Protein AF-0000000067811990 (afdb_homodimer)

Foldseek 3Di:
DDDDDPPPPPPPPPPPPPPPPVPPPPPPFDWFQWPQGIETWHADPPDQKTKQAFAAQWAADLQFLLFAIGGDHGDPDYHYRYDHPAFDFAQEDQPRATDHDRSRFGKMKIAGPVFALVAAAAEEEEDEADLQGYDGFDQLQFACVLQNVLRYMYMYGDFHGWSSQAPDLLDNGRQGRNRLSSVVSVLVSCLRTVNRRRHDSAQYEYEYFHLRLQSQQLCVQQPPDCSHQEYEREQHHLQFLSAEDAHDNCVLQQLQVLVPHHDPDSVVSSSSVSVDDSRSSNVSCVVVVHGGHHYANDDDDDPPGSHPARPVLGAAAPQARYQYEYEYWPQACLVVLLPDDQVVQQVDPDLLVLCVLWQDDDVVSVVLSQVLCCVQPNPDHRGNVSSSSSSVSVSCNRGVLSVVVVLVRVVVNNYQNYAYEYEWAQDCQQPVCVSVVNRDHIRYRPRCSSLQRDNDPDDDDDPLSVLLSNLVSQLVSCCSRPVASPPDADPSRNDHGHHQHPVWAWHWYRYSDIDIDTDPPVVSSVVVVVVCVVRVVGRPRDDPVSD/DDDDDPPPPPPPPPPPPPPPPVPPVPPPFDWFQWPQGIETWHADPPDQKTKQAFAAQWAADLQFLLFATGGDHGDPDYHYRYDHPAFAFAQEDQPRATDHDRSRFGKMKIAGPVFALVAAAAEEEEDEADLQGYDGFDQLQFACVLQNVLRYMYMYGDFHGWSSQAPDLLDNGRQGRNRLSSVVSVLVSCLRTVVRRRHDSAQYEYEYFHLSLQSQQLCVQQPPDCSHQEYEREQHHLQFLSAEDAHDNCVLQQLQVLVPHHDPDSVVSSSVVSPDDSRSSNVSCVVVVHGGHHYANDDDDDPPGSHPARPVLGAAAPQARYQYEYEYWPQACLVVLLPDDQVVQQVDPDLLVLCVLWQDDPVVSVVLSQVLCCVQPNPDHRGNVSSSSSSVSVSCNRGVLSVVVVLVRVVVNNYQNYAYEYEWAQDCQQPVCVSVVNRDHIRYRPRCSSLQRDNDPDDDDDPLSVLLSNLVSQLVSCCSRPVASPPDADPSRNDHGHHQHPVWAWHWYRYSDIDIDTDPPVVSSVVVVVVCVVRVVGRPRDDPVSD

Nearest PDB structures (foldseek):
  8axc-assembly1_A  TM=8.464E-01  e=6.033E-41  Mus musculus
  8axc-assembly2_B  TM=8.377E-01  e=2.510E-41  Mus musculus
  2fj0-assembly1_A  TM=8.698E-01  e=1.750E-38  Manduca sexta
  5ydj-assembly1_A-2  TM=8.305E-01  e=2.039E-37  Anopheles gambiae
  3b3q-assembly1_B  TM=8.171E-01  e=6.958E-37  Mus musculus

Radius of gyration: 40.78 Å; Cα contacts (8 Å, |Δi|>4): 2327; chains: 2; bounding box: 77×162×142 Å

Solvent-accessible surface area (backbone atoms only — not comparable to full-atom values): 57296 Å² total; per-residue (Å²): 139,83,81,82,82,80,74,79,74,75,76,75,73,74,74,73,73,72,70,73,68,70,67,68,68,75,78,72,58,49,73,31,72,35,87,47,30,40,38,32,30,38,67,46,90,85,52,75,32,36,35,34,18,44,42,63,45,36,40,62,41,68,84,42,48,45,24,73,62,44,75,42,77,62,45,91,52,75,40,78,17,78,47,45,79,54,28,34,48,23,57,40,86,86,80,64,44,75,45,55,41,77,86,18,37,21,34,31,40,35,26,26,66,76,35,28,88,90,41,53,22,31,28,40,37,43,32,64,32,49,69,49,38,36,66,63,42,26,48,63,60,50,17,57,63,58,45,32,74,61,63,26,28,44,32,29,38,37,46,47,22,25,63,48,6,20,36,40,72,34,33,90,67,24,39,37,33,28,21,59,51,39,46,50,48,44,40,50,47,44,45,72,32,32,47,48,57,6,29,30,62,81,32,25,21,38,29,19,35,33,40,8,1,19,47,39,41,44,49,64,70,53,50,85,67,87,58,54,54,35,43,30,25,31,45,28,35,48,64,16,70,82,39,58,43,84,71,64,70,56,49,44,35,53,51,22,37,75,74,72,47,77,59,95,44,56,68,58,18,45,55,52,53,43,69,47,58,63,62,58,54,47,50,49,34,59,75,70,67,63,82,35,47,41,39,62,36,48,85,58,93,60,92,76,56,66,38,72,56,44,59,92,62,60,81,60,66,84,24,53,85,39,29,36,37,36,35,37,41,69,27,37,35,39,62,67,62,72,70,52,52,67,75,55,37,66,68,59,60,60,61,61,58,58,53,62,68,33,65,57,56,69,74,57,39,58,54,50,35,49,41,55,42,22,34,56,53,34,59,58,70,69,34,74,89,43,41,69,40,51,26,50,51,53,19,35,63,56,36,52,43,26,48,54,50,48,53,54,52,39,44,75,18,43,35,54,36,34,36,35,40,34,40,44,49,66,62,83,46,26,36,49,37,52,75,66,72,53,78,69,87,54,11,30,53,66,11,67,52,42,42,56,21,47,35,63,86,59,74,84,70,53,73,68,50,43,51,48,25,54,40,54,36,46,31,50,43,30,26,53,70,68,56,34,50,39,84,61,71,41,89,80,44,78,52,73,73,59,48,34,48,97,77,37,46,29,28,36,37,42,38,95,66,74,40,80,46,60,33,80,60,28,42,64,47,28,42,49,53,51,51,41,65,67,43,47,82,21,36,73,74,59,57,82,81,67,109,134,85,77,87,77,81,74,77,77,76,76,74,76,74,76,76,72,74,72,73,70,70,70,68,66,75,79,74,58,49,72,31,72,35,86,48,29,40,39,31,30,39,66,46,90,88,52,73,30,36,35,32,19,45,43,64,46,38,40,62,41,68,83,41,49,43,24,72,62,41,74,41,77,63,47,92,52,75,39,77,18,78,48,45,78,54,28,33,47,24,56,39,85,87,79,66,42,74,44,56,39,76,86,18,38,22,35,32,42,35,25,26,66,77,35,29,88,88,41,53,23,34,28,40,37,43,33,63,31,48,68,48,38,35,67,63,42,25,48,64,60,50,18,56,63,59,45,30,72,62,64,26,27,43,31,29,40,36,45,45,22,25,63,46,7,20,37,39,72,34,34,89,69,25,40,37,33,28,21,58,50,40,46,51,49,44,40,50,47,44,46,71,32,33,48,48,59,7,29,31,61,81,32,24,23,38,30,19,35,32,40,8,1,18,45,41,39,44,49,63,69,53,48,85,66,86,60,54,51,34,44,30,25,32,46,28,35,47,64,16,70,83,38,58,41,82,70,63,72,55,48,45,36,53,50,22,37,75,74,73,47,78,59,94,44,57,68,58,20,43,53,52,53,42,70,47,58,64,62,59,54,49,51,47,35,59,76,69,66,63,81,36,46,41,38,64,36,50,84,57,92,57,93,76,55,65,38,71,57,46,60,92,61,60,83,59,65,84,24,55,85,39,28,35,36,36,36,38,42,68,27,36,35,38,61,67,61,72,71,52,52,67,74,54,37,64,68,58,59,61,61,62,58,59,54,62,67,33,64,59,56,69,73,57,40,58,55,52,35,49,42,56,42,23,33,56,53,33,59,58,72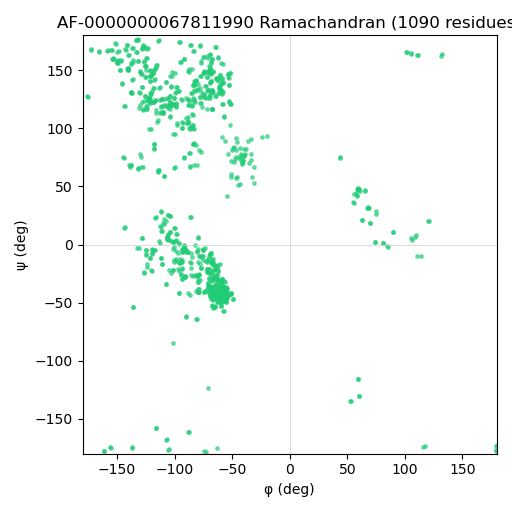,69,33,74,89,43,41,69,40,51,25,50,51,54,19,35,63,54,35,54,42,26,48,55,52,48,52,51,51,38,45,74,17,43,35,54,36,34,39,34,40,34,39,44,50,67,62,84,45,26,36,48,37,51,76,68,72,53,80,71,87,54,12,31,53,67,11,67,52,42,43,56,22,47,36,62,85,58,74,84,70,53,72,70,49,43,53,49,25,55,40,55,36,47,31,51,43,32,28,54,70,67,56,33,51,39,84,61,71,42,91,83,43,78,52,74,72,58,47,34,46,97,76,36,45,29,29,38,37,41,38,96,65,75,41,78,46,60,35,81,61,27,41,64,48,29,44,51,53,50,51,41,63,68,41,48,82,22,36,73,72,58,57,81,81,68,108

Secondary structure (DSSP, 8-state):
---------------------------PPPEEEETTEEEE-EE-SSSSEEEEEEEE-EE--TT-TTS--EEPPPPSS-EE-B------SEE-TTT--EE--STT-EEEEEEETT-SSSSPEEEEEEE--STTTS---STTT---HHHHTTT-EEEEE----HHHHH---SSSSS-S-HHHHHHHHHHHHHHHHGGGGTEEEEEEEEEEETHHHHHHHHHHHH--S---SEEEEES--TTSTTTS----TTHHHHHHHHTT---S-HHHHHHHHHHS-HHHHHHHHHHTT---------SS--TT-S--S-GGG------TT--EEEEEETTTTHHHHHT--HHHHTT--HHHHHHTTB---HHHHHHHHHHHHHHHHTTPPSSGGGHHHHHHHHHIIIIIHHHHHHHHHHHHTT---EEEEEE----TT-HHHHHHT---SSPPTTTTHHHHS--TT--PPPHHHHHHHHHHHHHHHHHHHHS-S-SS--SSS-S--PPP-SS--EEEEESSS-EEEESTTHHHHHHHHHHHHHTGGGBTT--GGG-/---------------------------PPPEEEETTEEEE-EE-SSSSEEEEEEEE-EE--TT-TTS--EEPPPPSS-EE-B------SEE-TTT--EE--S---EEEEEEETT-SSSSPEEEEEEE--STTTS---STTT---HHHHTTT-EEEEE----HHHHH---SSSSS-S-HHHHHHHHHHHHHHHHGGGGTEEEEEEEEEEETHHHHHHHHHHHH--S---SEEEEES--TTSTTTS----TTHHHHHHHHTT---S-HHHHHHHHHHS-HHHHHHHHHHTT---------SS--TT-S--S-GGG------TT--EEEEEETTTTHHHHHT--HHHHTT--HHHHHHTTB---HHHHHHHHHHHHHHHHTTPPSSGGGHHHHHHHHHIIIIIHHHHHHHHHHHHTT---EEEEEE----TT-HHHHHHT---SSPPTTTTHHHHS--TTS-PPPHHHHHHHHHHHHHHHHHHHHS-S-SS--SSS-S--PPP-SS--EEEEESSS-EEEESTTHHHHHHHHHHHHHTGGGBTT--GGG-

pLDDT: mean 92.86, std 15.08, range [19.47, 98.94]

Structure (mmCIF, N/CA/C/O backbone):
data_AF-0000000067811990-model_v1
#
loop_
_entity.id
_entity.type
_entity.pdbx_description
1 polymer 'Carboxylic ester hydrolase'
#
loop_
_atom_site.group_PDB
_atom_site.id
_atom_site.type_symbol
_atom_site.label_atom_id
_atom_site.label_alt_id
_atom_site.label_comp_id
_atom_site.label_asym_id
_atom_site.label_entity_id
_atom_site.label_seq_id
_atom_site.pdbx_PDB_ins_code
_atom_site.Cartn_x
_atom_site.Cartn_y
_atom_site.Cartn_z
_atom_site.occupancy
_atom_site.B_iso_or_equiv
_atom_site.auth_seq_id
_atom_site.auth_comp_id
_atom_site.auth_asym_id
_atom_site.auth_atom_id
_atom_site.pdbx_PDB_model_num
ATOM 1 N N . MET A 1 1 ? -28.859 104.938 -44.219 1 23.06 1 MET A N 1
ATOM 2 C CA . MET A 1 1 ? -29.375 103.688 -43.656 1 23.06 1 MET A CA 1
ATOM 3 C C . MET A 1 1 ? -28.453 103.125 -42.562 1 23.06 1 MET A C 1
ATOM 5 O O . MET A 1 1 ? -27.234 103.125 -42.719 1 23.06 1 MET A O 1
ATOM 9 N N . TRP A 1 2 ? -28.938 102.75 -41.375 1 22.33 2 TRP A N 1
ATOM 10 C CA . TRP A 1 2 ? -28.578 102.875 -39.969 1 22.33 2 TRP A CA 1
ATOM 11 C C . TRP A 1 2 ? -27.625 101.75 -39.562 1 22.33 2 TRP A C 1
ATOM 13 O O . TRP A 1 2 ? -27.016 101.812 -38.5 1 22.33 2 TRP A O 1
ATOM 23 N N . GLY A 1 3 ? -27.562 100.625 -40.312 1 23.59 3 GLY A N 1
ATOM 24 C CA . GLY A 1 3 ? -27.641 99.5 -39.469 1 23.59 3 GLY A CA 1
ATOM 25 C C . GLY A 1 3 ? -26.484 99.375 -38.5 1 23.59 3 GLY A C 1
ATOM 26 O O . GLY A 1 3 ? -25.469 100.062 -38.656 1 23.59 3 GLY A O 1
ATOM 27 N N . ASP A 1 4 ? -26.484 98.188 -37.719 1 22.47 4 ASP A N 1
ATOM 28 C CA . ASP A 1 4 ? -26.312 97.562 -36.406 1 22.47 4 ASP A CA 1
ATOM 29 C C . ASP A 1 4 ? -24.859 97.188 -36.156 1 22.47 4 ASP A C 1
ATOM 31 O O . ASP A 1 4 ? -24.219 96.625 -37.062 1 22.47 4 ASP A O 1
ATOM 35 N N . TYR A 1 5 ? -24.188 97.875 -35.344 1 21.62 5 TYR A N 1
ATOM 36 C CA . TYR A 1 5 ? -22.875 97.875 -34.719 1 21.62 5 TYR A CA 1
ATOM 37 C C . TYR A 1 5 ? -22.594 96.562 -34.031 1 21.62 5 TYR A C 1
ATOM 39 O O . TYR A 1 5 ? -23.297 96.188 -33.062 1 21.62 5 TYR A O 1
ATOM 47 N N . LYS A 1 6 ? -22.219 95.5 -34.812 1 27.62 6 LYS A N 1
ATOM 48 C CA . LYS A 1 6 ? -21.812 94.125 -34.469 1 27.62 6 LYS A CA 1
ATOM 49 C C . LYS A 1 6 ? -20.797 94.125 -33.344 1 27.62 6 LYS A C 1
ATOM 51 O O . LYS A 1 6 ? -19.609 94.375 -33.562 1 27.62 6 LYS A O 1
ATOM 56 N N . TYR A 1 7 ? -21.141 94.75 -32.094 1 19.47 7 TYR A N 1
ATOM 57 C CA . TYR A 1 7 ? -20.203 94.75 -30.984 1 19.47 7 TYR A CA 1
ATOM 58 C C . TYR A 1 7 ? -19.797 93.312 -30.625 1 19.47 7 TYR A C 1
ATOM 60 O O . TYR A 1 7 ? -20.656 92.438 -30.422 1 19.47 7 TYR A O 1
ATOM 68 N N . LYS A 1 8 ? -18.734 92.75 -31.234 1 26.72 8 LYS A N 1
ATOM 69 C CA . LYS A 1 8 ? -17.953 91.562 -30.938 1 26.72 8 LYS A CA 1
ATOM 70 C C . LYS A 1 8 ? -17.688 91.438 -29.438 1 26.72 8 LYS A C 1
ATOM 72 O O . LYS A 1 8 ? -16.969 92.25 -28.859 1 26.72 8 LYS A O 1
ATOM 77 N N . ILE A 1 9 ? -18.766 91.125 -28.609 1 23 9 ILE A N 1
ATOM 78 C CA . ILE A 1 9 ? -18.672 90.812 -27.172 1 23 9 ILE A CA 1
ATOM 79 C C . ILE A 1 9 ? -17.562 89.812 -26.922 1 23 9 ILE A C 1
ATOM 81 O O . ILE A 1 9 ? -17.578 88.688 -27.5 1 23 9 ILE A O 1
ATOM 85 N N . LEU A 1 10 ? -16.344 90.25 -26.859 1 28.75 10 LEU A N 1
ATOM 86 C CA . LEU A 1 10 ? -15.203 89.5 -26.328 1 28.75 10 LEU A CA 1
ATOM 87 C C . LEU A 1 10 ? -15.57 88.75 -25.047 1 28.75 10 LEU A C 1
ATOM 89 O O . LEU A 1 10 ? -15.938 89.375 -24.047 1 28.75 10 LEU A O 1
ATOM 93 N N . PHE A 1 11 ? -16.25 87.625 -25.156 1 27.61 11 PHE A N 1
ATOM 94 C CA . PHE A 1 11 ? -16.5 86.688 -24.062 1 27.61 11 PHE A CA 1
ATOM 95 C C . PHE A 1 11 ? -15.203 86.375 -23.312 1 27.61 11 PHE A C 1
ATOM 97 O O . PHE A 1 11 ? -14.211 85.938 -23.922 1 27.61 11 PHE A O 1
ATOM 104 N N . SER A 1 12 ? -14.805 87.188 -22.375 1 28.58 12 SER A N 1
ATOM 105 C CA . SER A 1 12 ? -13.852 86.938 -21.312 1 28.58 12 SER A CA 1
ATOM 106 C C . SER A 1 12 ? -14.148 85.562 -20.656 1 28.58 12 SER A C 1
ATOM 108 O O . SER A 1 12 ? -15.164 85.438 -19.969 1 28.58 12 SER A O 1
ATOM 110 N N . SER A 1 13 ? -14.133 84.562 -21.406 1 31.25 13 SER A N 1
ATOM 111 C CA . SER A 1 13 ? -14.273 83.312 -20.672 1 31.25 13 SER A CA 1
ATOM 112 C C . SER A 1 13 ? -13.305 83.188 -19.5 1 31.25 13 SER A C 1
ATOM 114 O O . SER A 1 13 ? -12.086 83.312 -19.688 1 31.25 13 SER A O 1
ATOM 116 N N . LEU A 1 14 ? -13.656 83.812 -18.359 1 31.03 14 LEU A N 1
ATOM 117 C CA . LEU A 1 14 ? -13.039 83.5 -17.094 1 31.03 14 LEU A CA 1
ATOM 118 C C . LEU A 1 14 ? -12.883 82 -16.922 1 31.03 14 LEU A C 1
ATOM 120 O O . LEU A 1 14 ? -13.875 81.25 -16.906 1 31.03 14 LEU A O 1
ATOM 124 N N . ILE A 1 15 ? -11.844 81.5 -17.484 1 33.72 15 ILE A N 1
ATOM 125 C CA . ILE A 1 15 ? -11.398 80.125 -17.156 1 33.72 15 ILE A CA 1
ATOM 126 C C . ILE A 1 15 ? -11.352 79.938 -15.633 1 33.72 15 ILE A C 1
ATOM 128 O O . ILE A 1 15 ? -10.562 80.625 -14.953 1 33.72 15 ILE A O 1
ATOM 132 N N . LEU A 1 16 ? -12.539 79.875 -14.969 1 32.38 16 LEU A N 1
ATOM 133 C CA . LEU A 1 16 ? -12.523 79.312 -13.617 1 32.38 16 LEU A CA 1
ATOM 134 C C . LEU A 1 16 ? -11.586 78.125 -13.516 1 32.38 16 LEU A C 1
ATOM 136 O O . LEU A 1 16 ? -11.828 77.062 -14.141 1 32.38 16 LEU A O 1
ATOM 140 N N . CYS A 1 17 ? -10.289 78.438 -13.43 1 32.66 17 CYS A N 1
ATOM 141 C CA . CYS A 1 17 ? -9.414 77.375 -12.875 1 32.66 17 CYS A CA 1
ATOM 142 C C . CYS A 1 17 ? -10.047 76.75 -11.672 1 32.66 17 CYS A C 1
ATOM 144 O O . CYS A 1 17 ? -10.188 77.312 -10.609 1 32.66 17 CYS A O 1
ATOM 146 N N . LEU A 1 18 ? -11.047 75.938 -11.922 1 33.12 18 LEU A N 1
ATOM 147 C CA . LEU A 1 18 ? -11.383 75 -10.859 1 33.12 18 LEU A CA 1
ATOM 148 C C . LEU A 1 18 ? -10.125 74.438 -10.211 1 33.12 18 LEU A C 1
ATOM 150 O O . LEU A 1 18 ? -9.375 73.688 -10.844 1 33.12 18 LEU A O 1
ATOM 154 N N . ILE A 1 19 ? -9.414 75.25 -9.445 1 35.84 19 ILE A N 1
ATOM 155 C CA . ILE A 1 19 ? -8.523 74.625 -8.469 1 35.84 19 ILE A CA 1
ATOM 156 C C . ILE A 1 19 ? -9.227 73.438 -7.812 1 35.84 19 ILE A C 1
ATOM 158 O O . ILE A 1 19 ? -10.211 73.625 -7.094 1 35.84 19 ILE A O 1
ATOM 162 N N . HIS A 1 20 ? -9.32 72.375 -8.516 1 33.75 20 HIS A N 1
ATOM 163 C CA . HIS A 1 20 ? -9.484 71.125 -7.789 1 33.75 20 HIS A CA 1
ATOM 164 C C . HIS A 1 20 ? -8.562 71.062 -6.578 1 33.75 20 HIS A C 1
ATOM 166 O O . HIS A 1 20 ? -7.375 70.75 -6.711 1 33.75 20 HIS A O 1
ATOM 172 N N . ASN A 1 21 ? -8.625 72.125 -5.742 1 33.16 21 ASN A N 1
ATOM 173 C CA . ASN A 1 21 ? -8.062 71.75 -4.457 1 33.16 21 ASN A CA 1
ATOM 174 C C . ASN A 1 21 ? -8.523 70.375 -4.039 1 33.16 21 ASN A C 1
ATOM 176 O O . ASN A 1 21 ? -9.703 70.188 -3.729 1 33.16 21 ASN A O 1
ATOM 180 N N . GLY A 1 22 ? -8.023 69.312 -4.668 1 36.38 22 GLY A N 1
ATOM 181 C CA . GLY A 1 22 ? -8.039 68.062 -3.973 1 36.38 22 GLY A CA 1
ATOM 182 C C . GLY A 1 22 ? -7.914 68.188 -2.467 1 36.38 22 GLY A C 1
ATOM 183 O O . GLY A 1 22 ? -6.816 68.375 -1.946 1 36.38 22 GLY A O 1
ATOM 184 N N . ASN A 1 23 ? -8.758 69 -1.845 1 34.56 23 ASN A N 1
ATOM 185 C CA . ASN A 1 23 ? -8.781 68.812 -0.4 1 34.56 23 ASN A CA 1
ATOM 186 C C . ASN A 1 23 ? -8.562 67.375 -0.036 1 34.56 23 ASN A C 1
ATOM 188 O O . ASN A 1 23 ? -9.375 66.5 -0.389 1 34.56 23 ASN A O 1
ATOM 192 N N . GLY A 1 24 ? -7.344 66.875 -0.062 1 37.72 24 GLY A N 1
ATOM 193 C CA . GLY A 1 24 ? -7.121 65.688 0.738 1 37.72 24 GLY A CA 1
ATOM 194 C C . GLY A 1 24 ? -7.988 65.625 1.982 1 37.72 24 GLY A C 1
ATOM 195 O O . GLY A 1 24 ? -7.902 66.5 2.844 1 37.72 24 GLY A O 1
ATOM 196 N N . ILE A 1 25 ? -9.211 65.5 1.943 1 42.16 25 ILE A N 1
ATOM 197 C CA . ILE A 1 25 ? -9.875 65.125 3.191 1 42.16 25 ILE A CA 1
ATOM 198 C C . ILE A 1 25 ? -8.867 64.5 4.148 1 42.16 25 ILE A C 1
ATOM 200 O O . ILE A 1 25 ? -8.242 63.469 3.828 1 42.16 25 ILE A O 1
ATOM 204 N N . PRO A 1 26 ? -8.273 65.188 4.988 1 43.69 26 PRO A N 1
ATOM 205 C CA . PRO A 1 26 ? -7.375 64.562 5.965 1 43.69 26 PRO A CA 1
ATOM 206 C C . PRO A 1 26 ? -7.863 63.219 6.426 1 43.69 26 PRO A C 1
ATOM 208 O O . PRO A 1 26 ? -9.023 63.062 6.84 1 43.69 26 PRO A O 1
ATOM 211 N N . ARG A 1 27 ? -7.535 62.219 5.801 1 55.12 27 ARG A N 1
ATOM 212 C CA . ARG A 1 27 ? -7.828 60.844 6.215 1 55.12 27 ARG A CA 1
ATOM 213 C C . ARG A 1 27 ? -7.691 60.688 7.727 1 55.12 27 ARG A C 1
ATOM 215 O O . ARG A 1 27 ? -6.594 60.812 8.273 1 55.12 27 ARG A O 1
ATOM 222 N N . ILE A 1 28 ? -8.719 61.062 8.539 1 67.75 28 ILE A N 1
ATOM 223 C CA . ILE A 1 28 ? -8.766 60.875 9.984 1 67.75 28 ILE A CA 1
ATOM 224 C C . ILE A 1 28 ? -8.453 59.406 10.336 1 67.75 28 ILE A C 1
ATOM 226 O O . ILE A 1 28 ? -9.055 58.5 9.773 1 67.75 28 ILE A O 1
ATOM 230 N N . ASP A 1 29 ? -7.406 59.312 11.125 1 80.25 29 ASP A N 1
ATOM 231 C CA . ASP A 1 29 ? -7.02 58 11.617 1 80.25 29 ASP A CA 1
ATOM 232 C C . ASP A 1 29 ? -8.164 57.344 12.383 1 80.25 29 ASP A C 1
ATOM 234 O O . ASP A 1 29 ? -8.891 58 13.125 1 80.25 29 ASP A O 1
ATOM 238 N N . PRO A 1 30 ? -8.414 56.094 12.031 1 92.44 30 PRO A N 1
ATOM 239 C CA . PRO A 1 30 ? -9.492 55.406 12.734 1 92.44 30 PRO A CA 1
ATOM 240 C C . PRO A 1 30 ? -9.242 55.312 14.242 1 92.44 30 PRO A C 1
ATOM 242 O O . PRO A 1 30 ? -8.117 55.031 14.664 1 92.44 30 PRO A O 1
ATOM 245 N N . LEU A 1 31 ? -10.203 55.625 15.078 1 95.69 31 LEU A N 1
ATOM 246 C CA . LEU A 1 31 ? -10.203 55.5 16.531 1 95.69 31 LEU A CA 1
ATOM 247 C C . LEU A 1 31 ? -11.344 54.625 17.016 1 95.69 31 LEU A C 1
ATOM 249 O O . LEU A 1 31 ? -12.5 54.812 16.641 1 95.69 31 LEU A O 1
ATOM 253 N N . VAL A 1 32 ? -10.992 53.656 17.781 1 96.06 32 VAL A N 1
ATOM 254 C CA . VAL A 1 32 ? -12.008 52.719 18.25 1 96.06 32 VAL A CA 1
ATOM 255 C C . VAL A 1 32 ? -12.047 52.719 19.781 1 96.06 32 VAL A C 1
ATOM 257 O O . VAL A 1 32 ? -11.016 52.906 20.438 1 96.06 32 VAL A O 1
ATOM 260 N N . ASP A 1 33 ? -13.227 52.562 20.328 1 96.25 33 ASP A N 1
ATOM 261 C CA . ASP A 1 33 ? -13.453 52.438 21.766 1 96.25 33 ASP A CA 1
ATOM 262 C C . ASP A 1 33 ? -13.641 51 22.172 1 96.25 33 ASP A C 1
ATOM 264 O O . ASP A 1 33 ? -14.766 50.469 22.156 1 96.25 33 ASP A O 1
ATOM 268 N N . SER A 1 34 ? -12.523 50.406 22.609 1 96.5 34 SER A N 1
ATOM 269 C CA . SER A 1 34 ? -12.547 49 23.031 1 96.5 34 SER A CA 1
ATOM 270 C C . SER A 1 34 ? -12.727 48.875 24.531 1 96.5 34 SER A C 1
ATOM 272 O O . SER A 1 34 ? -12.711 49.875 25.25 1 96.5 34 SER A O 1
ATOM 274 N N . LYS A 1 35 ? -12.883 47.594 25.016 1 96.56 35 LYS A N 1
ATOM 275 C CA . LYS A 1 35 ? -13.031 47.344 26.453 1 96.56 35 LYS A CA 1
ATOM 276 C C . LYS A 1 35 ? -11.734 47.656 27.203 1 96.56 35 LYS A C 1
ATOM 278 O O . LYS A 1 35 ? -11.75 47.875 28.406 1 96.56 35 LYS A O 1
ATOM 283 N N . VAL A 1 36 ? -10.664 47.75 26.391 1 97.25 36 VAL A N 1
ATOM 284 C CA . VAL A 1 36 ? -9.383 48 27.047 1 97.25 36 VAL A CA 1
ATOM 285 C C . VAL A 1 36 ? -8.953 49.438 26.828 1 97.25 36 VAL A C 1
ATOM 287 O O . VAL A 1 36 ? -7.812 49.812 27.125 1 97.25 36 VAL A O 1
ATOM 290 N N . GLY A 1 37 ? -9.82 50.25 26.281 1 97.56 37 GLY A N 1
ATOM 291 C CA . GLY A 1 37 ? -9.516 51.656 26.078 1 97.56 37 GLY A CA 1
ATOM 292 C C . GLY A 1 37 ? -9.508 52.031 24.609 1 97.56 37 GLY A C 1
ATOM 293 O O . GLY A 1 37 ? -9.875 51.25 23.75 1 97.56 37 GLY A O 1
ATOM 294 N N . LEU A 1 38 ? -9.094 53.281 24.391 1 97.81 38 LEU A N 1
ATOM 295 C CA . LEU A 1 38 ? -9.086 53.844 23.047 1 97.81 38 LEU A CA 1
ATOM 296 C C . LEU A 1 38 ? -7.852 53.375 22.281 1 97.81 38 LEU A C 1
ATOM 298 O O . LEU A 1 38 ? -6.738 53.375 22.812 1 97.81 38 LEU A O 1
ATOM 302 N N . ILE A 1 39 ? -8.141 52.938 21.047 1 98.25 39 ILE A N 1
ATOM 303 C CA . ILE A 1 39 ? -7.07 52.469 20.172 1 98.25 39 ILE A CA 1
ATOM 304 C C . ILE A 1 39 ? -7.137 53.219 18.844 1 98.25 39 ILE A C 1
ATOM 306 O O . ILE A 1 39 ? -8.172 53.219 18.172 1 98.25 39 ILE A O 1
ATOM 310 N N . ARG A 1 40 ? -6.039 53.875 18.484 1 98.06 40 ARG A N 1
ATOM 311 C CA . ARG A 1 40 ? -5.938 54.562 17.203 1 98.06 40 ARG A CA 1
ATOM 312 C C . ARG A 1 40 ? -5.152 53.75 16.188 1 98.06 40 ARG A C 1
ATOM 314 O O . ARG A 1 40 ? -4.059 53.281 16.5 1 98.06 40 ARG A O 1
ATOM 321 N N . GLY A 1 41 ? -5.816 53.562 15.047 1 97.75 41 GLY A N 1
ATOM 322 C CA . GLY A 1 41 ? -5.156 52.812 13.984 1 97.75 41 GLY A CA 1
ATOM 323 C C . GLY A 1 41 ? -4.719 53.719 12.828 1 97.75 41 GLY A C 1
ATOM 324 O O . GLY A 1 41 ? -4.574 54.906 12.992 1 97.75 41 GLY A O 1
ATOM 325 N N . LEU A 1 42 ? -4.328 53.031 11.695 1 96.81 42 LEU A N 1
ATOM 326 C CA . LEU A 1 42 ? -3.934 53.688 10.453 1 96.81 42 LEU A CA 1
ATOM 327 C C . LEU A 1 42 ? -4.836 53.25 9.305 1 96.81 42 LEU A C 1
ATOM 329 O O . LEU A 1 42 ? -5.277 52.094 9.25 1 96.81 42 LEU A O 1
ATOM 333 N N . ARG A 1 43 ? -5.059 54.156 8.469 1 95.81 43 ARG A N 1
ATOM 334 C CA . ARG A 1 43 ? -5.707 53.75 7.215 1 95.81 43 ARG A CA 1
ATOM 335 C C . ARG A 1 43 ? -4.703 53.125 6.246 1 95.81 43 ARG A C 1
ATOM 337 O O . ARG A 1 43 ? -3.594 53.656 6.082 1 95.81 43 ARG A O 1
ATOM 344 N N . ALA A 1 44 ? -5.148 52.125 5.672 1 94.62 44 ALA A N 1
ATOM 345 C CA . ALA A 1 44 ? -4.266 51.469 4.711 1 94.62 44 ALA A CA 1
ATOM 346 C C . ALA A 1 44 ? -4.102 52.312 3.447 1 94.62 44 ALA A C 1
ATOM 348 O O . ALA A 1 44 ? -5.055 52.938 2.992 1 94.62 44 ALA A O 1
ATOM 349 N N . SER A 1 45 ? -2.943 52.219 2.818 1 90.19 45 SER A N 1
ATOM 350 C CA . SER A 1 45 ? -2.688 52.969 1.577 1 90.19 45 SER A CA 1
ATOM 351 C C . SER A 1 45 ? -2.994 52.094 0.359 1 90.19 45 SER A C 1
ATOM 353 O O . SER A 1 45 ? -3.162 52.594 -0.749 1 90.19 45 SER A O 1
ATOM 355 N N . ASP A 1 46 ? -3.113 50.844 0.587 1 89.38 46 ASP A N 1
ATOM 356 C CA . ASP A 1 46 ? -3.223 49.906 -0.533 1 89.38 46 ASP A CA 1
ATOM 357 C C . ASP A 1 46 ? -4.613 49.281 -0.591 1 89.38 46 ASP A C 1
ATOM 359 O O . ASP A 1 46 ? -4.801 48.25 -1.228 1 89.38 46 ASP A O 1
ATOM 363 N N . GLY A 1 47 ? -5.516 49.844 0.082 1 90.75 47 GLY A N 1
ATOM 364 C CA . GLY A 1 47 ? -6.863 49.281 0.078 1 90.75 47 GLY A CA 1
ATOM 365 C C . GLY A 1 47 ? -7.824 50.062 0.959 1 90.75 47 GLY A C 1
ATOM 366 O O . GLY A 1 47 ? -7.457 51.062 1.548 1 90.75 47 GLY A O 1
ATOM 367 N N . ASP A 1 48 ? -9.047 49.562 1.016 1 94.56 48 ASP A N 1
ATOM 368 C CA . ASP A 1 48 ? -10.109 50.188 1.783 1 94.56 48 ASP A CA 1
ATOM 369 C C . ASP A 1 48 ? -10.305 49.5 3.133 1 94.56 48 ASP A C 1
ATOM 371 O O . ASP A 1 48 ? -11.367 48.938 3.398 1 94.56 48 ASP A O 1
ATOM 375 N N . TYR A 1 49 ? -9.289 49.656 3.934 1 96.81 49 TYR A N 1
ATOM 376 C CA . TYR A 1 49 ? -9.359 49.031 5.254 1 96.81 49 TYR A CA 1
ATOM 377 C C . TYR A 1 49 ? -8.492 49.781 6.254 1 96.81 49 TYR A C 1
ATOM 379 O O . TYR A 1 49 ? -7.652 50.594 5.863 1 96.81 49 TYR A O 1
ATOM 387 N N . SER A 1 50 ? -8.75 49.594 7.531 1 97.69 50 SER A N 1
ATOM 388 C CA . SER A 1 50 ? -8 50.156 8.656 1 97.69 50 SER A CA 1
ATOM 389 C C . SER A 1 50 ? -7.102 49.094 9.297 1 97.69 50 SER A C 1
ATOM 391 O O . SER A 1 50 ? -7.438 47.906 9.305 1 97.69 50 SER A O 1
ATOM 393 N N . MET A 1 51 ? -5.988 49.594 9.719 1 98.19 51 MET A N 1
ATOM 394 C CA . MET A 1 51 ? -5.02 48.719 10.367 1 98.19 51 MET A CA 1
ATOM 395 C C . MET A 1 51 ? -4.797 49.125 11.82 1 98.19 51 MET A C 1
ATOM 397 O O . MET A 1 51 ? -4.566 50.312 12.109 1 98.19 51 MET A O 1
ATOM 401 N N . PHE A 1 52 ? -4.992 48.219 12.727 1 98.69 52 PHE A N 1
ATOM 402 C CA . PHE A 1 52 ? -4.641 48.375 14.133 1 98.69 52 PHE A CA 1
ATOM 403 C C . PHE A 1 52 ? -3.553 47.375 14.523 1 98.69 52 PHE A C 1
ATOM 405 O O . PHE A 1 52 ? -3.826 46.188 14.695 1 98.69 52 PHE A O 1
ATOM 412 N N . MET A 1 53 ? -2.305 47.875 14.688 1 98.5 53 MET A N 1
ATOM 413 C CA . MET A 1 53 ? -1.148 46.969 14.742 1 98.5 53 MET A CA 1
ATOM 414 C C . MET A 1 53 ? -0.461 47.062 16.094 1 98.5 53 MET A C 1
ATOM 416 O O . MET A 1 53 ? -0.376 48.156 16.688 1 98.5 53 MET A O 1
ATOM 420 N N . GLY A 1 54 ? -0.008 45.844 16.547 1 98.38 54 GLY A N 1
ATOM 421 C CA . GLY A 1 54 ? 0.839 45.781 17.734 1 98.38 54 GLY A CA 1
ATOM 422 C C . GLY A 1 54 ? 0.077 46 19.031 1 98.38 54 GLY A C 1
ATOM 423 O O . GLY A 1 54 ? 0.631 46.5 20.016 1 98.38 54 GLY A O 1
ATOM 424 N N . ILE A 1 55 ? -1.178 45.656 19.094 1 98.69 55 ILE A N 1
ATOM 425 C CA . ILE A 1 55 ? -1.964 45.844 20.312 1 98.69 55 ILE A CA 1
ATOM 426 C C . ILE A 1 55 ? -1.579 44.75 21.328 1 98.69 55 ILE A C 1
ATOM 428 O O . ILE A 1 55 ? -1.749 43.562 21.078 1 98.69 55 ILE A O 1
ATOM 432 N N . PRO A 1 56 ? -1.042 45.125 22.5 1 98.5 56 PRO A N 1
ATOM 433 C CA . PRO A 1 56 ? -0.706 44.094 23.484 1 98.5 56 PRO A CA 1
ATOM 434 C C . PRO A 1 56 ? -1.941 43.438 24.094 1 98.5 56 PRO A C 1
ATOM 436 O O . PRO A 1 56 ? -2.84 44.125 24.578 1 98.5 56 PRO A O 1
ATOM 439 N N . TYR A 1 57 ? -2.047 42.188 24.109 1 98.5 57 TYR A N 1
ATOM 440 C CA . TYR A 1 57 ? -3.184 41.469 24.703 1 98.5 57 TYR A CA 1
ATOM 441 C C . TYR A 1 57 ? -2.805 40.844 26.047 1 98.5 57 TYR A C 1
ATOM 443 O O . TYR A 1 57 ? -3.678 40.531 26.844 1 98.5 57 TYR A O 1
ATOM 451 N N . ALA A 1 58 ? -1.517 40.625 26.266 1 98.5 58 ALA A N 1
ATOM 452 C CA . ALA A 1 58 ? -1.029 40 27.5 1 98.5 58 ALA A CA 1
ATOM 453 C C . ALA A 1 58 ? 0.37 40.5 27.844 1 98.5 58 ALA A C 1
ATOM 455 O O . ALA A 1 58 ? 1.029 41.125 27.016 1 98.5 58 ALA A O 1
ATOM 456 N N . THR A 1 59 ? 0.773 40.219 29.094 1 97.94 59 THR A N 1
ATOM 457 C CA . THR A 1 59 ? 2.088 40.594 29.578 1 97.94 59 THR A CA 1
ATOM 458 C C . THR A 1 59 ? 2.816 39.406 30.188 1 97.94 59 THR A C 1
ATOM 460 O O . THR A 1 59 ? 2.221 38.594 30.906 1 97.94 59 THR A O 1
ATOM 463 N N . VAL A 1 60 ? 4.043 39.312 29.828 1 97.69 60 VAL A N 1
ATOM 464 C CA . VAL A 1 60 ? 4.887 38.25 30.375 1 97.69 60 VAL A CA 1
ATOM 465 C C . VAL A 1 60 ? 5.469 38.688 31.703 1 97.69 60 VAL A C 1
ATOM 467 O O . VAL A 1 60 ? 5.957 39.812 31.844 1 97.69 60 VAL A O 1
ATOM 470 N N . ASP A 1 61 ? 5.344 37.844 32.719 1 95.25 61 ASP A N 1
ATOM 471 C CA . ASP A 1 61 ? 5.988 38.094 34 1 95.25 61 ASP A CA 1
ATOM 472 C C . ASP A 1 61 ? 7.508 38 33.875 1 95.25 61 ASP A C 1
ATOM 474 O O . ASP A 1 61 ? 8.047 36.906 33.656 1 95.25 61 ASP A O 1
ATOM 478 N N . LYS A 1 62 ? 8.203 39 34.094 1 91.88 62 LYS A N 1
ATOM 479 C CA . LYS A 1 62 ? 9.648 39.031 33.906 1 91.88 62 LYS A CA 1
ATOM 480 C C . LYS A 1 62 ? 10.352 38.156 34.938 1 91.88 62 LYS A C 1
ATOM 482 O O . LYS A 1 62 ? 11.445 37.625 34.656 1 91.88 62 LYS A O 1
ATOM 487 N N . SER A 1 63 ? 9.703 38 36.062 1 93 63 SER A N 1
ATOM 488 C CA . SER A 1 63 ? 10.297 37.156 37.094 1 93 63 SER A CA 1
ATOM 489 C C . SER A 1 63 ? 10.125 35.688 36.781 1 93 63 SER A C 1
ATOM 491 O O . SER A 1 63 ? 10.867 34.844 37.312 1 93 63 SER A O 1
ATOM 493 N N . ASN A 1 64 ? 9.219 35.375 35.969 1 94.5 64 ASN A N 1
ATOM 494 C CA . ASN A 1 64 ? 8.984 34 35.5 1 94.5 64 ASN A CA 1
ATOM 495 C C . ASN A 1 64 ? 8.539 34 34.062 1 94.5 64 ASN A C 1
ATOM 497 O O . ASN A 1 64 ? 7.406 33.594 33.75 1 94.5 64 ASN A O 1
ATOM 501 N N . PRO A 1 65 ? 9.445 34.219 33.156 1 97.31 65 PRO A N 1
ATOM 502 C CA . PRO A 1 65 ? 9.07 34.281 31.75 1 97.31 65 PRO A CA 1
ATOM 503 C C . PRO A 1 65 ? 8.664 32.938 31.188 1 97.31 65 PRO A C 1
ATOM 505 O O . PRO A 1 65 ? 8.117 32.875 30.078 1 97.31 65 PRO A O 1
ATOM 508 N N . PHE A 1 66 ? 8.875 31.844 31.938 1 97.19 66 PHE A N 1
ATOM 509 C CA . PHE A 1 66 ? 8.547 30.5 31.484 1 97.19 66 PHE A CA 1
ATOM 510 C C . PHE A 1 66 ? 7.18 30.078 32 1 97.19 66 PHE A C 1
ATOM 512 O O . PHE A 1 66 ? 6.727 28.953 31.734 1 97.19 66 PHE A O 1
ATOM 519 N N . GLY A 1 67 ? 6.504 30.906 32.719 1 94.62 67 GLY A N 1
ATOM 520 C CA . GLY A 1 67 ? 5.188 30.641 33.281 1 94.62 67 GLY A CA 1
ATOM 521 C C . GLY A 1 67 ? 4.07 31.359 32.531 1 94.62 67 GLY A C 1
ATOM 522 O O . GLY A 1 67 ? 4.309 32.031 31.547 1 94.62 67 GLY A O 1
ATOM 523 N N . PRO A 1 68 ? 2.885 31.234 33.031 1 94.31 68 PRO A N 1
ATOM 524 C CA . PRO A 1 68 ? 1.732 31.828 32.344 1 94.31 68 PRO A CA 1
ATOM 525 C C . PRO A 1 68 ? 1.795 33.344 32.281 1 94.31 68 PRO A C 1
ATOM 527 O O . PRO A 1 68 ? 2.248 34 33.25 1 94.31 68 PRO A O 1
ATOM 530 N N . ALA A 1 69 ? 1.343 33.906 31.188 1 97.12 69 ALA A N 1
ATOM 531 C CA . ALA A 1 69 ? 1.178 35.344 31.062 1 97.12 69 ALA A CA 1
ATOM 532 C C . ALA A 1 69 ? -0.149 35.812 31.656 1 97.12 69 ALA A C 1
ATOM 534 O O . ALA A 1 69 ? -0.984 35 32.031 1 97.12 69 ALA A O 1
ATOM 535 N N . THR A 1 70 ? -0.253 37.062 31.828 1 97 70 THR A N 1
ATOM 536 C CA . THR A 1 70 ? -1.488 37.656 32.344 1 97 70 THR A CA 1
ATOM 537 C C . THR A 1 70 ? -2.053 38.688 31.344 1 97 70 THR A C 1
ATOM 539 O O . THR A 1 70 ? -1.303 39.281 30.578 1 97 70 THR A O 1
ATOM 542 N N . PRO A 1 71 ? -3.393 38.875 31.312 1 97.81 71 PRO A N 1
ATOM 543 C CA . PRO A 1 71 ? -3.969 39.875 30.406 1 97.81 71 PRO A CA 1
ATOM 544 C C . PRO A 1 71 ? -3.334 41.25 30.562 1 97.81 71 PRO A C 1
ATOM 546 O O . PRO A 1 71 ? -3.035 41.656 31.688 1 97.81 71 PRO A O 1
ATOM 549 N N . HIS A 1 72 ? -3.076 41.875 29.484 1 97.44 72 HIS A N 1
ATOM 550 C CA . HIS A 1 72 ? -2.553 43.25 29.516 1 97.44 72 HIS A CA 1
ATOM 551 C C . HIS A 1 72 ? -3.547 44.188 30.172 1 97.44 72 HIS A C 1
ATOM 553 O O . HIS A 1 72 ? -4.754 44.094 29.938 1 97.44 72 HIS A O 1
ATOM 559 N N . PRO A 1 73 ? -3.051 45.156 30.938 1 95.38 73 PRO A N 1
ATOM 560 C CA . PRO A 1 73 ? -3.965 46.125 31.531 1 95.38 73 PRO A CA 1
ATOM 561 C C . PRO A 1 73 ? -4.598 47.062 30.5 1 95.38 73 PRO A C 1
ATOM 563 O O . PRO A 1 73 ? -4.082 47.188 29.391 1 95.38 73 PRO A O 1
ATOM 566 N N . ALA A 1 74 ? -5.66 47.719 30.922 1 96.56 74 ALA A N 1
ATOM 567 C CA . ALA A 1 74 ? -6.348 48.656 30.047 1 96.56 74 ALA A CA 1
ATOM 568 C C . ALA A 1 74 ? -5.488 49.875 29.781 1 96.56 74 ALA A C 1
ATOM 570 O O . ALA A 1 74 ? -4.613 50.219 30.594 1 96.56 74 ALA A O 1
ATOM 571 N N . PHE A 1 75 ? -5.793 50.5 28.688 1 97.12 75 PHE A N 1
ATOM 572 C CA . PHE A 1 75 ? -5.059 51.688 28.328 1 97.12 75 PHE A CA 1
ATOM 573 C C . PHE A 1 75 ? -5.629 52.906 29.047 1 97.12 75 PHE A C 1
ATOM 575 O O . PHE A 1 75 ? -6.844 53.125 29.031 1 97.12 75 PHE A O 1
ATOM 582 N N . ASN A 1 76 ? -4.777 53.719 29.641 1 94.94 76 ASN A N 1
ATOM 583 C CA . ASN A 1 76 ? -5.199 54.938 30.281 1 94.94 76 ASN A CA 1
ATOM 584 C C . ASN A 1 76 ? -5.293 56.094 29.297 1 94.94 76 ASN A C 1
ATOM 586 O O . ASN A 1 76 ? -5.996 57.062 29.547 1 94.94 76 ASN A O 1
ATOM 590 N N . SER A 1 77 ? -4.539 56.031 28.234 1 96.25 77 SER A N 1
ATOM 591 C CA . SER A 1 77 ? -4.543 56.969 27.109 1 96.25 77 SER A CA 1
ATOM 592 C C . SER A 1 77 ? -4.711 56.25 25.781 1 96.25 77 SER A C 1
ATOM 594 O O . SER A 1 77 ? -4.762 55 25.734 1 96.25 77 SER A O 1
ATOM 596 N N . ILE A 1 78 ? -4.898 57.062 24.812 1 97.19 78 ILE A N 1
ATOM 597 C CA . ILE A 1 78 ? -5.066 56.5 23.484 1 97.19 78 ILE A CA 1
ATOM 598 C C . ILE A 1 78 ? -3.844 55.656 23.125 1 97.19 78 ILE A C 1
ATOM 600 O O . ILE A 1 78 ? -2.711 56.125 23.188 1 97.19 78 ILE A O 1
ATOM 604 N N . PHE A 1 79 ? -4.047 54.375 22.844 1 97.88 79 PHE A N 1
ATOM 605 C CA . PHE A 1 79 ? -2.963 53.531 22.359 1 97.88 79 PHE A CA 1
ATOM 606 C C . PHE A 1 79 ? -2.779 53.688 20.859 1 97.88 79 PHE A C 1
ATOM 608 O O . PHE A 1 79 ? -3.709 53.438 20.078 1 97.88 79 PHE A O 1
ATOM 615 N N . GLU A 1 80 ? -1.57 54.062 20.391 1 97.75 80 GLU A N 1
ATOM 616 C CA . GLU A 1 80 ? -1.245 54.188 18.969 1 97.75 80 GLU A CA 1
ATOM 617 C C . GLU A 1 80 ? -0.832 52.812 18.391 1 97.75 80 GLU A C 1
ATOM 619 O O . GLU A 1 80 ? 0.315 52.406 18.547 1 97.75 80 GLU A O 1
ATOM 624 N N . ALA A 1 81 ? -1.718 52.25 17.703 1 98.19 81 ALA A N 1
ATOM 625 C CA . ALA A 1 81 ? -1.527 50.906 17.141 1 98.19 81 ALA A CA 1
ATOM 626 C C . ALA A 1 81 ? -0.942 50.969 15.727 1 98.19 81 ALA A C 1
ATOM 628 O O . ALA A 1 81 ? -1.594 50.594 14.758 1 98.19 81 ALA A O 1
ATOM 629 N N . TYR A 1 82 ? 0.382 51.281 15.609 1 97.19 82 TYR A N 1
ATOM 630 C CA . TYR A 1 82 ? 0.979 51.625 14.328 1 97.19 82 TYR A CA 1
ATOM 631 C C . TYR A 1 82 ? 2.08 50.656 13.953 1 97.19 82 TYR A C 1
ATOM 633 O O . TYR A 1 82 ? 2.586 50.656 12.836 1 97.19 82 TYR A O 1
ATOM 641 N N . ASP A 1 83 ? 2.406 49.781 14.891 1 97.06 83 ASP A N 1
ATOM 642 C CA . ASP A 1 83 ? 3.639 49 14.727 1 97.06 83 ASP A CA 1
ATOM 643 C C . ASP A 1 83 ? 3.381 47.5 14.875 1 97.06 83 ASP A C 1
ATOM 645 O O . ASP A 1 83 ? 2.984 47.031 15.945 1 97.06 83 ASP A O 1
ATOM 649 N N . ASP A 1 84 ? 3.631 46.844 13.781 1 96.12 84 ASP A N 1
ATOM 650 C CA . ASP A 1 84 ? 3.447 45.375 13.82 1 96.12 84 ASP A CA 1
ATOM 651 C C . ASP A 1 84 ? 4.793 44.656 13.844 1 96.12 84 ASP A C 1
ATOM 653 O O . ASP A 1 84 ? 4.887 43.5 13.438 1 96.12 84 ASP A O 1
ATOM 657 N N . SER A 1 85 ? 5.918 45.188 14.312 1 95.94 85 SER A N 1
ATOM 658 C CA . SER A 1 85 ? 7.27 44.656 14.195 1 95.94 85 SER A CA 1
ATOM 659 C C . SER A 1 85 ? 7.621 43.75 15.375 1 95.94 85 SER A C 1
ATOM 661 O O . SER A 1 85 ? 8.688 43.156 15.398 1 95.94 85 SER A O 1
ATOM 663 N N . ALA A 1 86 ? 6.719 43.656 16.359 1 96.19 86 ALA A N 1
ATOM 664 C CA . ALA A 1 86 ? 7.02 42.844 17.531 1 96.19 86 ALA A CA 1
ATOM 665 C C . ALA A 1 86 ? 7.254 41.375 17.156 1 96.19 86 ALA A C 1
ATOM 667 O O . ALA A 1 86 ? 6.547 40.844 16.297 1 96.19 86 ALA A O 1
ATOM 668 N N . ILE A 1 87 ? 8.32 40.812 17.719 1 97.06 87 ILE A N 1
ATOM 669 C CA . ILE A 1 87 ? 8.703 39.438 17.484 1 97.06 87 ILE A CA 1
ATOM 670 C C . ILE A 1 87 ? 9.141 38.781 18.797 1 97.06 87 ILE A C 1
ATOM 672 O O . ILE A 1 87 ? 9.852 39.406 19.594 1 97.06 87 ILE A O 1
ATOM 676 N N . CYS A 1 88 ? 8.633 37.625 19.094 1 98.44 88 CYS A N 1
ATOM 677 C CA . CYS A 1 88 ? 9.086 36.938 20.281 1 98.44 88 CYS A CA 1
ATOM 678 C C . CYS A 1 88 ? 10.5 36.406 20.078 1 98.44 88 CYS A C 1
ATOM 680 O O . CYS A 1 88 ? 10.953 36.219 18.953 1 98.44 88 CYS A O 1
ATOM 682 N N . PRO A 1 89 ? 11.242 36.062 21.172 1 98.44 89 PRO A N 1
ATOM 683 C CA . PRO A 1 89 ? 12.625 35.594 21.062 1 98.44 89 PRO A CA 1
ATOM 684 C C . PRO A 1 89 ? 12.766 34.344 20.203 1 98.44 89 PRO A C 1
ATOM 686 O O . PRO A 1 89 ? 12.062 33.344 20.438 1 98.44 89 PRO A O 1
ATOM 689 N N . GLN A 1 90 ? 13.727 34.406 19.219 1 98.5 90 GLN A N 1
ATOM 690 C CA . GLN A 1 90 ? 13.914 33.312 18.281 1 98.5 90 GLN A CA 1
ATOM 691 C C . GLN A 1 90 ? 15.148 33.531 17.406 1 98.5 90 GLN A C 1
ATOM 693 O O . GLN A 1 90 ? 15.75 34.594 17.453 1 98.5 90 GLN A O 1
ATOM 698 N N . ILE A 1 91 ? 15.531 32.531 16.734 1 97.88 91 ILE A N 1
ATOM 699 C CA . ILE A 1 91 ? 16.359 32.719 15.547 1 97.88 91 ILE A CA 1
ATOM 700 C C . ILE A 1 91 ? 15.484 32.781 14.305 1 97.88 91 ILE A C 1
ATOM 702 O O . ILE A 1 91 ? 14.922 31.781 13.867 1 97.88 91 ILE A O 1
ATOM 706 N N . GLU A 1 92 ? 15.32 33.938 13.773 1 93.94 92 GLU A N 1
ATOM 707 C CA . GLU A 1 92 ? 14.375 34.125 12.672 1 93.94 92 GLU A CA 1
ATOM 708 C C . GLU A 1 92 ? 14.883 33.469 11.398 1 93.94 92 GLU A C 1
ATOM 710 O O . GLU A 1 92 ? 16.094 33.344 11.195 1 93.94 92 GLU A O 1
ATOM 715 N N . GLU A 1 93 ? 14.07 33.062 10.492 1 90.44 93 GLU A N 1
ATOM 716 C CA . GLU A 1 93 ? 14.344 32.125 9.414 1 90.44 93 GLU A CA 1
ATOM 717 C C . GLU A 1 93 ? 14.922 32.812 8.195 1 90.44 93 GLU A C 1
ATOM 719 O O . GLU A 1 93 ? 15.5 32.188 7.309 1 90.44 93 GLU A O 1
ATOM 724 N N . PHE A 1 94 ? 14.867 34.062 8.039 1 91.25 94 PHE A N 1
ATOM 725 C CA . PHE A 1 94 ? 15.25 34.719 6.809 1 91.25 94 PHE A CA 1
ATOM 726 C C . PHE A 1 94 ? 16.734 35.062 6.805 1 91.25 94 PHE A C 1
ATOM 728 O O . PHE A 1 94 ? 17.438 34.781 5.812 1 91.25 94 PHE A O 1
ATOM 735 N N . ASN A 1 95 ? 17.234 35.531 7.926 1 93 95 ASN A N 1
ATOM 736 C CA . ASN A 1 95 ? 18.641 35.875 8.016 1 93 95 ASN A CA 1
ATOM 737 C C . ASN A 1 95 ? 19.375 35.031 9.047 1 93 95 ASN A C 1
ATOM 739 O O . ASN A 1 95 ? 20.578 35.125 9.211 1 93 95 ASN A O 1
ATOM 743 N N . ASN A 1 96 ? 18.625 34.219 9.75 1 94.5 96 ASN A N 1
ATOM 744 C CA . ASN A 1 96 ? 19.172 33.312 10.773 1 94.5 96 ASN A CA 1
ATOM 745 C C . ASN A 1 96 ? 19.859 34.094 11.883 1 94.5 96 ASN A C 1
ATOM 747 O O . ASN A 1 96 ? 21 33.812 12.25 1 94.5 96 ASN A O 1
ATOM 751 N N . THR A 1 97 ? 19.203 35.094 12.328 1 96.62 97 THR A N 1
ATOM 752 C CA . THR A 1 97 ? 19.719 35.906 13.414 1 96.62 97 THR A CA 1
ATOM 753 C C . THR A 1 97 ? 18.812 35.844 14.633 1 96.62 97 THR A C 1
ATOM 755 O O . THR A 1 97 ? 17.609 35.562 14.508 1 96.62 97 THR A O 1
ATOM 758 N N . VAL A 1 98 ? 19.391 36.031 15.773 1 97.44 98 VAL A N 1
ATOM 759 C CA . VAL A 1 98 ? 18.625 36.031 17.016 1 97.44 98 VAL A CA 1
ATOM 760 C C . VAL A 1 98 ? 17.906 37.375 17.156 1 97.44 98 VAL A C 1
ATOM 762 O O . VAL A 1 98 ? 18.531 38.438 17.062 1 97.44 98 VAL A O 1
ATOM 765 N N . VAL A 1 99 ? 16.594 37.344 17.375 1 97.06 99 VAL A N 1
ATOM 766 C CA . VAL A 1 99 ? 15.781 38.562 17.469 1 97.06 99 VAL A CA 1
ATOM 767 C C . VAL A 1 99 ? 14.711 38.375 18.531 1 97.06 99 VAL A C 1
ATOM 769 O O . VAL A 1 99 ? 14.539 37.281 19.078 1 97.06 99 VAL A O 1
ATOM 772 N N . GLY A 1 100 ? 14.07 39.531 18.859 1 96.88 100 GLY A N 1
ATOM 773 C CA . GLY A 1 100 ? 12.828 39.5 19.625 1 96.88 100 GLY A CA 1
ATOM 774 C C . GLY A 1 100 ? 13.023 39.812 21.094 1 96.88 100 GLY A C 1
ATOM 775 O O . GLY A 1 100 ? 14.148 39.781 21.594 1 96.88 100 GLY A O 1
ATOM 776 N N . THR A 1 101 ? 11.961 40.062 21.703 1 96.94 101 THR A N 1
ATOM 777 C CA . THR A 1 101 ? 11.891 40.344 23.141 1 96.94 101 THR A CA 1
ATOM 778 C C . THR A 1 101 ? 10.641 39.688 23.734 1 96.94 101 THR A C 1
ATOM 780 O O . THR A 1 101 ? 9.789 39.188 23.016 1 96.94 101 THR A O 1
ATOM 783 N N . LEU A 1 102 ? 10.594 39.75 25.031 1 97.44 102 LEU A N 1
ATOM 784 C CA . LEU A 1 102 ? 9.461 39.156 25.719 1 97.44 102 LEU A CA 1
ATOM 785 C C . LEU A 1 102 ? 8.227 40.062 25.641 1 97.44 102 LEU A C 1
ATOM 787 O O . LEU A 1 102 ? 7.113 39.625 25.922 1 97.44 102 LEU A O 1
ATOM 791 N N . ASP A 1 103 ? 8.43 41.312 25.312 1 96.94 103 ASP A N 1
ATOM 792 C CA . ASP A 1 103 ? 7.289 42.188 25.031 1 96.94 103 ASP A CA 1
ATOM 793 C C . ASP A 1 103 ? 6.777 41.969 23.609 1 96.94 103 ASP A C 1
ATOM 795 O O . ASP A 1 103 ? 6.883 42.875 22.781 1 96.94 103 ASP A O 1
ATOM 799 N N . CYS A 1 104 ? 6.234 40.875 23.375 1 98 104 CYS A N 1
ATOM 800 C CA . CYS A 1 104 ? 5.902 40.5 22 1 98 104 CYS A CA 1
ATOM 801 C C . CYS A 1 104 ? 4.469 39.969 21.906 1 98 104 CYS A C 1
ATOM 803 O O . CYS A 1 104 ? 3.988 39.656 20.828 1 98 104 CYS A O 1
ATOM 805 N N . LEU A 1 105 ? 3.717 39.844 23 1 98.75 105 LEU A N 1
ATOM 806 C CA . LEU A 1 105 ? 2.369 39.281 23 1 98.75 105 LEU A CA 1
ATOM 807 C C . LEU A 1 105 ? 1.363 40.312 22.469 1 98.75 105 LEU A C 1
ATOM 809 O O . LEU A 1 105 ? 0.638 40.938 23.266 1 98.75 105 LEU A O 1
ATOM 813 N N . HIS A 1 106 ? 1.352 40.406 21.156 1 98.5 106 HIS A N 1
ATOM 814 C CA . HIS A 1 106 ? 0.572 41.438 20.453 1 98.5 106 HIS A CA 1
ATOM 815 C C . HIS A 1 106 ? -0.353 40.812 19.422 1 98.5 106 HIS A C 1
ATOM 817 O O . HIS A 1 106 ? -0.095 39.719 18.938 1 98.5 106 HIS A O 1
ATOM 823 N N . VAL A 1 107 ? -1.498 41.531 19.094 1 98.62 107 VAL A N 1
ATOM 824 C CA . VAL A 1 107 ? -2.367 41.188 17.969 1 98.62 107 VAL A CA 1
ATOM 825 C C . VAL A 1 107 ? -2.387 42.344 16.969 1 98.62 107 VAL A C 1
ATOM 827 O O . VAL A 1 107 ? -2.115 43.5 17.328 1 98.62 107 VAL A O 1
ATOM 830 N N . ASN A 1 108 ? -2.564 42.031 15.758 1 98.81 108 ASN A N 1
ATOM 831 C CA . ASN A 1 108 ? -2.871 42.969 14.672 1 98.81 108 ASN A CA 1
ATOM 832 C C . ASN A 1 108 ? -4.273 42.75 14.117 1 98.81 108 ASN A C 1
ATOM 834 O O . ASN A 1 108 ? -4.699 41.594 13.945 1 98.81 108 ASN A O 1
ATOM 838 N N . ILE A 1 109 ? -5 43.844 13.914 1 98.81 109 ILE A N 1
ATOM 839 C CA . ILE A 1 109 ? -6.359 43.75 13.391 1 98.81 109 ILE A CA 1
ATOM 840 C C . ILE A 1 109 ? -6.469 44.562 12.109 1 98.81 109 ILE A C 1
ATOM 842 O O . ILE A 1 109 ? -6.129 45.75 12.094 1 98.81 109 ILE A O 1
ATOM 846 N N . TYR A 1 110 ? -6.914 43.969 11.086 1 98.75 110 TYR A N 1
ATOM 847 C CA . TYR A 1 110 ? -7.172 44.594 9.789 1 98.75 110 TYR A CA 1
ATOM 848 C C . TYR A 1 110 ? -8.656 44.531 9.445 1 98.75 110 TYR A C 1
ATOM 850 O O . TYR A 1 110 ? -9.203 43.469 9.219 1 98.75 110 TYR A O 1
ATOM 858 N N . ALA A 1 111 ? -9.273 45.688 9.359 1 98.31 111 ALA A N 1
ATOM 859 C CA . ALA A 1 111 ? -10.727 45.75 9.234 1 98.31 111 ALA A CA 1
ATOM 860 C C . ALA A 1 111 ? -11.133 46.531 7.996 1 98.31 111 ALA A C 1
ATOM 862 O O . ALA A 1 111 ? -10.742 47.688 7.828 1 98.31 111 ALA A O 1
ATOM 863 N N . PRO A 1 112 ? -11.93 45.844 7.172 1 97.56 112 PRO A N 1
ATOM 864 C CA . PRO A 1 112 ? -12.523 46.625 6.09 1 97.56 112 PRO A CA 1
ATOM 865 C C . PRO A 1 112 ? -13.266 47.875 6.602 1 97.56 112 PRO A C 1
ATOM 867 O O . PRO A 1 112 ? -13.914 47.812 7.648 1 97.56 112 PRO A O 1
ATOM 870 N N . ASN A 1 113 ? -13.227 48.906 5.797 1 94.25 113 ASN A N 1
ATOM 871 C CA . ASN A 1 113 ? -13.875 50.125 6.223 1 94.25 113 ASN A CA 1
ATOM 872 C C . ASN A 1 113 ? -15.391 49.969 6.277 1 94.25 113 ASN A C 1
ATOM 874 O O . ASN A 1 113 ? -16.078 50.781 6.914 1 94.25 113 ASN A O 1
ATOM 878 N N . SER A 1 114 ? -15.859 48.938 5.691 1 93.12 114 SER A N 1
ATOM 879 C CA . SER A 1 114 ? -17.281 48.656 5.73 1 93.12 114 SER A CA 1
ATOM 880 C C . SER A 1 114 ? -17.703 48.062 7.082 1 93.12 114 SER A C 1
ATOM 882 O O . SER A 1 114 ? -18.891 48.031 7.398 1 93.12 114 SER A O 1
ATOM 884 N N . ALA A 1 115 ? -16.75 47.688 7.898 1 95.06 115 ALA A N 1
ATOM 885 C CA . ALA A 1 115 ? -17.031 47.094 9.195 1 95.06 115 ALA A CA 1
ATOM 886 C C . ALA A 1 115 ? -17.438 48.156 10.219 1 95.06 115 ALA A C 1
ATOM 888 O O . ALA A 1 115 ? -16.688 49.094 10.453 1 95.06 115 ALA A O 1
ATOM 889 N N . ASP A 1 116 ? -18.641 47.969 10.773 1 91.81 116 ASP A N 1
ATOM 890 C CA . ASP A 1 116 ? -19.109 48.844 11.836 1 91.81 116 ASP A CA 1
ATOM 891 C C . ASP A 1 116 ? -20.156 48.156 12.703 1 91.81 116 ASP A C 1
ATOM 893 O O . ASP A 1 116 ? -20.359 46.969 12.609 1 91.81 116 ASP A O 1
ATOM 897 N N . SER A 1 117 ? -20.688 48.938 13.594 1 91.19 117 SER A N 1
ATOM 898 C CA . SER A 1 117 ? -21.609 48.344 14.57 1 91.19 117 SER A CA 1
ATOM 899 C C . SER A 1 117 ? -22.891 47.875 13.898 1 91.19 117 SER A C 1
ATOM 901 O O . SER A 1 117 ? -23.578 47 14.422 1 91.19 117 SER A O 1
ATOM 903 N N . ARG A 1 118 ? -23.203 48.406 12.812 1 93.69 118 ARG A N 1
ATOM 904 C CA . ARG A 1 118 ? -24.422 48.031 12.109 1 93.69 118 ARG A CA 1
ATOM 905 C C . ARG A 1 118 ? -24.156 46.938 11.078 1 93.69 118 ARG A C 1
ATOM 907 O O . ARG A 1 118 ? -25.078 46.25 10.617 1 93.69 118 ARG A O 1
ATOM 914 N N . ASN A 1 119 ? -22.906 46.844 10.719 1 94.81 119 ASN A N 1
ATOM 915 C CA . ASN A 1 119 ? -22.453 45.812 9.781 1 94.81 119 ASN A CA 1
ATOM 916 C C . ASN A 1 119 ? -21.25 45.062 10.32 1 94.81 119 ASN A C 1
ATOM 918 O O . ASN A 1 119 ? -20.125 45.219 9.82 1 94.81 119 ASN A O 1
ATOM 922 N N . ARG A 1 120 ? -21.484 44.156 11.227 1 97.56 120 ARG A N 1
ATOM 923 C CA . ARG A 1 120 ? -20.406 43.406 11.82 1 97.56 120 ARG A CA 1
ATOM 924 C C . ARG A 1 120 ? -19.922 42.312 10.867 1 97.56 120 ARG A C 1
ATOM 926 O O . ARG A 1 120 ? -20.734 41.594 10.281 1 97.56 120 ARG A O 1
ATOM 933 N N . LEU A 1 121 ? -18.688 42.25 10.688 1 98.5 121 LEU A N 1
ATOM 934 C CA . LEU A 1 121 ? -18.125 41.312 9.734 1 98.5 121 LEU A CA 1
ATOM 935 C C . LEU A 1 121 ? -17.547 40.094 10.445 1 98.5 121 LEU A C 1
ATOM 937 O O . LEU A 1 121 ? -17.141 40.188 11.602 1 98.5 121 LEU A O 1
ATOM 941 N N . PRO A 1 122 ? -17.609 38.906 9.766 1 98.5 122 PRO A N 1
ATOM 942 C CA . PRO A 1 122 ? -16.922 37.719 10.312 1 98.5 122 PRO A CA 1
ATOM 943 C C . PRO A 1 122 ? -15.414 37.969 10.492 1 98.5 122 PRO A C 1
ATOM 945 O O . PRO A 1 122 ? -14.828 38.781 9.812 1 98.5 122 PRO A O 1
ATOM 948 N N . VAL A 1 123 ? -14.797 37.219 11.398 1 98.81 123 VAL A N 1
ATOM 949 C CA . VAL A 1 123 ? -13.406 37.406 11.805 1 98.81 123 VAL A CA 1
ATOM 950 C C . VAL A 1 123 ? -12.594 36.156 11.531 1 98.81 123 VAL A C 1
ATOM 952 O O . VAL A 1 123 ? -13.039 35.031 11.859 1 98.81 123 VAL A O 1
ATOM 955 N N . ALA A 1 124 ? -11.508 36.281 10.898 1 98.88 124 ALA A N 1
ATOM 956 C CA . ALA A 1 124 ? -10.523 35.219 10.727 1 98.88 124 ALA A CA 1
ATOM 957 C C . ALA A 1 124 ? -9.258 35.5 11.539 1 98.88 124 ALA A C 1
ATOM 959 O O . ALA A 1 124 ? -8.672 36.562 11.422 1 98.88 124 ALA A O 1
ATOM 960 N N . VAL A 1 125 ? -8.875 34.562 12.367 1 98.94 125 VAL A N 1
ATOM 961 C CA . VAL A 1 125 ? -7.703 34.719 13.219 1 98.94 125 VAL A CA 1
ATOM 962 C C . VAL A 1 125 ? -6.605 33.75 12.766 1 98.94 125 VAL A C 1
ATOM 964 O O . VAL A 1 125 ? -6.754 32.531 12.867 1 98.94 125 VAL A O 1
ATOM 967 N N . TRP A 1 126 ? -5.465 34.312 12.359 1 98.88 126 TRP A N 1
ATOM 968 C CA . TRP A 1 126 ? -4.336 33.531 11.836 1 98.88 126 TRP A CA 1
ATOM 969 C C . TRP A 1 126 ? -3.342 33.219 12.938 1 98.88 126 TRP A C 1
ATOM 971 O O . TRP A 1 126 ? -2.883 34.094 13.664 1 98.88 126 TRP A O 1
ATOM 981 N N . ILE A 1 127 ? -3.072 31.938 13.07 1 98.88 127 ILE A N 1
ATOM 982 C CA . ILE A 1 127 ? -1.993 31.453 13.922 1 98.88 127 ILE A CA 1
ATOM 983 C C . ILE A 1 127 ? -0.869 30.891 13.055 1 98.88 127 ILE A C 1
ATOM 985 O O . ILE A 1 127 ? -1.038 29.859 12.398 1 98.88 127 ILE A O 1
ATOM 989 N N . TYR A 1 128 ? 0.3 31.547 13.07 1 98.44 128 TYR A N 1
ATOM 990 C CA . TYR A 1 128 ? 1.363 31.203 12.125 1 98.44 128 TYR A CA 1
ATOM 991 C C . TYR A 1 128 ? 2.057 29.906 12.523 1 98.44 128 TYR A C 1
ATOM 993 O O . TYR A 1 128 ? 1.939 29.453 13.664 1 98.44 128 TYR A O 1
ATOM 1001 N N . GLY A 1 129 ? 2.734 29.344 11.531 1 98.19 129 GLY A N 1
ATOM 1002 C CA . GLY A 1 129 ? 3.545 28.156 11.758 1 98.19 129 GLY A CA 1
ATOM 1003 C C . GLY A 1 129 ? 4.957 28.484 12.203 1 98.19 129 GLY A C 1
ATOM 1004 O O . GLY A 1 129 ? 5.215 29.547 12.758 1 98.19 129 GLY A O 1
ATOM 1005 N N . GLY A 1 130 ? 5.832 27.453 12.031 1 98 130 GLY A N 1
ATOM 1006 C CA . GLY A 1 130 ? 7.219 27.625 12.43 1 98 130 GLY A CA 1
ATOM 1007 C C . GLY A 1 130 ? 7.664 26.625 13.484 1 98 130 GLY A C 1
ATOM 1008 O O . GLY A 1 130 ? 8.633 26.875 14.211 1 98 130 GLY A O 1
ATOM 1009 N N . GLY A 1 131 ? 6.984 25.547 13.625 1 98 131 GLY A N 1
ATOM 1010 C CA . GLY A 1 131 ? 7.395 24.453 14.5 1 98 131 GLY A CA 1
ATOM 1011 C C . GLY A 1 131 ? 7.453 24.844 15.961 1 98 131 GLY A C 1
ATOM 1012 O O . GLY A 1 131 ? 8.266 24.312 16.719 1 98 131 GLY A O 1
ATOM 1013 N N . PHE A 1 132 ? 6.762 25.891 16.297 1 98.56 132 PHE A N 1
ATOM 1014 C CA . PHE A 1 132 ? 6.707 26.422 17.656 1 98.56 132 PHE A CA 1
ATOM 1015 C C . PHE A 1 132 ? 8.039 27.047 18.062 1 98.56 132 PHE A C 1
ATOM 1017 O O . PHE A 1 132 ? 8.297 27.25 19.234 1 98.56 132 PHE A O 1
ATOM 1024 N N . SER A 1 133 ? 8.867 27.359 17.078 1 97.94 133 SER A N 1
ATOM 1025 C CA . SER A 1 133 ? 10.195 27.859 17.391 1 97.94 133 SER A CA 1
ATOM 1026 C C . SER A 1 133 ? 10.461 29.188 16.672 1 97.94 133 SER A C 1
ATOM 1028 O O . SER A 1 133 ? 11.328 29.953 17.094 1 97.94 133 SER A O 1
ATOM 1030 N N . ILE A 1 134 ? 9.75 29.359 15.602 1 98 134 ILE A N 1
ATOM 1031 C CA . ILE A 1 134 ? 9.977 30.594 14.844 1 98 134 ILE A CA 1
ATOM 1032 C C . ILE A 1 134 ? 8.641 31.141 14.352 1 98 134 ILE A C 1
ATOM 1034 O O . ILE A 1 134 ? 7.625 30.438 14.367 1 98 134 ILE A O 1
ATOM 1038 N N . GLY A 1 135 ? 8.641 32.438 13.953 1 97.81 135 GLY A N 1
ATOM 1039 C CA . GLY A 1 135 ? 7.484 33.062 13.336 1 97.81 135 GLY A CA 1
ATOM 1040 C C . GLY A 1 135 ? 7.145 34.406 13.953 1 97.81 135 GLY A C 1
ATOM 1041 O O . GLY A 1 135 ? 7.66 34.75 15.016 1 97.81 135 GLY A O 1
ATOM 1042 N N . PHE A 1 136 ? 6.359 35.125 13.234 1 97.81 136 PHE A N 1
ATOM 1043 C CA . PHE A 1 136 ? 5.863 36.438 13.672 1 97.81 136 PHE A CA 1
ATOM 1044 C C . PHE A 1 136 ? 4.598 36.812 12.914 1 97.81 136 PHE A C 1
ATOM 1046 O O . PHE A 1 136 ? 4.281 36.219 11.891 1 97.81 136 PHE A O 1
ATOM 1053 N N . SER A 1 137 ? 3.885 37.812 13.375 1 97.88 137 SER A N 1
ATOM 1054 C CA . SER A 1 137 ? 2.527 38.062 12.891 1 97.88 137 SER A CA 1
ATOM 1055 C C . SER A 1 137 ? 2.469 39.25 11.961 1 97.88 137 SER A C 1
ATOM 1057 O O . SER A 1 137 ? 1.413 39.562 11.414 1 97.88 137 SER A O 1
ATOM 1059 N N . GLY A 1 138 ? 3.525 39.844 11.625 1 97.25 138 GLY A N 1
ATOM 1060 C CA . GLY A 1 138 ? 3.535 41.125 10.922 1 97.25 138 GLY A CA 1
ATOM 1061 C C . GLY A 1 138 ? 3.236 40.969 9.445 1 97.25 138 GLY A C 1
ATOM 1062 O O . GLY A 1 138 ? 3.264 39.875 8.891 1 97.25 138 GLY A O 1
ATOM 1063 N N . ARG A 1 139 ? 3.051 42.156 8.789 1 97 139 ARG A N 1
ATOM 1064 C CA . ARG A 1 139 ? 2.621 42.25 7.395 1 97 139 ARG A CA 1
ATOM 1065 C C . ARG A 1 139 ? 3.768 41.906 6.449 1 97 139 ARG A C 1
ATOM 1067 O O . ARG A 1 139 ? 3.551 41.688 5.254 1 97 139 ARG A O 1
ATOM 1074 N N . TYR A 1 140 ? 4.934 41.812 7.066 1 95.56 140 TYR A N 1
ATOM 1075 C CA . TYR A 1 140 ? 6.035 41.406 6.207 1 95.56 140 TYR A CA 1
ATOM 1076 C C . TYR A 1 140 ? 5.699 40.094 5.504 1 95.56 140 TYR A C 1
ATOM 1078 O O . TYR A 1 140 ? 5.977 39.938 4.312 1 95.56 140 TYR A O 1
ATOM 1086 N N . LEU A 1 141 ? 5.098 39.188 6.168 1 96.75 141 LEU A N 1
ATOM 1087 C CA . LEU A 1 141 ? 4.715 37.906 5.582 1 96.75 141 LEU A CA 1
ATOM 1088 C C . LEU A 1 141 ? 3.205 37.844 5.383 1 96.75 141 LEU A C 1
ATOM 1090 O O . LEU A 1 141 ? 2.73 37.219 4.438 1 96.75 141 LEU A O 1
ATOM 1094 N N . TYR A 1 142 ? 2.508 38.469 6.297 1 98.06 142 TYR A N 1
ATOM 1095 C CA . TYR A 1 142 ? 1.067 38.25 6.297 1 98.06 142 TYR A CA 1
ATOM 1096 C C . TYR A 1 142 ? 0.314 39.531 5.949 1 98.06 142 TYR A C 1
ATOM 1098 O O . TYR A 1 142 ? -0.512 40 6.734 1 98.06 142 TYR A O 1
ATOM 1106 N N . GLY A 1 143 ? 0.585 40 4.699 1 97.62 143 GLY A N 1
ATOM 1107 C CA . GLY A 1 143 ? -0.175 41.125 4.195 1 97.62 143 GLY A CA 1
ATOM 1108 C C . GLY A 1 143 ? -1.661 40.844 4.082 1 97.62 143 GLY A C 1
ATOM 1109 O O . GLY A 1 143 ? -2.064 39.844 3.494 1 97.62 143 GLY A O 1
ATOM 1110 N N . PRO A 1 144 ? -2.494 41.688 4.578 1 97.88 144 PRO A N 1
ATOM 1111 C CA . PRO A 1 144 ? -3.906 41.375 4.793 1 97.88 144 PRO A CA 1
ATOM 1112 C C . PRO A 1 144 ? -4.766 41.594 3.553 1 97.88 144 PRO A C 1
ATOM 1114 O O . PRO A 1 144 ? -5.934 41.219 3.518 1 97.88 144 PRO A O 1
ATOM 1117 N N . ARG A 1 145 ? -4.281 42.188 2.547 1 96.38 145 ARG A N 1
ATOM 1118 C CA . ARG A 1 145 ? -5.059 42.75 1.454 1 96.38 145 ARG A CA 1
ATOM 1119 C C . ARG A 1 145 ? -5.992 41.719 0.842 1 96.38 145 ARG A C 1
ATOM 1121 O O . ARG A 1 145 ? -7.164 42 0.593 1 96.38 145 ARG A O 1
ATOM 1128 N N . TYR A 1 146 ? -5.492 40.5 0.603 1 96.19 146 TYR A N 1
ATOM 1129 C CA . TYR A 1 146 ? -6.27 39.5 -0.103 1 96.19 146 TYR A CA 1
ATOM 1130 C C . TYR A 1 146 ? -7.512 39.125 0.693 1 96.19 146 TYR A C 1
ATOM 1132 O O . TYR A 1 146 ? -8.586 38.938 0.124 1 96.19 146 TYR A O 1
ATOM 1140 N N . PHE A 1 147 ? -7.422 39 2.012 1 95.81 147 PHE A N 1
ATOM 1141 C CA . PHE A 1 147 ? -8.539 38.594 2.85 1 95.81 147 PHE A CA 1
ATOM 1142 C C . PHE A 1 147 ? -9.477 39.75 3.125 1 95.81 147 PHE A C 1
ATOM 1144 O O . PHE A 1 147 ? -10.703 39.562 3.117 1 95.81 147 PHE A O 1
ATOM 1151 N N . VAL A 1 148 ? -8.953 40.906 3.377 1 96.88 148 VAL A N 1
ATOM 1152 C CA . VAL A 1 148 ? -9.789 42.062 3.725 1 96.88 148 VAL A CA 1
ATOM 1153 C C . VAL A 1 148 ? -10.664 42.438 2.535 1 96.88 148 VAL A C 1
ATOM 1155 O O . VAL A 1 148 ? -11.797 42.906 2.711 1 96.88 148 VAL A O 1
ATOM 1158 N N . ASP A 1 149 ? -10.188 42.156 1.353 1 95.88 149 ASP A N 1
ATOM 1159 C CA . ASP A 1 149 ? -10.945 42.406 0.134 1 95.88 149 ASP A CA 1
ATOM 1160 C C . ASP A 1 149 ? -12.172 41.5 0.047 1 95.88 149 ASP A C 1
ATOM 1162 O O . ASP A 1 149 ? -13.086 41.75 -0.746 1 95.88 149 ASP A O 1
ATOM 1166 N N . GLN A 1 150 ? -12.227 40.531 0.877 1 96.56 150 GLN A N 1
ATOM 1167 C CA . GLN A 1 150 ? -13.328 39.594 0.888 1 96.56 150 GLN A CA 1
ATOM 1168 C C . GLN A 1 150 ? -14.352 39.938 1.968 1 96.56 150 GLN A C 1
ATOM 1170 O O . GLN A 1 150 ? -15.219 39.125 2.297 1 96.56 150 GLN A O 1
ATOM 1175 N N . ASP A 1 151 ? -14.266 41.062 2.609 1 96.25 151 ASP A N 1
ATOM 1176 C CA . ASP A 1 151 ? -15.164 41.562 3.648 1 96.25 151 ASP A CA 1
ATOM 1177 C C . ASP A 1 151 ? -15.094 40.688 4.895 1 96.25 151 ASP A C 1
ATOM 1179 O O . ASP A 1 151 ? -16.125 40.281 5.426 1 96.25 151 ASP A O 1
ATOM 1183 N N . ILE A 1 152 ? -13.938 40.375 5.301 1 97.44 152 ILE A N 1
ATOM 1184 C CA . ILE A 1 152 ? -13.672 39.75 6.582 1 97.44 152 ILE A CA 1
ATOM 1185 C C . ILE A 1 152 ? -12.602 40.531 7.344 1 97.44 152 ILE A C 1
ATOM 1187 O O . ILE A 1 152 ? -11.742 41.156 6.734 1 97.44 152 ILE A O 1
ATOM 1191 N N . ILE A 1 153 ? -12.711 40.562 8.625 1 98.75 153 ILE A N 1
ATOM 1192 C CA . ILE A 1 153 ? -11.664 41.125 9.469 1 98.75 153 ILE A CA 1
ATOM 1193 C C . ILE A 1 153 ? -10.578 40.062 9.703 1 98.75 153 ILE A C 1
ATOM 1195 O O . ILE A 1 153 ? -10.875 38.906 10.055 1 98.75 153 ILE A O 1
ATOM 1199 N N . LEU A 1 154 ? -9.344 40.406 9.383 1 98.81 154 LEU A N 1
ATOM 1200 C CA . LEU A 1 154 ? -8.219 39.531 9.641 1 98.81 154 LEU A CA 1
ATOM 1201 C C . LEU A 1 154 ? -7.496 39.938 10.922 1 98.81 154 LEU A C 1
ATOM 1203 O O . LEU A 1 154 ? -7.227 41.125 11.141 1 98.81 154 LEU A O 1
ATOM 1207 N N . VAL A 1 155 ? -7.242 39 11.773 1 98.94 155 VAL A N 1
ATOM 1208 C CA . VAL A 1 155 ? -6.441 39.188 12.977 1 98.94 155 VAL A CA 1
ATOM 1209 C C . VAL A 1 155 ? -5.23 38.25 12.945 1 98.94 155 VAL A C 1
A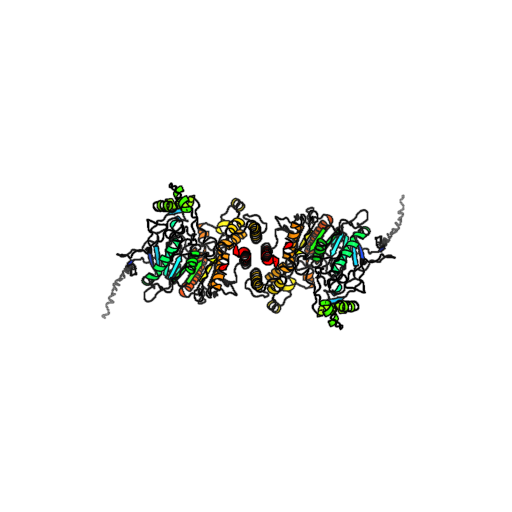TOM 1211 O O . VAL A 1 155 ? -5.352 37.094 12.609 1 98.94 155 VAL A O 1
ATOM 1214 N N . THR A 1 156 ? -4.051 38.781 13.188 1 98.88 156 THR A N 1
ATOM 1215 C CA . THR A 1 156 ? -2.844 38 13.398 1 98.88 156 THR A CA 1
ATOM 1216 C C . THR A 1 156 ? -2.307 38.188 14.812 1 98.88 156 THR A C 1
ATOM 1218 O O . THR A 1 156 ? -2.592 39.188 15.453 1 98.88 156 THR A O 1
ATOM 1221 N N . LEU A 1 157 ? -1.557 37.219 15.352 1 98.81 157 LEU A N 1
ATOM 1222 C CA . LEU A 1 157 ? -1.108 37.312 16.734 1 98.81 157 LEU A CA 1
ATOM 1223 C C . LEU A 1 157 ? 0.251 36.656 16.922 1 98.81 157 LEU A C 1
ATOM 1225 O O . LEU A 1 157 ? 0.603 35.75 16.188 1 98.81 157 LEU A O 1
ATOM 1229 N N . ASN A 1 158 ? 1.006 37.156 17.859 1 98.75 158 ASN A N 1
ATOM 1230 C CA . ASN A 1 158 ? 2.227 36.531 18.344 1 98.75 158 ASN A CA 1
ATOM 1231 C C . ASN A 1 158 ? 1.962 35.688 19.594 1 98.75 158 ASN A C 1
ATOM 1233 O O . ASN A 1 158 ? 0.971 35.906 20.297 1 98.75 158 ASN A O 1
ATOM 1237 N N . TYR A 1 159 ? 2.766 34.781 19.844 1 98.81 159 TYR A N 1
ATOM 1238 C CA . TYR A 1 159 ? 2.822 33.969 21.062 1 98.81 159 TYR A CA 1
ATOM 1239 C C . TYR A 1 159 ? 4.254 33.531 21.359 1 98.81 159 TYR A C 1
ATOM 1241 O O . TYR A 1 159 ? 5.117 33.562 20.484 1 98.81 159 TYR A O 1
ATOM 1249 N N . ARG A 1 160 ? 4.539 33.188 22.578 1 98.69 160 ARG A N 1
ATOM 1250 C CA . ARG A 1 160 ? 5.902 32.812 22.938 1 98.69 160 ARG A CA 1
ATOM 1251 C C . ARG A 1 160 ? 6.305 31.5 22.297 1 98.69 160 ARG A C 1
ATOM 1253 O O . ARG A 1 160 ? 5.477 30.594 22.141 1 98.69 160 ARG A O 1
ATOM 1260 N N . LEU A 1 161 ? 7.633 31.391 21.984 1 98.44 161 LEU A N 1
ATOM 1261 C CA . LEU A 1 161 ? 8.203 30.281 21.234 1 98.44 161 LEU A CA 1
ATOM 1262 C C . LEU A 1 161 ? 9.32 29.609 22.016 1 98.44 161 LEU A C 1
ATOM 1264 O O . LEU A 1 161 ? 9.773 30.125 23.031 1 98.44 161 LEU A O 1
ATOM 1268 N N . GLY A 1 162 ? 9.727 28.438 21.5 1 98.06 162 GLY A N 1
ATOM 1269 C CA . GLY A 1 162 ? 10.906 27.781 22.047 1 98.06 162 GLY A CA 1
ATOM 1270 C C . GLY A 1 162 ? 10.852 27.594 23.547 1 98.06 162 GLY A C 1
ATOM 1271 O O . GLY A 1 162 ? 9.828 27.172 24.094 1 98.06 162 GLY A O 1
ATOM 1272 N N . PRO A 1 163 ? 11.945 27.906 24.172 1 97.88 163 PRO A N 1
ATOM 1273 C CA . PRO A 1 163 ? 11.992 27.672 25.609 1 97.88 163 PRO A CA 1
ATOM 1274 C C . PRO A 1 163 ? 11.008 28.547 26.391 1 97.88 163 PRO A C 1
ATOM 1276 O O . PRO A 1 163 ? 10.5 28.125 27.438 1 97.88 163 PRO A O 1
ATOM 1279 N N . TYR A 1 164 ? 10.68 29.688 25.875 1 98.19 164 TYR A N 1
ATOM 1280 C CA . TYR A 1 164 ? 9.773 30.578 26.594 1 98.19 164 TYR A CA 1
ATOM 1281 C C . TYR A 1 164 ? 8.328 30.125 26.438 1 98.19 164 TYR A C 1
ATOM 1283 O O . TYR A 1 164 ? 7.484 30.422 27.281 1 98.19 164 TYR A O 1
ATOM 1291 N N . GLY A 1 165 ? 8.055 29.453 25.391 1 98.19 165 GLY A N 1
ATOM 1292 C CA . GLY A 1 165 ? 6.684 29.062 25.125 1 98.19 165 GLY A CA 1
ATOM 1293 C C . GLY A 1 165 ? 6.371 27.641 25.578 1 98.19 165 GLY A C 1
ATOM 1294 O O . GLY A 1 165 ? 5.215 27.312 25.844 1 98.19 165 GLY A O 1
ATOM 1295 N N . PHE A 1 166 ? 7.461 26.781 25.734 1 98 166 PHE A N 1
ATOM 1296 C CA . PHE A 1 166 ? 7.098 25.375 25.828 1 98 166 PHE A CA 1
ATOM 1297 C C . PHE A 1 166 ? 8.016 24.641 26.797 1 98 166 PHE A C 1
ATOM 1299 O O . PHE A 1 166 ? 8.039 23.406 26.828 1 98 166 PHE A O 1
ATOM 1306 N N . MET A 1 167 ? 8.758 25.375 27.594 1 95.75 167 MET A N 1
ATOM 1307 C CA . MET A 1 167 ? 9.438 24.766 28.734 1 95.75 167 MET A CA 1
ATOM 1308 C C . MET A 1 167 ? 8.445 24.156 29.703 1 95.75 167 MET A C 1
ATOM 1310 O O . MET A 1 167 ? 7.41 24.766 30 1 95.75 167 MET A O 1
ATOM 1314 N N . SER A 1 168 ? 8.781 22.891 30.141 1 94.19 168 SER A N 1
ATOM 1315 C CA . SER A 1 168 ? 7.867 22.25 31.078 1 94.19 168 SER A CA 1
ATOM 1316 C C . SER A 1 168 ? 8.633 21.547 32.188 1 94.19 168 SER A C 1
ATOM 1318 O O . SER A 1 168 ? 9.578 20.797 31.938 1 94.19 168 SER A O 1
ATOM 1320 N N . LEU A 1 169 ? 8.273 21.781 33.438 1 90.88 169 LEU A N 1
ATOM 1321 C CA . LEU A 1 169 ? 8.719 21.031 34.594 1 90.88 169 LEU A CA 1
ATOM 1322 C C . LEU A 1 169 ? 7.562 20.266 35.219 1 90.88 169 LEU A C 1
ATOM 1324 O O . LEU A 1 169 ? 7.723 19.625 36.281 1 90.88 169 LEU A O 1
ATOM 1328 N N . ASN A 1 170 ? 6.438 20.375 34.594 1 89.94 170 ASN A N 1
ATOM 1329 C CA . ASN A 1 170 ? 5.223 19.75 35.125 1 89.94 170 ASN A CA 1
ATOM 1330 C C . ASN A 1 170 ? 4.922 20.203 36.531 1 89.94 170 ASN A C 1
ATOM 1332 O O . ASN A 1 170 ? 4.672 19.375 37.438 1 89.94 170 ASN A O 1
ATOM 1336 N N . THR A 1 171 ? 5.047 21.453 36.781 1 88.06 171 THR A N 1
ATOM 1337 C CA . THR A 1 171 ? 4.656 22.125 38 1 88.06 171 THR A CA 1
ATOM 1338 C C . THR A 1 171 ? 3.682 23.266 37.719 1 88.06 171 THR A C 1
ATOM 1340 O O . THR A 1 171 ? 3.576 23.719 36.562 1 88.06 171 THR A O 1
ATOM 1343 N N . PRO A 1 172 ? 2.992 23.688 38.656 1 86.31 172 PRO A N 1
ATOM 1344 C CA . PRO A 1 172 ? 2.062 24.797 38.438 1 86.31 172 PRO A CA 1
ATOM 1345 C C . PRO A 1 172 ? 2.764 26.062 37.938 1 86.31 172 PRO A C 1
ATOM 1347 O O . PRO A 1 172 ? 2.174 26.859 37.219 1 86.31 172 PRO A O 1
ATOM 1350 N N . ASP A 1 173 ? 3.996 26.219 38.375 1 88.06 173 ASP A N 1
ATOM 1351 C CA . ASP A 1 173 ? 4.73 27.422 38.031 1 88.06 173 ASP A CA 1
ATOM 1352 C C . ASP A 1 173 ? 5.254 27.359 36.594 1 88.06 173 ASP A C 1
ATOM 1354 O O . ASP A 1 173 ? 5.418 28.375 35.938 1 88.06 173 ASP A O 1
ATOM 1358 N N . VAL A 1 174 ? 5.543 26.188 36.125 1 91.75 174 VAL A N 1
ATOM 1359 C CA . VAL A 1 174 ? 6.012 25.953 34.781 1 91.75 174 VAL A CA 1
ATOM 1360 C C . VAL A 1 174 ? 5.348 24.703 34.188 1 91.75 174 VAL A C 1
ATOM 1362 O O . VAL A 1 174 ? 6.02 23.703 33.906 1 91.75 174 VAL A O 1
ATOM 1365 N N . PRO A 1 175 ? 4.082 24.781 33.969 1 90.44 175 PRO A N 1
ATOM 1366 C CA . PRO A 1 175 ? 3.301 23.609 33.562 1 90.44 175 PRO A CA 1
ATOM 1367 C C . PRO A 1 175 ? 3.602 23.141 32.125 1 90.44 175 PRO A C 1
ATOM 1369 O O . PRO A 1 175 ? 3.359 21.984 31.797 1 90.44 175 PRO A O 1
ATOM 1372 N N . GLY A 1 176 ? 4.105 24.109 31.328 1 93.06 176 GLY A N 1
ATOM 1373 C CA . GLY A 1 176 ? 4.242 23.875 29.906 1 93.06 176 GLY A CA 1
ATOM 1374 C C . GLY A 1 176 ? 3.195 24.594 29.078 1 93.06 176 GLY A C 1
ATOM 1375 O O . GLY A 1 176 ? 2.262 25.188 29.625 1 93.06 176 GLY A O 1
ATOM 1376 N N . ASN A 1 177 ? 3.455 24.672 27.828 1 97.44 177 ASN A N 1
ATOM 1377 C CA . ASN A 1 177 ? 2.506 25.094 26.797 1 97.44 177 ASN A CA 1
ATOM 1378 C C . ASN A 1 177 ? 2.131 26.562 26.953 1 97.44 177 ASN A C 1
ATOM 1380 O O . ASN A 1 177 ? 0.978 26.938 26.75 1 97.44 177 ASN A O 1
ATOM 1384 N N . GLN A 1 178 ? 3.045 27.359 27.438 1 97.62 178 GLN A N 1
ATOM 1385 C CA . GLN A 1 178 ? 2.766 28.781 27.562 1 97.62 178 GLN A CA 1
ATOM 1386 C C . GLN A 1 178 ? 2.412 29.391 26.203 1 97.62 178 GLN A C 1
ATOM 1388 O O . GLN A 1 178 ? 1.588 30.312 26.125 1 97.62 178 GLN A O 1
ATOM 1393 N N . GLY A 1 179 ? 3.078 28.906 25.141 1 98.5 179 GLY A N 1
ATOM 1394 C CA . GLY A 1 179 ? 2.725 29.391 23.812 1 98.5 179 GLY A CA 1
ATOM 1395 C C . GLY A 1 179 ? 1.261 29.172 23.484 1 98.5 179 GLY A C 1
ATOM 1396 O O . GLY A 1 179 ? 0.613 30.062 22.922 1 98.5 179 GLY A O 1
ATOM 1397 N N . LEU A 1 180 ? 0.717 28.047 23.797 1 98.38 180 LEU A N 1
ATOM 1398 C CA . LEU A 1 180 ? -0.692 27.75 23.562 1 98.38 180 LEU A CA 1
ATOM 1399 C C . LEU A 1 180 ? -1.585 28.562 24.484 1 98.38 180 LEU A C 1
ATOM 1401 O O . LEU A 1 180 ? -2.666 29 24.094 1 98.38 180 LEU A O 1
ATOM 1405 N N . LYS A 1 181 ? -1.154 28.719 25.719 1 97 181 LYS A N 1
ATOM 1406 C CA . LYS A 1 181 ? -1.898 29.547 26.672 1 97 181 LYS A CA 1
ATOM 1407 C C . LYS A 1 181 ? -1.912 31 26.234 1 97 181 LYS A C 1
ATOM 1409 O O . LYS A 1 181 ? -2.9 31.719 26.453 1 97 181 LYS A O 1
ATOM 1414 N N . ASP A 1 182 ? -0.764 31.453 25.688 1 98.5 182 ASP A N 1
ATOM 1415 C CA . ASP A 1 182 ? -0.742 32.781 25.094 1 98.5 182 ASP A CA 1
ATOM 1416 C C . ASP A 1 182 ? -1.785 32.906 24 1 98.5 182 ASP A C 1
ATOM 1418 O O . ASP A 1 182 ? -2.508 33.906 23.922 1 98.5 182 ASP A O 1
ATOM 1422 N N . GLN A 1 183 ? -1.862 31.984 23.109 1 98.56 183 GLN A N 1
ATOM 1423 C CA . GLN A 1 183 ? -2.863 31.984 22.047 1 98.56 183 GLN A CA 1
ATOM 1424 C C . GLN A 1 183 ? -4.273 32.062 22.609 1 98.56 183 GLN A C 1
ATOM 1426 O O . GLN A 1 183 ? -5.117 32.781 22.109 1 98.56 183 GLN A O 1
ATOM 1431 N N . ARG A 1 184 ? -4.539 31.266 23.641 1 97.81 184 ARG A N 1
ATOM 1432 C CA . ARG A 1 184 ? -5.848 31.281 24.281 1 97.81 184 ARG A CA 1
ATOM 1433 C C . ARG A 1 184 ? -6.168 32.656 24.844 1 97.81 184 ARG A C 1
ATOM 1435 O O . ARG A 1 184 ? -7.297 33.156 24.719 1 97.81 184 ARG A O 1
ATOM 1442 N N . LEU A 1 185 ? -5.199 33.281 25.469 1 97.75 185 LEU A N 1
ATOM 1443 C CA . LEU A 1 185 ? -5.387 34.625 25.984 1 97.75 185 LEU A CA 1
ATOM 1444 C C . LEU A 1 185 ? -5.703 35.594 24.859 1 97.75 185 LEU A C 1
ATOM 1446 O O . LEU A 1 185 ? -6.547 36.5 25.016 1 97.75 185 LEU A O 1
ATOM 1450 N N . ALA A 1 186 ? -4.992 35.469 23.781 1 98.75 186 ALA A N 1
ATOM 1451 C CA . ALA A 1 186 ? -5.266 36.312 22.609 1 98.75 186 ALA A CA 1
ATOM 1452 C C . ALA A 1 186 ? -6.691 36.094 22.109 1 98.75 186 ALA A C 1
ATOM 1454 O O . ALA A 1 186 ? -7.383 37.062 21.781 1 98.75 186 ALA A O 1
ATOM 1455 N N . LEU A 1 187 ? -7.113 34.875 22.016 1 98.69 187 LEU A N 1
ATOM 1456 C CA . LEU A 1 187 ? -8.453 34.531 21.547 1 98.69 187 LEU A CA 1
ATOM 1457 C C . LEU A 1 187 ? -9.516 35.125 22.469 1 98.69 187 LEU A C 1
ATOM 1459 O O . LEU A 1 187 ? -10.555 35.594 22.016 1 98.69 187 LEU A O 1
ATOM 1463 N N . LYS A 1 188 ? -9.281 35.062 23.766 1 98.06 188 LYS A N 1
ATOM 1464 C CA . LYS A 1 188 ? -10.188 35.688 24.719 1 98.06 188 LYS A CA 1
ATOM 1465 C C . LYS A 1 188 ? -10.25 37.188 24.5 1 98.06 188 LYS A C 1
ATOM 1467 O O . LYS A 1 188 ? -11.328 37.781 24.516 1 98.06 188 LYS A O 1
ATOM 1472 N N . TRP A 1 189 ? -9.078 37.75 24.328 1 98.62 189 TRP A N 1
ATOM 1473 C CA . TRP A 1 189 ? -9.016 39.188 24.078 1 98.62 189 TRP A CA 1
ATOM 1474 C C . TRP A 1 189 ? -9.82 39.562 22.828 1 98.62 189 TRP A C 1
ATOM 1476 O O . TRP A 1 189 ? -10.555 40.562 22.828 1 98.62 189 TRP A O 1
ATOM 1486 N N . ILE A 1 190 ? -9.68 38.844 21.781 1 98.81 190 ILE A N 1
ATOM 1487 C CA . ILE A 1 190 ? -10.375 39.094 20.516 1 98.81 190 ILE A CA 1
ATOM 1488 C C . ILE A 1 190 ? -11.883 38.938 20.734 1 98.81 190 ILE A C 1
ATOM 1490 O O . ILE A 1 190 ? -12.648 39.812 20.297 1 98.81 190 ILE A O 1
ATOM 1494 N N . LYS A 1 191 ? -12.273 37.906 21.359 1 98.19 191 LYS A N 1
ATOM 1495 C CA . LYS A 1 191 ? -13.688 37.688 21.656 1 98.19 191 LYS A CA 1
ATOM 1496 C C . LYS A 1 191 ? -14.289 38.875 22.391 1 98.19 191 LYS A C 1
ATOM 1498 O O . LYS A 1 191 ? -15.391 39.344 22.062 1 98.19 191 LYS A O 1
ATOM 1503 N N . ASP A 1 192 ? -13.57 39.438 23.25 1 97.88 192 ASP A N 1
ATOM 1504 C CA . ASP A 1 192 ? -14.047 40.5 24.125 1 97.88 192 ASP A CA 1
ATOM 1505 C C . ASP A 1 192 ? -14.047 41.844 23.422 1 97.88 192 ASP A C 1
ATOM 1507 O O . ASP A 1 192 ? -14.852 42.719 23.734 1 97.88 192 ASP A O 1
ATOM 1511 N N . ASN A 1 193 ? -13.172 42.031 22.422 1 98.44 193 ASN A N 1
ATOM 1512 C CA . ASN A 1 193 ? -12.914 43.406 21.969 1 98.44 193 ASN A CA 1
ATOM 1513 C C . ASN A 1 193 ? -13.242 43.594 20.484 1 98.44 193 ASN A C 1
ATOM 1515 O O . ASN A 1 193 ? -13.359 44.719 20 1 98.44 193 ASN A O 1
ATOM 1519 N N . ILE A 1 194 ? -13.469 42.562 19.75 1 98.62 194 ILE A N 1
ATOM 1520 C CA . ILE A 1 194 ? -13.438 42.625 18.297 1 98.62 194 ILE A CA 1
ATOM 1521 C C . ILE A 1 194 ? -14.633 43.438 17.781 1 98.62 194 ILE A C 1
ATOM 1523 O O . ILE A 1 194 ? -14.594 43.969 16.688 1 98.62 194 ILE A O 1
ATOM 1527 N N . GLU A 1 195 ? -15.68 43.5 18.562 1 98.25 195 GLU A N 1
ATOM 1528 C CA . GLU A 1 195 ? -16.859 44.281 18.141 1 98.25 195 GLU A CA 1
ATOM 1529 C C . GLU A 1 195 ? -16.547 45.75 18 1 98.25 195 GLU A C 1
ATOM 1531 O O . GLU A 1 195 ? -17.125 46.438 17.156 1 98.25 195 GLU A O 1
ATOM 1536 N N . ALA A 1 196 ? -15.609 46.25 18.766 1 97.81 196 ALA A N 1
ATOM 1537 C CA . ALA A 1 196 ? -15.188 47.656 18.672 1 97.81 196 ALA A CA 1
ATOM 1538 C C . ALA A 1 196 ? -14.547 47.938 17.312 1 97.81 196 ALA A C 1
ATOM 1540 O O . ALA A 1 196 ? -14.523 49.062 16.859 1 97.81 196 ALA A O 1
ATOM 1541 N N . PHE A 1 197 ? -14.148 46.938 16.625 1 98.12 197 PHE A N 1
ATOM 1542 C CA . PHE A 1 197 ? -13.484 47.062 15.336 1 98.12 197 PHE A CA 1
ATOM 1543 C C . PHE A 1 197 ? -14.43 46.656 14.203 1 98.12 197 PHE A C 1
ATOM 1545 O O . PHE A 1 197 ? -14.008 46.531 13.055 1 98.12 197 PHE A O 1
ATOM 1552 N N . GLY A 1 198 ? -15.664 46.406 14.586 1 97.94 198 GLY A N 1
ATOM 1553 C CA . GLY A 1 198 ? -16.672 46.031 13.602 1 97.94 198 GLY A CA 1
ATOM 1554 C C . GLY A 1 198 ? -16.766 44.531 13.359 1 97.94 198 GLY A C 1
ATOM 1555 O O . GLY A 1 198 ? -17.422 44.094 12.414 1 97.94 198 GLY A O 1
ATOM 1556 N N . GLY A 1 199 ? -16.125 43.781 14.188 1 98.5 199 GLY A N 1
ATOM 1557 C CA . GLY A 1 199 ? -16.156 42.344 14.039 1 98.5 199 GLY A CA 1
ATOM 1558 C C . GLY A 1 199 ? -17.328 41.688 14.742 1 98.5 199 GLY A C 1
ATOM 1559 O O . GLY A 1 199 ? -17.844 42.219 15.727 1 98.5 199 GLY A O 1
ATOM 1560 N N . ASP A 1 200 ? -17.797 40.562 14.25 1 98.38 200 ASP A N 1
ATOM 1561 C CA . ASP A 1 200 ? -18.828 39.75 14.883 1 98.38 200 ASP A CA 1
ATOM 1562 C C . ASP A 1 200 ? -18.219 38.75 15.844 1 98.38 200 ASP A C 1
ATOM 1564 O O . ASP A 1 200 ? -17.609 37.75 15.422 1 98.38 200 ASP A O 1
ATOM 1568 N N . SER A 1 201 ? -18.391 38.906 17.109 1 97.75 201 SER A N 1
ATOM 1569 C CA . SER A 1 201 ? -17.766 38.062 18.141 1 97.75 201 SER A CA 1
ATOM 1570 C C . SER A 1 201 ? -18.344 36.656 18.141 1 97.75 201 SER A C 1
ATOM 1572 O O . SER A 1 201 ? -17.781 35.75 18.766 1 97.75 201 SER A O 1
ATOM 1574 N N . ASP A 1 202 ? -19.406 36.438 17.391 1 96.81 202 ASP A N 1
ATOM 1575 C CA . ASP A 1 202 ? -20.016 35.125 17.297 1 96.81 202 ASP A CA 1
ATOM 1576 C C . ASP A 1 202 ? -19.594 34.406 16.016 1 96.81 202 ASP A C 1
ATOM 1578 O O . ASP A 1 202 ? -19.953 33.25 15.805 1 96.81 202 ASP A O 1
ATOM 1582 N N . LYS A 1 203 ? -18.828 35.031 15.188 1 98 203 LYS A N 1
ATOM 1583 C CA . LYS A 1 203 ? -18.359 34.469 13.93 1 98 203 LYS A CA 1
ATOM 1584 C C . LYS A 1 203 ? -16.844 34.625 13.812 1 98 203 LYS A C 1
ATOM 1586 O O . LYS A 1 203 ? -16.344 35.281 12.906 1 98 203 LYS A O 1
ATOM 1591 N N . ILE A 1 204 ? -16.172 33.906 14.68 1 98.75 204 ILE A N 1
ATOM 1592 C CA . ILE A 1 204 ? -14.711 33.875 14.695 1 98.75 204 ILE A CA 1
ATOM 1593 C C . ILE A 1 204 ? -14.203 32.531 14.203 1 98.75 204 ILE A C 1
ATOM 1595 O O . ILE A 1 204 ? -14.602 31.484 14.719 1 98.75 204 ILE A O 1
ATOM 1599 N N . THR A 1 205 ? -13.461 32.5 13.164 1 98.81 205 THR A N 1
ATOM 1600 C CA . THR A 1 205 ? -12.773 31.344 12.641 1 98.81 205 THR A CA 1
ATOM 1601 C C . THR A 1 205 ? -11.273 31.422 12.922 1 98.81 205 THR A C 1
ATOM 1603 O O . THR A 1 205 ? -10.633 32.438 12.594 1 98.81 205 THR A O 1
ATOM 1606 N N . ILE A 1 206 ? -10.719 30.422 13.547 1 98.88 206 ILE A N 1
ATOM 1607 C CA . ILE A 1 206 ? -9.266 30.391 13.695 1 98.88 206 ILE A CA 1
ATOM 1608 C C . ILE A 1 206 ? -8.656 29.5 12.617 1 98.88 206 ILE A C 1
ATOM 1610 O O . ILE A 1 206 ? -9.242 28.469 12.25 1 98.88 206 ILE A O 1
ATOM 1614 N N . PHE A 1 207 ? -7.602 29.906 11.984 1 98.81 207 PHE A N 1
ATOM 1615 C CA . PHE A 1 207 ? -6.918 29.125 10.961 1 98.81 207 PHE A CA 1
ATOM 1616 C C . PHE A 1 207 ? -5.406 29.281 11.078 1 98.81 207 PHE A C 1
ATOM 1618 O O . PHE A 1 207 ? -4.922 30.266 11.648 1 98.81 207 PHE A O 1
ATOM 1625 N N . GLY A 1 208 ? -4.66 28.297 10.68 1 98.81 208 GLY A N 1
ATOM 1626 C CA . GLY A 1 208 ? -3.209 28.297 10.773 1 98.81 208 GLY A CA 1
ATOM 1627 C C . GLY A 1 208 ? -2.557 27.203 9.945 1 98.81 208 GLY A C 1
ATOM 1628 O O . GLY A 1 208 ? -3.244 26.344 9.398 1 98.81 208 GLY A O 1
ATOM 1629 N N . GLU A 1 209 ? -1.243 27.297 9.734 1 98.62 209 GLU A N 1
ATOM 1630 C CA . GLU A 1 209 ? -0.449 26.391 8.922 1 98.62 209 GLU A CA 1
ATOM 1631 C C . GLU A 1 209 ? 0.665 25.75 9.75 1 98.62 209 GLU A C 1
ATOM 1633 O O . GLU A 1 209 ? 1.274 26.406 10.594 1 98.62 209 GLU A O 1
ATOM 1638 N N . SER A 1 210 ? 0.956 24.422 9.523 1 98.56 210 SER A N 1
ATOM 1639 C CA . SER A 1 210 ? 2.023 23.703 10.203 1 98.56 210 SER A CA 1
ATOM 1640 C C . SER A 1 210 ? 1.811 23.703 11.711 1 98.56 210 SER A C 1
ATOM 1642 O O . SER A 1 210 ? 0.749 23.297 12.195 1 98.56 210 SER A O 1
ATOM 1644 N N . ALA A 1 211 ? 2.719 24.344 12.492 1 98.81 211 ALA A N 1
ATOM 1645 C CA . ALA A 1 211 ? 2.51 24.484 13.93 1 98.81 211 ALA A CA 1
ATOM 1646 C C . ALA A 1 211 ? 1.272 25.328 14.227 1 98.81 211 ALA A C 1
ATOM 1648 O O . ALA A 1 211 ? 0.578 25.094 15.219 1 98.81 211 ALA A O 1
ATOM 1649 N N . GLY A 1 212 ? 0.983 26.25 13.32 1 98.88 212 GLY A N 1
ATOM 1650 C CA . GLY A 1 212 ? -0.25 27.016 13.453 1 98.88 212 GLY A CA 1
ATOM 1651 C C . GLY A 1 212 ? -1.495 26.172 13.273 1 98.88 212 GLY A C 1
ATOM 1652 O O . GLY A 1 212 ? -2.475 26.328 14 1 98.88 212 GLY A O 1
ATOM 1653 N N . GLY A 1 213 ? -1.458 25.281 12.211 1 98.88 213 GLY A N 1
ATOM 1654 C CA . GLY A 1 213 ? -2.551 24.328 12.062 1 98.88 213 GLY A CA 1
ATOM 1655 C C . GLY A 1 213 ? -2.703 23.406 13.25 1 98.88 213 GLY A C 1
ATOM 1656 O O . GLY A 1 213 ? -3.822 23.125 13.695 1 98.88 213 GLY A O 1
ATOM 1657 N N . ALA A 1 214 ? -1.626 22.922 13.758 1 98.88 214 ALA A N 1
ATOM 1658 C CA . ALA A 1 214 ? -1.644 22.109 14.969 1 98.88 214 ALA A CA 1
ATOM 1659 C C . ALA A 1 214 ? -2.193 22.891 16.156 1 98.88 214 ALA A C 1
ATOM 1661 O O . ALA A 1 214 ? -2.934 22.344 16.984 1 98.88 214 ALA A O 1
ATOM 1662 N N . SER A 1 215 ? -1.83 24.156 16.266 1 98.88 215 SER A N 1
ATOM 1663 C CA . SER A 1 215 ? -2.344 25.016 17.312 1 98.88 215 SER A CA 1
ATOM 1664 C C . SER A 1 215 ? -3.861 25.141 17.234 1 98.88 215 SER A C 1
ATOM 1666 O O . SER A 1 215 ? -4.551 25.078 18.266 1 98.88 215 SER A O 1
ATOM 1668 N N . VAL A 1 216 ? -4.328 25.328 16.047 1 98.88 216 VAL A N 1
ATOM 1669 C CA . VAL A 1 216 ? -5.77 25.422 15.844 1 98.88 216 VAL A CA 1
ATOM 1670 C C . VAL A 1 216 ? -6.449 24.141 16.359 1 98.88 216 VAL A C 1
ATOM 1672 O O . VAL A 1 216 ? -7.445 24.219 17.078 1 98.88 216 VAL A O 1
ATOM 1675 N N . ASP A 1 217 ? -5.871 23.031 16 1 98.81 217 ASP A N 1
ATOM 1676 C CA . ASP A 1 217 ? -6.445 21.75 16.406 1 98.81 217 ASP A CA 1
ATOM 1677 C C . ASP A 1 217 ? -6.367 21.562 17.922 1 98.81 217 ASP A C 1
ATOM 1679 O O . ASP A 1 217 ? -7.316 21.094 18.547 1 98.81 217 ASP A O 1
ATOM 1683 N N . LEU A 1 218 ? -5.277 21.938 18.516 1 98.62 218 LEU A N 1
ATOM 1684 C CA . LEU A 1 218 ? -5.109 21.828 19.953 1 98.62 218 LEU A CA 1
ATOM 1685 C C . LEU A 1 218 ? -6.074 22.75 20.688 1 98.62 218 LEU A C 1
ATOM 1687 O O . LEU A 1 218 ? -6.664 22.375 21.703 1 98.62 218 LEU A O 1
ATOM 1691 N N . GLN A 1 219 ? -6.215 23.984 20.203 1 98.25 219 GLN A N 1
ATOM 1692 C CA . GLN A 1 219 ? -7.219 24.875 20.766 1 98.25 219 GLN A CA 1
ATOM 1693 C C . GLN A 1 219 ? -8.617 24.266 20.656 1 98.25 219 GLN A C 1
ATOM 1695 O O . GLN A 1 219 ? -9.414 24.391 21.594 1 98.25 219 GLN A O 1
ATOM 1700 N N . PHE A 1 220 ? -8.898 23.641 19.531 1 97.75 220 PHE A N 1
ATOM 1701 C CA . PHE A 1 220 ? -10.203 23.062 19.266 1 97.75 220 PHE A CA 1
ATOM 1702 C C . PHE A 1 220 ? -10.477 21.875 20.203 1 97.75 220 PHE A C 1
ATOM 1704 O O . PHE A 1 220 ? -11.578 21.75 20.734 1 97.75 220 PHE A O 1
ATOM 1711 N N . LEU A 1 221 ? -9.484 21.109 20.516 1 96.19 221 LEU A N 1
ATOM 1712 C CA . LEU A 1 221 ? -9.617 19.891 21.297 1 96.19 221 LEU A CA 1
ATOM 1713 C C . LEU A 1 221 ? -9.727 20.219 22.781 1 96.19 221 LEU A C 1
ATOM 1715 O O . LEU A 1 221 ? -10.477 19.562 23.516 1 96.19 221 LEU A O 1
ATOM 1719 N N . TYR A 1 222 ? -8.984 21.188 23.172 1 92.75 222 TYR A N 1
ATOM 1720 C CA . TYR A 1 222 ? -8.766 21.297 24.609 1 92.75 222 TYR A CA 1
ATOM 1721 C C . TYR A 1 222 ? -9.461 22.531 25.172 1 92.75 222 TYR A C 1
ATOM 1723 O O . TYR A 1 222 ? -9.617 22.656 26.391 1 92.75 222 TYR A O 1
ATOM 1731 N N . ASN A 1 223 ? -9.797 23.391 24.297 1 82.25 223 ASN A N 1
ATOM 1732 C CA . ASN A 1 223 ? -10.484 24.562 24.812 1 82.25 223 ASN A CA 1
ATOM 1733 C C . ASN A 1 223 ? -11.914 24.234 25.234 1 82.25 223 ASN A C 1
ATOM 1735 O O . ASN A 1 223 ? -12.656 23.594 24.484 1 82.25 223 ASN A O 1
ATOM 1739 N N . GLN A 1 224 ? -12.242 24.766 26.375 1 79 224 GLN A N 1
ATOM 1740 C CA . GLN A 1 224 ? -13.57 24.5 26.922 1 79 224 GLN A CA 1
ATOM 1741 C C . GLN A 1 224 ? -14.508 25.688 26.688 1 79 224 GLN A C 1
ATOM 1743 O O . GLN A 1 224 ? -15.727 25.531 26.688 1 79 224 GLN A O 1
ATOM 1748 N N . GLU A 1 225 ? -13.938 26.797 26.484 1 87.06 225 GLU A N 1
ATOM 1749 C CA . GLU A 1 225 ? -14.734 27.984 26.203 1 87.06 225 GLU A CA 1
ATOM 1750 C C . GLU A 1 225 ? -15.016 28.125 24.719 1 87.06 225 GLU A C 1
ATOM 1752 O O . GLU A 1 225 ? -14.219 27.672 23.891 1 87.06 225 GLU A O 1
ATOM 1757 N N . LYS A 1 226 ? -16.156 28.703 24.469 1 91.62 226 LYS A N 1
ATOM 1758 C CA . LYS A 1 226 ? -16.484 28.953 23.078 1 91.62 226 LYS A CA 1
ATOM 1759 C C . LYS A 1 226 ? -15.859 30.266 22.594 1 91.62 226 LYS A C 1
ATOM 1761 O O . LYS A 1 226 ? -16.516 31.312 22.578 1 91.62 226 LYS A O 1
ATOM 1766 N N . LEU A 1 227 ? -14.656 30.203 22.156 1 97 227 LEU A N 1
ATOM 1767 C CA . LEU A 1 227 ? -13.898 31.375 21.75 1 97 227 LEU A CA 1
ATOM 1768 C C . LEU A 1 227 ? -13.953 31.562 20.234 1 97 227 LEU A C 1
ATOM 1770 O O . LEU A 1 227 ? -13.625 32.625 19.719 1 97 227 LEU A O 1
ATOM 1774 N N . PHE A 1 228 ? -14.375 30.578 19.531 1 97.56 228 PHE A N 1
ATOM 1775 C CA . PHE A 1 228 ? -14.484 30.578 18.078 1 97.56 228 PHE A CA 1
ATOM 1776 C C . PHE A 1 228 ? -15.547 29.578 17.609 1 97.56 228 PHE A C 1
ATOM 1778 O O . PHE A 1 228 ? -16.031 28.766 18.406 1 97.56 228 PHE A O 1
ATOM 1785 N N . ASP A 1 229 ? -15.898 29.703 16.312 1 95.94 229 ASP A N 1
ATOM 1786 C CA . ASP A 1 229 ? -17.031 28.891 15.867 1 95.94 229 ASP A CA 1
ATOM 1787 C C . ASP A 1 229 ? -16.609 27.938 14.742 1 95.94 229 ASP A C 1
ATOM 1789 O O . ASP A 1 229 ? -17.297 26.953 14.469 1 95.94 229 ASP A O 1
ATOM 1793 N N . LYS A 1 230 ? -15.516 28.234 14 1 98.38 230 LYS A N 1
ATOM 1794 C CA . LYS A 1 230 ? -15 27.406 12.914 1 98.38 230 LYS A CA 1
ATOM 1795 C C . LYS A 1 230 ? -13.484 27.266 12.984 1 98.38 230 LYS A C 1
ATOM 1797 O O . LYS A 1 230 ? -12.82 28.078 13.633 1 98.38 230 LYS A O 1
ATOM 1802 N N . VAL A 1 231 ? -12.977 26.156 12.336 1 98.69 231 VAL A N 1
ATOM 1803 C CA . VAL A 1 231 ? -11.531 25.953 12.398 1 98.69 231 VAL A CA 1
ATOM 1804 C C . VAL A 1 231 ? -11.008 25.562 11.016 1 98.69 231 VAL A C 1
ATOM 1806 O O . VAL A 1 231 ? -11.68 24.828 10.273 1 98.69 231 VAL A O 1
ATOM 1809 N N . ILE A 1 232 ? -9.828 26.047 10.641 1 98.94 232 ILE A N 1
ATOM 1810 C CA . ILE A 1 232 ? -9.094 25.656 9.445 1 98.94 232 ILE A CA 1
ATOM 1811 C C . ILE A 1 232 ? -7.695 25.188 9.828 1 98.94 232 ILE A C 1
ATOM 1813 O O . ILE A 1 232 ? -6.922 25.953 10.414 1 98.94 232 ILE A O 1
ATOM 1817 N N . MET A 1 233 ? -7.371 23.953 9.523 1 98.88 233 MET A N 1
ATOM 1818 C CA . MET A 1 233 ? -6.07 23.359 9.82 1 98.88 233 MET A CA 1
ATOM 1819 C C . MET A 1 233 ? -5.289 23.078 8.539 1 98.88 233 MET A C 1
ATOM 1821 O O . MET A 1 233 ? -5.629 22.172 7.781 1 98.88 233 MET A O 1
ATOM 1825 N N . GLN A 1 234 ? -4.164 23.828 8.383 1 98.88 234 GLN A N 1
ATOM 1826 C CA . GLN A 1 234 ? -3.375 23.688 7.16 1 98.88 234 GLN A CA 1
ATOM 1827 C C . GLN A 1 234 ? -2.045 23 7.441 1 98.88 234 GLN A C 1
ATOM 1829 O O . GLN A 1 234 ? -1.173 23.562 8.102 1 98.88 234 GLN A O 1
ATOM 1834 N N . SER A 1 235 ? -1.794 21.812 6.941 1 98.5 235 SER A N 1
ATOM 1835 C CA . SER A 1 235 ? -0.56 21.031 7.016 1 98.5 235 SER A CA 1
ATOM 1836 C C . SER A 1 235 ? -0.117 20.828 8.461 1 98.5 235 SER A C 1
ATOM 1838 O O . SER A 1 235 ? 1.066 20.969 8.773 1 98.5 235 SER A O 1
ATOM 1840 N N . GLY A 1 236 ? -1 20.672 9.391 1 98.62 236 GLY A N 1
ATOM 1841 C CA . GLY A 1 236 ? -0.705 20.438 10.797 1 98.62 236 GLY A CA 1
ATOM 1842 C C . GLY A 1 236 ? -1.943 20.172 11.633 1 98.62 236 GLY A C 1
ATOM 1843 O O . GLY A 1 236 ? -2.934 20.891 11.539 1 98.62 236 GLY A O 1
ATOM 1844 N N . THR A 1 237 ? -1.925 19.078 12.367 1 98.75 237 THR A N 1
ATOM 1845 C CA . THR A 1 237 ? -2.973 18.703 13.312 1 98.75 237 THR A CA 1
ATOM 1846 C C . THR A 1 237 ? -2.371 18.172 14.609 1 98.75 237 THR A C 1
ATOM 1848 O O . THR A 1 237 ? -1.168 17.906 14.68 1 98.75 237 THR A O 1
ATOM 1851 N N . ALA A 1 238 ? -3.197 18.016 15.586 1 98.56 238 ALA A N 1
ATOM 1852 C CA . ALA A 1 238 ? -2.754 17.578 16.906 1 98.56 238 ALA A CA 1
ATOM 1853 C C . ALA A 1 238 ? -2.174 16.172 16.859 1 98.56 238 ALA A C 1
ATOM 1855 O O . ALA A 1 238 ? -1.364 15.797 17.703 1 98.56 238 ALA A O 1
ATOM 1856 N N . LEU A 1 239 ? -2.504 15.438 15.812 1 98.06 239 LEU A N 1
ATOM 1857 C CA . LEU A 1 239 ? -2.105 14.031 15.742 1 98.06 239 LEU A CA 1
ATOM 1858 C C . LEU A 1 239 ? -0.793 13.875 14.984 1 98.06 239 LEU A C 1
ATOM 1860 O O . LEU A 1 239 ? -0.26 12.766 14.883 1 98.06 239 LEU A O 1
ATOM 1864 N N . CYS A 1 240 ? -0.269 14.961 14.438 1 98.38 240 CYS A N 1
ATOM 1865 C CA . CYS A 1 240 ? 1.064 14.867 13.859 1 98.38 240 CYS A CA 1
ATOM 1866 C C . CYS A 1 240 ? 2.086 14.43 14.898 1 98.38 240 CYS A C 1
ATOM 1868 O O . CYS A 1 240 ? 2.094 14.938 16.016 1 98.38 240 CYS A O 1
ATOM 1870 N N . PRO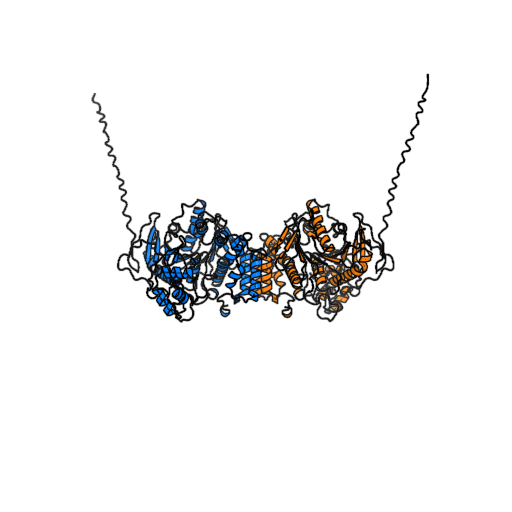 A 1 241 ? 3.014 13.539 14.516 1 96.81 241 PRO A N 1
ATOM 1871 C CA . PRO A 1 241 ? 3.938 12.977 15.5 1 96.81 241 PRO A CA 1
ATOM 1872 C C . PRO A 1 241 ? 4.855 14.023 16.125 1 96.81 241 PRO A C 1
ATOM 1874 O O . PRO A 1 241 ? 5.332 13.844 17.25 1 96.81 241 PRO A O 1
ATOM 1877 N N . TRP A 1 242 ? 5.023 15.109 15.484 1 96.25 242 TRP A N 1
ATOM 1878 C CA . TRP A 1 242 ? 5.98 16.125 15.906 1 96.25 242 TRP A CA 1
ATOM 1879 C C . TRP A 1 242 ? 5.32 17.156 16.812 1 96.25 242 TRP A C 1
ATOM 1881 O O . TRP A 1 242 ? 5.984 18.062 17.312 1 96.25 242 TRP A O 1
ATOM 1891 N N . VAL A 1 243 ? 4.051 17.062 17.109 1 98.12 243 VAL A N 1
ATOM 1892 C CA . VAL A 1 243 ? 3.311 18.141 17.75 1 98.12 243 VAL A CA 1
ATOM 1893 C C . VAL A 1 243 ? 3.379 17.984 19.281 1 98.12 243 VAL A C 1
ATOM 1895 O O . VAL A 1 243 ? 4.004 18.797 19.953 1 98.12 243 VAL A O 1
ATOM 1898 N N . VAL A 1 244 ? 2.867 16.891 19.844 1 97.56 244 VAL A N 1
ATOM 1899 C CA . VAL A 1 244 ? 2.912 16.656 21.281 1 97.56 244 VAL A CA 1
ATOM 1900 C C . VAL A 1 244 ? 3.969 15.594 21.594 1 97.56 244 VAL A C 1
ATOM 1902 O O . VAL A 1 244 ? 3.865 14.453 21.156 1 97.56 244 VAL A O 1
ATOM 1905 N N . VAL A 1 245 ? 4.957 16.047 22.344 1 94.5 245 VAL A N 1
ATOM 1906 C CA . VAL A 1 245 ? 6.074 15.148 22.625 1 94.5 245 VAL A CA 1
ATOM 1907 C C . VAL A 1 245 ? 6.328 15.102 24.125 1 94.5 245 VAL A C 1
ATOM 1909 O O . VAL A 1 245 ? 5.75 15.891 24.891 1 94.5 245 VAL A O 1
ATOM 1912 N N . GLU A 1 246 ? 7.129 14.195 24.547 1 92.25 246 GLU A N 1
ATOM 1913 C CA . GLU A 1 246 ? 7.57 14.156 25.938 1 92.25 246 GLU A CA 1
ATOM 1914 C C . GLU A 1 246 ? 8.523 15.305 26.25 1 92.25 246 GLU A C 1
ATOM 1916 O O . GLU A 1 246 ? 9.445 15.578 25.469 1 92.25 246 GLU A O 1
ATOM 1921 N N . PRO A 1 247 ? 8.273 15.953 27.344 1 91.81 247 PRO A N 1
ATOM 1922 C CA . PRO A 1 247 ? 9.156 17.078 27.672 1 91.81 247 PRO A CA 1
ATOM 1923 C C . PRO A 1 247 ? 10.547 16.625 28.109 1 91.81 247 PRO A C 1
ATOM 1925 O O . PRO A 1 247 ? 10.68 15.562 28.734 1 91.81 247 PRO A O 1
ATOM 1928 N N . ASP A 1 248 ? 11.539 17.391 27.734 1 92.94 248 ASP A N 1
ATOM 1929 C CA . ASP A 1 248 ? 12.875 17.203 28.297 1 92.94 248 ASP A CA 1
ATOM 1930 C C . ASP A 1 248 ? 13.023 17.922 29.641 1 92.94 248 ASP A C 1
ATOM 1932 O O . ASP A 1 248 ? 13.398 19.094 29.688 1 92.94 248 ASP A O 1
ATOM 1936 N N . SER A 1 249 ? 12.914 17.234 30.672 1 89.62 249 SER A N 1
ATOM 1937 C CA . SER A 1 249 ? 12.922 17.812 32.031 1 89.62 249 SER A CA 1
ATOM 1938 C C . SER A 1 249 ? 14.32 18.297 32.406 1 89.62 249 SER A C 1
ATOM 1940 O O . SER A 1 249 ? 14.477 19.062 33.344 1 89.62 249 SER A O 1
ATOM 1942 N N . SER A 1 250 ? 15.289 17.891 31.672 1 95.38 250 SER A N 1
ATOM 1943 C CA . SER A 1 250 ? 16.656 18.297 31.969 1 95.38 250 SER A CA 1
ATOM 1944 C C . SER A 1 250 ? 17.031 19.578 31.219 1 95.38 250 SER A C 1
ATOM 1946 O O . SER A 1 250 ? 18.125 20.109 31.422 1 95.38 250 SER A O 1
ATOM 1948 N N . ALA A 1 251 ? 16.172 20.062 30.406 1 96.94 251 ALA A N 1
ATOM 1949 C CA . ALA A 1 251 ? 16.5 21.188 29.531 1 96.94 251 ALA A CA 1
ATOM 1950 C C . ALA A 1 251 ? 16.938 22.406 30.344 1 96.94 251 ALA A C 1
ATOM 1952 O O . ALA A 1 251 ? 17.938 23.047 30.016 1 96.94 251 ALA A O 1
ATOM 1953 N N . PRO A 1 252 ? 16.266 22.781 31.469 1 97.12 252 PRO A N 1
ATOM 1954 C CA . PRO A 1 252 ? 16.703 23.938 32.25 1 97.12 252 PRO A CA 1
ATOM 1955 C C . PRO A 1 252 ? 18.125 23.766 32.812 1 97.12 252 PRO A C 1
ATOM 1957 O O . PRO A 1 252 ? 18.906 24.734 32.812 1 97.12 252 PRO A O 1
ATOM 1960 N N . LEU A 1 253 ? 18.422 22.531 33.25 1 97.88 253 LEU A N 1
ATOM 1961 C CA . LEU A 1 253 ? 19.734 22.25 33.781 1 97.88 253 LEU A CA 1
ATOM 1962 C C . LEU A 1 253 ? 20.812 22.375 32.719 1 97.88 253 LEU A C 1
ATOM 1964 O O . LEU A 1 253 ? 21.875 22.969 32.969 1 97.88 253 LEU A O 1
ATOM 1968 N N . LYS A 1 254 ? 20.484 21.828 31.547 1 98.25 254 LYS A N 1
ATOM 1969 C CA . LYS A 1 254 ? 21.422 21.891 30.438 1 98.25 254 LYS A CA 1
ATOM 1970 C C . LYS A 1 254 ? 21.688 23.328 30.016 1 98.25 254 LYS A C 1
ATOM 1972 O O . LYS A 1 254 ? 22.844 23.719 29.797 1 98.25 254 LYS A O 1
ATOM 1977 N N . LEU A 1 255 ? 20.688 24.094 29.906 1 98.38 255 LEU A N 1
ATOM 1978 C CA . LEU A 1 255 ? 20.812 25.484 29.484 1 98.38 255 LEU A CA 1
ATOM 1979 C C . LEU A 1 255 ? 21.562 26.312 30.531 1 98.38 255 LEU A C 1
ATOM 1981 O O . LEU A 1 255 ? 22.453 27.094 30.172 1 98.38 255 LEU A O 1
ATOM 1985 N N . SER A 1 256 ? 21.219 26.203 31.797 1 98.31 256 SER A N 1
ATOM 1986 C CA . SER A 1 256 ? 21.875 26.938 32.875 1 98.31 256 SER A CA 1
ATOM 1987 C C . SER A 1 256 ? 23.359 26.641 32.906 1 98.31 256 SER A C 1
ATOM 1989 O O . SER A 1 256 ? 24.172 27.562 33.062 1 98.31 256 SER A O 1
ATOM 1991 N N . GLU A 1 257 ? 23.656 25.359 32.812 1 98.38 257 GLU A N 1
ATOM 1992 C CA . GLU A 1 257 ? 25.062 24.969 32.812 1 98.38 257 GLU A CA 1
ATOM 1993 C C . GLU A 1 257 ? 25.812 25.547 31.609 1 98.38 257 GLU A C 1
ATOM 1995 O O . GLU A 1 257 ? 26.922 26.062 31.766 1 98.38 257 GLU A O 1
ATOM 2000 N N . HIS A 1 258 ? 25.203 25.469 30.469 1 98.44 258 HIS A N 1
ATOM 2001 C CA . HIS A 1 258 ? 25.797 26 29.25 1 98.44 258 HIS A CA 1
ATOM 2002 C C . HIS A 1 258 ? 26.078 27.5 29.375 1 98.44 258 HIS A C 1
ATOM 2004 O O . HIS A 1 258 ? 27.031 28.016 28.797 1 98.44 258 HIS A O 1
ATOM 2010 N N . LEU A 1 259 ? 25.281 28.188 30.172 1 98.19 259 LEU A N 1
ATOM 2011 C CA . LEU A 1 259 ? 25.375 29.641 30.297 1 98.19 259 LEU A CA 1
ATOM 2012 C C . LEU A 1 259 ? 26.172 30.016 31.547 1 98.19 259 LEU A C 1
ATOM 2014 O O . LEU A 1 259 ? 26.219 31.188 31.922 1 98.19 259 LEU A O 1
ATOM 2018 N N . GLY A 1 260 ? 26.703 29 32.281 1 97.38 260 GLY A N 1
ATOM 2019 C CA . GLY A 1 260 ? 27.703 29.281 33.281 1 97.38 260 GLY A CA 1
ATOM 2020 C C . GLY A 1 260 ? 27.203 29.109 34.688 1 97.38 260 GLY A C 1
ATOM 2021 O O . GLY A 1 260 ? 27.875 29.469 35.656 1 97.38 260 GLY A O 1
ATOM 2022 N N . PHE A 1 261 ? 26.031 28.594 34.875 1 98.06 261 PHE A N 1
ATOM 2023 C CA . PHE A 1 261 ? 25.469 28.344 36.188 1 98.06 261 PHE A CA 1
ATOM 2024 C C . PHE A 1 261 ? 25.125 26.859 36.344 1 98.06 261 PHE A C 1
ATOM 2026 O O . PHE A 1 261 ? 24.016 26.438 36 1 98.06 261 PHE A O 1
ATOM 2033 N N . LYS A 1 262 ? 25.938 26.109 36.969 1 97.62 262 LYS A N 1
ATOM 2034 C CA . LYS A 1 262 ? 25.703 24.688 37.188 1 97.62 262 LYS A CA 1
ATOM 2035 C C . LYS A 1 262 ? 24.906 24.438 38.469 1 97.62 262 LYS A C 1
ATOM 2037 O O . LYS A 1 262 ? 25.234 24.953 39.531 1 97.62 262 LYS A O 1
ATOM 2042 N N . THR A 1 263 ? 23.828 23.766 38.344 1 97.56 263 THR A N 1
ATOM 2043 C CA . THR A 1 263 ? 22.984 23.344 39.438 1 97.56 263 THR A CA 1
ATOM 2044 C C . THR A 1 263 ? 22.281 22.031 39.125 1 97.56 263 THR A C 1
ATOM 2046 O O . THR A 1 263 ? 22.203 21.625 37.969 1 97.56 263 THR A O 1
ATOM 2049 N N . SER A 1 264 ? 21.891 21.312 40.188 1 96.44 264 SER A N 1
ATOM 2050 C CA . SER A 1 264 ? 21.109 20.094 40.031 1 96.44 264 SER A CA 1
ATOM 2051 C C . SER A 1 264 ? 19.641 20.328 40.344 1 96.44 264 SER A C 1
ATOM 2053 O O . SER A 1 264 ? 18.828 19.391 40.281 1 96.44 264 SER A O 1
ATOM 2055 N N . ASN A 1 265 ? 19.328 21.547 40.625 1 96.19 265 ASN A N 1
ATOM 2056 C CA . ASN A 1 265 ? 17.953 21.938 40.938 1 96.19 265 ASN A CA 1
ATOM 2057 C C . ASN A 1 265 ? 17.312 22.703 39.781 1 96.19 265 ASN A C 1
ATOM 2059 O O . ASN A 1 265 ? 17.719 23.812 39.469 1 96.19 265 ASN A O 1
ATOM 2063 N N . ALA A 1 266 ? 16.25 22.156 39.25 1 94.81 266 ALA A N 1
ATOM 2064 C CA . ALA A 1 266 ? 15.609 22.719 38.062 1 94.81 266 ALA A CA 1
ATOM 2065 C C . ALA A 1 266 ? 15.008 24.094 38.375 1 94.81 266 ALA A C 1
ATOM 2067 O O . ALA A 1 266 ? 15.008 24.969 37.5 1 94.81 266 ALA A O 1
ATOM 2068 N N . GLU A 1 267 ? 14.484 24.266 39.5 1 92.69 267 GLU A N 1
ATOM 2069 C CA . GLU A 1 267 ? 13.898 25.547 39.875 1 92.69 267 GLU A CA 1
ATOM 2070 C C . GLU A 1 267 ? 14.961 26.641 39.969 1 92.69 267 GLU A C 1
ATOM 2072 O O . GLU A 1 267 ? 14.734 27.781 39.531 1 92.69 267 GLU A O 1
ATOM 2077 N N . GLU A 1 268 ? 16.078 26.219 40.5 1 95.56 268 GLU A N 1
ATOM 2078 C CA . GLU A 1 268 ? 17.203 27.156 40.562 1 95.56 268 GLU A CA 1
ATOM 2079 C C . GLU A 1 268 ? 17.688 27.5 39.156 1 95.56 268 GLU A C 1
ATOM 2081 O O . GLU A 1 268 ? 18.031 28.656 38.875 1 95.56 268 GLU A O 1
ATOM 2086 N N . ALA A 1 269 ? 17.75 26.531 38.406 1 97.06 269 ALA A N 1
ATOM 2087 C CA . ALA A 1 269 ? 18.156 26.75 37.031 1 97.06 269 ALA A CA 1
ATOM 2088 C C . ALA A 1 269 ? 17.234 27.734 36.312 1 97.06 269 ALA A C 1
ATOM 2090 O O . ALA A 1 269 ? 17.688 28.641 35.625 1 97.06 269 ALA A O 1
ATOM 2091 N N . LEU A 1 270 ? 15.977 27.578 36.5 1 95.88 270 LEU A N 1
ATOM 2092 C CA . LEU A 1 270 ? 14.984 28.438 35.844 1 95.88 270 LEU A CA 1
ATOM 2093 C C . LEU A 1 270 ? 15.07 29.859 36.375 1 95.88 270 LEU A C 1
ATOM 2095 O O . LEU A 1 270 ? 14.891 30.828 35.625 1 95.88 270 LEU A O 1
ATOM 2099 N N . ALA A 1 271 ? 15.258 29.953 37.625 1 95.38 271 ALA A N 1
ATOM 2100 C CA . ALA A 1 271 ? 15.414 31.281 38.219 1 95.38 271 ALA A CA 1
ATOM 2101 C C . ALA A 1 271 ? 16.609 32 37.594 1 95.38 271 ALA A C 1
ATOM 2103 O O . ALA A 1 271 ? 16.531 33.219 37.344 1 95.38 271 ALA A O 1
ATOM 2104 N N . PHE A 1 272 ? 17.625 31.312 37.5 1 97.31 272 PHE A N 1
ATOM 2105 C CA . PHE A 1 272 ? 18.797 31.859 36.844 1 97.31 272 PHE A CA 1
ATOM 2106 C C . PHE A 1 272 ? 18.5 32.25 35.406 1 97.31 272 PHE A C 1
ATOM 2108 O O . PHE A 1 272 ? 18.812 33.344 34.969 1 97.31 272 PHE A O 1
ATOM 2115 N N . LEU A 1 273 ? 17.906 31.359 34.656 1 97.75 273 LEU A N 1
ATOM 2116 C CA . LEU A 1 273 ? 17.594 31.578 33.25 1 97.75 273 LEU A CA 1
ATOM 2117 C C . LEU A 1 273 ? 16.672 32.781 33.062 1 97.75 273 LEU A C 1
ATOM 2119 O O . LEU A 1 273 ? 16.75 33.469 32.031 1 97.75 273 LEU A O 1
ATOM 2123 N N . ALA A 1 274 ? 15.82 33 34 1 96.62 274 ALA A N 1
ATOM 2124 C CA . ALA A 1 274 ? 14.906 34.156 33.938 1 96.62 274 ALA A CA 1
ATOM 2125 C C . ALA A 1 274 ? 15.672 35.469 33.938 1 96.62 274 ALA A C 1
ATOM 2127 O O . ALA A 1 274 ? 15.164 36.5 33.469 1 96.62 274 ALA A O 1
ATOM 2128 N N . THR A 1 275 ? 16.859 35.438 34.438 1 96.69 275 THR A N 1
ATOM 2129 C CA . THR A 1 275 ? 17.656 36.656 34.531 1 96.69 275 THR A CA 1
ATOM 2130 C C . THR A 1 275 ? 18.547 36.812 33.312 1 96.69 275 THR A C 1
ATOM 2132 O O . THR A 1 275 ? 19.141 37.875 33.094 1 96.69 275 THR A O 1
ATOM 2135 N N . VAL A 1 276 ? 18.688 35.812 32.562 1 96.94 276 VAL A N 1
ATOM 2136 C CA . VAL A 1 276 ? 19.594 35.781 31.422 1 96.94 276 VAL A CA 1
ATOM 2137 C C . VAL A 1 276 ? 18.969 36.562 30.25 1 96.94 276 VAL A C 1
ATOM 2139 O O . VAL A 1 276 ? 17.75 36.531 30.047 1 96.94 276 VAL A O 1
ATOM 2142 N N . ASP A 1 277 ? 19.844 37.188 29.547 1 96.75 277 ASP A N 1
ATOM 2143 C CA . ASP A 1 277 ? 19.406 37.875 28.344 1 96.75 277 ASP A CA 1
ATOM 2144 C C . ASP A 1 277 ? 18.734 36.906 27.375 1 96.75 277 ASP A C 1
ATOM 2146 O O . ASP A 1 277 ? 19.203 35.781 27.172 1 96.75 277 ASP A O 1
ATOM 2150 N N . THR A 1 278 ? 17.656 37.344 26.734 1 97.12 278 THR A N 1
ATOM 2151 C CA . THR A 1 278 ? 16.859 36.469 25.891 1 97.12 278 THR A CA 1
ATOM 2152 C C . THR A 1 278 ? 17.688 35.969 24.703 1 97.12 278 THR A C 1
ATOM 2154 O O . THR A 1 278 ? 17.547 34.812 24.297 1 97.12 278 THR A O 1
ATOM 2157 N N . ASN A 1 279 ? 18.531 36.812 24.141 1 97.81 279 ASN A N 1
ATOM 2158 C CA . ASN A 1 279 ? 19.344 36.406 23 1 97.81 279 ASN A CA 1
ATOM 2159 C C . ASN A 1 279 ? 20.312 35.281 23.359 1 97.81 279 ASN A C 1
ATOM 2161 O O . ASN A 1 279 ? 20.516 34.344 22.578 1 97.81 279 ASN A O 1
ATOM 2165 N N . LEU A 1 280 ? 20.859 35.375 24.469 1 97.62 280 LEU A N 1
ATOM 2166 C CA . LEU A 1 280 ? 21.812 34.375 24.938 1 97.62 280 LEU A CA 1
ATOM 2167 C C . LEU A 1 280 ? 21.109 33.031 25.156 1 97.62 280 LEU A C 1
ATOM 2169 O O . LEU A 1 280 ? 21.641 31.969 24.812 1 97.62 280 LEU A O 1
ATOM 2173 N N . LEU A 1 281 ? 19.953 33.125 25.75 1 98 281 LEU A N 1
ATOM 2174 C CA . LEU A 1 281 ? 19.203 31.906 26 1 98 281 LEU A CA 1
ATOM 2175 C C . LEU A 1 281 ? 18.797 31.234 24.703 1 98 281 LEU A C 1
ATOM 2177 O O . LEU A 1 281 ? 18.891 30 24.578 1 98 281 LEU A O 1
ATOM 2181 N N . ILE A 1 282 ? 18.391 32 23.719 1 98.44 282 ILE A N 1
ATOM 2182 C CA . ILE A 1 282 ? 17.984 31.469 22.422 1 98.44 282 ILE A CA 1
ATOM 2183 C C . ILE A 1 282 ? 19.203 30.859 21.734 1 98.44 282 ILE A C 1
ATOM 2185 O O . ILE A 1 282 ? 19.109 29.766 21.172 1 98.44 282 ILE A O 1
ATOM 2189 N N . ALA A 1 283 ? 20.281 31.516 21.75 1 97.94 283 ALA A N 1
ATOM 2190 C CA . ALA A 1 283 ? 21.5 30.984 21.156 1 97.94 283 ALA A CA 1
ATOM 2191 C C . ALA A 1 283 ? 21.922 29.672 21.812 1 97.94 283 ALA A C 1
ATOM 2193 O O . ALA A 1 283 ? 22.328 28.734 21.141 1 97.94 283 ALA A O 1
ATOM 2194 N N . ALA A 1 284 ? 21.859 29.625 23.141 1 98.25 284 ALA A N 1
ATOM 2195 C CA . ALA A 1 284 ? 22.219 28.422 23.891 1 98.25 284 ALA A CA 1
ATOM 2196 C C . ALA A 1 284 ? 21.312 27.25 23.516 1 98.25 284 ALA A C 1
ATOM 2198 O O . ALA A 1 284 ? 21.766 26.109 23.422 1 98.25 284 ALA A O 1
ATOM 2199 N N . THR A 1 285 ? 20.047 27.531 23.406 1 98.19 285 THR A N 1
ATOM 2200 C CA . THR A 1 285 ? 19.078 26.5 23 1 98.19 285 THR A CA 1
ATOM 2201 C C . THR A 1 285 ? 19.484 25.891 21.672 1 98.19 285 THR A C 1
ATOM 2203 O O . THR A 1 285 ? 19.438 24.656 21.516 1 98.19 285 THR A O 1
ATOM 2206 N N . SER A 1 286 ? 19.844 26.703 20.719 1 97.38 286 SER A N 1
ATOM 2207 C CA . SER A 1 286 ? 20.281 26.25 19.406 1 97.38 286 SER A CA 1
ATOM 2208 C C . SER A 1 286 ? 21.594 25.469 19.5 1 97.38 286 SER A C 1
ATOM 2210 O O . SER A 1 286 ? 21.719 24.406 18.875 1 97.38 286 SER A O 1
ATOM 2212 N N . ASP A 1 287 ? 22.547 25.891 20.266 1 97.56 287 ASP A N 1
ATOM 2213 C CA . ASP A 1 287 ? 23.844 25.25 20.422 1 97.56 287 ASP A CA 1
ATOM 2214 C C . ASP A 1 287 ? 23.688 23.844 20.984 1 97.56 287 ASP A C 1
ATOM 2216 O O . ASP A 1 287 ? 24.453 22.938 20.609 1 97.56 287 ASP A O 1
ATOM 2220 N N . LEU A 1 288 ? 22.734 23.719 21.859 1 97.88 288 LEU A N 1
ATOM 2221 C CA . LEU A 1 288 ? 22.562 22.438 22.531 1 97.88 288 LEU A CA 1
ATOM 2222 C C . LEU A 1 288 ? 21.609 21.531 21.75 1 97.88 288 LEU A C 1
ATOM 2224 O O . LEU A 1 288 ? 21.391 20.375 22.141 1 97.88 288 LEU A O 1
ATOM 2228 N N . GLY A 1 289 ? 21.031 22.062 20.719 1 96.31 289 GLY A N 1
ATOM 2229 C CA . GLY A 1 289 ? 20.109 21.281 19.906 1 96.31 289 GLY A CA 1
ATOM 2230 C C . GLY A 1 289 ? 18.812 20.922 20.625 1 96.31 289 GLY A C 1
ATOM 2231 O O . GLY A 1 289 ? 18.25 19.859 20.391 1 96.31 289 GLY A O 1
ATOM 2232 N N . LEU A 1 290 ? 18.359 21.797 21.531 1 96.69 290 LEU A N 1
ATOM 2233 C CA . LEU A 1 290 ? 17.156 21.531 22.297 1 96.69 290 LEU A CA 1
ATOM 2234 C C . LEU A 1 290 ? 15.906 21.938 21.516 1 96.69 290 LEU A C 1
ATOM 2236 O O . LEU A 1 290 ? 15.914 22.969 20.828 1 96.69 290 LEU A O 1
ATOM 2240 N N . MET A 1 291 ? 14.961 21.109 21.578 1 95.06 291 MET A N 1
ATOM 2241 C CA . MET A 1 291 ? 13.672 21.375 20.953 1 95.06 291 MET A CA 1
ATOM 2242 C C . MET A 1 291 ? 12.555 21.422 21.984 1 95.06 291 MET A C 1
ATOM 2244 O O . MET A 1 291 ? 12.5 20.594 22.891 1 95.06 291 MET A O 1
ATOM 2248 N N . PHE A 1 292 ? 11.719 22.422 21.859 1 97.25 292 PHE A N 1
ATOM 2249 C CA . PHE A 1 292 ? 10.586 22.609 22.75 1 97.25 292 PHE A CA 1
ATOM 2250 C C . PHE A 1 292 ? 9.273 22.531 21.984 1 97.25 292 PHE A C 1
ATOM 2252 O O . PHE A 1 292 ? 9.07 23.266 21.016 1 97.25 292 PHE A O 1
ATOM 2259 N N . ARG A 1 293 ? 8.422 21.625 22.391 1 97.62 293 ARG A N 1
ATOM 2260 C CA . ARG A 1 293 ? 7.129 21.359 21.766 1 97.62 293 ARG A CA 1
ATOM 2261 C C . ARG A 1 293 ? 6.023 21.266 22.812 1 97.62 293 ARG A C 1
ATOM 2263 O O . ARG A 1 293 ? 6.297 21.172 24 1 97.62 293 ARG A O 1
ATOM 2270 N N . PRO A 1 294 ? 4.734 21.328 22.359 1 98.12 294 PRO A N 1
ATOM 2271 C CA . PRO A 1 294 ? 3.65 21.031 23.312 1 98.12 294 PRO A CA 1
ATOM 2272 C C . PRO A 1 294 ? 3.82 19.688 24.016 1 98.12 294 PRO A C 1
ATOM 2274 O O . PRO A 1 294 ? 4.336 18.734 23.422 1 98.12 294 PRO A O 1
ATOM 2277 N N . THR A 1 295 ? 3.426 19.656 25.25 1 96.94 295 THR A N 1
ATOM 2278 C CA . THR A 1 295 ? 3.572 18.453 26.062 1 96.94 295 THR A CA 1
ATOM 2279 C C . THR A 1 295 ? 2.324 18.219 26.906 1 96.94 295 THR A C 1
ATOM 2281 O O . THR A 1 295 ? 1.548 19.156 27.156 1 96.94 295 THR A O 1
ATOM 2284 N N . VAL A 1 296 ? 2.123 17.016 27.281 1 95.62 296 VAL A N 1
ATOM 2285 C CA . VAL A 1 296 ? 1.057 16.703 28.219 1 95.62 296 VAL A CA 1
ATOM 2286 C C . VAL A 1 296 ? 1.423 17.234 29.609 1 95.62 296 VAL A C 1
ATOM 2288 O O . VAL A 1 296 ? 2.539 17.031 30.078 1 95.62 296 VAL A O 1
ATOM 2291 N N . GLU A 1 297 ? 0.502 18.016 30.156 1 94.06 297 GLU A N 1
ATOM 2292 C CA . GLU A 1 297 ? 0.688 18.578 31.484 1 94.06 297 GLU A CA 1
ATOM 2293 C C . GLU A 1 297 ? 0.22 17.594 32.562 1 94.06 297 GLU A C 1
ATOM 2295 O O . GLU A 1 297 ? -0.983 17.422 32.781 1 94.06 297 GLU A O 1
ATOM 2300 N N . ASN A 1 298 ? 1.217 16.969 33.094 1 83.94 298 ASN A N 1
ATOM 2301 C CA . ASN A 1 298 ? 0.928 15.969 34.125 1 83.94 298 ASN A CA 1
ATOM 2302 C C . ASN A 1 298 ? 1.683 16.25 35.406 1 83.94 298 ASN A C 1
ATOM 2304 O O . ASN A 1 298 ? 2.557 17.125 35.438 1 83.94 298 ASN A O 1
ATOM 2308 N N . GLY A 1 299 ? 1.173 15.812 36.531 1 74.31 299 GLY A N 1
ATOM 2309 C CA . GLY A 1 299 ? 1.96 15.859 37.75 1 74.31 299 GLY A CA 1
ATOM 2310 C C . GLY A 1 299 ? 1.454 16.875 38.75 1 74.31 299 GLY A C 1
ATOM 2311 O O . GLY A 1 299 ? 2.039 17.047 39.844 1 74.31 299 GLY A O 1
ATOM 2312 N N . PHE A 1 300 ? 0.547 17.641 38.25 1 76.38 300 PHE A N 1
ATOM 2313 C CA . PHE A 1 300 ? -0.013 18.609 39.188 1 76.38 300 PHE A CA 1
ATOM 2314 C C . PHE A 1 300 ? -1.515 18.766 39 1 76.38 300 PHE A C 1
ATOM 2316 O O . PHE A 1 300 ? -2.033 18.422 37.938 1 76.38 300 PHE A O 1
ATOM 2323 N N . ASP A 1 301 ? -2.158 19.078 40.062 1 75.5 301 ASP A N 1
ATOM 2324 C CA . ASP A 1 301 ? -3.598 19.328 40 1 75.5 301 ASP A CA 1
ATOM 2325 C C . ASP A 1 301 ? -3.895 20.797 39.688 1 75.5 301 ASP A C 1
ATOM 2327 O O . ASP A 1 301 ? -3.441 21.672 40.438 1 75.5 301 ASP A O 1
ATOM 2331 N N . SER A 1 302 ? -4.27 21.031 38.594 1 75.06 302 SER A N 1
ATOM 2332 C CA . SER A 1 302 ? -4.691 22.391 38.219 1 75.06 302 SER A CA 1
ATOM 2333 C C . SER A 1 302 ? -5.82 22.359 37.219 1 75.06 302 SER A C 1
ATOM 2335 O O . SER A 1 302 ? -5.836 21.516 36.312 1 75.06 302 SER A O 1
ATOM 2337 N N . ASP A 1 303 ? -6.676 23.25 37.5 1 70.75 303 ASP A N 1
ATOM 2338 C CA . ASP A 1 303 ? -7.793 23.406 36.594 1 70.75 303 ASP A CA 1
ATOM 2339 C C . ASP A 1 303 ? -7.355 24.125 35.312 1 70.75 303 ASP A C 1
ATOM 2341 O O . ASP A 1 303 ? -8.078 24.125 34.312 1 70.75 303 ASP A O 1
ATOM 2345 N N . ASP A 1 304 ? -6.117 24.5 35.375 1 78.19 304 ASP A N 1
ATOM 2346 C CA . ASP A 1 304 ? -5.73 25.344 34.25 1 78.19 304 ASP A CA 1
ATOM 2347 C C . ASP A 1 304 ? -4.805 24.594 33.281 1 78.19 304 ASP A C 1
ATOM 2349 O O . ASP A 1 304 ? -4.113 25.203 32.469 1 78.19 304 ASP A O 1
ATOM 2353 N N . LYS A 1 305 ? -4.836 23.297 33.344 1 89.31 305 LYS A N 1
ATOM 2354 C CA . LYS A 1 305 ? -4.051 22.516 32.375 1 89.31 305 LYS A CA 1
ATOM 2355 C C . LYS A 1 305 ? -4.59 22.688 30.953 1 89.31 305 LYS A C 1
ATOM 2357 O O . LYS A 1 305 ? -5.801 22.625 30.734 1 89.31 305 LYS A O 1
ATOM 2362 N N . PHE A 1 306 ? -3.662 22.953 30.109 1 94.12 306 PHE A N 1
ATOM 2363 C CA . PHE A 1 306 ? -4.086 23.062 28.719 1 94.12 306 PHE A CA 1
ATOM 2364 C C . PHE A 1 306 ? -4.211 21.688 28.078 1 94.12 306 PHE A C 1
ATOM 2366 O O . PHE A 1 306 ? -5.316 21.234 27.812 1 94.12 306 PHE A O 1
ATOM 2373 N N . ILE A 1 307 ? -3.1 20.922 27.938 1 96.12 307 ILE A N 1
ATOM 2374 C CA . ILE A 1 307 ? -3.115 19.562 27.406 1 96.12 307 ILE A CA 1
ATOM 2375 C C . ILE A 1 307 ? -3.104 18.562 28.562 1 96.12 307 ILE A C 1
ATOM 2377 O O . ILE A 1 307 ? -2.045 18.25 29.109 1 96.12 307 ILE A O 1
ATOM 2381 N N . TYR A 1 308 ? -4.199 17.969 28.844 1 93.38 308 TYR A N 1
ATOM 2382 C CA . TYR A 1 308 ? -4.309 17.125 30.016 1 93.38 308 TYR A CA 1
ATOM 2383 C C . TYR A 1 308 ? -4.094 15.656 29.656 1 93.38 308 TYR A C 1
ATOM 2385 O O . TYR A 1 308 ? -3.889 14.82 30.531 1 93.38 308 TYR A O 1
ATOM 2393 N N . ASP A 1 309 ? -4.172 15.336 28.375 1 93.94 309 ASP A N 1
ATOM 2394 C CA . ASP A 1 309 ? -3.936 13.992 27.844 1 93.94 309 ASP A CA 1
ATOM 2395 C C . ASP A 1 309 ? -3.475 14.055 26.391 1 93.94 309 ASP A C 1
ATOM 2397 O O . ASP A 1 309 ? -3.605 15.086 25.734 1 93.94 309 ASP A O 1
ATOM 2401 N N . TYR A 1 310 ? -2.854 12.984 25.953 1 95.81 310 TYR A N 1
ATOM 2402 C CA . TYR A 1 310 ? -2.438 12.953 24.547 1 95.81 310 TYR A CA 1
ATOM 2403 C C . TYR A 1 310 ? -3.639 13.078 23.625 1 95.81 310 TYR A C 1
ATOM 2405 O O . TYR A 1 310 ? -4.707 12.531 23.891 1 95.81 310 TYR A O 1
ATOM 2413 N N . PRO A 1 311 ? -3.428 13.75 22.484 1 96.88 311 PRO A N 1
ATOM 2414 C CA . PRO A 1 311 ? -4.535 13.977 21.547 1 96.88 311 PRO A CA 1
ATOM 2415 C C . PRO A 1 311 ? -5.199 12.68 21.094 1 96.88 311 PRO A C 1
ATOM 2417 O O . PRO A 1 311 ? -6.406 12.664 20.844 1 96.88 311 PRO A O 1
ATOM 2420 N N . ILE A 1 312 ? -4.453 11.594 21 1 95.19 312 ILE A N 1
ATOM 2421 C CA . ILE A 1 312 ? -4.984 10.328 20.5 1 95.19 312 ILE A CA 1
ATOM 2422 C C . ILE A 1 312 ? -6.043 9.797 21.453 1 95.19 312 ILE A C 1
ATOM 2424 O O . ILE A 1 312 ? -6.941 9.055 21.062 1 95.19 312 ILE A O 1
ATOM 2428 N N . ASN A 1 313 ? -6.035 10.242 22.703 1 95.31 313 ASN A N 1
ATOM 2429 C CA . ASN A 1 313 ? -6.938 9.727 23.734 1 95.31 313 ASN A CA 1
ATOM 2430 C C . ASN A 1 313 ? -8.117 10.664 23.953 1 95.31 313 ASN A C 1
ATOM 2432 O O . ASN A 1 313 ? -9.078 10.305 24.641 1 95.31 313 ASN A O 1
ATOM 2436 N N . VAL A 1 314 ? -8.016 11.875 23.453 1 94.81 314 VAL A N 1
ATOM 2437 C CA . VAL A 1 314 ? -9.023 12.898 23.719 1 94.81 314 VAL A CA 1
ATOM 2438 C C . VAL A 1 314 ? -10.133 12.812 22.672 1 94.81 314 VAL A C 1
ATOM 2440 O O . VAL A 1 314 ? -9.867 12.844 21.469 1 94.81 314 VAL A O 1
ATOM 2443 N N . LYS A 1 315 ? -11.344 12.68 23.172 1 92.31 315 LYS A N 1
ATOM 2444 C CA . LYS A 1 315 ? -12.5 12.641 22.281 1 92.31 315 LYS A CA 1
ATOM 2445 C C . LYS A 1 315 ? -13.258 13.969 22.312 1 92.31 315 LYS A C 1
ATOM 2447 O O . LYS A 1 315 ? -13.406 14.586 23.359 1 92.31 315 LYS A O 1
ATOM 2452 N N . LYS A 1 316 ? -13.477 14.484 21.203 1 91.44 316 LYS A N 1
ATOM 2453 C CA . LYS A 1 316 ? -14.344 15.641 21.047 1 91.44 316 LYS A CA 1
ATOM 2454 C C . LYS A 1 316 ? -15.68 15.25 20.406 1 91.44 316 LYS A C 1
ATOM 2456 O O . LYS A 1 316 ? -15.711 14.695 19.312 1 91.44 316 LYS A O 1
ATOM 2461 N N . THR A 1 317 ? -16.781 15.492 21.125 1 92.44 317 THR A N 1
ATOM 2462 C CA . THR A 1 317 ? -18.094 15.055 20.672 1 92.44 317 THR A CA 1
ATOM 2463 C C . THR A 1 317 ? -18.984 16.25 20.344 1 92.44 317 THR A C 1
ATOM 2465 O O . THR A 1 317 ? -18.547 17.406 20.422 1 92.44 317 THR A O 1
ATOM 2468 N N . ASN A 1 318 ? -20.125 16.047 19.859 1 91.44 318 ASN A N 1
ATOM 2469 C CA . ASN A 1 318 ? -21.141 17.047 19.531 1 91.44 318 ASN A CA 1
ATOM 2470 C C . ASN A 1 318 ? -20.625 18.047 18.5 1 91.44 318 ASN A C 1
ATOM 2472 O O . ASN A 1 318 ? -20.703 19.266 18.719 1 91.44 318 ASN A O 1
ATOM 2476 N N . LEU A 1 319 ? -20.062 17.484 17.469 1 95.06 319 LEU A N 1
ATOM 2477 C CA . LEU A 1 319 ? -19.422 18.328 16.469 1 95.06 319 LEU A CA 1
ATOM 2478 C C . LEU A 1 319 ? -20.328 18.516 15.258 1 95.06 319 LEU A C 1
ATOM 2480 O O . LEU A 1 319 ? -19.891 19 14.211 1 95.06 319 LEU A O 1
ATOM 2484 N N . ARG A 1 320 ? -21.562 18.188 15.375 1 93.69 320 ARG A N 1
ATOM 2485 C CA . ARG A 1 320 ? -22.484 18.156 14.25 1 93.69 320 ARG A CA 1
ATOM 2486 C C . ARG A 1 320 ? -22.531 19.5 13.523 1 93.69 320 ARG A C 1
ATOM 2488 O O . ARG A 1 320 ? -22.625 19.547 12.297 1 93.69 320 ARG A O 1
ATOM 2495 N N . ASN A 1 321 ? -22.438 20.578 14.32 1 93.62 321 ASN A N 1
ATOM 2496 C CA . ASN A 1 321 ? -22.625 21.906 13.727 1 93.62 321 ASN A CA 1
ATOM 2497 C C . ASN A 1 321 ? -21.312 22.688 13.672 1 93.62 321 ASN A C 1
ATOM 2499 O O . ASN A 1 321 ? -21.328 23.922 13.523 1 93.62 321 ASN A O 1
ATOM 2503 N N . VAL A 1 322 ? -20.25 22.094 13.781 1 95.81 322 VAL A N 1
ATOM 2504 C CA . VAL A 1 322 ? -18.969 22.781 13.758 1 95.81 322 VAL A CA 1
ATOM 2505 C C . VAL A 1 322 ? -18.297 22.562 12.398 1 95.81 322 VAL A C 1
ATOM 2507 O O . VAL A 1 322 ? -17.859 21.453 12.086 1 95.81 322 VAL A O 1
ATOM 2510 N N . PRO A 1 323 ? -18.188 23.594 11.578 1 98.5 323 PRO A N 1
ATOM 2511 C CA . PRO A 1 323 ? -17.469 23.453 10.312 1 98.5 323 PRO A CA 1
ATOM 2512 C C . PRO A 1 323 ? -15.961 23.328 10.5 1 98.5 323 PRO A C 1
ATOM 2514 O O . PRO A 1 323 ? -15.367 24.078 11.281 1 98.5 323 PRO A O 1
ATOM 2517 N N . ILE A 1 324 ? -15.406 22.359 9.836 1 98.81 324 ILE A N 1
ATOM 2518 C CA . ILE A 1 324 ? -13.969 22.094 9.883 1 98.81 324 ILE A CA 1
ATOM 2519 C C . ILE A 1 324 ? -13.406 22.062 8.461 1 98.81 324 ILE A C 1
ATOM 2521 O O . ILE A 1 324 ? -13.961 21.391 7.582 1 98.81 324 ILE A O 1
ATOM 2525 N N . LEU A 1 325 ? -12.383 22.812 8.211 1 98.94 325 LEU A N 1
ATOM 2526 C CA . LEU A 1 325 ? -11.625 22.781 6.961 1 98.94 325 LEU A CA 1
ATOM 2527 C C . LEU A 1 325 ? -10.172 22.406 7.215 1 98.94 325 LEU A C 1
ATOM 2529 O O . LEU A 1 325 ? -9.516 22.984 8.086 1 98.94 325 LEU A O 1
ATOM 2533 N N . LEU A 1 326 ? -9.688 21.344 6.578 1 98.81 326 LEU A N 1
ATOM 2534 C CA . LEU A 1 326 ? -8.297 20.953 6.793 1 98.81 326 LEU A CA 1
ATOM 2535 C C . LEU A 1 326 ? -7.699 20.344 5.523 1 98.81 326 LEU A C 1
ATOM 2537 O O . LEU A 1 326 ? -8.43 19.922 4.629 1 98.81 326 LEU A O 1
ATOM 2541 N N . GLY A 1 327 ? -6.418 20.359 5.445 1 98.69 327 GLY A N 1
ATOM 2542 C CA . GLY A 1 327 ? -5.73 19.812 4.289 1 98.69 327 GLY A CA 1
ATOM 2543 C C . GLY A 1 327 ? -4.223 19.938 4.375 1 98.69 327 GLY A C 1
ATOM 2544 O O . GLY A 1 327 ? -3.674 20.188 5.449 1 98.69 327 GLY A O 1
ATOM 2545 N N . TYR A 1 328 ? -3.562 19.578 3.289 1 98.75 328 TYR A N 1
ATOM 2546 C CA . TYR A 1 328 ? -2.107 19.594 3.166 1 98.75 328 TYR A CA 1
ATOM 2547 C C . TYR A 1 328 ? -1.688 19.828 1.72 1 98.75 328 TYR A C 1
ATOM 2549 O O . TYR A 1 328 ? -2.535 19.984 0.838 1 98.75 328 TYR A O 1
ATOM 2557 N N . ASN A 1 329 ? -0.391 20 1.56 1 98.88 329 ASN A N 1
ATOM 2558 C CA . ASN A 1 329 ? 0.153 20.219 0.222 1 98.88 329 ASN A CA 1
ATOM 2559 C C . ASN A 1 329 ? 0.572 18.891 -0.426 1 98.88 329 ASN A C 1
ATOM 2561 O O . ASN A 1 329 ? 0.818 17.906 0.268 1 98.88 329 ASN A O 1
ATOM 2565 N N . SER A 1 330 ? 0.683 18.875 -1.69 1 98.5 330 SER A N 1
ATOM 2566 C CA . SER A 1 330 ? 0.876 17.656 -2.463 1 98.5 330 SER A CA 1
ATOM 2567 C C . SER A 1 330 ? 2.203 16.984 -2.119 1 98.5 330 SER A C 1
ATOM 2569 O O . SER A 1 330 ? 2.314 15.75 -2.158 1 98.5 330 SER A O 1
ATOM 2571 N N . ASP A 1 331 ? 3.225 17.766 -1.824 1 98.56 331 ASP A N 1
ATOM 2572 C CA . ASP A 1 331 ? 4.57 17.266 -1.55 1 98.56 331 ASP A CA 1
ATOM 2573 C C . ASP A 1 331 ? 5.191 18 -0.364 1 98.56 331 ASP A C 1
ATOM 2575 O O . ASP A 1 331 ? 6.211 18.672 -0.512 1 98.56 331 ASP A O 1
ATOM 2579 N N . GLU A 1 332 ? 4.625 17.734 0.788 1 98.75 332 GLU A N 1
ATOM 2580 C CA . GLU A 1 332 ? 4.957 18.453 2.008 1 98.75 332 GLU A CA 1
ATOM 2581 C C . GLU A 1 332 ? 6.465 18.484 2.24 1 98.75 332 GLU A C 1
ATOM 2583 O O . GLU A 1 332 ? 7.031 19.531 2.553 1 98.75 332 GLU A O 1
ATOM 2588 N N . GLN A 1 333 ? 7.172 17.391 2.02 1 98.62 333 GLN A N 1
ATOM 2589 C CA . GLN A 1 333 ? 8.578 17.312 2.4 1 98.62 333 GLN A CA 1
ATOM 2590 C C . GLN A 1 333 ? 9.484 17.438 1.182 1 98.62 333 GLN A C 1
ATOM 2592 O O . GLN A 1 333 ? 10.641 17.016 1.212 1 98.62 333 GLN A O 1
ATOM 2597 N N . LEU A 1 334 ? 9.008 18.062 0.138 1 98.69 334 LEU A N 1
ATOM 2598 C CA . LEU A 1 334 ? 9.719 18.234 -1.124 1 98.69 334 LEU A CA 1
ATOM 2599 C C . LEU A 1 334 ? 11.055 18.938 -0.907 1 98.69 334 LEU A C 1
ATOM 2601 O O . LEU A 1 334 ? 12.086 18.484 -1.399 1 98.69 334 LEU A O 1
ATOM 2605 N N . ILE A 1 335 ? 11.094 20.031 -0.135 1 98.19 335 ILE A N 1
ATOM 2606 C CA . ILE A 1 335 ? 12.258 20.906 0.008 1 98.19 335 ILE A CA 1
ATOM 2607 C C . ILE A 1 335 ? 13.398 20.141 0.671 1 98.19 335 ILE A C 1
ATOM 2609 O O . ILE A 1 335 ? 14.555 20.281 0.272 1 98.19 335 ILE A O 1
ATOM 2613 N N . LYS A 1 336 ? 13.062 19.344 1.649 1 96.81 336 LYS A N 1
ATOM 2614 C CA . LYS A 1 336 ? 14.07 18.594 2.395 1 96.81 336 LYS A CA 1
ATOM 2615 C C . LYS A 1 336 ? 14.922 17.75 1.459 1 96.81 336 LYS A C 1
ATOM 2617 O O . LYS A 1 336 ? 16.141 17.734 1.568 1 96.81 336 LYS A O 1
ATOM 2622 N N . TYR A 1 337 ? 14.344 17.094 0.526 1 97.88 337 TYR A N 1
ATOM 2623 C CA . TYR A 1 337 ? 15.055 16.109 -0.277 1 97.88 337 TYR A CA 1
ATOM 2624 C C . TYR A 1 337 ? 15.586 16.734 -1.562 1 97.88 337 TYR A C 1
ATOM 2626 O O . TYR A 1 337 ? 16.578 16.266 -2.123 1 97.88 337 TYR A O 1
ATOM 2634 N N . GLU A 1 338 ? 14.914 17.812 -2.008 1 96.75 338 GLU A N 1
ATOM 2635 C CA . GLU A 1 338 ? 15.406 18.5 -3.195 1 96.75 338 GLU A CA 1
ATOM 2636 C C . GLU A 1 338 ? 16.688 19.25 -2.896 1 96.75 338 GLU A C 1
ATOM 2638 O O . GLU A 1 338 ? 17.484 19.547 -3.805 1 96.75 338 GLU A O 1
ATOM 2643 N N . THR A 1 339 ? 16.906 19.594 -1.666 1 96.25 339 THR A N 1
ATOM 2644 C CA . THR A 1 339 ? 18.078 20.391 -1.314 1 96.25 339 THR A CA 1
ATOM 2645 C C . THR A 1 339 ? 19.188 19.516 -0.741 1 96.25 339 THR A C 1
ATOM 2647 O O . THR A 1 339 ? 20.234 20.016 -0.349 1 96.25 339 THR A O 1
ATOM 2650 N N . LEU A 1 340 ? 19 18.203 -0.669 1 95.94 340 LEU A N 1
ATOM 2651 C CA . LEU A 1 340 ? 20 17.281 -0.161 1 95.94 340 LEU A CA 1
ATOM 2652 C C . LEU A 1 340 ? 21.031 16.953 -1.234 1 95.94 340 LEU A C 1
ATOM 2654 O O . LEU A 1 340 ? 20.688 16.766 -2.4 1 95.94 340 LEU A O 1
ATOM 2658 N N . SER A 1 341 ? 22.375 16.844 -0.84 1 95.44 341 SER A N 1
ATOM 2659 C CA . SER A 1 341 ? 23.422 16.375 -1.745 1 95.44 341 SER A CA 1
ATOM 2660 C C . SER A 1 341 ? 23.375 14.859 -1.905 1 95.44 341 SER A C 1
ATOM 2662 O O . SER A 1 341 ? 22.875 14.156 -1.031 1 95.44 341 SER A O 1
ATOM 2664 N N . PRO A 1 342 ? 23.875 14.336 -2.951 1 93.88 342 PRO A N 1
ATOM 2665 C CA . PRO A 1 342 ? 23.922 12.883 -3.123 1 93.88 342 PRO A CA 1
ATOM 2666 C C . PRO A 1 342 ? 24.609 12.172 -1.958 1 93.88 342 PRO A C 1
ATOM 2668 O O . PRO A 1 342 ? 24.156 11.102 -1.534 1 93.88 342 PRO A O 1
ATOM 2671 N N . ALA A 1 343 ? 25.641 12.766 -1.425 1 94.88 343 ALA A N 1
ATOM 2672 C CA . ALA A 1 343 ? 26.375 12.172 -0.302 1 94.88 343 ALA A CA 1
ATOM 2673 C C . ALA A 1 343 ? 25.5 12.133 0.953 1 94.88 343 ALA A C 1
ATOM 2675 O O . ALA A 1 343 ? 25.609 11.211 1.765 1 94.88 343 ALA A O 1
ATOM 2676 N N . ASP A 1 344 ? 24.609 13.031 1.084 1 95.5 344 ASP A N 1
ATOM 2677 C CA . ASP A 1 344 ? 23.781 13.117 2.285 1 95.5 344 ASP A CA 1
ATOM 2678 C C . ASP 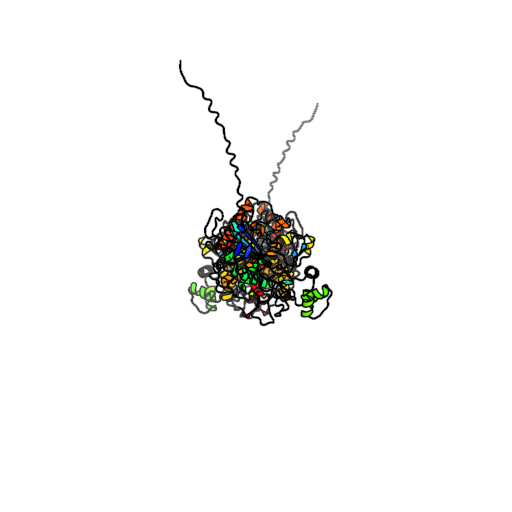A 1 344 ? 22.641 12.109 2.24 1 95.5 344 ASP A C 1
ATOM 2680 O O . ASP A 1 344 ? 22.156 11.656 3.283 1 95.5 344 ASP A O 1
ATOM 2684 N N . PHE A 1 345 ? 22.234 11.734 1.052 1 96 345 PHE A N 1
ATOM 2685 C CA . PHE A 1 345 ? 21.234 10.688 0.926 1 96 345 PHE A CA 1
ATOM 2686 C C . PHE A 1 345 ? 21.719 9.391 1.552 1 96 345 PHE A C 1
ATOM 2688 O O . PHE A 1 345 ? 20.969 8.711 2.25 1 96 345 PHE A O 1
ATOM 2695 N N . ALA A 1 346 ? 22.922 9.055 1.328 1 92.12 346 ALA A N 1
ATOM 2696 C CA . ALA A 1 346 ? 23.5 7.777 1.752 1 92.12 346 ALA A CA 1
ATOM 2697 C C . ALA A 1 346 ? 23.594 7.695 3.273 1 92.12 346 ALA A C 1
ATOM 2699 O O . ALA A 1 346 ? 23.672 6.602 3.838 1 92.12 346 ALA A O 1
ATOM 2700 N N . LYS A 1 347 ? 23.5 8.828 3.936 1 94 347 LYS A N 1
ATOM 2701 C CA . LYS A 1 347 ? 23.656 8.891 5.387 1 94 347 LYS A CA 1
ATOM 2702 C C . LYS A 1 347 ? 22.312 8.789 6.086 1 94 347 LYS A C 1
ATOM 2704 O O . LYS A 1 347 ? 22.25 8.609 7.305 1 94 347 LYS A O 1
ATOM 2709 N N . LEU A 1 348 ? 21.312 8.797 5.324 1 94.88 348 LEU A N 1
ATOM 2710 C CA . LEU A 1 348 ? 19.984 8.844 5.922 1 94.88 348 LEU A CA 1
ATOM 2711 C C . LEU A 1 348 ? 19.609 7.496 6.52 1 94.88 348 LEU A C 1
ATOM 2713 O O . LEU A 1 348 ? 19.797 6.457 5.883 1 94.88 348 LEU A O 1
ATOM 2717 N N . ASP A 1 349 ? 19.172 7.48 7.746 1 94.44 349 ASP A N 1
ATOM 2718 C CA . ASP A 1 349 ? 18.469 6.363 8.375 1 94.44 349 ASP A CA 1
ATOM 2719 C C . ASP A 1 349 ? 17 6.691 8.609 1 94.44 349 ASP A C 1
ATOM 2721 O O . ASP A 1 349 ? 16.5 6.59 9.727 1 94.44 349 ASP A O 1
ATOM 2725 N N . LEU A 1 350 ? 16.359 6.973 7.582 1 95.62 350 LEU A N 1
ATOM 2726 C CA . LEU A 1 350 ? 15.07 7.656 7.57 1 95.62 350 LEU A CA 1
ATOM 2727 C C . LEU A 1 350 ? 13.992 6.789 8.203 1 95.62 350 LEU A C 1
ATOM 2729 O O . LEU A 1 350 ? 13.273 7.242 9.102 1 95.62 350 LEU A O 1
ATOM 2733 N N . PHE A 1 351 ? 13.812 5.539 7.734 1 97.44 351 PHE A N 1
ATOM 2734 C CA . PHE A 1 351 ? 12.719 4.676 8.172 1 97.44 351 PHE A CA 1
ATOM 2735 C C . PHE A 1 351 ? 12.859 4.336 9.648 1 97.44 351 PHE A C 1
ATOM 2737 O O . PHE A 1 351 ? 11.875 4.395 10.398 1 97.44 351 PHE A O 1
ATOM 2744 N N . ASN A 1 352 ? 14.078 3.99 10.062 1 96.25 352 ASN A N 1
ATOM 2745 C CA . ASN A 1 352 ? 14.328 3.707 11.469 1 96.25 352 ASN A CA 1
ATOM 2746 C C . ASN A 1 352 ? 14.055 4.926 12.344 1 96.25 352 ASN A C 1
ATOM 2748 O O . ASN A 1 352 ? 13.422 4.812 13.398 1 96.25 352 ASN A O 1
ATOM 2752 N N . ASN A 1 353 ? 14.547 6.086 11.891 1 96.38 353 ASN A N 1
ATOM 2753 C CA . ASN A 1 353 ? 14.367 7.316 12.648 1 96.38 353 ASN A CA 1
ATOM 2754 C C . ASN A 1 353 ? 12.891 7.645 12.852 1 96.38 353 ASN A C 1
ATOM 2756 O O . ASN A 1 353 ? 12.484 8.031 13.945 1 96.38 353 ASN A O 1
ATOM 2760 N N . HIS A 1 354 ? 12.133 7.52 11.844 1 97.38 354 HIS A N 1
ATOM 2761 C CA . HIS A 1 354 ? 10.711 7.848 11.914 1 97.38 354 HIS A CA 1
ATOM 2762 C C . HIS A 1 354 ? 9.961 6.871 12.812 1 97.38 354 HIS A C 1
ATOM 2764 O O . HIS A 1 354 ? 9.078 7.273 13.57 1 97.38 354 HIS A O 1
ATOM 2770 N N . LEU A 1 355 ? 10.32 5.629 12.742 1 97.31 355 LEU A N 1
ATOM 2771 C CA . LEU A 1 355 ? 9.586 4.621 13.5 1 97.31 355 LEU A CA 1
ATOM 2772 C C . LEU A 1 355 ? 9.938 4.691 14.984 1 97.31 355 LEU A C 1
ATOM 2774 O O . LEU A 1 355 ? 9.273 4.062 15.812 1 97.31 355 LEU A O 1
ATOM 2778 N N . GLN A 1 356 ? 10.922 5.582 15.344 1 94.44 356 GLN A N 1
ATOM 2779 C CA . GLN A 1 356 ? 11.211 5.836 16.75 1 94.44 356 GLN A CA 1
ATOM 2780 C C . GLN A 1 356 ? 10.086 6.621 17.406 1 94.44 356 GLN A C 1
ATOM 2782 O O . GLN A 1 356 ? 10.031 6.719 18.641 1 94.44 356 GLN A O 1
ATOM 2787 N N . TYR A 1 357 ? 9.227 7.137 16.625 1 94.75 357 TYR A N 1
ATOM 2788 C CA . TYR A 1 357 ? 8.062 7.828 17.156 1 94.75 357 TYR A CA 1
ATOM 2789 C C . TYR A 1 357 ? 6.984 6.84 17.594 1 94.75 357 TYR A C 1
ATOM 2791 O O . TYR A 1 357 ? 5.871 7.234 17.938 1 94.75 357 TYR A O 1
ATOM 2799 N N . PHE A 1 358 ? 7.277 5.535 17.547 1 95.38 358 PHE A N 1
ATOM 2800 C CA . PHE A 1 358 ? 6.484 4.453 18.109 1 95.38 358 PHE A CA 1
ATOM 2801 C C . PHE A 1 358 ? 7.277 3.697 19.172 1 95.38 358 PHE A C 1
ATOM 2803 O O . PHE A 1 358 ? 8.508 3.639 19.109 1 95.38 358 PHE A O 1
ATOM 2810 N N . ASN A 1 359 ? 6.566 3.205 20.156 1 94.5 359 ASN A N 1
ATOM 2811 C CA . ASN A 1 359 ? 7.168 2.311 21.141 1 94.5 359 ASN A CA 1
ATOM 2812 C C . ASN A 1 359 ? 7.121 0.857 20.672 1 94.5 359 ASN A C 1
ATOM 2814 O O . ASN A 1 359 ? 6.488 0.018 21.312 1 94.5 359 ASN A O 1
ATOM 2818 N N . ILE A 1 360 ? 7.867 0.6 19.656 1 95.5 360 ILE A N 1
ATOM 2819 C CA . ILE A 1 360 ? 7.922 -0.751 19.109 1 95.5 360 ILE A CA 1
ATOM 2820 C C . ILE A 1 360 ? 9.141 -1.483 19.656 1 95.5 360 ILE A C 1
ATOM 2822 O O . ILE A 1 360 ? 10.234 -0.921 19.719 1 95.5 360 ILE A O 1
ATOM 2826 N N . ASP A 1 361 ? 8.906 -2.705 20.125 1 94.25 361 ASP A N 1
ATOM 2827 C CA . ASP A 1 361 ? 10.039 -3.475 20.641 1 94.25 361 ASP A CA 1
ATOM 2828 C C . ASP A 1 361 ? 11.07 -3.736 19.531 1 94.25 361 ASP A C 1
ATOM 2830 O O . ASP A 1 361 ? 10.742 -3.691 18.344 1 94.25 361 ASP A O 1
ATOM 2834 N N . ASP A 1 362 ? 12.219 -4.059 19.859 1 91.81 362 ASP A N 1
ATOM 2835 C CA . ASP A 1 362 ? 13.367 -4.121 18.969 1 91.81 362 ASP A CA 1
ATOM 2836 C C . ASP A 1 362 ? 13.141 -5.145 17.859 1 91.81 362 ASP A C 1
ATOM 2838 O O . ASP A 1 362 ? 13.438 -4.879 16.688 1 91.81 362 ASP A O 1
ATOM 2842 N N . GLU A 1 363 ? 12.688 -6.273 18.203 1 90.88 363 GLU A N 1
ATOM 2843 C CA . GLU A 1 363 ? 12.5 -7.32 17.203 1 90.88 363 GLU A CA 1
ATOM 2844 C C . GLU A 1 363 ? 11.438 -6.918 16.188 1 90.88 363 GLU A C 1
ATOM 2846 O O . GLU A 1 363 ? 11.633 -7.082 14.977 1 90.88 363 GLU A O 1
ATOM 2851 N N . SER A 1 364 ? 10.375 -6.379 16.688 1 93.81 364 SER A N 1
ATOM 2852 C CA . SER A 1 364 ? 9.297 -5.941 15.805 1 93.81 364 SER A CA 1
ATOM 2853 C C . SER A 1 364 ? 9.711 -4.723 14.992 1 93.81 364 SER A C 1
ATOM 2855 O O . SER A 1 364 ? 9.234 -4.531 13.867 1 93.81 364 SER A O 1
ATOM 2857 N N . LEU A 1 365 ? 10.594 -3.947 15.555 1 96.5 365 LEU A N 1
ATOM 2858 C CA . LEU A 1 365 ? 11.023 -2.727 14.883 1 96.5 365 LEU A CA 1
ATOM 2859 C C . LEU A 1 365 ? 11.766 -3.051 13.586 1 96.5 365 LEU A C 1
ATOM 2861 O O . LEU A 1 365 ? 11.594 -2.365 12.578 1 96.5 365 LEU A O 1
ATOM 2865 N N . VAL A 1 366 ? 12.625 -4.059 13.641 1 95.94 366 VAL A N 1
ATOM 2866 C CA . VAL A 1 366 ? 13.375 -4.469 12.461 1 95.94 366 VAL A CA 1
ATOM 2867 C C . VAL A 1 366 ? 12.406 -4.883 11.352 1 95.94 366 VAL A C 1
ATOM 2869 O O . VAL A 1 366 ? 12.57 -4.488 10.195 1 95.94 366 VAL A O 1
ATOM 2872 N N . GLU A 1 367 ? 11.391 -5.609 11.695 1 95.56 367 GLU A N 1
ATOM 2873 C CA . GLU A 1 367 ? 10.398 -6.074 10.734 1 95.56 367 GLU A CA 1
ATOM 2874 C C . GLU A 1 367 ? 9.562 -4.914 10.203 1 95.56 367 GLU A C 1
ATOM 2876 O O . GLU A 1 367 ? 9.289 -4.84 9.008 1 95.56 367 GLU A O 1
ATOM 2881 N N . MET A 1 368 ? 9.148 -4.059 11.102 1 97.81 368 MET A N 1
ATOM 2882 C CA . MET A 1 368 ? 8.336 -2.916 10.711 1 97.81 368 MET A CA 1
ATOM 2883 C C . MET A 1 368 ? 9.109 -1.98 9.789 1 97.81 368 MET A C 1
ATOM 2885 O O . MET A 1 368 ? 8.562 -1.462 8.812 1 97.81 368 MET A O 1
ATOM 2889 N N . GLU A 1 369 ? 10.375 -1.807 10.133 1 97.75 369 GLU A N 1
ATOM 2890 C CA . GLU A 1 369 ? 11.227 -0.972 9.289 1 97.75 369 GLU A CA 1
ATOM 2891 C C . GLU A 1 369 ? 11.328 -1.542 7.875 1 97.75 369 GLU A C 1
ATOM 2893 O O . GLU A 1 369 ? 11.227 -0.804 6.891 1 97.75 369 GLU A O 1
ATOM 2898 N N . ALA A 1 370 ? 11.523 -2.803 7.809 1 96.62 370 ALA A N 1
ATOM 2899 C CA . ALA A 1 370 ? 11.648 -3.459 6.508 1 96.62 370 ALA A CA 1
ATOM 2900 C C . ALA A 1 370 ? 10.367 -3.312 5.695 1 96.62 370 ALA A C 1
ATOM 2902 O O . ALA A 1 370 ? 10.414 -3.039 4.496 1 96.62 370 ALA A O 1
ATOM 2903 N N . LEU A 1 371 ? 9.219 -3.51 6.312 1 97.31 371 LEU A N 1
ATOM 2904 C CA . LEU A 1 371 ? 7.93 -3.439 5.633 1 97.31 371 LEU A CA 1
ATOM 2905 C C . LEU A 1 371 ? 7.68 -2.037 5.09 1 97.31 371 LEU A C 1
ATOM 2907 O O . LEU A 1 371 ? 7.23 -1.879 3.951 1 97.31 371 LEU A O 1
ATOM 2911 N N . VAL A 1 372 ? 7.965 -1.012 5.898 1 98.69 372 VAL A N 1
ATOM 2912 C CA . VAL A 1 372 ? 7.766 0.369 5.473 1 98.69 372 VAL A CA 1
ATOM 2913 C C . VAL A 1 372 ? 8.719 0.699 4.328 1 98.69 372 VAL A C 1
ATOM 2915 O O . VAL A 1 372 ? 8.328 1.318 3.338 1 98.69 372 VAL A O 1
ATOM 2918 N N . ARG A 1 373 ? 9.977 0.289 4.484 1 98.25 373 ARG A N 1
ATOM 2919 C CA . ARG A 1 373 ? 10.961 0.5 3.43 1 98.25 373 ARG A CA 1
ATOM 2920 C C . ARG A 1 373 ? 10.531 -0.169 2.129 1 98.25 373 ARG A C 1
ATOM 2922 O O . ARG A 1 373 ? 10.57 0.449 1.064 1 98.25 373 ARG A O 1
ATOM 2929 N N . HIS A 1 374 ? 10.094 -1.433 2.197 1 98.12 374 HIS A N 1
ATOM 2930 C CA . HIS A 1 374 ? 9.648 -2.174 1.021 1 98.12 374 HIS A CA 1
ATOM 2931 C C . HIS A 1 374 ? 8.477 -1.475 0.34 1 98.12 374 HIS A C 1
ATOM 2933 O O . HIS A 1 374 ? 8.414 -1.424 -0.89 1 98.12 374 HIS A O 1
ATOM 2939 N N . PHE A 1 375 ? 7.578 -0.978 1.079 1 98.62 375 PHE A N 1
ATOM 2940 C CA . PHE A 1 375 ? 6.391 -0.327 0.537 1 98.62 375 PHE A CA 1
ATOM 2941 C C . PHE A 1 375 ? 6.773 0.873 -0.32 1 98.62 375 PHE A C 1
ATOM 2943 O O . PHE A 1 375 ? 6.207 1.082 -1.394 1 98.62 375 PHE A O 1
ATOM 2950 N N . TYR A 1 376 ? 7.73 1.62 0.158 1 98.69 376 TYR A N 1
ATOM 2951 C CA . TYR A 1 376 ? 7.98 2.902 -0.487 1 98.69 376 TYR A CA 1
ATOM 2952 C C . TYR A 1 376 ? 9.109 2.787 -1.509 1 98.69 376 TYR A C 1
ATOM 2954 O O . TYR A 1 376 ? 9.016 3.344 -2.605 1 98.69 376 TYR A O 1
ATOM 2962 N N . ILE A 1 377 ? 10.25 2.023 -1.165 1 97.94 377 ILE A N 1
ATOM 2963 C CA . ILE A 1 377 ? 11.375 2.098 -2.092 1 97.94 377 ILE A CA 1
ATOM 2964 C C . ILE A 1 377 ? 11.82 0.689 -2.473 1 97.94 377 ILE A C 1
ATOM 2966 O O . ILE A 1 377 ? 12.82 0.518 -3.176 1 97.94 377 ILE A O 1
ATOM 2970 N N . GLY A 1 378 ? 11.102 -0.296 -2.027 1 97.31 378 GLY A N 1
ATOM 2971 C CA . GLY A 1 378 ? 11.5 -1.659 -2.34 1 97.31 378 GLY A CA 1
ATOM 2972 C C . GLY A 1 378 ? 12.883 -2.01 -1.825 1 97.31 378 GLY A C 1
ATOM 2973 O O . GLY A 1 378 ? 13.188 -1.783 -0.653 1 97.31 378 GLY A O 1
ATOM 2974 N N . ASP A 1 379 ? 13.648 -2.537 -2.686 1 96.75 379 ASP A N 1
ATOM 2975 C CA . ASP A 1 379 ? 14.992 -2.957 -2.299 1 96.75 379 ASP A CA 1
ATOM 2976 C C . ASP A 1 379 ? 16.047 -1.977 -2.812 1 96.75 379 ASP A C 1
ATOM 2978 O O . ASP A 1 379 ? 17.234 -2.285 -2.818 1 96.75 379 ASP A O 1
ATOM 2982 N N . GLU A 1 380 ? 15.547 -0.843 -3.289 1 95.88 380 GLU A N 1
ATOM 2983 C CA . GLU A 1 380 ? 16.5 0.158 -3.771 1 95.88 380 GLU A CA 1
ATOM 2984 C C . GLU A 1 380 ? 17.297 0.765 -2.621 1 95.88 380 GLU A C 1
ATOM 2986 O O . GLU A 1 380 ? 16.797 0.873 -1.5 1 95.88 380 GLU A O 1
ATOM 2991 N N . GLU A 1 381 ? 18.5 1.181 -2.918 1 94.44 381 GLU A N 1
ATOM 2992 C CA . GLU A 1 381 ? 19.281 1.936 -1.944 1 94.44 381 GLU A CA 1
ATOM 2993 C C . GLU A 1 381 ? 18.766 3.369 -1.821 1 94.44 381 GLU A C 1
ATOM 2995 O O . GLU A 1 381 ? 18.266 3.943 -2.791 1 94.44 381 GLU A O 1
ATOM 3000 N N . ILE A 1 382 ? 18.906 3.891 -0.663 1 96.56 382 ILE A N 1
ATOM 3001 C CA . ILE A 1 382 ? 18.562 5.297 -0.487 1 96.56 382 ILE A CA 1
ATOM 3002 C C . ILE A 1 382 ? 19.547 6.172 -1.264 1 96.56 382 ILE A C 1
ATOM 3004 O O . ILE A 1 382 ? 20.75 6.141 -1.013 1 96.56 382 ILE A O 1
ATOM 3008 N N . SER A 1 383 ? 19.078 6.875 -2.209 1 96.94 383 SER A N 1
ATOM 3009 C CA . SER A 1 383 ? 19.828 7.77 -3.09 1 96.94 383 SER A CA 1
ATOM 3010 C C . SER A 1 383 ? 18.891 8.766 -3.781 1 96.94 383 SER A C 1
ATOM 3012 O O . SER A 1 383 ? 17.688 8.773 -3.529 1 96.94 383 SER A O 1
ATOM 3014 N N . GLU A 1 384 ? 19.453 9.555 -4.602 1 96.19 384 GLU A N 1
ATOM 3015 C CA . GLU A 1 384 ? 18.672 10.516 -5.371 1 96.19 384 GLU A CA 1
ATOM 3016 C C . GLU A 1 384 ? 17.688 9.805 -6.301 1 96.19 384 GLU A C 1
ATOM 3018 O O . GLU A 1 384 ? 16.656 10.367 -6.664 1 96.19 384 GLU A O 1
ATOM 3023 N N . ASN A 1 385 ? 17.953 8.555 -6.582 1 95.81 385 ASN A N 1
ATOM 3024 C CA . ASN A 1 385 ? 17.141 7.801 -7.527 1 95.81 385 ASN A CA 1
ATOM 3025 C C . ASN A 1 385 ? 15.766 7.48 -6.945 1 95.81 385 ASN A C 1
ATOM 3027 O O . ASN A 1 385 ? 14.828 7.164 -7.684 1 95.81 385 ASN A O 1
ATOM 3031 N N . VAL A 1 386 ? 15.656 7.508 -5.625 1 97.44 386 VAL A N 1
ATOM 3032 C CA . VAL A 1 386 ? 14.367 7.23 -4.988 1 97.44 386 VAL A CA 1
ATOM 3033 C C . VAL A 1 386 ? 13.883 8.469 -4.238 1 97.44 386 VAL A C 1
ATOM 3035 O O . VAL A 1 386 ? 13.133 8.359 -3.268 1 97.44 386 VAL A O 1
ATOM 3038 N N . LYS A 1 387 ? 14.32 9.625 -4.594 1 97.75 387 LYS A N 1
ATOM 3039 C CA . LYS A 1 387 ? 14.016 10.891 -3.936 1 97.75 387 LYS A CA 1
ATOM 3040 C C . LYS A 1 387 ? 12.516 11.117 -3.84 1 97.75 387 LYS A C 1
ATOM 3042 O O . LYS A 1 387 ? 12 11.5 -2.785 1 97.75 387 LYS A O 1
ATOM 3047 N N . ASN A 1 388 ? 11.797 10.883 -4.91 1 98.06 388 ASN A N 1
ATOM 3048 C CA . ASN A 1 388 ? 10.352 11.102 -4.93 1 98.06 388 ASN A CA 1
ATOM 3049 C C . ASN A 1 388 ? 9.633 10.195 -3.936 1 98.06 388 ASN A C 1
ATOM 3051 O O . ASN A 1 388 ? 8.672 10.617 -3.283 1 98.06 388 ASN A O 1
ATOM 3055 N N . GLU A 1 389 ? 10.055 8.938 -3.842 1 98.44 389 GLU A N 1
ATOM 3056 C CA . GLU A 1 389 ? 9.469 7.996 -2.893 1 98.44 389 GLU A CA 1
ATOM 3057 C C . GLU A 1 389 ? 9.758 8.414 -1.453 1 98.44 389 GLU A C 1
ATOM 3059 O O . GLU A 1 389 ? 8.906 8.258 -0.574 1 98.44 389 GLU A O 1
ATOM 3064 N N . LEU A 1 390 ? 10.953 8.914 -1.241 1 98.62 390 LEU A N 1
ATOM 3065 C CA . LEU A 1 390 ? 11.305 9.383 0.094 1 98.62 390 LEU A CA 1
ATOM 3066 C C . LEU A 1 390 ? 10.477 10.602 0.477 1 98.62 390 LEU A C 1
ATOM 3068 O O . LEU A 1 390 ? 10.062 10.742 1.63 1 98.62 390 LEU A O 1
ATOM 3072 N N . ILE A 1 391 ? 10.195 11.5 -0.497 1 98.69 391 ILE A N 1
ATOM 3073 C CA . ILE A 1 391 ? 9.328 12.656 -0.276 1 98.69 391 ILE A CA 1
ATOM 3074 C C . ILE A 1 391 ? 7.934 12.188 0.126 1 98.69 391 ILE A C 1
ATOM 3076 O O . ILE A 1 391 ? 7.348 12.703 1.083 1 98.69 391 ILE A O 1
ATOM 3080 N N . LYS A 1 392 ? 7.43 11.18 -0.556 1 98.75 392 LYS A N 1
ATOM 3081 C CA . LYS A 1 392 ? 6.105 10.648 -0.254 1 98.75 392 LYS A CA 1
ATOM 3082 C C . LYS A 1 392 ? 6.055 10.07 1.158 1 98.75 392 LYS A C 1
ATOM 3084 O O . LYS A 1 392 ? 5.137 10.375 1.924 1 98.75 392 LYS A O 1
ATOM 3089 N N . PHE A 1 393 ? 7.074 9.266 1.485 1 98.75 393 PHE A N 1
ATOM 3090 C CA . PHE A 1 393 ? 7.117 8.648 2.805 1 98.75 393 PHE A CA 1
ATOM 3091 C C . PHE A 1 393 ? 7.137 9.711 3.898 1 98.75 393 PHE A C 1
ATOM 3093 O O . PHE A 1 393 ? 6.332 9.664 4.832 1 98.75 393 PHE A O 1
ATOM 3100 N N . ASP A 1 394 ? 8.055 10.562 3.73 1 98.75 394 ASP A N 1
ATOM 3101 C CA . ASP A 1 394 ? 8.273 11.594 4.742 1 98.75 394 ASP A CA 1
ATOM 3102 C C . ASP A 1 394 ? 7.051 12.492 4.883 1 98.75 394 ASP A C 1
ATOM 3104 O O . ASP A 1 394 ? 6.668 12.867 5.996 1 98.75 394 ASP A O 1
ATOM 3108 N N . SER A 1 395 ? 6.367 12.875 3.803 1 98.81 395 SER A N 1
ATOM 3109 C CA . SER A 1 395 ? 5.145 13.672 3.818 1 98.81 395 SER A CA 1
ATOM 3110 C C . SER A 1 395 ? 4.004 12.922 4.492 1 98.81 395 SER A C 1
ATOM 3112 O O . SER A 1 395 ? 3.242 13.508 5.27 1 98.81 395 SER A O 1
ATOM 3114 N N . ASP A 1 396 ? 3.891 11.625 4.148 1 98.81 396 ASP A N 1
ATOM 3115 C CA . ASP A 1 396 ? 2.812 10.805 4.703 1 98.81 396 ASP A CA 1
ATOM 3116 C C . ASP A 1 396 ? 2.924 10.711 6.223 1 98.81 396 ASP A C 1
ATOM 3118 O O . ASP A 1 396 ? 1.92 10.82 6.93 1 98.81 396 ASP A O 1
ATOM 3122 N N . PHE A 1 397 ? 4.145 10.508 6.684 1 98.75 397 PHE A N 1
ATOM 3123 C CA . PHE A 1 397 ? 4.375 10.25 8.102 1 98.75 397 PHE A CA 1
ATOM 3124 C C . PHE A 1 397 ? 4.117 11.508 8.922 1 98.75 397 PHE A C 1
ATOM 3126 O O . PHE A 1 397 ? 3.447 11.453 9.953 1 98.75 397 PHE A O 1
ATOM 3133 N N . TRP A 1 398 ? 4.555 12.602 8.43 1 98.5 398 TRP A N 1
ATOM 3134 C CA . TRP A 1 398 ? 4.57 13.812 9.258 1 98.5 398 TRP A CA 1
ATOM 3135 C C . TRP A 1 398 ? 3.27 14.594 9.094 1 98.5 398 TRP A C 1
ATOM 3137 O O . TRP A 1 398 ? 2.863 15.328 10 1 98.5 398 TRP A O 1
ATOM 3147 N N . PHE A 1 399 ? 2.578 14.453 7.895 1 98.69 399 PHE A N 1
ATOM 3148 C CA . PHE A 1 399 ? 1.5 15.398 7.648 1 98.69 399 PHE A CA 1
ATOM 3149 C C . PHE A 1 399 ? 0.272 14.688 7.09 1 98.69 399 PHE A C 1
ATOM 3151 O O . PHE A 1 399 ? -0.812 14.766 7.672 1 98.69 399 PHE A O 1
ATOM 3158 N N . ASN A 1 400 ? 0.419 13.922 6.008 1 98.69 400 ASN A N 1
ATOM 3159 C CA . ASN A 1 400 ? -0.728 13.422 5.254 1 98.69 400 ASN A CA 1
ATOM 3160 C C . ASN A 1 400 ? -1.566 12.453 6.086 1 98.69 400 ASN A C 1
ATOM 3162 O O . ASN A 1 400 ? -2.783 12.617 6.195 1 98.69 400 ASN A O 1
ATOM 3166 N N . HIS A 1 401 ? -0.923 11.438 6.637 1 98.69 401 HIS A N 1
ATOM 3167 C CA . HIS A 1 401 ? -1.688 10.43 7.363 1 98.69 401 HIS A CA 1
ATOM 3168 C C . HIS A 1 401 ? -2.262 11 8.656 1 98.69 401 HIS A C 1
ATOM 3170 O O . HIS A 1 401 ? -3.385 10.672 9.039 1 98.69 401 HIS A O 1
ATOM 3176 N N . PRO A 1 402 ? -1.527 11.875 9.367 1 98.5 402 PRO A N 1
ATOM 3177 C CA . PRO A 1 402 ? -2.121 12.508 10.547 1 98.5 402 PRO A CA 1
ATOM 3178 C C . PRO A 1 402 ? -3.383 13.305 10.211 1 98.5 402 PRO A C 1
ATOM 3180 O O . PRO A 1 402 ? -4.348 13.289 10.977 1 98.5 402 PRO A O 1
ATOM 3183 N N . VAL A 1 403 ? -3.354 14.008 9.125 1 98.5 403 VAL A N 1
ATOM 3184 C CA . VAL A 1 403 ? -4.547 14.734 8.703 1 98.5 403 VAL A CA 1
ATOM 3185 C C . VAL A 1 403 ? -5.68 13.75 8.43 1 98.5 403 VAL A C 1
ATOM 3187 O O . VAL A 1 403 ? -6.82 13.977 8.836 1 98.5 403 VAL A O 1
ATOM 3190 N N . HIS A 1 404 ? -5.301 12.672 7.762 1 97.94 404 HIS A N 1
ATOM 3191 C CA . HIS A 1 404 ? -6.254 11.602 7.48 1 97.94 404 HIS A CA 1
ATOM 3192 C C . HIS A 1 404 ? -6.867 11.062 8.766 1 97.94 404 HIS A C 1
ATOM 3194 O O . HIS A 1 404 ? -8.086 10.906 8.859 1 97.94 404 HIS A O 1
ATOM 3200 N N . ARG A 1 405 ? -6.145 10.852 9.789 1 97.69 405 ARG A N 1
ATOM 3201 C CA . ARG A 1 405 ? -6.605 10.367 11.086 1 97.69 405 ARG A CA 1
ATOM 3202 C C . ARG A 1 405 ? -7.477 11.406 11.781 1 97.69 405 ARG A C 1
ATOM 3204 O O . ARG A 1 405 ? -8.422 11.055 12.484 1 97.69 405 ARG A O 1
ATOM 3211 N N . THR A 1 406 ? -7.086 12.617 11.609 1 98.62 406 THR A N 1
ATOM 3212 C CA . THR A 1 406 ? -7.836 13.703 12.242 1 98.62 406 THR A CA 1
ATOM 3213 C C . THR A 1 406 ? -9.25 13.781 11.672 1 98.62 406 THR A C 1
ATOM 3215 O O . THR A 1 406 ? -10.211 14 12.406 1 98.62 406 THR A O 1
ATOM 3218 N N . ILE A 1 407 ? -9.359 13.641 10.391 1 98.31 407 ILE A N 1
ATOM 3219 C CA . ILE A 1 407 ? -10.672 13.617 9.75 1 98.31 407 ILE A CA 1
ATOM 3220 C C . ILE A 1 407 ? -11.531 12.508 10.359 1 98.31 407 ILE A C 1
ATOM 3222 O O . ILE A 1 407 ? -12.68 12.75 10.742 1 98.31 407 ILE A O 1
ATOM 3226 N N . GLN A 1 408 ? -10.969 11.312 10.484 1 96.69 408 GLN A N 1
ATOM 3227 C CA . GLN A 1 408 ? -11.703 10.188 11.055 1 96.69 408 GLN A CA 1
ATOM 3228 C C . GLN A 1 408 ? -12.117 10.469 12.5 1 96.69 408 GLN A C 1
ATOM 3230 O O . GLN A 1 408 ? -13.227 10.133 12.914 1 96.69 408 GLN A O 1
ATOM 3235 N N . LYS A 1 409 ? -11.227 11.055 13.227 1 96.94 409 LYS A N 1
ATOM 3236 C CA . LYS A 1 409 ? -11.5 11.406 14.625 1 96.94 409 LYS A CA 1
ATOM 3237 C C . LYS A 1 409 ? -12.719 12.312 14.734 1 96.94 409 LYS A C 1
ATOM 3239 O O . LYS A 1 409 ? -13.594 12.086 15.57 1 96.94 409 LYS A O 1
ATOM 3244 N N . TYR A 1 410 ? -12.82 13.266 13.922 1 98.12 410 TYR A N 1
ATOM 3245 C CA . TYR A 1 410 ? -13.906 14.234 14.031 1 98.12 410 TYR A CA 1
ATOM 3246 C C . TYR A 1 410 ? -15.195 13.68 13.43 1 98.12 410 TYR A C 1
ATOM 3248 O O . TYR A 1 410 ? -16.297 13.984 13.898 1 98.12 410 TYR A O 1
ATOM 3256 N N . LEU A 1 411 ? -15.055 12.852 12.398 1 97.5 411 LEU A N 1
ATOM 3257 C CA . LEU A 1 411 ? -16.234 12.117 11.938 1 97.5 411 LEU A CA 1
ATOM 3258 C C . LEU A 1 411 ? -16.828 11.281 13.062 1 97.5 411 LEU A C 1
ATOM 3260 O O . LEU A 1 411 ? -18.047 11.266 13.258 1 97.5 411 LEU A O 1
ATOM 3264 N N . ASP A 1 412 ? -15.992 10.633 13.758 1 95.62 412 ASP A N 1
ATOM 3265 C CA . ASP A 1 412 ? -16.422 9.797 14.867 1 95.62 412 ASP A CA 1
ATOM 3266 C C . ASP A 1 412 ? -17.047 10.648 15.977 1 95.62 412 ASP A C 1
ATOM 3268 O O . ASP A 1 412 ? -17.891 10.164 16.734 1 95.62 412 ASP A O 1
ATOM 3272 N N . GLY A 1 413 ? -16.594 11.883 16.031 1 96.06 413 GLY A N 1
ATOM 3273 C CA . GLY A 1 413 ? -17.156 12.812 17 1 96.06 413 GLY A CA 1
ATOM 3274 C C . GLY A 1 413 ? -18.469 13.414 16.562 1 96.06 413 GLY A C 1
ATOM 3275 O O . GLY A 1 413 ? -19.094 14.172 17.312 1 96.06 413 GLY A O 1
ATOM 3276 N N . GLY A 1 414 ? -18.875 13.117 15.336 1 96.81 414 GLY A N 1
ATOM 3277 C CA . GLY A 1 414 ? -20.188 13.539 14.859 1 96.81 414 GLY A CA 1
ATOM 3278 C C . GLY A 1 414 ? -20.125 14.688 13.875 1 96.81 414 GLY A C 1
ATOM 3279 O O . GLY A 1 414 ? -21.156 15.188 13.43 1 96.81 414 GLY A O 1
ATOM 3280 N N . ALA A 1 415 ? -18.953 15.086 13.523 1 97.12 415 ALA A N 1
ATOM 3281 C CA . ALA A 1 415 ? -18.828 16.188 12.57 1 97.12 415 ALA A CA 1
ATOM 3282 C C . ALA A 1 415 ? -19.438 15.82 11.219 1 97.12 415 ALA A C 1
ATOM 3284 O O . ALA A 1 415 ? -19.297 14.688 10.758 1 97.12 415 ALA A O 1
ATOM 3285 N N . ARG A 1 416 ? -20.125 16.844 10.594 1 96.75 416 ARG A N 1
ATOM 3286 C CA . ARG A 1 416 ? -20.781 16.578 9.312 1 96.75 416 ARG A CA 1
ATOM 3287 C C . ARG A 1 416 ? -20.281 17.547 8.242 1 96.75 416 ARG A C 1
ATOM 3289 O O . ARG A 1 416 ? -20.5 17.328 7.051 1 96.75 416 ARG A O 1
ATOM 3296 N N . ASN A 1 417 ? -19.656 18.641 8.727 1 97.81 417 ASN A N 1
ATOM 3297 C CA . ASN A 1 417 ? -19.188 19.672 7.809 1 97.81 417 ASN A CA 1
ATOM 3298 C C . ASN A 1 417 ? -17.672 19.766 7.805 1 97.81 417 ASN A C 1
ATOM 3300 O O . ASN A 1 417 ? -17.109 20.797 8.18 1 97.81 417 ASN A O 1
ATOM 3304 N N . ILE A 1 418 ? -17.062 18.688 7.359 1 98.69 418 ILE A N 1
ATOM 3305 C CA . ILE A 1 418 ? -15.609 18.641 7.215 1 98.69 418 ILE A CA 1
ATOM 3306 C C . ILE A 1 418 ? -15.234 18.766 5.738 1 98.69 418 ILE A C 1
ATOM 3308 O O . ILE A 1 418 ? -15.672 17.953 4.91 1 98.69 418 ILE A O 1
ATOM 3312 N N . TYR A 1 419 ? -14.453 19.734 5.434 1 98.88 419 TYR A N 1
ATOM 3313 C CA . TYR A 1 419 ? -13.953 19.938 4.082 1 98.88 419 TYR A CA 1
ATOM 3314 C C . TYR A 1 419 ? -12.453 19.703 4.012 1 98.88 419 TYR A C 1
ATOM 3316 O O . TYR A 1 419 ? -11.68 20.328 4.734 1 98.88 419 TYR A O 1
ATOM 3324 N N . GLN A 1 420 ? -12.031 18.797 3.117 1 98.75 420 GLN A N 1
ATOM 3325 C CA . GLN A 1 420 ? -10.617 18.5 2.93 1 98.75 420 GLN A CA 1
ATOM 3326 C C . GLN A 1 420 ? -10.102 19.078 1.614 1 98.75 420 GLN A C 1
ATOM 3328 O O . GLN A 1 420 ? -10.781 19 0.591 1 98.75 420 GLN A O 1
ATOM 3333 N N . TYR A 1 421 ? -8.898 19.609 1.65 1 98.81 421 TYR A N 1
ATOM 3334 C CA . TYR A 1 421 ? -8.273 20.078 0.416 1 98.81 421 TYR A CA 1
ATOM 3335 C C . TYR A 1 421 ? -6.891 19.453 0.247 1 98.81 421 TYR A C 1
ATOM 3337 O O . TYR A 1 421 ? -6.289 18.984 1.217 1 98.81 421 TYR A O 1
ATOM 3345 N N . VAL A 1 422 ? -6.434 19.391 -0.924 1 98.81 422 VAL A N 1
ATOM 3346 C CA . VAL A 1 422 ? -5.035 19.188 -1.296 1 98.81 422 VAL A CA 1
ATOM 3347 C C . VAL A 1 422 ? -4.566 20.328 -2.197 1 98.81 422 VAL A C 1
ATOM 3349 O O . VAL A 1 422 ? -5.113 20.531 -3.279 1 98.81 422 VAL A O 1
ATOM 3352 N N . PHE A 1 423 ? -3.611 21.062 -1.693 1 98.88 423 PHE A N 1
ATOM 3353 C CA . PHE A 1 423 ? -3.033 22.125 -2.514 1 98.88 423 PHE A CA 1
ATOM 3354 C C . PHE A 1 423 ? -1.931 21.578 -3.408 1 98.88 423 PHE A C 1
ATOM 3356 O O . PHE A 1 423 ? -0.908 21.094 -2.918 1 98.88 423 PHE A O 1
ATOM 3363 N N . SER A 1 424 ? -2.105 21.703 -4.707 1 98.62 424 SER A N 1
ATOM 3364 C CA . SER A 1 424 ? -1.189 21.062 -5.645 1 98.62 424 SER A CA 1
ATOM 3365 C C . SER A 1 424 ? -0.592 22.078 -6.613 1 98.62 424 SER A C 1
ATOM 3367 O O . SER A 1 424 ? 0.295 21.75 -7.402 1 98.62 424 SER A O 1
ATOM 3369 N N . TYR A 1 425 ? -1.056 23.312 -6.52 1 98.69 425 TYR A N 1
ATOM 3370 C CA . TYR A 1 425 ? -0.604 24.312 -7.488 1 98.69 425 TYR A CA 1
ATOM 3371 C C . TYR A 1 425 ? 0.873 24.625 -7.297 1 98.69 425 TYR A C 1
ATOM 3373 O O . TYR A 1 425 ? 1.332 24.812 -6.164 1 98.69 425 TYR A O 1
ATOM 3381 N N . ASP A 1 426 ? 1.549 24.594 -8.375 1 98.06 426 ASP A N 1
ATOM 3382 C CA . ASP A 1 426 ? 2.979 24.875 -8.438 1 98.06 426 ASP A CA 1
ATOM 3383 C C . ASP A 1 426 ? 3.256 26.094 -9.32 1 98.06 426 ASP A C 1
ATOM 3385 O O . ASP A 1 426 ? 3.514 25.953 -10.516 1 98.06 426 ASP A O 1
ATOM 3389 N N . GLY A 1 427 ? 3.178 27.281 -8.656 1 97.62 427 GLY A N 1
ATOM 3390 C CA . GLY A 1 427 ? 3.436 28.531 -9.367 1 97.62 427 GLY A CA 1
ATOM 3391 C C . GLY A 1 427 ? 4.645 29.281 -8.844 1 97.62 427 GLY A C 1
ATOM 3392 O O . GLY A 1 427 ? 5.543 28.672 -8.242 1 97.62 427 GLY A O 1
ATOM 3393 N N . LYS A 1 428 ? 4.672 30.531 -9.094 1 96.62 428 LYS A N 1
ATOM 3394 C CA . LYS A 1 428 ? 5.855 31.328 -8.789 1 96.62 428 LYS A CA 1
ATOM 3395 C C . LYS A 1 428 ? 5.793 31.891 -7.371 1 96.62 428 LYS A C 1
ATOM 3397 O O . LYS A 1 428 ? 6.793 32.375 -6.852 1 96.62 428 LYS A O 1
ATOM 3402 N N . ARG A 1 429 ? 4.668 31.688 -6.723 1 97.62 429 ARG A N 1
ATOM 3403 C CA . ARG A 1 429 ? 4.5 32.281 -5.398 1 97.62 429 ARG A CA 1
ATOM 3404 C C . ARG A 1 429 ? 4.473 31.188 -4.32 1 97.62 429 ARG A C 1
ATOM 3406 O O . ARG A 1 429 ? 4 31.422 -3.207 1 97.62 429 ARG A O 1
ATOM 3413 N N . ASN A 1 430 ? 4.852 29.984 -4.766 1 98.56 430 ASN A N 1
ATOM 3414 C CA . ASN A 1 430 ? 5.082 28.969 -3.734 1 98.56 430 ASN A CA 1
ATOM 3415 C C . ASN A 1 430 ? 6.125 29.438 -2.723 1 98.56 430 ASN A C 1
ATOM 3417 O O . ASN A 1 430 ? 7.32 29.469 -3.021 1 98.56 430 ASN A O 1
ATOM 3421 N N . PHE A 1 431 ? 5.707 29.719 -1.562 1 98.06 431 PHE A N 1
ATOM 3422 C CA . PHE A 1 431 ? 6.43 30.531 -0.591 1 98.06 431 PHE A CA 1
ATOM 3423 C C . PHE A 1 431 ? 7.809 29.953 -0.307 1 98.06 431 PHE A C 1
ATOM 3425 O O . PHE A 1 431 ? 8.828 30.625 -0.5 1 98.06 431 PHE A O 1
ATOM 3432 N N . VAL A 1 432 ? 7.852 28.703 0.138 1 97.94 432 VAL A N 1
ATOM 3433 C CA . VAL A 1 432 ? 9.117 28.125 0.561 1 97.94 432 VAL A CA 1
ATOM 3434 C C . VAL A 1 432 ? 9.977 27.797 -0.664 1 97.94 432 VAL A C 1
ATOM 3436 O O . VAL A 1 432 ? 11.195 27.984 -0.646 1 97.94 432 VAL A O 1
ATOM 3439 N N . LYS A 1 433 ? 9.359 27.266 -1.721 1 97.81 433 LYS A N 1
ATOM 3440 C CA . LYS A 1 433 ? 10.117 27.016 -2.943 1 97.81 433 LYS A CA 1
ATOM 3441 C C . LYS A 1 433 ? 10.727 28.297 -3.492 1 97.81 433 LYS A C 1
ATOM 3443 O O . LYS A 1 433 ? 11.875 28.297 -3.945 1 97.81 433 LYS A O 1
ATOM 3448 N N . ASP A 1 434 ? 9.953 29.391 -3.461 1 96.69 434 ASP A N 1
ATOM 3449 C CA . ASP A 1 434 ? 10.477 30.672 -3.916 1 96.69 434 ASP A CA 1
ATOM 3450 C C . ASP A 1 434 ? 11.641 31.125 -3.047 1 96.69 434 ASP A C 1
ATOM 3452 O O . ASP A 1 434 ? 12.688 31.531 -3.564 1 96.69 434 ASP A O 1
ATOM 3456 N N . ARG A 1 435 ? 11.469 31.094 -1.771 1 95.19 435 ARG A N 1
ATOM 3457 C CA . ARG A 1 435 ? 12.469 31.547 -0.814 1 95.19 435 ARG A CA 1
ATOM 3458 C C . ARG A 1 435 ? 13.773 30.781 -0.982 1 95.19 435 ARG A C 1
ATOM 3460 O O . ARG A 1 435 ? 14.859 31.359 -0.837 1 95.19 435 ARG A O 1
ATOM 3467 N N . LEU A 1 436 ? 13.656 29.516 -1.315 1 95.62 436 LEU A N 1
ATOM 3468 C CA . LEU A 1 436 ? 14.844 28.672 -1.342 1 95.62 436 LEU A CA 1
ATOM 3469 C C . LEU A 1 436 ? 15.266 28.375 -2.777 1 95.62 436 LEU A C 1
ATOM 3471 O O . LEU A 1 436 ? 16.172 27.578 -3.006 1 95.62 436 LEU A O 1
ATOM 3475 N N . ASN A 1 437 ? 14.641 28.938 -3.729 1 96 437 ASN A N 1
ATOM 3476 C CA . ASN A 1 437 ? 14.953 28.812 -5.148 1 96 437 ASN A CA 1
ATOM 3477 C C . ASN A 1 437 ? 14.898 27.359 -5.613 1 96 437 ASN A C 1
ATOM 3479 O O . ASN A 1 437 ? 15.852 26.859 -6.219 1 96 437 ASN A O 1
ATOM 3483 N N . VAL A 1 438 ? 13.852 26.656 -5.258 1 97.12 438 VAL A N 1
ATOM 3484 C CA . VAL A 1 438 ? 13.609 25.297 -5.691 1 97.12 438 VAL A CA 1
ATOM 3485 C C . VAL A 1 438 ? 12.539 25.281 -6.781 1 97.12 438 VAL A C 1
ATOM 3487 O O . VAL A 1 438 ? 11.484 25.906 -6.629 1 97.12 438 VAL A O 1
ATOM 3490 N N . THR A 1 439 ? 12.758 24.516 -7.809 1 97 439 THR A N 1
ATOM 3491 C CA . THR A 1 439 ? 11.859 24.578 -8.953 1 97 439 THR A CA 1
ATOM 3492 C C . THR A 1 439 ? 11.203 23.234 -9.203 1 97 439 THR A C 1
ATOM 3494 O O . THR A 1 439 ? 10.383 23.094 -10.117 1 97 439 THR A O 1
ATOM 3497 N N . ALA A 1 440 ? 11.586 22.25 -8.469 1 97 440 ALA A N 1
ATOM 3498 C CA . ALA A 1 440 ? 11 20.922 -8.648 1 97 440 ALA A CA 1
ATOM 3499 C C . ALA A 1 440 ? 9.477 20.984 -8.609 1 97 440 ALA A C 1
ATOM 3501 O O . ALA A 1 440 ? 8.898 21.781 -7.879 1 97 440 ALA A O 1
ATOM 3502 N N . ALA A 1 441 ? 8.859 20.094 -9.367 1 97.19 441 ALA A N 1
ATOM 3503 C CA . ALA A 1 441 ? 7.402 20.078 -9.445 1 97.19 441 ALA A CA 1
ATOM 3504 C C . ALA A 1 441 ? 6.781 19.672 -8.109 1 97.19 441 ALA A C 1
ATOM 3506 O O . ALA A 1 441 ? 7.363 18.891 -7.367 1 97.19 441 ALA A O 1
ATOM 3507 N N . GLY A 1 442 ? 5.531 20.234 -7.844 1 97.81 442 GLY A N 1
ATOM 3508 C CA . GLY A 1 442 ? 4.809 19.938 -6.617 1 97.81 442 GLY A CA 1
ATOM 3509 C C . GLY A 1 442 ? 4.727 21.125 -5.676 1 97.81 442 GLY A C 1
ATOM 3510 O O . GLY A 1 442 ? 5.418 22.125 -5.867 1 97.81 442 GLY A O 1
ATOM 3511 N N . ALA A 1 443 ? 3.838 21.047 -4.746 1 98.75 443 ALA A N 1
ATOM 3512 C CA . ALA A 1 443 ? 3.721 22.078 -3.707 1 98.75 443 ALA A CA 1
ATOM 3513 C C . ALA A 1 443 ? 4.344 21.594 -2.398 1 98.75 443 ALA A C 1
ATOM 3515 O O . ALA A 1 443 ? 3.924 20.578 -1.837 1 98.75 443 ALA A O 1
ATOM 3516 N N . ALA A 1 444 ? 5.316 22.344 -1.945 1 98.75 444 ALA A N 1
ATOM 3517 C CA . ALA A 1 444 ? 6.027 21.984 -0.724 1 98.75 444 ALA A CA 1
ATOM 3518 C C . ALA A 1 444 ? 5.305 22.516 0.511 1 98.75 444 ALA A C 1
ATOM 3520 O O . ALA A 1 444 ? 4.301 23.219 0.395 1 98.75 444 ALA A O 1
ATOM 3521 N N . HIS A 1 445 ? 5.812 22.078 1.643 1 98.62 445 HIS A N 1
ATOM 3522 C CA . HIS A 1 445 ? 5.301 22.547 2.928 1 98.62 445 HIS A CA 1
ATOM 3523 C C . HIS A 1 445 ? 5.293 24.078 2.994 1 98.62 445 HIS A C 1
ATOM 3525 O O . HIS A 1 445 ? 6.297 24.719 2.686 1 98.62 445 HIS A O 1
ATOM 3531 N N . ALA A 1 446 ? 4.086 24.672 3.264 1 98.56 446 ALA A N 1
ATOM 3532 C CA . ALA A 1 446 ? 3.881 26.094 3.506 1 98.56 446 ALA A CA 1
ATOM 3533 C C . ALA A 1 446 ? 3.818 26.875 2.193 1 98.56 446 ALA A C 1
ATOM 3535 O O . ALA A 1 446 ? 3.635 28.094 2.195 1 98.56 446 ALA A O 1
ATOM 3536 N N . ASP A 1 447 ? 3.916 26.203 1.094 1 98.69 447 ASP A N 1
ATOM 3537 C CA . ASP A 1 447 ? 3.953 26.891 -0.191 1 98.69 447 ASP A CA 1
ATOM 3538 C C . ASP A 1 447 ? 2.682 27.703 -0.413 1 98.69 447 ASP A C 1
ATOM 3540 O O . ASP A 1 447 ? 2.721 28.781 -1.025 1 98.69 447 ASP A O 1
ATOM 3544 N N . GLU A 1 448 ? 1.553 27.25 0.038 1 98.5 448 GLU A N 1
ATOM 3545 C CA . GLU A 1 448 ? 0.273 27.891 -0.256 1 98.5 448 GLU A CA 1
ATOM 3546 C C . GLU A 1 448 ? 0.173 29.25 0.406 1 98.5 448 GLU A C 1
ATOM 3548 O O . GLU A 1 448 ? -0.685 30.062 0.045 1 98.5 448 GLU A O 1
ATOM 3553 N N . ILE A 1 449 ? 1.04 29.562 1.371 1 98.31 449 ILE A N 1
ATOM 3554 C CA . ILE A 1 449 ? 1.006 30.828 2.102 1 98.31 449 ILE A CA 1
ATOM 3555 C C . ILE A 1 449 ? 1.181 31.984 1.13 1 98.31 449 ILE A C 1
ATOM 3557 O O . ILE A 1 449 ? 0.571 33.031 1.304 1 98.31 449 ILE A O 1
ATOM 3561 N N . GLY A 1 450 ? 1.946 31.75 0.066 1 98.31 450 GLY A N 1
ATOM 3562 C CA . GLY A 1 450 ? 2.199 32.812 -0.915 1 98.31 450 GLY A CA 1
ATOM 3563 C C . GLY A 1 450 ? 0.963 33.188 -1.706 1 98.31 450 GLY A C 1
ATOM 3564 O O . GLY A 1 450 ? 0.959 34.188 -2.406 1 98.31 450 GLY A O 1
ATOM 3565 N N . TYR A 1 451 ? -0.095 32.438 -1.519 1 98.56 451 TYR A N 1
ATOM 3566 C CA . TYR A 1 451 ? -1.334 32.719 -2.242 1 98.56 451 TYR A CA 1
ATOM 3567 C C . TYR A 1 451 ? -2.42 33.219 -1.298 1 98.56 451 TYR A C 1
ATOM 3569 O O . TYR A 1 451 ? -3.447 33.719 -1.742 1 98.56 451 TYR A O 1
ATOM 3577 N N . PHE A 1 452 ? -2.232 33.125 -0.035 1 98.25 452 PHE A N 1
ATOM 3578 C CA . PHE A 1 452 ? -3.191 33.562 0.974 1 98.25 452 PHE A CA 1
ATOM 3579 C C . PHE A 1 452 ? -2.898 34.969 1.418 1 98.25 452 PHE A C 1
ATOM 3581 O O . PHE A 1 452 ? -3.809 35.719 1.804 1 98.25 452 PHE A O 1
ATOM 3588 N N . PHE A 1 453 ? -1.624 35.375 1.371 1 98.31 453 PHE A N 1
ATOM 3589 C CA . PHE A 1 453 ? -1.21 36.688 1.919 1 98.31 453 PHE A CA 1
ATOM 3590 C C . PHE A 1 453 ? -0.38 37.469 0.904 1 98.31 453 PHE A C 1
ATOM 3592 O O . PHE A 1 453 ? 0.307 36.875 0.071 1 98.31 453 PHE A O 1
ATOM 3599 N N . ASP A 1 454 ? -0.523 38.75 1.023 1 97.31 454 ASP A N 1
ATOM 3600 C CA . ASP A 1 454 ? 0.286 39.625 0.206 1 97.31 454 ASP A CA 1
ATOM 3601 C C . ASP A 1 454 ? 1.673 39.844 0.814 1 97.31 454 ASP A C 1
ATOM 3603 O O . ASP A 1 454 ? 1.917 40.812 1.505 1 97.31 454 ASP A O 1
ATOM 3607 N N . ILE A 1 455 ? 2.559 38.969 0.489 1 97.12 455 ILE A N 1
ATOM 3608 C CA . ILE A 1 455 ? 3.906 38.969 1.049 1 97.12 455 ILE A CA 1
ATOM 3609 C C . ILE A 1 455 ? 4.668 40.188 0.534 1 97.12 455 ILE A C 1
ATOM 3611 O O . ILE A 1 455 ? 4.738 40.438 -0.676 1 97.12 455 ILE A O 1
ATOM 3615 N N . SER A 1 456 ? 5.301 40.906 1.39 1 95.25 456 SER A N 1
ATOM 3616 C CA . SER A 1 456 ? 5.785 42.25 1.144 1 95.25 456 SER A CA 1
ATOM 3617 C C . SER A 1 456 ? 6.906 42.281 0.108 1 95.25 456 SER A C 1
ATOM 3619 O O . SER A 1 456 ? 7.074 43.25 -0.625 1 95.25 456 SER A O 1
ATOM 3621 N N . TYR A 1 457 ? 7.684 41.219 0.058 1 94.56 457 TYR A N 1
ATOM 3622 C CA . TYR A 1 457 ? 8.867 41.25 -0.795 1 94.56 457 TYR A CA 1
ATOM 3623 C C . TYR A 1 457 ? 8.594 40.594 -2.135 1 94.56 457 TYR A C 1
ATOM 3625 O O . TYR A 1 457 ? 9.453 40.594 -3.018 1 94.56 457 TYR A O 1
ATOM 3633 N N . MET A 1 458 ? 7.453 40 -2.262 1 95.31 458 MET A N 1
ATOM 3634 C CA . MET A 1 458 ? 7.125 39.344 -3.529 1 95.31 458 MET A CA 1
ATOM 3635 C C . MET A 1 458 ? 6.574 40.344 -4.527 1 95.31 458 MET A C 1
ATOM 3637 O O . MET A 1 458 ? 5.797 41.25 -4.16 1 95.31 458 MET A O 1
ATOM 3641 N N . GLY A 1 459 ? 6.93 40.25 -5.812 1 93.94 459 GLY A N 1
ATOM 3642 C CA . GLY A 1 459 ? 6.43 41.125 -6.875 1 93.94 459 GLY A CA 1
ATOM 3643 C C . GLY A 1 459 ? 5 40.812 -7.27 1 93.94 459 GLY A C 1
ATOM 3644 O O . GLY A 1 459 ? 4.355 39.938 -6.664 1 93.94 459 GLY A O 1
ATOM 3645 N N . PRO A 1 460 ? 4.48 41.5 -8.234 1 95.31 460 PRO A N 1
ATOM 3646 C CA . PRO A 1 460 ? 3.115 41.25 -8.695 1 95.31 460 PRO A CA 1
ATOM 3647 C C . PRO A 1 460 ? 2.92 39.812 -9.18 1 95.31 460 PRO A C 1
ATOM 3649 O O . PRO A 1 460 ? 3.811 39.25 -9.82 1 95.31 460 PRO A O 1
ATOM 3652 N N . PRO A 1 461 ? 1.791 39.344 -8.875 1 97.12 461 PRO A N 1
ATOM 3653 C CA . PRO A 1 461 ? 1.54 37.969 -9.305 1 97.12 461 PRO A CA 1
ATOM 3654 C C . PRO A 1 461 ? 1.368 37.844 -10.812 1 97.12 461 PRO A C 1
ATOM 3656 O O . PRO A 1 461 ? 0.9 38.781 -11.469 1 97.12 461 PRO A O 1
ATOM 3659 N N . SER A 1 462 ? 1.778 36.625 -11.352 1 97.12 462 SER A N 1
ATOM 3660 C CA . SER A 1 462 ? 1.374 36.25 -12.711 1 97.12 462 SER A CA 1
ATOM 3661 C C . SER A 1 462 ? -0.139 36.094 -12.805 1 97.12 462 SER A C 1
ATOM 3663 O O . SER A 1 462 ? -0.836 36.094 -11.789 1 97.12 462 SER A O 1
ATOM 3665 N N . TRP A 1 463 ? -0.608 35.969 -14.023 1 97.25 463 TRP A N 1
ATOM 3666 C CA . TRP A 1 463 ? -2.037 35.781 -14.234 1 97.25 463 TRP A CA 1
ATOM 3667 C C . TRP A 1 463 ? -2.521 34.5 -13.539 1 97.25 463 TRP A C 1
ATOM 3669 O O . TRP A 1 463 ? -3.543 34.5 -12.852 1 97.25 463 TRP A O 1
ATOM 3679 N N . GLU A 1 464 ? -1.811 33.406 -13.766 1 97.88 464 GLU A N 1
ATOM 3680 C CA . GLU A 1 464 ? -2.182 32.156 -13.141 1 97.88 464 GLU A CA 1
ATOM 3681 C C . GLU A 1 464 ? -2.139 32.25 -11.617 1 97.88 464 GLU A C 1
ATOM 3683 O O . GLU A 1 464 ? -3.027 31.734 -10.938 1 97.88 464 GLU A O 1
ATOM 3688 N N . ASP A 1 465 ? -1.117 32.906 -11.141 1 98.44 465 ASP A N 1
ATOM 3689 C CA . ASP A 1 465 ? -0.993 33.062 -9.695 1 98.44 465 ASP A CA 1
ATOM 3690 C C . ASP A 1 465 ? -2.15 33.875 -9.141 1 98.44 465 ASP A C 1
ATOM 3692 O O . ASP A 1 465 ? -2.65 33.594 -8.047 1 98.44 465 ASP A O 1
ATOM 3696 N N . GLN A 1 466 ? -2.539 34.906 -9.867 1 98.25 466 GLN A N 1
ATOM 3697 C CA . GLN A 1 466 ? -3.648 35.719 -9.422 1 98.25 466 GLN A CA 1
ATOM 3698 C C . GLN A 1 466 ? -4.949 34.938 -9.367 1 98.25 466 GLN A C 1
ATOM 3700 O O . GLN A 1 466 ? -5.758 35.125 -8.453 1 98.25 466 GLN A O 1
ATOM 3705 N N . VAL A 1 467 ? -5.113 34.094 -10.367 1 98.19 467 VAL A N 1
ATOM 3706 C CA . VAL A 1 467 ? -6.301 33.25 -10.383 1 98.19 467 VAL A CA 1
ATOM 3707 C C . VAL A 1 467 ? -6.332 32.406 -9.117 1 98.19 467 VAL A C 1
ATOM 3709 O O . VAL A 1 467 ? -7.383 32.25 -8.484 1 98.19 467 VAL A O 1
ATOM 3712 N N . ILE A 1 468 ? -5.234 31.844 -8.766 1 98.62 468 ILE A N 1
ATOM 3713 C CA . ILE A 1 468 ? -5.16 30.984 -7.594 1 98.62 468 ILE A CA 1
ATOM 3714 C C . ILE A 1 468 ? -5.371 31.797 -6.328 1 98.62 468 ILE A C 1
ATOM 3716 O O . ILE A 1 468 ? -6.062 31.375 -5.402 1 98.62 468 ILE A O 1
ATOM 3720 N N . ILE A 1 469 ? -4.781 33.031 -6.246 1 98.56 469 ILE A N 1
ATOM 3721 C CA . ILE A 1 469 ? -4.996 33.938 -5.121 1 98.56 469 ILE A CA 1
ATOM 3722 C C . ILE A 1 469 ? -6.492 34.188 -4.953 1 98.56 469 ILE A C 1
ATOM 3724 O O . ILE A 1 469 ? -7.031 34.062 -3.854 1 98.56 469 ILE A O 1
ATOM 3728 N N . ASP A 1 470 ? -7.152 34.531 -6.031 1 98.44 470 ASP A N 1
ATOM 3729 C CA . ASP A 1 470 ? -8.578 34.844 -5.992 1 98.44 470 ASP A CA 1
ATOM 3730 C C . ASP A 1 470 ? -9.398 33.625 -5.551 1 98.44 470 ASP A C 1
ATOM 3732 O O . ASP A 1 470 ? -10.32 33.75 -4.742 1 98.44 470 ASP A O 1
ATOM 3736 N N . ARG A 1 471 ? -9.047 32.5 -6.055 1 98.44 471 ARG A N 1
ATOM 3737 C CA . ARG A 1 471 ? -9.797 31.281 -5.754 1 98.44 471 ARG A CA 1
ATOM 3738 C C . ARG A 1 471 ? -9.641 30.891 -4.289 1 98.44 471 ARG A C 1
ATOM 3740 O O . ARG A 1 471 ? -10.633 30.719 -3.576 1 98.44 471 ARG A O 1
ATOM 3747 N N . VAL A 1 472 ? -8.398 30.781 -3.791 1 98.62 472 VAL A N 1
ATOM 3748 C CA . VAL A 1 472 ? -8.188 30.234 -2.453 1 98.62 472 VAL A CA 1
ATOM 3749 C C . VAL A 1 472 ? -8.68 31.234 -1.409 1 98.62 472 VAL A C 1
ATOM 3751 O O . VAL A 1 472 ? -9.234 30.844 -0.378 1 98.62 472 VAL A O 1
ATOM 3754 N N . THR A 1 473 ? -8.531 32.562 -1.618 1 98.5 473 THR A N 1
ATOM 3755 C CA . THR A 1 473 ? -9.008 33.531 -0.65 1 98.5 473 THR A CA 1
ATOM 3756 C C . THR A 1 473 ? -10.539 33.594 -0.645 1 98.5 473 THR A C 1
ATOM 3758 O O . THR A 1 473 ? -11.148 33.812 0.401 1 98.5 473 THR A O 1
ATOM 3761 N N . THR A 1 474 ? -11.148 33.375 -1.822 1 98.62 474 THR A N 1
ATOM 3762 C CA . THR A 1 474 ? -12.609 33.281 -1.87 1 98.62 474 THR A CA 1
ATOM 3763 C C . THR A 1 474 ? -13.117 32.031 -1.157 1 98.62 474 THR A C 1
ATOM 3765 O O . THR A 1 474 ? -14.086 32.094 -0.398 1 98.62 474 THR A O 1
ATOM 3768 N N . LEU A 1 475 ? -12.508 30.891 -1.419 1 98.81 475 LEU A N 1
ATOM 3769 C CA . LEU A 1 475 ? -12.891 29.641 -0.746 1 98.81 475 LEU A CA 1
ATOM 3770 C C . LEU A 1 475 ? -12.812 29.797 0.769 1 98.81 475 LEU A C 1
ATOM 3772 O O . LEU A 1 475 ? -13.742 29.438 1.486 1 98.81 475 LEU A O 1
ATOM 3776 N N . TRP A 1 476 ? -11.734 30.312 1.268 1 98.81 476 TRP A N 1
ATOM 3777 C CA . TRP A 1 476 ? -11.516 30.484 2.699 1 98.81 476 TRP A CA 1
ATOM 3778 C C . TRP A 1 476 ? -12.469 31.516 3.273 1 98.81 476 TRP A C 1
ATOM 3780 O O . TRP A 1 476 ? -13.016 31.344 4.367 1 98.81 476 TRP A O 1
ATOM 3790 N N . ALA A 1 477 ? -12.641 32.625 2.561 1 98.62 477 ALA A N 1
ATOM 3791 C CA . ALA A 1 477 ? -13.57 33.656 3.012 1 98.62 477 ALA A CA 1
ATOM 3792 C C . ALA A 1 477 ? -14.992 33.094 3.102 1 98.62 477 ALA A C 1
ATOM 3794 O O . ALA A 1 477 ? -15.719 33.406 4.059 1 98.62 477 ALA A O 1
ATOM 3795 N N . ASN A 1 478 ? -15.406 32.375 2.072 1 98.75 478 ASN A N 1
ATOM 3796 C CA . ASN A 1 478 ? -16.719 31.719 2.113 1 98.75 478 ASN A CA 1
ATOM 3797 C C . ASN A 1 478 ? -16.859 30.828 3.338 1 98.75 478 ASN A C 1
ATOM 3799 O O . ASN A 1 478 ? -17.906 30.812 3.992 1 98.75 478 ASN A O 1
ATOM 3803 N N . PHE A 1 479 ? -15.836 30.094 3.586 1 98.81 479 PHE A N 1
ATOM 3804 C CA . PHE A 1 479 ? -15.875 29.219 4.754 1 98.81 479 PHE A CA 1
ATOM 3805 C C . PHE A 1 479 ? -16.016 30.031 6.035 1 98.81 479 PHE A C 1
ATOM 3807 O O . PHE A 1 479 ? -16.797 29.672 6.922 1 98.81 479 PHE A O 1
ATOM 3814 N N . VAL A 1 480 ? -15.258 31.094 6.176 1 98.69 480 VAL A N 1
ATOM 3815 C CA . VAL A 1 480 ? -15.305 31.969 7.34 1 98.69 480 VAL A CA 1
ATOM 3816 C C . VAL A 1 480 ? -16.703 32.562 7.492 1 98.69 480 VAL A C 1
ATOM 3818 O O . VAL A 1 480 ? -17.234 32.625 8.602 1 98.69 480 VAL A O 1
ATOM 3821 N N . LYS A 1 481 ? -17.328 32.938 6.406 1 98.19 481 LYS A N 1
ATOM 3822 C CA . LYS A 1 481 ? -18.625 33.594 6.414 1 98.19 481 LYS A CA 1
ATOM 3823 C C . LYS A 1 481 ? -19.75 32.594 6.617 1 98.19 481 LYS A C 1
ATOM 3825 O O . LYS A 1 481 ? -20.688 32.875 7.371 1 98.19 481 LYS A O 1
ATOM 3830 N N . PHE A 1 482 ? -19.625 31.375 5.934 1 97.81 482 PHE A N 1
ATOM 3831 C CA . PHE A 1 482 ? -20.812 30.562 5.781 1 97.81 482 PHE A CA 1
ATOM 3832 C C . PHE A 1 482 ? -20.578 29.156 6.324 1 97.81 482 PHE A C 1
ATOM 3834 O O . PHE A 1 482 ? -21.516 28.359 6.449 1 97.81 482 PHE A O 1
ATOM 3841 N N . GLY A 1 483 ? -19.391 28.828 6.664 1 98.19 483 GLY A N 1
ATOM 3842 C CA . GLY A 1 483 ? -19.062 27.469 7.047 1 98.19 483 GLY A CA 1
ATOM 3843 C C . GLY A 1 483 ? -19.016 26.516 5.871 1 98.19 483 GLY A C 1
ATOM 3844 O O . GLY A 1 483 ? -18.812 25.312 6.047 1 98.19 483 GLY A O 1
ATOM 3845 N N . ASN A 1 484 ? -19.219 27.016 4.688 1 98.25 484 ASN A N 1
ATOM 3846 C CA . ASN A 1 484 ? -19.156 26.328 3.404 1 98.25 484 ASN A CA 1
ATOM 3847 C C . ASN A 1 484 ? -18.281 27.078 2.4 1 98.25 484 ASN A C 1
ATOM 3849 O O . ASN A 1 484 ? -18.609 28.203 2.008 1 98.25 484 ASN A O 1
ATOM 3853 N N . PRO A 1 485 ? -17.219 26.438 1.916 1 98.62 485 PRO A N 1
ATOM 3854 C CA . PRO A 1 485 ? -16.297 27.156 1.012 1 98.62 485 PRO A CA 1
ATOM 3855 C C . PRO A 1 485 ? -16.922 27.422 -0.359 1 98.62 485 PRO A C 1
ATOM 3857 O O . PRO A 1 485 ? -16.438 28.281 -1.103 1 98.62 485 PRO A O 1
ATOM 3860 N N . THR A 1 486 ? -17.938 26.641 -0.688 1 98.38 486 THR A N 1
ATOM 3861 C CA . THR A 1 486 ? -18.609 26.812 -1.977 1 98.38 486 THR A CA 1
ATOM 3862 C C . THR A 1 486 ? -20.125 26.859 -1.807 1 98.38 486 THR A C 1
ATOM 3864 O O . THR A 1 486 ? -20.828 26.016 -2.363 1 98.38 486 THR A O 1
ATOM 3867 N N . PRO A 1 487 ? -20.625 27.859 -1.142 1 96.88 487 PRO A N 1
ATOM 3868 C CA . PRO A 1 487 ? -22.078 27.953 -0.958 1 96.88 487 PRO A CA 1
ATOM 3869 C C . PRO A 1 487 ? -22.828 28.062 -2.281 1 96.88 487 PRO A C 1
ATOM 3871 O O . PRO A 1 487 ? -24 27.641 -2.371 1 96.88 487 PRO A O 1
ATOM 3874 N N . VAL A 1 488 ? -22.172 28.672 -3.291 1 94.75 488 VAL A N 1
ATOM 3875 C CA . VAL A 1 488 ? -22.703 28.75 -4.645 1 94.75 488 VAL A CA 1
ATOM 3876 C C . VAL A 1 488 ? -21.578 28.547 -5.66 1 94.75 488 VAL A C 1
ATOM 3878 O O . VAL A 1 488 ? -20.406 28.812 -5.363 1 94.75 488 VAL A O 1
ATOM 3881 N N . SER A 1 489 ? -21.969 28.031 -6.777 1 94.19 489 SER A N 1
ATOM 3882 C CA . SER A 1 489 ? -21 27.953 -7.863 1 94.19 489 SER A CA 1
ATOM 3883 C C . SER A 1 489 ? -20.906 29.266 -8.617 1 94.19 489 SER A C 1
ATOM 3885 O O . SER A 1 489 ? -21.906 29.938 -8.859 1 94.19 489 SER A O 1
ATOM 3887 N N . THR A 1 490 ? -19.703 29.656 -8.922 1 96.81 490 THR A N 1
ATOM 3888 C CA . THR A 1 490 ? -19.438 30.859 -9.711 1 96.81 490 THR A CA 1
ATOM 3889 C C . THR A 1 490 ? -18.453 30.562 -10.836 1 96.81 490 THR A C 1
ATOM 3891 O O . THR A 1 490 ? -17.953 29.438 -10.945 1 96.81 490 THR A O 1
ATOM 3894 N N . GLU A 1 491 ? -18.172 31.547 -11.672 1 96.75 491 GLU A N 1
ATOM 3895 C CA . GLU A 1 491 ? -17.156 31.391 -12.711 1 96.75 491 GLU A CA 1
ATOM 3896 C C . GLU A 1 491 ? -15.773 31.172 -12.109 1 96.75 491 GLU A C 1
ATOM 3898 O O . GLU A 1 491 ? -14.977 30.406 -12.633 1 96.75 491 GLU A O 1
ATOM 3903 N N . LEU A 1 492 ? -15.492 31.812 -10.977 1 97.12 492 LEU A N 1
ATOM 3904 C CA . LEU A 1 492 ? -14.219 31.688 -10.281 1 97.12 492 LEU A CA 1
ATOM 3905 C C . LEU A 1 492 ? -14.102 30.328 -9.594 1 97.12 492 LEU A C 1
ATOM 3907 O O . LEU A 1 492 ? -13.023 29.734 -9.547 1 97.12 492 LEU A O 1
ATOM 3911 N N . LEU A 1 493 ? -15.195 29.891 -9.016 1 98.19 493 LEU A N 1
ATOM 3912 C CA . LEU A 1 493 ? -15.305 28.609 -8.352 1 98.19 493 LEU A CA 1
ATOM 3913 C C . LEU A 1 493 ? -16.344 27.719 -9.031 1 98.19 493 LEU A C 1
ATOM 3915 O O . LEU A 1 493 ? -17.438 27.531 -8.5 1 98.19 493 LEU A O 1
ATOM 3919 N N . PRO A 1 494 ? -15.969 27.031 -10.117 1 97.06 494 PRO A N 1
ATOM 3920 C CA . PRO A 1 494 ? -16.953 26.312 -10.922 1 97.06 494 PRO A CA 1
ATOM 3921 C C . PRO A 1 494 ? -17.234 24.906 -10.398 1 97.06 494 PRO A C 1
ATOM 3923 O O . PRO A 1 494 ? -17.516 23.984 -11.18 1 97.06 494 PRO A O 1
ATOM 3926 N N . VAL A 1 495 ? -17 24.656 -9.133 1 96.81 495 VAL A N 1
ATOM 3927 C CA . VAL A 1 495 ? -17.25 23.359 -8.531 1 96.81 495 VAL A CA 1
ATOM 3928 C C . VAL A 1 495 ? -18.031 23.516 -7.238 1 96.81 495 VAL A C 1
ATOM 3930 O O . VAL A 1 495 ? -18.062 24.594 -6.652 1 96.81 495 VAL A O 1
ATOM 3933 N N . GLN A 1 496 ? -18.703 22.406 -6.863 1 97.12 496 GLN A N 1
ATOM 3934 C CA . GLN A 1 496 ? -19.234 22.266 -5.512 1 97.12 496 GLN A CA 1
ATOM 3935 C C . GLN A 1 496 ? -18.344 21.344 -4.676 1 97.12 496 GLN A C 1
ATOM 3937 O O . GLN A 1 496 ? -18.094 20.203 -5.055 1 97.12 496 GLN A O 1
ATOM 3942 N N . TRP A 1 497 ? -17.844 21.891 -3.629 1 97.94 497 TRP A N 1
ATOM 3943 C CA . TRP A 1 497 ? -16.969 21.172 -2.727 1 97.94 497 TRP A CA 1
ATOM 3944 C C . TRP A 1 497 ? -17.766 20.406 -1.673 1 97.94 497 TRP A C 1
ATOM 3946 O O . TRP A 1 497 ? -18.188 21 -0.671 1 97.94 497 TRP A O 1
ATOM 3956 N N . PRO A 1 498 ? -17.984 19.062 -1.866 1 97.75 498 PRO A N 1
ATOM 3957 C CA . PRO A 1 498 ? -18.75 18.312 -0.876 1 97.75 498 PRO A CA 1
ATOM 3958 C C . PRO A 1 498 ? -17.969 18.031 0.404 1 97.75 498 PRO A C 1
ATOM 3960 O O . PRO A 1 498 ? -16.75 17.844 0.358 1 97.75 498 PRO A O 1
ATOM 3963 N N . PRO A 1 499 ? -18.656 17.984 1.56 1 98.12 499 PRO A N 1
ATOM 3964 C CA . PRO A 1 499 ? -17.984 17.578 2.793 1 98.12 499 PRO A CA 1
ATOM 3965 C C . PRO A 1 499 ? -17.562 16.109 2.775 1 98.12 499 PRO A C 1
ATOM 3967 O O . PRO A 1 499 ? -18.094 15.32 1.981 1 98.12 499 PRO A O 1
ATOM 3970 N N . VAL A 1 500 ? -16.641 15.82 3.609 1 97.75 500 VAL A N 1
ATOM 3971 C CA . VAL A 1 500 ? -16.234 14.438 3.834 1 97.75 500 VAL A CA 1
ATOM 3972 C C . VAL A 1 500 ? -17.359 13.672 4.523 1 97.75 500 VAL A C 1
ATOM 3974 O O . VAL A 1 500 ? -18.078 14.227 5.359 1 97.75 500 VAL A O 1
ATOM 3977 N N . THR A 1 501 ? -17.594 12.422 4.148 1 95.69 501 THR A N 1
ATOM 3978 C CA . THR A 1 501 ? -18.516 11.516 4.836 1 95.69 501 THR A CA 1
ATOM 3979 C C . THR A 1 501 ? -17.797 10.219 5.215 1 95.69 501 THR A C 1
ATOM 3981 O O . THR A 1 501 ? -16.656 9.992 4.816 1 95.69 501 THR A O 1
ATOM 3984 N N . LYS A 1 502 ? -18.469 9.445 6.012 1 91.19 502 LYS A N 1
ATOM 3985 C CA . LYS A 1 502 ? -17.906 8.156 6.387 1 91.19 502 LYS A CA 1
ATOM 3986 C C . LYS A 1 502 ? -17.734 7.254 5.168 1 91.19 502 LYS A C 1
ATOM 3988 O O . LYS A 1 502 ? -16.812 6.43 5.121 1 91.19 502 LYS A O 1
ATOM 3993 N N . GLU A 1 503 ? -18.516 7.445 4.156 1 91.12 503 GLU A N 1
ATOM 3994 C CA . GLU A 1 503 ? -18.531 6.594 2.969 1 91.12 503 GLU A CA 1
ATOM 3995 C C . GLU A 1 503 ? -17.562 7.121 1.906 1 91.12 503 GLU A C 1
ATOM 3997 O O . GLU A 1 503 ? -17.047 6.355 1.095 1 91.12 503 GLU A O 1
ATOM 4002 N N . ALA A 1 504 ? -17.375 8.43 1.981 1 95.25 504 ALA A N 1
ATOM 4003 C CA . ALA A 1 504 ? -16.547 9.039 0.94 1 95.25 504 ALA A CA 1
ATOM 4004 C C . ALA A 1 504 ? -15.695 10.172 1.511 1 95.25 504 ALA A C 1
ATOM 4006 O O . ALA A 1 504 ? -16.219 11.18 1.98 1 95.25 504 ALA A O 1
ATOM 4007 N N . LEU A 1 505 ? -14.43 9.977 1.395 1 97.38 505 LEU A N 1
ATOM 4008 C CA . LEU A 1 505 ? -13.516 11.039 1.792 1 97.38 505 LEU A CA 1
ATOM 4009 C C . LEU A 1 505 ? -13.266 12 0.636 1 97.38 505 LEU A C 1
ATOM 4011 O O . LEU A 1 505 ? -12.18 12 0.048 1 97.38 505 LEU A O 1
ATOM 4015 N N . ASN A 1 506 ? -14.219 12.867 0.424 1 97.94 506 ASN A N 1
ATOM 4016 C CA . ASN A 1 506 ? -14.125 13.875 -0.625 1 97.94 506 ASN A CA 1
ATOM 4017 C C . ASN A 1 506 ? -13.047 14.906 -0.318 1 97.94 506 ASN A C 1
ATOM 4019 O O . ASN A 1 506 ? -12.805 15.227 0.847 1 97.94 506 ASN A O 1
ATOM 4023 N N . TYR A 1 507 ? -12.422 15.391 -1.372 1 98.31 507 TYR A N 1
ATOM 4024 C CA . TYR A 1 507 ? -11.5 16.516 -1.2 1 98.31 507 TYR A CA 1
ATOM 4025 C C . TYR A 1 507 ? -11.461 17.375 -2.451 1 98.31 507 TYR A C 1
ATOM 4027 O O . TYR A 1 507 ? -11.867 16.953 -3.531 1 98.31 507 TYR A O 1
ATOM 4035 N N . LEU A 1 508 ? -11.078 18.578 -2.23 1 98.75 508 LEU A N 1
ATOM 4036 C CA . LEU A 1 508 ? -10.836 19.5 -3.344 1 98.75 508 LEU A CA 1
ATOM 4037 C C . LEU A 1 508 ? -9.352 19.578 -3.666 1 98.75 508 LEU A C 1
ATOM 4039 O O . LEU A 1 508 ? -8.539 19.938 -2.805 1 98.75 508 LEU A O 1
ATOM 4043 N N . ASN A 1 509 ? -9.008 19.188 -4.883 1 98.69 509 ASN A N 1
ATOM 4044 C CA . ASN A 1 509 ? -7.66 19.406 -5.391 1 98.69 509 ASN A CA 1
ATOM 4045 C C . ASN A 1 509 ? -7.504 20.812 -5.973 1 98.69 509 ASN A C 1
ATOM 4047 O O . ASN A 1 509 ? -8.109 21.125 -7 1 98.69 509 ASN A O 1
ATOM 4051 N N . ILE A 1 510 ? -6.73 21.578 -5.289 1 98.75 510 ILE A N 1
ATOM 4052 C CA . ILE A 1 510 ? -6.566 22.984 -5.676 1 98.75 510 ILE A CA 1
ATOM 4053 C C . ILE A 1 510 ? -5.352 23.125 -6.59 1 98.75 510 ILE A C 1
ATOM 4055 O O . ILE A 1 510 ? -4.211 23.141 -6.121 1 98.75 510 ILE A O 1
ATOM 4059 N N . ASP A 1 511 ? -5.547 23.203 -7.762 1 97.94 511 ASP A N 1
ATOM 4060 C CA . ASP A 1 511 ? -4.633 23.469 -8.867 1 97.94 511 ASP A CA 1
ATOM 4061 C C . ASP A 1 511 ? -5.254 24.453 -9.867 1 97.94 511 ASP A C 1
ATOM 4063 O O . ASP A 1 511 ? -6.266 25.094 -9.562 1 97.94 511 ASP A O 1
ATOM 4067 N N . LEU A 1 512 ? -4.555 24.672 -10.93 1 96.31 512 LEU A N 1
ATOM 4068 C CA . LEU A 1 512 ? -5.129 25.578 -11.922 1 96.31 512 LEU A CA 1
ATOM 4069 C C . LEU A 1 512 ? -6.559 25.172 -12.266 1 96.31 512 LEU A C 1
ATOM 4071 O O . LEU A 1 512 ? -7.434 26.031 -12.406 1 96.31 512 LEU A O 1
ATOM 4075 N N . ASP A 1 513 ? -6.754 23.891 -12.422 1 96.12 513 ASP A N 1
ATOM 4076 C CA . ASP A 1 513 ? -8.102 23.344 -12.508 1 96.12 513 ASP A CA 1
ATOM 4077 C C . ASP A 1 513 ? -8.547 22.766 -11.164 1 96.12 513 ASP A C 1
ATOM 4079 O O . ASP A 1 513 ? -7.891 21.875 -10.617 1 96.12 513 ASP A O 1
ATOM 4083 N N . LEU A 1 514 ? -9.672 23.297 -10.625 1 98 514 LEU A N 1
ATOM 4084 C CA . LEU A 1 514 ? -10.227 22.75 -9.391 1 98 514 LEU A CA 1
ATOM 4085 C C . LEU A 1 514 ? -10.914 21.422 -9.656 1 98 514 LEU A C 1
ATOM 4087 O O . LEU A 1 514 ? -11.766 21.312 -10.539 1 98 514 LEU A O 1
ATOM 4091 N N . LYS A 1 515 ? -10.547 20.406 -8.914 1 98 515 LYS A N 1
ATOM 4092 C CA . LYS A 1 515 ? -11.156 19.094 -9.117 1 98 515 LYS A CA 1
ATOM 4093 C C . LYS A 1 515 ? -11.617 18.5 -7.789 1 98 515 LYS A C 1
ATOM 4095 O O . LYS A 1 515 ? -10.891 18.531 -6.797 1 98 515 LYS A O 1
ATOM 4100 N N . VAL A 1 516 ? -12.859 18.016 -7.762 1 97.75 516 VAL A N 1
ATOM 4101 C CA . VAL A 1 516 ? -13.375 17.25 -6.629 1 97.75 516 VAL A CA 1
ATOM 4102 C C . VAL A 1 516 ? -13.055 15.766 -6.816 1 97.75 516 VAL A C 1
ATOM 4104 O O . VAL A 1 516 ? -13.422 15.172 -7.828 1 97.75 516 VAL A O 1
ATOM 4107 N N . GLU A 1 517 ? -12.344 15.227 -5.922 1 96.69 517 GLU A N 1
ATOM 4108 C CA . GLU A 1 517 ? -11.93 13.828 -5.965 1 96.69 517 GLU A CA 1
ATOM 4109 C C . GLU A 1 517 ? -12.156 13.141 -4.621 1 96.69 517 GLU A C 1
ATOM 4111 O O . GLU A 1 517 ? -12.703 13.742 -3.695 1 96.69 517 GLU A O 1
ATOM 4116 N N . LYS A 1 518 ? -11.867 11.812 -4.621 1 96 518 LYS A N 1
ATOM 4117 C CA . LYS A 1 518 ? -12.117 11.078 -3.381 1 96 518 LYS A CA 1
ATOM 4118 C C . LYS A 1 518 ? -10.859 10.344 -2.922 1 96 518 LYS A C 1
ATOM 4120 O O . LYS A 1 518 ? -10.086 9.844 -3.744 1 96 518 LYS A O 1
ATOM 4125 N N . ARG A 1 519 ? -10.727 10.32 -1.601 1 94.62 519 ARG A N 1
ATOM 4126 C CA . ARG A 1 519 ? -9.719 9.555 -0.878 1 94.62 519 ARG A CA 1
ATOM 4127 C C . ARG A 1 519 ? -8.352 9.688 -1.544 1 94.62 519 ARG A C 1
ATOM 4129 O O . ARG A 1 519 ? -7.828 8.711 -2.092 1 94.62 519 ARG A O 1
ATOM 4136 N N . HIS A 1 520 ? -7.727 10.805 -1.37 1 90.38 520 HIS A N 1
ATOM 4137 C CA . HIS A 1 520 ? -6.395 11.109 -1.885 1 90.38 520 HIS A CA 1
ATOM 4138 C C . HIS A 1 520 ? -5.352 10.156 -1.307 1 90.38 520 HIS A C 1
ATOM 4140 O O . HIS A 1 520 ? -5.367 9.867 -0.108 1 90.38 520 HIS A O 1
ATOM 4146 N N . TYR A 1 521 ? -4.422 9.641 -2.15 1 96.94 521 TYR A N 1
ATOM 4147 C CA . TYR A 1 521 ? -3.336 8.758 -1.746 1 96.94 521 TYR A CA 1
ATOM 4148 C C . TYR A 1 521 ? -3.875 7.492 -1.092 1 96.94 521 TYR A C 1
ATOM 4150 O O . TYR A 1 521 ? -3.371 7.062 -0.052 1 96.94 521 TYR A O 1
ATOM 4158 N N . LYS A 1 522 ? -4.965 6.934 -1.683 1 96.88 522 LYS A N 1
ATOM 4159 C CA . LYS A 1 522 ? -5.746 5.844 -1.107 1 96.88 522 LYS A CA 1
ATOM 4160 C C . LYS A 1 522 ? -4.844 4.707 -0.641 1 96.88 522 LYS A C 1
ATOM 4162 O O . LYS A 1 522 ? -4.938 4.266 0.507 1 96.88 522 LYS A O 1
ATOM 4167 N N . SER A 1 523 ? -3.875 4.242 -1.433 1 98.38 523 SER A N 1
ATOM 4168 C CA . SER A 1 523 ? -3.055 3.08 -1.104 1 98.38 523 SER A CA 1
ATOM 4169 C C . SER A 1 523 ? -2.125 3.373 0.069 1 98.38 523 SER A C 1
ATOM 4171 O O . SER A 1 523 ? -2.016 2.568 0.996 1 98.38 523 SER A O 1
ATOM 4173 N N . ARG A 1 524 ? -1.467 4.578 0.035 1 98.69 524 ARG A N 1
ATOM 4174 C CA . ARG A 1 524 ? -0.514 4.93 1.082 1 98.69 524 ARG A CA 1
ATOM 4175 C C . ARG A 1 524 ? -1.222 5.152 2.414 1 98.69 524 ARG A C 1
ATOM 4177 O O . ARG A 1 524 ? -0.734 4.719 3.461 1 98.69 524 ARG A O 1
ATOM 4184 N N . MET A 1 525 ? -2.418 5.793 2.404 1 98.56 525 MET A N 1
ATOM 4185 C CA . MET A 1 525 ? -3.188 5.992 3.631 1 98.56 525 MET A CA 1
ATOM 4186 C C . MET A 1 525 ? -3.666 4.66 4.195 1 98.56 525 MET A C 1
ATOM 4188 O O . MET A 1 525 ? -3.631 4.445 5.406 1 98.56 525 MET A O 1
ATOM 4192 N N . ALA A 1 526 ? -4.113 3.746 3.279 1 98.56 526 ALA A N 1
ATOM 4193 C CA . ALA A 1 526 ? -4.578 2.438 3.729 1 98.56 526 ALA A CA 1
ATOM 4194 C C . ALA A 1 526 ? -3.438 1.633 4.344 1 98.56 526 ALA A C 1
ATOM 4196 O O . ALA A 1 526 ? -3.639 0.9 5.316 1 98.56 526 ALA A O 1
ATOM 4197 N N . PHE A 1 527 ? -2.248 1.693 3.768 1 98.75 527 PHE A N 1
ATOM 4198 C CA . PHE A 1 527 ? -1.076 1.023 4.32 1 98.75 527 PHE A CA 1
ATOM 4199 C C . PHE A 1 527 ? -0.795 1.504 5.738 1 98.75 527 PHE A C 1
ATOM 4201 O O . PHE A 1 527 ? -0.588 0.693 6.645 1 98.75 527 PHE A O 1
ATOM 4208 N N . TRP A 1 528 ? -0.802 2.828 5.93 1 98.75 528 TRP A N 1
ATOM 4209 C CA . TRP A 1 528 ? -0.51 3.385 7.246 1 98.75 528 TRP A CA 1
ATOM 4210 C C . TRP A 1 528 ? -1.632 3.072 8.234 1 98.75 528 TRP A C 1
ATOM 4212 O O . TRP A 1 528 ? -1.385 2.879 9.422 1 98.75 528 TRP A O 1
ATOM 4222 N N . ASP A 1 529 ? -2.93 3.061 7.762 1 98.19 529 ASP A N 1
ATOM 4223 C CA . ASP A 1 529 ? -4.016 2.631 8.633 1 98.19 529 ASP A CA 1
ATOM 4224 C C . ASP A 1 529 ? -3.777 1.215 9.156 1 98.19 529 ASP A C 1
ATOM 4226 O O . ASP A 1 529 ? -3.98 0.938 10.336 1 98.19 529 ASP A O 1
ATOM 4230 N N . LEU A 1 530 ? -3.373 0.364 8.242 1 98.12 530 LEU A N 1
ATOM 4231 C CA . LEU A 1 530 ? -3.09 -1.02 8.609 1 98.12 530 LEU A CA 1
ATOM 4232 C C . LEU A 1 530 ? -1.892 -1.099 9.555 1 98.12 530 LEU A C 1
ATOM 4234 O O . LEU A 1 530 ? -1.901 -1.869 10.516 1 98.12 530 LEU A O 1
ATOM 4238 N N . PHE A 1 531 ? -0.832 -0.364 9.242 1 98.44 531 PHE A N 1
ATOM 4239 C CA . PHE A 1 531 ? 0.36 -0.314 10.078 1 98.44 531 PHE A CA 1
ATOM 4240 C C . PHE A 1 531 ? 0.005 0.102 11.508 1 98.44 531 PHE A C 1
ATOM 4242 O O . PHE A 1 531 ? 0.465 -0.511 12.469 1 98.44 531 PHE A O 1
ATOM 4249 N N . LEU A 1 532 ? -0.81 1.137 11.602 1 97.12 532 LEU A N 1
ATOM 4250 C CA . LEU A 1 532 ? -1.198 1.648 12.914 1 97.12 532 LEU A CA 1
ATOM 4251 C C . LEU A 1 532 ? -2.064 0.638 13.656 1 97.12 532 LEU A C 1
ATOM 4253 O O . LEU A 1 532 ? -1.962 0.504 14.875 1 97.12 532 LEU A O 1
ATOM 4257 N N . LYS A 1 533 ? -2.961 -0.015 12.945 1 95.44 533 LYS A N 1
ATOM 4258 C CA . LYS A 1 533 ? -3.793 -1.032 13.578 1 95.44 533 LYS A CA 1
ATOM 4259 C C . LYS A 1 533 ? -2.939 -2.137 14.195 1 95.44 533 LYS A C 1
ATOM 4261 O O . LYS A 1 533 ? -3.189 -2.568 15.32 1 95.44 533 LYS A O 1
ATOM 4266 N N . LEU A 1 534 ? -1.926 -2.57 13.438 1 96 534 LEU A N 1
ATOM 4267 C CA . LEU A 1 534 ? -1.021 -3.605 13.93 1 96 534 LEU A CA 1
ATOM 4268 C C . LEU A 1 534 ? -0.237 -3.113 15.141 1 96 534 LEU A C 1
ATOM 4270 O O . LEU A 1 534 ? 0.051 -3.887 16.062 1 96 534 LEU A O 1
ATOM 4274 N N . ASN A 1 535 ? 0.103 -1.802 15.117 1 96.5 535 ASN A N 1
ATOM 4275 C CA . ASN A 1 535 ? 0.965 -1.235 16.141 1 96.5 535 ASN A CA 1
ATOM 4276 C C . ASN A 1 535 ? 0.205 -0.255 17.031 1 96.5 535 ASN A C 1
ATOM 4278 O O . ASN A 1 535 ? 0.771 0.736 17.5 1 96.5 535 ASN A O 1
ATOM 4282 N N . GLU A 1 536 ? -1.02 -0.404 17.219 1 93.38 536 GLU A N 1
ATOM 4283 C CA . GLU A 1 536 ? -1.89 0.522 17.938 1 93.38 536 GLU A CA 1
ATOM 4284 C C . GLU A 1 536 ? -1.348 0.819 19.328 1 93.38 536 GLU A C 1
ATOM 4286 O O . GLU A 1 536 ? -1.276 1.979 19.75 1 93.38 536 GLU A O 1
ATOM 4291 N N . ASN A 1 537 ? -0.893 -0.191 20.031 1 93.88 537 ASN A N 1
ATOM 4292 C CA . ASN A 1 537 ? -0.443 -0.043 21.406 1 93.88 537 ASN A CA 1
ATOM 4293 C C . ASN A 1 537 ? 0.954 0.568 21.484 1 93.88 537 ASN A C 1
ATOM 4295 O O . ASN A 1 537 ? 1.412 0.954 22.562 1 93.88 537 ASN A O 1
ATOM 4299 N N . ALA A 1 538 ? 1.573 0.649 20.328 1 95.19 538 ALA A N 1
ATOM 4300 C CA . ALA A 1 538 ? 2.936 1.172 20.312 1 95.19 538 ALA A CA 1
ATOM 4301 C C . ALA A 1 538 ? 2.939 2.684 20.094 1 95.19 538 ALA A C 1
ATOM 4303 O O . ALA A 1 538 ? 3.992 3.324 20.172 1 95.19 538 ALA A O 1
ATOM 4304 N N . GLN A 1 539 ? 1.803 3.311 19.859 1 93.56 539 GLN A N 1
ATOM 4305 C CA . GLN A 1 539 ? 1.742 4.754 19.656 1 93.56 539 GLN A CA 1
ATOM 4306 C C . GLN A 1 539 ? 2.049 5.496 20.953 1 93.56 539 GLN A C 1
ATOM 4308 O O . GLN A 1 539 ? 1.566 5.117 22.031 1 93.56 539 GLN A O 1
ATOM 4313 N N . ILE A 1 540 ? 2.75 6.473 20.812 1 90.81 540 ILE A N 1
ATOM 4314 C CA . ILE A 1 540 ? 3.125 7.25 21.984 1 90.81 540 ILE A CA 1
ATOM 4315 C C . ILE A 1 540 ? 1.88 7.867 22.609 1 90.81 540 ILE A C 1
ATOM 4317 O O . ILE A 1 540 ? 1.08 8.508 21.922 1 90.81 540 ILE A O 1
ATOM 4321 N N . GLY A 1 541 ? 1.753 7.633 23.875 1 90.88 541 GLY A N 1
ATOM 4322 C CA . GLY A 1 541 ? 0.66 8.227 24.625 1 90.88 541 GLY A CA 1
ATOM 4323 C C . GLY A 1 541 ? -0.621 7.414 24.562 1 90.88 541 GLY A C 1
ATOM 4324 O O . GLY A 1 541 ? -1.618 7.762 25.188 1 90.88 541 GLY A O 1
ATOM 4325 N N . TYR A 1 542 ? -0.612 6.273 23.781 1 91.5 542 TYR A N 1
ATOM 4326 C CA . TYR A 1 542 ? -1.819 5.477 23.594 1 91.5 542 TYR A CA 1
ATOM 4327 C C . TYR A 1 542 ? -2.24 4.809 24.891 1 91.5 542 TYR A C 1
ATOM 4329 O O . TYR A 1 542 ? -1.405 4.246 25.609 1 91.5 542 TYR A O 1
ATOM 4337 N N . GLU A 1 543 ? -3.5 4.902 25.219 1 86.69 543 GLU A N 1
ATOM 4338 C CA . GLU A 1 543 ? -4.094 4.211 26.359 1 86.69 543 GLU A CA 1
ATOM 4339 C C . GLU A 1 543 ? -5.227 3.289 25.922 1 86.69 543 GLU A C 1
ATOM 4341 O O . GLU A 1 543 ? -6.137 3.715 25.203 1 86.69 543 GLU A O 1
ATOM 4346 N N . GLU A 1 544 ? -5.078 1.951 26.281 1 73.31 544 GLU A N 1
ATOM 4347 C CA . GLU A 1 544 ? -6.051 0.941 25.875 1 73.31 544 GLU A CA 1
ATOM 4348 C C . GLU A 1 544 ? -7.453 1.308 26.344 1 73.31 544 GLU A C 1
ATOM 4350 O O . GLU A 1 544 ? -8.438 1.021 25.656 1 73.31 544 GLU A O 1
ATOM 4355 N N . SER A 1 545 ? -7.625 1.854 27.625 1 59.66 545 SER A N 1
ATOM 4356 C CA . SER A 1 545 ? -8.93 2.154 28.203 1 59.66 545 SER A CA 1
ATOM 4357 C C . SER A 1 545 ? -9.672 3.211 27.375 1 59.66 545 SER A C 1
ATOM 4359 O O . SER A 1 545 ? -10.875 3.408 27.547 1 59.66 545 SER A O 1
ATOM 4361 N N . SER A 1 546 ? -9.148 3.852 26.656 1 47.78 546 SER A N 1
ATOM 4362 C CA . SER A 1 546 ? -9.773 4.953 25.922 1 47.78 546 SER A CA 1
ATOM 4363 C C . SER A 1 546 ? -10.578 4.445 24.734 1 47.78 546 SER A C 1
ATOM 4365 O O . SER A 1 546 ? -11.125 5.238 23.969 1 47.78 546 SER A O 1
ATOM 4367 N N . LYS A 1 547 ? -10.57 3.254 24.469 1 43.53 547 LYS A N 1
ATOM 4368 C CA . LYS A 1 547 ? -11.445 2.66 23.453 1 43.53 547 LYS A CA 1
ATOM 4369 C C . LYS A 1 547 ? -12.836 2.402 24.016 1 43.53 547 LYS A C 1
ATOM 4371 O O . LYS A 1 547 ? -12.984 1.949 25.156 1 43.53 547 LYS A O 1
ATOM 4376 N N . MET B 1 1 ? 45.531 -30.938 -101.438 1 21.36 1 MET B N 1
ATOM 4377 C CA . MET B 1 1 ? 46.094 -32.25 -101.062 1 21.36 1 MET B CA 1
ATOM 4378 C C . MET B 1 1 ? 45.312 -32.938 -100 1 21.36 1 MET B C 1
ATOM 4380 O O . MET B 1 1 ? 44.906 -34.062 -100.125 1 21.36 1 MET B O 1
ATOM 4384 N N . TRP B 1 2 ? 45.906 -32.812 -98.812 1 19.69 2 TRP B N 1
ATOM 4385 C CA . TRP B 1 2 ? 45.75 -33.875 -97.812 1 19.69 2 TRP B CA 1
ATOM 4386 C C . TRP B 1 2 ? 44.312 -33.875 -97.25 1 19.69 2 TRP B C 1
ATOM 4388 O O . TRP B 1 2 ? 43.562 -32.969 -97.5 1 19.69 2 TRP B O 1
ATOM 4398 N N . GLY B 1 3 ? 44.25 -33.75 -95.938 1 20.25 3 GLY B N 1
ATOM 4399 C CA . GLY B 1 3 ? 44.094 -34.812 -95 1 20.25 3 GLY B CA 1
ATOM 4400 C C . GLY B 1 3 ? 42.656 -34.969 -94.438 1 20.25 3 GLY B C 1
ATOM 4401 O O . GLY B 1 3 ? 42.094 -36.062 -94.438 1 20.25 3 GLY B O 1
ATOM 4402 N N . ASP B 1 4 ? 42.375 -34.219 -93.438 1 22.64 4 ASP B N 1
ATOM 4403 C CA . ASP B 1 4 ? 41.938 -34.656 -92.125 1 22.64 4 ASP B CA 1
ATOM 4404 C C . ASP B 1 4 ? 40.406 -34.75 -92.125 1 22.64 4 ASP B C 1
ATOM 4406 O O . ASP B 1 4 ? 39.719 -33.781 -92.5 1 22.64 4 ASP B O 1
ATOM 4410 N N . TYR B 1 5 ? 39.969 -36 -92.188 1 22.23 5 TYR B N 1
ATOM 4411 C CA . TYR B 1 5 ? 38.688 -36.688 -92.125 1 22.23 5 TYR B CA 1
ATOM 4412 C C . TYR B 1 5 ? 37.906 -36.25 -90.875 1 22.23 5 TYR B C 1
ATOM 4414 O O . TYR B 1 5 ? 38.438 -36.312 -89.75 1 22.23 5 TYR B O 1
ATOM 4422 N N . LYS B 1 6 ? 36.906 -35.375 -91.062 1 26.91 6 LYS B N 1
ATOM 4423 C CA . LYS B 1 6 ? 35.844 -34.75 -90.25 1 26.91 6 LYS B CA 1
ATOM 4424 C C . LYS B 1 6 ? 35 -35.781 -89.562 1 26.91 6 LYS B C 1
ATOM 4426 O O . LYS B 1 6 ? 34.031 -36.281 -90.062 1 26.91 6 LYS B O 1
ATOM 4431 N N . TYR B 1 7 ? 35.75 -37 -88.938 1 19.88 7 TYR B N 1
ATOM 4432 C CA . TYR B 1 7 ? 34.875 -37.969 -88.312 1 19.88 7 TYR B CA 1
ATOM 4433 C C . TYR B 1 7 ? 34.031 -37.344 -87.188 1 19.88 7 TYR B C 1
ATOM 4435 O O . TYR B 1 7 ? 34.562 -36.688 -86.312 1 19.88 7 TYR B O 1
ATOM 4443 N N . LYS B 1 8 ? 32.844 -36.906 -87.562 1 26.02 8 LYS B N 1
ATOM 4444 C CA . LYS B 1 8 ? 31.719 -36.406 -86.812 1 26.02 8 LYS B CA 1
ATOM 4445 C C . LYS B 1 8 ? 31.359 -37.375 -85.688 1 26.02 8 LYS B C 1
ATOM 4447 O O . LYS B 1 8 ? 30.828 -38.469 -85.938 1 26.02 8 LYS B O 1
ATOM 4452 N N . ILE B 1 9 ? 32.375 -37.719 -84.688 1 23.02 9 ILE B N 1
ATOM 4453 C CA . ILE B 1 9 ? 32.125 -38.562 -83.5 1 23.02 9 ILE B CA 1
ATOM 4454 C C . ILE B 1 9 ? 30.844 -38.094 -82.812 1 23.02 9 ILE B C 1
ATOM 4456 O O . ILE B 1 9 ? 30.703 -36.938 -82.438 1 23.02 9 ILE B O 1
ATOM 4460 N N . LEU B 1 10 ? 29.719 -38.688 -83.188 1 28.44 10 LEU B N 1
ATOM 4461 C CA . LEU B 1 10 ? 28.391 -38.719 -82.562 1 28.44 10 LEU B CA 1
ATOM 4462 C C . LEU B 1 10 ? 28.484 -38.938 -81.062 1 28.44 10 LEU B C 1
ATOM 4464 O O . LEU B 1 10 ? 28.984 -40 -80.625 1 28.44 10 LEU B O 1
ATOM 4468 N N . PHE B 1 11 ? 28.844 -37.906 -80.312 1 27.92 11 PHE B N 1
ATOM 4469 C CA . PHE B 1 11 ? 28.781 -37.875 -78.812 1 27.92 11 PHE B CA 1
ATOM 4470 C C . PHE B 1 11 ? 27.406 -38.312 -78.375 1 27.92 11 PHE B C 1
ATOM 4472 O O . PHE B 1 11 ? 26.406 -37.625 -78.625 1 27.92 11 PHE B O 1
ATOM 4479 N N . SER B 1 12 ? 27.047 -39.594 -78.5 1 27.62 12 SER B N 1
ATOM 4480 C CA . SER B 1 12 ? 25.875 -40.125 -77.75 1 27.62 12 SER B CA 1
ATOM 4481 C C . SER B 1 12 ? 25.891 -39.688 -76.312 1 27.62 12 SER B C 1
ATOM 4483 O O . SER B 1 12 ? 26.828 -39.969 -75.562 1 27.62 12 SER B O 1
ATOM 4485 N N . SER B 1 13 ? 25.312 -38.562 -76.062 1 30.66 13 SER B N 1
ATOM 4486 C CA . SER B 1 13 ? 24.953 -38.031 -74.75 1 30.66 13 SER B CA 1
ATOM 4487 C C . SER B 1 13 ? 24.156 -39.062 -73.938 1 30.66 13 SER B C 1
ATOM 4489 O O . SER B 1 13 ? 23 -39.344 -74.25 1 30.66 13 SER B O 1
ATOM 4491 N N . LEU B 1 14 ? 24.719 -40.25 -73.625 1 31.28 14 LEU B N 1
ATOM 4492 C CA . LEU B 1 14 ? 24.016 -41.062 -72.625 1 31.28 14 LEU B CA 1
ATOM 4493 C C . LEU B 1 14 ? 23.672 -40.219 -71.375 1 31.28 14 LEU B C 1
ATOM 4495 O O . LEU B 1 14 ? 24.578 -39.719 -70.688 1 31.28 14 LEU B O 1
ATOM 4499 N N . ILE B 1 15 ? 22.594 -39.5 -71.438 1 33.47 15 ILE B N 1
ATOM 4500 C CA . ILE B 1 15 ? 21.953 -38.875 -70.312 1 33.47 15 ILE B CA 1
ATOM 4501 C C . ILE B 1 15 ? 21.797 -39.875 -69.125 1 33.47 15 ILE B C 1
ATOM 4503 O O . ILE B 1 15 ? 21.062 -40.875 -69.312 1 33.47 15 ILE B O 1
ATOM 4507 N N . LEU B 1 16 ? 22.891 -40.25 -68.375 1 33.09 16 LEU B N 1
ATOM 4508 C CA . LEU B 1 16 ? 22.75 -40.875 -67.062 1 33.09 16 LEU B CA 1
ATOM 4509 C C . LEU B 1 16 ? 21.641 -40.219 -66.312 1 33.09 16 LEU B C 1
ATOM 4511 O O . LEU B 1 16 ? 21.734 -39.062 -65.875 1 33.09 16 LEU B O 1
ATOM 4515 N N . CYS B 1 17 ? 20.406 -40.531 -66.625 1 33.47 17 CYS B N 1
ATOM 4516 C CA . CYS B 1 17 ? 19.328 -40.281 -65.688 1 33.47 17 CYS B CA 1
ATOM 4517 C C . CYS B 1 17 ? 19.734 -40.781 -64.312 1 33.47 17 CYS B C 1
ATOM 4519 O O . CYS B 1 17 ? 19.844 -42 -64.062 1 33.47 17 CYS B O 1
ATOM 4521 N N . LEU B 1 18 ? 20.578 -40.094 -63.625 1 33.41 18 LEU B N 1
ATOM 4522 C CA . LEU B 1 18 ? 20.703 -40.281 -62.188 1 33.41 18 LEU B CA 1
ATOM 4523 C C . LEU B 1 18 ? 19.328 -40.438 -61.531 1 33.41 18 LEU B C 1
ATOM 4525 O O . LEU B 1 18 ? 18.547 -39.469 -61.5 1 33.41 18 LEU B O 1
ATOM 4529 N N . ILE B 1 19 ? 18.641 -41.562 -61.781 1 36.66 19 ILE B N 1
ATOM 4530 C CA . ILE B 1 19 ? 17.578 -41.938 -60.844 1 36.66 19 ILE B CA 1
ATOM 4531 C C . ILE B 1 19 ? 18.047 -41.656 -59.406 1 36.66 19 ILE B C 1
ATOM 4533 O O . ILE B 1 19 ? 18.953 -42.344 -58.906 1 36.66 19 ILE B O 1
ATOM 4537 N N . HIS B 1 20 ? 18.047 -40.469 -59 1 34.16 20 HIS B N 1
ATOM 4538 C CA . HIS B 1 20 ? 17.984 -40.188 -57.594 1 34.16 20 HIS B CA 1
ATOM 4539 C C . HIS B 1 20 ? 16.922 -41.062 -56.906 1 34.16 20 HIS B C 1
ATOM 4541 O O . HIS B 1 20 ? 15.734 -40.719 -56.938 1 34.16 20 HIS B O 1
ATOM 4547 N N . ASN B 1 21 ? 17 -42.406 -57.156 1 33.72 21 ASN B N 1
ATOM 4548 C CA . ASN B 1 21 ? 16.25 -43.125 -56.125 1 33.72 21 ASN B CA 1
ATOM 4549 C C . ASN B 1 21 ? 16.469 -42.531 -54.719 1 33.72 21 ASN B C 1
ATOM 4551 O O . ASN B 1 21 ? 17.562 -42.656 -54.188 1 33.72 21 ASN B O 1
ATOM 4555 N N . GLY B 1 22 ? 15.914 -41.406 -54.469 1 36.75 22 GLY B N 1
ATOM 4556 C CA . GLY B 1 22 ? 15.695 -41.062 -53.062 1 36.75 22 GLY B CA 1
ATOM 4557 C C . GLY B 1 22 ? 15.406 -42.312 -52.219 1 36.75 22 GLY B C 1
ATOM 4558 O O . GLY B 1 22 ? 14.32 -42.875 -52.281 1 36.75 22 GLY B O 1
ATOM 4559 N N . ASN B 1 23 ? 16.297 -43.281 -52.188 1 34.91 23 ASN B N 1
ATOM 4560 C CA . ASN B 1 23 ? 16.141 -44.25 -51.094 1 34.91 23 ASN B CA 1
ATOM 4561 C C . ASN B 1 23 ? 15.594 -43.562 -49.844 1 34.91 23 ASN B C 1
ATOM 4563 O O . ASN B 1 23 ? 16.297 -42.75 -49.188 1 34.91 23 ASN B O 1
ATOM 4567 N N . GLY B 1 24 ? 14.328 -43.188 -49.844 1 38.38 24 GLY B N 1
ATOM 4568 C CA . GLY B 1 24 ? 13.766 -43.031 -48.5 1 38.38 24 GLY B CA 1
ATOM 4569 C C . GLY B 1 24 ? 14.32 -44.062 -47.5 1 38.38 24 GLY B C 1
ATOM 4570 O O . GLY B 1 24 ? 14.125 -45.25 -47.656 1 38.38 24 GLY B O 1
ATOM 4571 N N . ILE B 1 25 ? 15.484 -44.031 -47.094 1 42.47 25 ILE B N 1
ATOM 4572 C CA . ILE B 1 25 ? 15.82 -44.812 -45.906 1 42.47 25 ILE B CA 1
ATOM 4573 C C . ILE B 1 25 ? 14.562 -45.031 -45.062 1 42.47 25 ILE B C 1
ATOM 4575 O O . ILE B 1 25 ? 13.938 -44.062 -44.625 1 42.47 25 ILE B O 1
ATOM 4579 N N . PRO B 1 26 ? 13.852 -46.062 -45.219 1 43.72 26 PRO B N 1
ATOM 4580 C CA . PRO B 1 26 ? 12.703 -46.312 -44.344 1 43.72 26 PRO B CA 1
ATOM 4581 C C . PRO B 1 26 ? 12.945 -45.812 -42.906 1 43.72 26 PRO B C 1
ATOM 4583 O O . PRO B 1 26 ? 13.969 -46.156 -42.312 1 43.72 26 PRO B O 1
ATOM 4586 N N . ARG B 1 27 ? 12.617 -44.656 -42.594 1 55.41 27 ARG B N 1
ATOM 4587 C CA . ARG B 1 27 ? 12.672 -44.156 -41.219 1 55.41 27 ARG B CA 1
ATOM 4588 C C . ARG B 1 27 ? 12.227 -45.188 -40.219 1 55.41 27 ARG B C 1
ATOM 4590 O O . ARG B 1 27 ? 11.062 -45.594 -40.188 1 55.41 27 ARG B O 1
ATOM 4597 N N . ILE B 1 28 ? 13.102 -46.156 -39.781 1 68 28 ILE B N 1
ATOM 4598 C CA . ILE B 1 28 ? 12.844 -47.156 -38.75 1 68 28 ILE B CA 1
ATOM 4599 C C . ILE B 1 28 ? 12.32 -46.469 -37.5 1 68 28 ILE B C 1
ATOM 4601 O O . ILE B 1 28 ? 12.922 -45.531 -37 1 68 28 ILE B O 1
ATOM 4605 N N . ASP B 1 29 ? 11.109 -46.906 -37.125 1 80.69 29 ASP B N 1
ATOM 4606 C CA . ASP B 1 29 ? 10.5 -46.406 -35.906 1 80.69 29 ASP B CA 1
ATOM 4607 C C . ASP B 1 29 ? 11.391 -46.688 -34.688 1 80.69 29 ASP B C 1
ATOM 4609 O O . ASP B 1 29 ? 12.016 -47.75 -34.625 1 80.69 29 ASP B O 1
ATOM 4613 N N . PRO B 1 30 ? 11.57 -45.656 -33.906 1 92.5 30 PRO B N 1
ATOM 4614 C CA . PRO B 1 30 ? 12.406 -45.875 -32.719 1 92.5 30 PRO B CA 1
ATOM 4615 C C . PRO B 1 30 ? 11.844 -46.938 -31.781 1 92.5 30 PRO B C 1
ATOM 4617 O O . PRO B 1 30 ? 10.633 -47 -31.562 1 92.5 30 PRO B O 1
ATOM 4620 N N . LEU B 1 31 ? 12.641 -47.875 -31.312 1 95.69 31 LEU B N 1
ATOM 4621 C CA . LEU B 1 31 ? 12.328 -48.938 -30.344 1 95.69 31 LEU B CA 1
ATOM 4622 C C . LEU B 1 31 ? 13.242 -48.844 -29.125 1 95.69 31 LEU B C 1
ATOM 4624 O O . LEU B 1 31 ? 14.461 -48.781 -29.266 1 95.69 31 LEU B O 1
ATOM 4628 N N . VAL B 1 32 ? 12.648 -48.781 -28 1 96.06 32 VAL B N 1
ATOM 4629 C CA . VAL B 1 32 ? 13.438 -48.656 -26.781 1 96.06 32 VAL B CA 1
ATOM 4630 C C . VAL B 1 32 ? 13.164 -49.844 -25.859 1 96.06 32 VAL B C 1
ATOM 4632 O O . VAL B 1 32 ? 12.039 -50.344 -25.797 1 96.06 32 VAL B O 1
ATOM 4635 N N . ASP B 1 33 ? 14.172 -50.281 -25.141 1 96.19 33 ASP B N 1
ATOM 4636 C CA . ASP B 1 33 ? 14.078 -51.344 -24.141 1 96.19 33 ASP B CA 1
ATOM 4637 C C . ASP B 1 33 ? 14.031 -50.75 -22.734 1 96.19 33 ASP B C 1
ATOM 4639 O O . ASP B 1 33 ? 15.07 -50.531 -22.109 1 96.19 33 ASP B O 1
ATOM 4643 N N . SER B 1 34 ? 12.789 -50.594 -22.25 1 96.56 34 SER B N 1
ATOM 4644 C CA . SER B 1 34 ? 12.594 -50.031 -20.922 1 96.56 34 SER B CA 1
ATOM 4645 C C . SER B 1 34 ? 12.43 -51.125 -19.859 1 96.56 34 SER B C 1
ATOM 4647 O O . SER B 1 34 ? 12.375 -52.312 -20.203 1 96.56 34 SER B O 1
ATOM 4649 N N . LYS B 1 35 ? 12.367 -50.688 -18.562 1 96.5 35 LYS B N 1
ATOM 4650 C CA . LYS B 1 35 ? 12.18 -51.656 -17.469 1 96.5 35 LYS B CA 1
ATOM 4651 C C . LYS B 1 35 ? 10.797 -52.281 -17.531 1 96.5 35 LYS B C 1
ATOM 4653 O O . LYS B 1 35 ? 10.578 -53.344 -16.969 1 96.5 35 LYS B O 1
ATOM 4658 N N . VAL B 1 36 ? 9.922 -51.625 -18.312 1 97.25 36 VAL B N 1
ATOM 4659 C CA . VAL B 1 36 ? 8.562 -52.125 -18.359 1 97.25 36 VAL B CA 1
ATOM 4660 C C . VAL B 1 36 ? 8.336 -52.844 -19.703 1 97.25 36 VAL B C 1
ATOM 4662 O O . VAL B 1 36 ? 7.203 -53.188 -20.047 1 97.25 36 VAL B O 1
ATOM 4665 N N . GLY B 1 37 ? 9.375 -53.031 -20.453 1 97.5 37 GLY B N 1
ATOM 4666 C CA . GLY B 1 37 ? 9.266 -53.719 -21.734 1 97.5 37 GLY B CA 1
ATOM 4667 C C . GLY B 1 37 ? 9.602 -52.844 -22.922 1 97.5 37 GLY B C 1
ATOM 4668 O O . GLY B 1 37 ? 10.062 -51.719 -22.766 1 97.5 37 GLY B O 1
ATOM 4669 N N . LEU B 1 38 ? 9.375 -53.438 -24.094 1 97.81 38 LEU B N 1
ATOM 4670 C CA . LEU B 1 38 ? 9.695 -52.75 -25.344 1 97.81 38 LEU B CA 1
ATOM 4671 C C . LEU B 1 38 ? 8.609 -51.75 -25.703 1 97.81 38 LEU B C 1
ATOM 4673 O O . LEU B 1 38 ? 7.418 -52.062 -25.625 1 97.81 38 LEU B O 1
ATOM 4677 N N . ILE B 1 39 ? 9.109 -50.562 -26.078 1 98.25 39 ILE B N 1
ATOM 4678 C CA . ILE B 1 39 ? 8.203 -49.5 -26.453 1 98.25 39 ILE B CA 1
ATOM 4679 C C . ILE B 1 39 ? 8.617 -48.938 -27.828 1 98.25 39 ILE B C 1
ATOM 4681 O O . ILE B 1 39 ? 9.766 -48.531 -28.016 1 98.25 39 ILE B O 1
ATOM 4685 N N . ARG B 1 40 ? 7.688 -48.969 -28.781 1 98.06 40 ARG B N 1
ATOM 4686 C CA . ARG B 1 40 ? 7.922 -48.438 -30.109 1 98.06 40 ARG B CA 1
ATOM 4687 C C . ARG B 1 40 ? 7.285 -47.062 -30.25 1 98.06 40 ARG B C 1
ATOM 4689 O O . ARG B 1 40 ? 6.109 -46.875 -29.938 1 98.06 40 ARG B O 1
ATOM 4696 N N . GLY B 1 41 ? 8.148 -46.125 -30.656 1 97.75 41 GLY B N 1
ATOM 4697 C CA . GLY B 1 41 ? 7.656 -44.781 -30.891 1 97.75 41 GLY B CA 1
ATOM 4698 C C . GLY B 1 41 ? 7.562 -44.406 -32.344 1 97.75 41 GLY B C 1
ATOM 4699 O O . GLY B 1 41 ? 7.516 -45.281 -33.219 1 97.75 41 GLY B O 1
ATOM 4700 N N . LEU B 1 42 ? 7.355 -43.062 -32.594 1 96.81 42 LEU B N 1
ATOM 4701 C CA . LEU B 1 42 ? 7.297 -42.5 -33.938 1 96.81 42 LEU B CA 1
ATOM 4702 C C . LEU B 1 42 ? 8.375 -41.406 -34.125 1 96.81 42 LEU B C 1
ATOM 4704 O O . LEU B 1 42 ? 8.695 -40.688 -33.188 1 96.81 42 LEU B O 1
ATOM 4708 N N . ARG B 1 43 ? 8.859 -41.375 -35.281 1 95.75 43 ARG B N 1
ATOM 4709 C CA . ARG B 1 43 ? 9.711 -40.25 -35.625 1 95.75 43 ARG B CA 1
ATOM 4710 C C . ARG B 1 43 ? 8.875 -39 -35.938 1 95.75 43 ARG B C 1
ATOM 4712 O O . ARG B 1 43 ? 7.883 -39.094 -36.656 1 95.75 43 ARG B O 1
ATOM 4719 N N . ALA B 1 44 ? 9.312 -37.969 -35.406 1 94.56 44 ALA B N 1
ATOM 4720 C CA . ALA B 1 44 ? 8.594 -36.719 -35.656 1 94.56 44 ALA B CA 1
ATOM 4721 C C . ALA B 1 44 ? 8.789 -36.281 -37.094 1 94.56 44 ALA B C 1
ATOM 4723 O O . ALA B 1 44 ? 9.875 -36.406 -37.656 1 94.56 44 ALA B O 1
ATOM 4724 N N . SER B 1 45 ? 7.781 -35.625 -37.688 1 90.19 45 SER B N 1
ATOM 4725 C CA . SER B 1 45 ? 7.871 -35.125 -39.031 1 90.19 45 SER B CA 1
ATOM 4726 C C . SER B 1 45 ? 8.336 -33.656 -39.062 1 90.19 45 SER B C 1
ATOM 4728 O O . SER B 1 45 ? 8.781 -33.156 -40.094 1 90.19 45 SER B O 1
ATOM 4730 N N . ASP B 1 46 ? 8.273 -33.062 -37.938 1 89.25 46 ASP B N 1
ATOM 4731 C CA . ASP B 1 46 ? 8.523 -31.625 -37.906 1 89.25 46 ASP B CA 1
ATOM 4732 C C . ASP B 1 46 ? 9.82 -31.312 -37.156 1 89.25 46 ASP B C 1
ATOM 4734 O O . ASP B 1 46 ? 10.031 -30.188 -36.688 1 89.25 46 ASP B O 1
ATOM 4738 N N . GLY B 1 47 ? 10.625 -32.281 -36.969 1 90.75 47 GLY B N 1
ATOM 4739 C CA . GLY B 1 47 ? 11.875 -32.062 -36.281 1 90.75 47 GLY B CA 1
ATOM 4740 C C . GLY B 1 47 ? 12.703 -33.312 -36.125 1 90.75 47 GLY B C 1
ATOM 4741 O O . GLY B 1 47 ? 12.328 -34.375 -36.625 1 90.75 47 GLY B O 1
ATOM 4742 N N . ASP B 1 48 ? 13.828 -33.156 -35.438 1 94.5 48 ASP B N 1
ATOM 4743 C CA . ASP B 1 48 ? 14.766 -34.25 -35.25 1 94.5 48 ASP B CA 1
ATOM 4744 C C . ASP B 1 48 ? 14.609 -34.875 -33.875 1 94.5 48 ASP B C 1
ATOM 4746 O O . ASP B 1 48 ? 15.531 -34.812 -33.031 1 94.5 48 ASP B O 1
ATOM 4750 N N . TYR B 1 49 ? 13.461 -35.469 -33.688 1 96.75 49 TYR B N 1
ATOM 4751 C CA . TYR B 1 49 ? 13.195 -36.094 -32.406 1 96.75 49 TYR B CA 1
ATOM 4752 C C . TYR B 1 49 ? 12.211 -37.25 -32.562 1 96.75 49 TYR B C 1
ATOM 4754 O O . TYR B 1 49 ? 11.562 -37.406 -33.594 1 96.75 49 TYR B O 1
ATOM 4762 N N . SER B 1 50 ? 12.188 -38.156 -31.594 1 97.62 50 SER B N 1
ATOM 4763 C CA . SER B 1 50 ? 11.273 -39.281 -31.484 1 97.62 50 SER B CA 1
ATOM 4764 C C . SER B 1 50 ? 10.164 -39 -30.469 1 97.62 50 SER B C 1
ATOM 4766 O O . SER B 1 50 ? 10.375 -38.312 -29.484 1 97.62 50 SER B O 1
ATOM 4768 N N . MET B 1 51 ? 9.039 -39.531 -30.828 1 98.19 51 MET B N 1
ATOM 4769 C CA . MET B 1 51 ? 7.875 -39.375 -29.953 1 98.19 51 MET B CA 1
ATOM 4770 C C . MET B 1 51 ? 7.398 -40.75 -29.438 1 98.19 51 MET B C 1
ATOM 4772 O O . MET B 1 51 ? 7.23 -41.688 -30.219 1 98.19 51 MET B O 1
ATOM 4776 N N . PHE B 1 52 ? 7.309 -40.906 -28.156 1 98.69 52 PHE B N 1
ATOM 4777 C CA . PHE B 1 52 ? 6.684 -42.031 -27.484 1 98.69 52 PHE B CA 1
ATOM 4778 C C . PHE B 1 52 ? 5.445 -41.562 -26.719 1 98.69 52 PHE B C 1
ATOM 4780 O O . PHE B 1 52 ? 5.559 -40.969 -25.641 1 98.69 52 PHE B O 1
ATOM 4787 N N . MET B 1 53 ? 4.246 -41.906 -27.25 1 98.5 53 MET B N 1
ATOM 4788 C CA . MET B 1 53 ? 3.021 -41.281 -26.781 1 98.5 53 MET B CA 1
ATOM 4789 C C . MET B 1 53 ? 2.078 -42.312 -26.156 1 98.5 53 MET B C 1
ATOM 4791 O O . MET B 1 53 ? 1.982 -43.438 -26.641 1 98.5 53 MET B O 1
ATOM 4795 N N . GLY B 1 54 ? 1.419 -41.812 -25.047 1 98.38 54 GLY B N 1
ATOM 4796 C CA . GLY B 1 54 ? 0.342 -42.594 -24.453 1 98.38 54 GLY B CA 1
ATOM 4797 C C . GLY B 1 54 ? 0.833 -43.781 -23.656 1 98.38 54 GLY B C 1
ATOM 4798 O O . GLY B 1 54 ? 0.138 -44.812 -23.562 1 98.38 54 GLY B O 1
ATOM 4799 N N . ILE B 1 55 ? 2.012 -43.781 -23.125 1 98.69 55 ILE B N 1
ATOM 4800 C CA . ILE B 1 55 ? 2.539 -44.875 -22.344 1 98.69 55 ILE B CA 1
ATOM 4801 C C . ILE B 1 55 ? 1.846 -44.938 -20.984 1 98.69 55 ILE B C 1
ATOM 4803 O O . ILE B 1 55 ? 1.947 -44 -20.188 1 98.69 55 ILE B O 1
ATOM 4807 N N . PRO B 1 56 ? 1.12 -46 -20.656 1 98.5 56 PRO B N 1
ATOM 4808 C CA . PRO B 1 56 ? 0.483 -46.062 -19.344 1 98.5 56 PRO B CA 1
ATOM 4809 C C . PRO B 1 56 ? 1.49 -46.25 -18.203 1 98.5 56 PRO B C 1
ATOM 4811 O O . PRO B 1 56 ? 2.336 -47.156 -18.266 1 98.5 56 PRO B O 1
ATOM 4814 N N . TYR B 1 57 ? 1.467 -45.469 -17.219 1 98.5 57 TYR B N 1
ATOM 4815 C CA . TYR B 1 57 ? 2.377 -45.594 -16.078 1 98.5 57 TYR B CA 1
ATOM 4816 C C . TYR B 1 57 ? 1.666 -46.219 -14.875 1 98.5 57 TYR B C 1
ATOM 4818 O O . TYR B 1 57 ? 2.312 -46.688 -13.945 1 98.5 57 TYR B O 1
ATOM 4826 N N . ALA B 1 58 ? 0.339 -46.094 -14.82 1 98.5 58 ALA B N 1
ATOM 4827 C CA . ALA B 1 58 ? -0.453 -46.594 -13.703 1 98.5 58 ALA B CA 1
ATOM 4828 C C . ALA B 1 58 ? -1.836 -47.031 -14.164 1 98.5 58 ALA B C 1
ATOM 4830 O O . ALA B 1 58 ? -2.238 -46.75 -15.297 1 98.5 58 ALA B O 1
ATOM 4831 N N . THR B 1 59 ? -2.518 -47.75 -13.273 1 97.88 59 THR B N 1
ATOM 4832 C CA . THR B 1 59 ? -3.861 -48.25 -13.547 1 97.88 59 THR B CA 1
ATOM 4833 C C . THR B 1 59 ? -4.816 -47.875 -12.414 1 97.88 59 THR B C 1
ATOM 4835 O O . THR B 1 59 ? -4.465 -48 -11.234 1 97.88 59 THR B O 1
ATOM 4838 N N . VAL B 1 60 ? -5.941 -47.438 -12.82 1 97.62 60 VAL B N 1
ATOM 4839 C CA . VAL B 1 60 ? -6.984 -47.094 -11.852 1 97.62 60 VAL B CA 1
ATOM 4840 C C . VAL B 1 60 ? -7.785 -48.344 -11.508 1 97.62 60 VAL B C 1
ATOM 4842 O O . VAL B 1 60 ? -8.18 -49.094 -12.398 1 97.62 60 VAL B O 1
ATOM 4845 N N . ASP B 1 61 ? -7.953 -48.594 -10.219 1 95.19 61 ASP B N 1
ATOM 4846 C CA . ASP B 1 61 ? -8.828 -49.656 -9.781 1 95.19 61 ASP B CA 1
ATOM 4847 C C . ASP B 1 61 ? -10.289 -49.344 -10.086 1 95.19 61 ASP B C 1
ATOM 4849 O O . ASP B 1 61 ? -10.875 -48.438 -9.484 1 95.19 61 ASP B O 1
ATOM 4853 N N . LYS B 1 62 ? -10.914 -50.094 -10.883 1 91.75 62 LYS B N 1
ATOM 4854 C CA . LYS B 1 62 ? -12.281 -49.844 -11.32 1 91.75 62 LYS B CA 1
ATOM 4855 C C . LYS B 1 62 ? -13.266 -49.969 -10.156 1 91.75 62 LYS B C 1
ATOM 4857 O O . LYS B 1 62 ? -14.328 -49.344 -10.156 1 91.75 62 LYS B O 1
ATOM 4862 N N . SER B 1 63 ? -12.883 -50.812 -9.219 1 92.81 63 SER B N 1
ATOM 4863 C CA . SER B 1 63 ? -13.758 -51.031 -8.078 1 92.81 63 SER B CA 1
ATOM 4864 C C . SER B 1 63 ? -13.672 -49.875 -7.086 1 92.81 63 SER B C 1
ATOM 4866 O O . SER B 1 63 ? -14.586 -49.656 -6.285 1 92.81 63 SER B O 1
ATOM 4868 N N . ASN B 1 64 ? -12.648 -49.156 -7.16 1 94.31 64 ASN B N 1
ATOM 4869 C CA . ASN B 1 64 ? -12.469 -47.938 -6.352 1 94.31 64 ASN B CA 1
ATOM 4870 C C . ASN B 1 64 ? -11.727 -46.844 -7.121 1 94.31 64 ASN B C 1
ATOM 4872 O O . ASN B 1 64 ? -10.602 -46.5 -6.77 1 94.31 64 ASN B O 1
ATOM 4876 N N . PRO B 1 65 ? -12.406 -46.25 -8.023 1 97.31 65 PRO B N 1
ATOM 4877 C CA . PRO B 1 65 ? -11.734 -45.25 -8.859 1 97.31 65 PRO B CA 1
ATOM 4878 C C . PRO B 1 65 ? -11.352 -43.969 -8.086 1 97.31 65 PRO B C 1
ATOM 4880 O O . PRO B 1 65 ? -10.602 -43.156 -8.594 1 97.31 65 PRO B O 1
ATOM 4883 N N . PHE B 1 66 ? -11.82 -43.844 -6.828 1 97.12 66 PHE B N 1
ATOM 4884 C CA . PHE B 1 66 ? -11.547 -42.688 -5.996 1 97.12 66 PHE B CA 1
ATOM 4885 C C . PHE B 1 66 ? -10.367 -42.938 -5.07 1 97.12 66 PHE B C 1
ATOM 4887 O O . PHE B 1 66 ? -9.984 -42.062 -4.281 1 97.12 66 PHE B O 1
ATOM 4894 N N . GLY B 1 67 ? -9.766 -44.062 -5.137 1 94.62 67 GLY B N 1
ATOM 4895 C CA . GLY B 1 67 ? -8.633 -44.469 -4.316 1 94.62 67 GLY B CA 1
ATOM 4896 C C . GLY B 1 67 ? -7.32 -44.469 -5.078 1 94.62 67 GLY B C 1
ATOM 4897 O O . GLY B 1 67 ? -7.277 -44.125 -6.258 1 94.62 67 GLY B O 1
ATOM 4898 N N . PRO B 1 68 ? -6.273 -44.875 -4.445 1 94.25 68 PRO B N 1
ATOM 4899 C CA . PRO B 1 68 ? -4.949 -44.844 -5.078 1 94.25 68 PRO B CA 1
ATOM 4900 C C . PRO B 1 68 ? -4.852 -45.75 -6.289 1 94.25 68 PRO B C 1
ATOM 4902 O O . PRO B 1 68 ? -5.43 -46.844 -6.289 1 94.25 68 PRO B O 1
ATOM 4905 N N . ALA B 1 69 ? -4.121 -45.312 -7.285 1 97.12 69 ALA B N 1
ATOM 4906 C CA . ALA B 1 69 ? -3.791 -46.156 -8.438 1 97.12 69 ALA B CA 1
ATOM 4907 C C . ALA B 1 69 ? -2.582 -47.031 -8.148 1 97.12 69 ALA B C 1
ATOM 4909 O O . ALA B 1 69 ? -1.933 -46.875 -7.109 1 97.12 69 ALA B O 1
ATOM 4910 N N . THR B 1 70 ? -2.396 -47.969 -8.992 1 96.94 70 THR B N 1
ATOM 4911 C CA . THR B 1 70 ? -1.242 -48.875 -8.875 1 96.94 70 THR B CA 1
ATOM 4912 C C . THR B 1 70 ? -0.385 -48.812 -10.141 1 96.94 70 THR B C 1
ATOM 4914 O O . THR B 1 70 ? -0.894 -48.531 -11.227 1 96.94 70 THR B O 1
ATOM 4917 N N . PRO B 1 71 ? 0.945 -49.031 -10.023 1 97.75 71 PRO B N 1
ATOM 4918 C CA . PRO B 1 71 ? 1.792 -49.031 -11.219 1 97.75 71 PRO B CA 1
ATOM 4919 C C . PRO B 1 71 ? 1.278 -49.969 -12.312 1 97.75 71 PRO B C 1
ATOM 4921 O O . PRO B 1 71 ? 0.796 -51.062 -12.016 1 97.75 71 PRO B O 1
ATOM 4924 N N . HIS B 1 72 ? 1.322 -49.5 -13.508 1 97.38 72 HIS B N 1
ATOM 4925 C CA . HIS B 1 72 ? 0.94 -50.344 -14.633 1 97.38 72 HIS B CA 1
ATOM 4926 C C . HIS B 1 72 ? 1.868 -51.562 -14.766 1 97.38 72 HIS B C 1
ATOM 4928 O O . HIS B 1 72 ? 3.082 -51.438 -14.586 1 97.38 72 HIS B O 1
ATOM 4934 N N . PRO B 1 73 ? 1.331 -52.719 -15.156 1 95.19 73 PRO B N 1
ATOM 4935 C CA . PRO B 1 73 ? 2.193 -53.875 -15.344 1 95.19 73 PRO B CA 1
ATOM 4936 C C . PRO B 1 73 ? 3.115 -53.719 -16.562 1 95.19 73 PRO B C 1
ATOM 4938 O O . PRO B 1 73 ? 2.85 -52.906 -17.453 1 95.19 73 PRO B O 1
ATOM 4941 N N . ALA B 1 74 ? 4.125 -54.562 -16.562 1 96.44 74 ALA B N 1
ATOM 4942 C CA . ALA B 1 74 ? 5.07 -54.562 -17.672 1 96.44 74 ALA B CA 1
ATOM 4943 C C . ALA B 1 74 ? 4.41 -55.062 -18.953 1 96.44 74 ALA B C 1
ATOM 4945 O O . ALA B 1 74 ? 3.416 -55.781 -18.906 1 96.44 74 ALA B O 1
ATOM 4946 N N . PHE B 1 75 ? 5.008 -54.625 -20.031 1 97.12 75 PHE B N 1
ATOM 4947 C CA . PHE B 1 75 ? 4.488 -55.031 -21.328 1 97.12 75 PHE B CA 1
ATOM 4948 C C . PHE B 1 75 ? 5.016 -56.438 -21.703 1 97.12 75 PHE B C 1
ATOM 4950 O O . PHE B 1 75 ? 6.219 -56.688 -21.625 1 97.12 75 PHE B O 1
ATOM 4957 N N . ASN B 1 76 ? 4.137 -57.312 -22.125 1 94.94 76 ASN B N 1
ATOM 4958 C CA . ASN B 1 76 ? 4.531 -58.625 -22.594 1 94.94 76 ASN B CA 1
ATOM 4959 C C . ASN B 1 76 ? 4.945 -58.594 -24.062 1 94.94 76 ASN B C 1
ATOM 4961 O O . ASN B 1 76 ? 5.668 -59.5 -24.516 1 94.94 76 ASN B O 1
ATOM 4965 N N . SER B 1 77 ? 4.414 -57.656 -24.797 1 96.25 77 SER B N 1
ATOM 4966 C CA . SER B 1 77 ? 4.742 -57.406 -26.203 1 96.25 77 SER B CA 1
ATOM 4967 C C . SER B 1 77 ? 5.109 -55.938 -26.422 1 96.25 77 SER B C 1
ATOM 4969 O O . SER B 1 77 ? 5.043 -55.125 -25.5 1 96.25 77 SER B O 1
ATOM 4971 N N . ILE B 1 78 ? 5.57 -55.75 -27.625 1 97.19 78 ILE B N 1
ATOM 4972 C CA . ILE B 1 78 ? 5.953 -54.375 -27.953 1 97.19 78 ILE B CA 1
ATOM 4973 C C . ILE B 1 78 ? 4.754 -53.438 -27.781 1 97.19 78 ILE B C 1
ATOM 4975 O O . ILE B 1 78 ? 3.686 -53.688 -28.344 1 97.19 78 ILE B O 1
ATOM 4979 N N . PHE B 1 79 ? 4.887 -52.438 -26.922 1 97.88 79 PHE B N 1
ATOM 4980 C CA . PHE B 1 79 ? 3.85 -51.406 -26.781 1 97.88 79 PHE B CA 1
ATOM 4981 C C . PHE B 1 79 ? 3.998 -50.344 -27.875 1 97.88 79 PHE B C 1
ATOM 4983 O O . PHE B 1 79 ? 5.047 -49.719 -27.969 1 97.88 79 PHE B O 1
ATOM 4990 N N . GLU B 1 80 ? 2.953 -50.125 -28.688 1 97.75 80 GLU B N 1
ATOM 4991 C CA . GLU B 1 80 ? 2.943 -49.062 -29.703 1 97.75 80 GLU B CA 1
ATOM 4992 C C . GLU B 1 80 ? 2.533 -47.719 -29.109 1 97.75 80 GLU B C 1
ATOM 4994 O O . GLU B 1 80 ? 1.344 -47.469 -28.922 1 97.75 80 GLU B O 1
ATOM 4999 N N . ALA B 1 81 ? 3.486 -46.906 -28.906 1 98.19 81 ALA B N 1
ATOM 5000 C CA . ALA B 1 81 ? 3.289 -45.625 -28.266 1 98.19 81 ALA B CA 1
ATOM 5001 C C . ALA B 1 81 ? 3.02 -44.531 -29.297 1 98.19 81 ALA B C 1
ATOM 5003 O O . ALA B 1 81 ? 3.811 -43.594 -29.438 1 98.19 81 ALA B O 1
ATOM 5004 N N . TYR B 1 82 ? 1.775 -44.5 -29.875 1 97.19 82 TYR B N 1
ATOM 5005 C CA . TYR B 1 82 ? 1.494 -43.688 -31.047 1 97.19 82 TYR B CA 1
ATOM 5006 C C . TYR B 1 82 ? 0.402 -42.656 -30.734 1 97.19 82 TYR B C 1
ATOM 5008 O O . TYR B 1 82 ? 0.147 -41.75 -31.547 1 97.19 82 TYR B O 1
ATOM 5016 N N . ASP B 1 83 ? -0.198 -42.781 -29.562 1 97 83 ASP B N 1
ATOM 5017 C CA . ASP B 1 83 ? -1.44 -42.062 -29.328 1 97 83 ASP B CA 1
ATOM 5018 C C . ASP B 1 83 ? -1.367 -41.25 -28.047 1 97 83 ASP B C 1
ATOM 5020 O O . ASP B 1 83 ? -1.26 -41.812 -26.953 1 97 83 ASP B O 1
ATOM 5024 N N . ASP B 1 84 ? -1.451 -39.938 -28.25 1 96.06 84 ASP B N 1
ATOM 5025 C CA . ASP B 1 84 ? -1.422 -39.062 -27.078 1 96.06 84 ASP B CA 1
ATOM 5026 C C . ASP B 1 84 ? -2.807 -38.5 -26.781 1 96.06 84 ASP B C 1
ATOM 5028 O O . ASP B 1 84 ? -2.928 -37.438 -26.156 1 96.06 84 ASP B O 1
ATOM 5032 N N . SER B 1 85 ? -3.951 -39.094 -27.141 1 95.94 85 SER B N 1
ATOM 5033 C CA . SER B 1 85 ? -5.293 -38.5 -27.094 1 95.94 85 SER B CA 1
ATOM 5034 C C . SER B 1 85 ? -5.969 -38.812 -25.766 1 95.94 85 SER B C 1
ATOM 5036 O O . SER B 1 85 ? -7.066 -38.312 -25.484 1 95.94 85 SER B O 1
ATOM 5038 N N . ALA B 1 86 ? -5.316 -39.594 -24.891 1 96.25 86 ALA B N 1
ATOM 5039 C CA . ALA B 1 86 ? -5.934 -39.969 -23.625 1 96.25 86 ALA B CA 1
ATOM 5040 C C . ALA B 1 86 ? -6.223 -38.719 -22.781 1 96.25 86 ALA B C 1
ATOM 5042 O O . ALA B 1 86 ? -5.406 -37.781 -22.734 1 96.25 86 ALA B O 1
ATOM 5043 N N . ILE B 1 87 ? -7.434 -38.688 -22.219 1 97.06 87 ILE B N 1
ATOM 5044 C CA . ILE B 1 87 ? -7.898 -37.594 -21.375 1 97.06 87 ILE B CA 1
ATOM 5045 C C . ILE B 1 87 ? -8.656 -38.156 -20.172 1 97.06 87 ILE B C 1
ATOM 5047 O O . ILE B 1 87 ? -9.461 -39.094 -20.328 1 97.06 87 ILE B O 1
ATOM 5051 N N . CYS B 1 88 ? -8.328 -37.688 -19 1 98.38 88 CYS B N 1
ATOM 5052 C CA . CYS B 1 88 ? -9.094 -38.094 -17.844 1 98.38 88 CYS B CA 1
ATOM 5053 C C . CYS B 1 88 ? -10.484 -37.469 -17.844 1 98.38 88 CYS B C 1
ATOM 5055 O O . CYS B 1 88 ? -10.703 -36.469 -18.5 1 98.38 88 CYS B O 1
ATOM 5057 N N . PRO B 1 89 ? -11.453 -38.031 -17.078 1 98.44 89 PRO B N 1
ATOM 5058 C CA . PRO B 1 89 ? -12.828 -37.5 -17.094 1 98.44 89 PRO B CA 1
ATOM 5059 C C . PRO B 1 89 ? -12.914 -36.062 -16.672 1 98.44 89 PRO B C 1
ATOM 5061 O O . PRO B 1 89 ? -12.383 -35.656 -15.617 1 98.44 89 PRO B O 1
ATOM 5064 N N . GLN B 1 90 ? -13.633 -35.25 -17.516 1 98.5 90 GLN B N 1
ATOM 5065 C CA . GLN B 1 90 ? -13.734 -33.812 -17.297 1 98.5 90 GLN B CA 1
ATOM 5066 C C . GLN B 1 90 ? -14.719 -33.156 -18.25 1 98.5 90 GLN B C 1
ATOM 5068 O O . GLN B 1 90 ? -15.203 -33.812 -19.188 1 98.5 90 GLN B O 1
ATOM 5073 N N . ILE B 1 91 ? -15.047 -31.969 -17.984 1 97.88 91 ILE B N 1
ATOM 5074 C CA . ILE B 1 91 ? -15.594 -31.078 -19 1 97.88 91 ILE B CA 1
ATOM 5075 C C . ILE B 1 91 ? -14.469 -30.266 -19.641 1 97.88 91 ILE B C 1
ATOM 5077 O O . ILE B 1 91 ? -13.914 -29.359 -19.016 1 97.88 91 ILE B O 1
ATOM 5081 N N . GLU B 1 92 ? -14.086 -30.609 -20.812 1 93.88 92 GLU B N 1
ATOM 5082 C CA . GLU B 1 92 ? -12.922 -29.969 -21.438 1 93.88 92 GLU B CA 1
ATOM 5083 C C . GLU B 1 92 ? -13.219 -28.531 -21.797 1 93.88 92 GLU B C 1
ATOM 5085 O O . GLU B 1 92 ? -14.367 -28.172 -22.078 1 93.88 92 GLU B O 1
ATOM 5090 N N . GLU B 1 93 ? -12.273 -27.656 -21.859 1 90.38 93 GLU B N 1
ATOM 5091 C CA . GLU B 1 93 ? -12.414 -26.203 -21.859 1 90.38 93 GLU B CA 1
ATOM 5092 C C . GLU B 1 93 ? -12.656 -25.656 -23.266 1 90.38 93 GLU B C 1
ATOM 5094 O O . GLU B 1 93 ? -13.086 -24.516 -23.422 1 90.38 93 GLU B O 1
ATOM 5099 N N . PHE B 1 94 ? -12.438 -26.328 -24.281 1 91.25 94 PHE B N 1
ATOM 5100 C CA . PHE B 1 94 ? -12.477 -25.781 -25.641 1 91.25 94 PHE B CA 1
ATOM 5101 C C . PHE B 1 94 ? -13.898 -25.828 -26.203 1 91.25 94 PHE B C 1
ATOM 5103 O O . PHE B 1 94 ? -14.375 -24.844 -26.766 1 91.25 94 PHE B O 1
ATOM 5110 N N . ASN B 1 95 ? -14.578 -26.953 -25.984 1 92.94 95 ASN B N 1
ATOM 5111 C CA . ASN B 1 95 ? -15.938 -27.109 -26.484 1 92.94 95 ASN B CA 1
ATOM 5112 C C . ASN B 1 95 ? -16.938 -27.281 -25.344 1 92.94 95 ASN B C 1
ATOM 5114 O O . ASN B 1 95 ? -18.141 -27.359 -25.578 1 92.94 95 ASN B O 1
ATOM 5118 N N . ASN B 1 96 ? -16.438 -27.359 -24.141 1 94.5 96 ASN B N 1
ATOM 5119 C CA . ASN B 1 96 ? -17.266 -27.531 -22.953 1 94.5 96 ASN B CA 1
ATOM 5120 C C . ASN B 1 96 ? -18.094 -28.812 -23.031 1 94.5 96 ASN B C 1
ATOM 5122 O O . ASN B 1 96 ? -19.312 -28.781 -22.812 1 94.5 96 ASN B O 1
ATOM 5126 N N . THR B 1 97 ? -17.453 -29.828 -23.391 1 96.62 97 THR B N 1
ATOM 5127 C CA . THR B 1 97 ? -18.094 -31.141 -23.469 1 96.62 97 THR B CA 1
ATOM 5128 C C . THR B 1 97 ? -17.469 -32.125 -22.469 1 96.62 97 THR B C 1
ATOM 5130 O O . THR B 1 97 ? -16.312 -31.969 -22.094 1 96.62 97 THR B O 1
ATOM 5133 N N . VAL B 1 98 ? -18.266 -33.062 -22.047 1 97.44 98 VAL B N 1
ATOM 5134 C CA . VAL B 1 98 ? -17.766 -34.094 -21.141 1 97.44 98 VAL B CA 1
ATOM 5135 C C . VAL B 1 98 ? -16.969 -35.125 -21.922 1 97.44 98 VAL B C 1
ATOM 5137 O O . VAL B 1 98 ? -17.453 -35.656 -22.922 1 97.44 98 VAL B O 1
ATOM 5140 N N . VAL B 1 99 ? -15.734 -35.406 -21.5 1 97.12 99 VAL B N 1
ATOM 5141 C CA . VAL B 1 99 ? -14.844 -36.312 -22.203 1 97.12 99 VAL B CA 1
ATOM 5142 C C . VAL B 1 99 ? -14.039 -37.125 -21.203 1 97.12 99 VAL B C 1
ATOM 5144 O O . VAL B 1 99 ? -14.094 -36.875 -20 1 97.12 99 VAL B O 1
ATOM 5147 N N . GLY B 1 100 ? -13.375 -38.188 -21.75 1 96.88 100 GLY B N 1
ATOM 5148 C CA . GLY B 1 100 ? -12.336 -38.875 -21 1 96.88 100 GLY B CA 1
ATOM 5149 C C . GLY B 1 100 ? -12.797 -40.188 -20.391 1 96.88 100 GLY B C 1
ATOM 5150 O O . GLY B 1 100 ? -14 -40.438 -20.297 1 96.88 100 GLY B O 1
ATOM 5151 N N . THR B 1 101 ? -11.859 -40.906 -20 1 96.94 101 THR B N 1
ATOM 5152 C CA . THR B 1 101 ? -12.055 -42.188 -19.312 1 96.94 101 THR B CA 1
ATOM 5153 C C . THR B 1 101 ? -11.039 -42.375 -18.203 1 96.94 101 THR B C 1
ATOM 5155 O O . THR B 1 101 ? -10.109 -41.562 -18.062 1 96.94 101 THR B O 1
ATOM 5158 N N . LEU B 1 102 ? -11.258 -43.406 -17.453 1 97.44 102 LEU B N 1
ATOM 5159 C CA . LEU B 1 102 ? -10.359 -43.656 -16.328 1 97.44 102 LEU B CA 1
ATOM 5160 C C . LEU B 1 102 ? -9.062 -44.312 -16.812 1 97.44 102 LEU B C 1
ATOM 5162 O O . LEU B 1 102 ? -8.078 -44.344 -16.062 1 97.44 102 LEU B O 1
ATOM 5166 N N . ASP B 1 103 ? -9.055 -44.812 -18.016 1 96.88 103 ASP B N 1
ATOM 5167 C CA . ASP B 1 103 ? -7.805 -45.281 -18.609 1 96.88 103 ASP B CA 1
ATOM 5168 C C . ASP B 1 103 ? -7.031 -44.094 -19.219 1 96.88 103 ASP B C 1
ATOM 5170 O O . ASP B 1 103 ? -6.863 -44.031 -20.438 1 96.88 103 ASP B O 1
ATOM 5174 N N . CYS B 1 104 ? -6.562 -43.25 -18.406 1 98 104 CYS B N 1
ATOM 5175 C CA . CYS B 1 104 ? -5.988 -42 -18.875 1 98 104 CYS B CA 1
ATOM 5176 C C . CYS B 1 104 ? -4.629 -41.75 -18.234 1 98 104 CYS B C 1
ATOM 5178 O O . CYS B 1 104 ? -3.967 -40.75 -18.547 1 98 104 CYS B O 1
ATOM 5180 N N . LEU B 1 105 ? -4.137 -42.594 -17.312 1 98.75 105 LEU B N 1
ATOM 5181 C CA . LEU B 1 105 ? -2.877 -42.344 -16.609 1 98.75 105 LEU B CA 1
ATOM 5182 C C . LEU B 1 105 ? -1.688 -42.719 -17.5 1 98.75 105 LEU B C 1
ATOM 5184 O O . LEU B 1 105 ? -1.072 -43.75 -17.328 1 98.75 105 LEU B O 1
ATOM 5188 N N . HIS B 1 106 ? -1.387 -41.75 -18.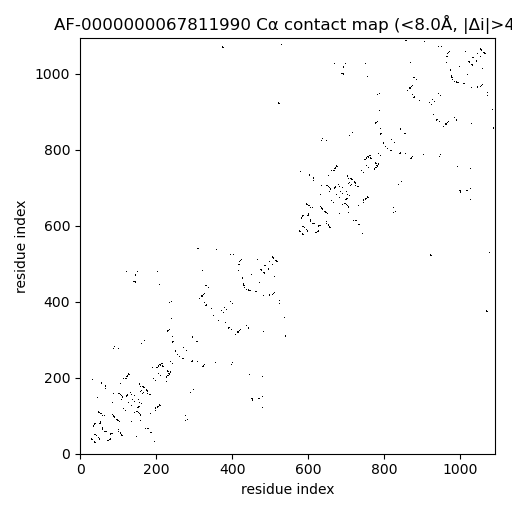375 1 98.5 106 HIS B N 1
ATOM 5189 C CA . HIS B 1 106 ? -0.383 -41.938 -19.422 1 98.5 106 HIS B CA 1
ATOM 5190 C C . HIS B 1 106 ? 0.673 -40.844 -19.375 1 98.5 106 HIS B C 1
ATOM 5192 O O . HIS B 1 106 ? 0.415 -39.75 -18.875 1 98.5 106 HIS B O 1
ATOM 5198 N N . VAL B 1 107 ? 1.922 -41.188 -19.891 1 98.62 107 VAL B N 1
ATOM 5199 C CA . VAL B 1 107 ? 2.967 -40.188 -20.141 1 98.62 107 VAL B CA 1
ATOM 5200 C C . VAL B 1 107 ? 3.309 -40.156 -21.625 1 98.62 107 VAL B C 1
ATOM 5202 O O . VAL B 1 107 ? 3.092 -41.125 -22.344 1 98.62 107 VAL B O 1
ATOM 5205 N N . ASN B 1 108 ? 3.703 -39.031 -22.078 1 98.81 108 ASN B N 1
ATOM 5206 C CA . ASN B 1 108 ? 4.32 -38.812 -23.391 1 98.81 108 ASN B CA 1
ATOM 5207 C C . ASN B 1 108 ? 5.777 -38.406 -23.266 1 98.81 108 ASN B C 1
ATOM 5209 O O . ASN B 1 108 ? 6.113 -37.562 -22.406 1 98.81 108 ASN B O 1
ATOM 5213 N N . ILE B 1 109 ? 6.633 -39 -24.078 1 98.81 109 ILE B N 1
ATOM 5214 C CA . ILE B 1 109 ? 8.055 -38.688 -24.047 1 98.81 109 ILE B CA 1
ATOM 5215 C C . ILE B 1 109 ? 8.508 -38.219 -25.422 1 98.81 109 ILE B C 1
ATOM 5217 O O . ILE B 1 109 ? 8.305 -38.938 -26.422 1 98.81 109 ILE B O 1
ATOM 5221 N N . TYR B 1 110 ? 9.094 -37.125 -25.5 1 98.75 110 TYR B N 1
ATOM 5222 C CA . TYR B 1 110 ? 9.68 -36.531 -26.703 1 98.75 110 TYR B CA 1
ATOM 5223 C C . TYR B 1 110 ? 11.188 -36.375 -26.562 1 98.75 110 TYR B C 1
ATOM 5225 O O . TYR B 1 110 ? 11.664 -35.594 -25.766 1 98.75 110 TYR B O 1
ATOM 5233 N N . ALA B 1 111 ? 11.93 -37.125 -27.359 1 98.25 111 ALA B N 1
ATOM 5234 C CA . ALA B 1 111 ? 13.375 -37.219 -27.188 1 98.25 111 ALA B CA 1
ATOM 5235 C C . ALA B 1 111 ? 14.109 -36.812 -28.453 1 98.25 111 ALA B C 1
ATOM 5237 O O . ALA B 1 111 ? 13.883 -37.375 -29.531 1 98.25 111 ALA B O 1
ATOM 5238 N N . PRO B 1 112 ? 14.984 -35.812 -28.266 1 97.56 112 PRO B N 1
ATOM 5239 C CA . PRO B 1 112 ? 15.867 -35.531 -29.406 1 97.56 112 PRO B CA 1
ATOM 5240 C C . PRO B 1 112 ? 16.609 -36.781 -29.891 1 97.56 112 PRO B C 1
ATOM 5242 O O . PRO B 1 112 ? 17.016 -37.625 -29.078 1 97.56 112 PRO B O 1
ATOM 5245 N N . ASN B 1 113 ? 16.828 -36.812 -31.172 1 94.19 113 ASN B N 1
ATOM 5246 C CA . ASN B 1 113 ? 17.5 -38 -31.719 1 94.19 113 ASN B CA 1
ATOM 5247 C C . ASN B 1 113 ? 18.938 -38.094 -31.25 1 94.19 113 ASN B C 1
ATOM 5249 O O . ASN B 1 113 ? 19.562 -39.156 -31.328 1 94.19 113 ASN B O 1
ATOM 5253 N N . SER B 1 114 ? 19.422 -37.031 -30.734 1 93.12 114 SER B N 1
ATOM 5254 C CA . SER B 1 114 ? 20.781 -37 -30.188 1 93.12 114 SER B CA 1
ATOM 5255 C C . SER B 1 114 ? 20.844 -37.719 -28.844 1 93.12 114 SER B C 1
ATOM 5257 O O . SER B 1 114 ? 21.922 -38.062 -28.359 1 93.12 114 SER B O 1
ATOM 5259 N N . ALA B 1 115 ? 19.719 -38 -28.25 1 94.88 115 ALA B N 1
ATOM 5260 C CA . ALA B 1 115 ? 19.656 -38.656 -26.938 1 94.88 115 ALA B CA 1
ATOM 5261 C C . ALA B 1 115 ? 19.938 -40.156 -27.047 1 94.88 115 ALA B C 1
ATOM 5263 O O . ALA B 1 115 ? 19.266 -40.875 -27.797 1 94.88 115 ALA B O 1
ATOM 5264 N N . ASP B 1 116 ? 20.984 -40.594 -26.312 1 91.62 116 ASP B N 1
ATOM 5265 C CA . ASP B 1 116 ? 21.297 -42 -26.25 1 91.62 116 ASP B CA 1
ATOM 5266 C C . ASP B 1 116 ? 22.062 -42.344 -24.969 1 91.62 116 ASP B C 1
ATOM 5268 O O . ASP B 1 116 ? 22.141 -41.5 -24.047 1 91.62 116 ASP B O 1
ATOM 5272 N N . SER B 1 117 ? 22.453 -43.562 -24.891 1 91.06 117 SER B N 1
ATOM 5273 C CA . SER B 1 117 ? 23.078 -44.031 -23.656 1 91.06 117 SER B CA 1
ATOM 5274 C C . SER B 1 117 ? 24.422 -43.344 -23.422 1 91.06 117 SER B C 1
ATOM 5276 O O . SER B 1 117 ? 24.891 -43.25 -22.297 1 91.06 117 SER B O 1
ATOM 5278 N N . ARG B 1 118 ? 25.016 -42.875 -24.422 1 93.56 118 ARG B N 1
ATOM 5279 C CA . ARG B 1 118 ? 26.312 -42.219 -24.312 1 93.56 118 ARG B CA 1
ATOM 5280 C C . ARG B 1 118 ? 26.156 -40.719 -24.156 1 93.56 118 ARG B C 1
ATOM 5282 O O . ARG B 1 118 ? 27.078 -40.031 -23.734 1 93.56 118 ARG B O 1
ATOM 5289 N N . ASN B 1 119 ? 25.016 -40.25 -24.562 1 94.69 119 ASN B N 1
ATOM 5290 C CA . ASN B 1 119 ? 24.672 -38.844 -24.469 1 94.69 119 ASN B CA 1
ATOM 5291 C C . ASN B 1 119 ? 23.312 -38.656 -23.797 1 94.69 119 ASN B C 1
ATOM 5293 O O . ASN B 1 119 ? 22.344 -38.25 -24.453 1 94.69 119 ASN B O 1
ATOM 5297 N N . ARG B 1 120 ? 23.266 -38.812 -22.516 1 97.56 120 ARG B N 1
ATOM 5298 C CA . ARG B 1 120 ? 22.016 -38.656 -21.781 1 97.56 120 ARG B CA 1
ATOM 5299 C C . ARG B 1 120 ? 21.625 -37.188 -21.625 1 97.56 120 ARG B C 1
ATOM 5301 O O . ARG B 1 120 ? 22.469 -36.375 -21.266 1 97.56 120 ARG B O 1
ATOM 5308 N N . LEU B 1 121 ? 20.469 -36.906 -21.969 1 98.5 121 LEU B N 1
ATOM 5309 C CA . LEU B 1 121 ? 20.016 -35.531 -21.953 1 98.5 121 LEU B CA 1
ATOM 5310 C C . LEU B 1 121 ? 19.188 -35.219 -20.703 1 98.5 121 LEU B C 1
ATOM 5312 O O . LEU B 1 121 ? 18.562 -36.125 -20.141 1 98.5 121 LEU B O 1
ATOM 5316 N N . PRO B 1 122 ? 19.266 -33.938 -20.188 1 98.5 122 PRO B N 1
ATOM 5317 C CA . PRO B 1 122 ? 18.359 -33.562 -19.094 1 98.5 122 PRO B CA 1
ATOM 5318 C C . PRO B 1 122 ? 16.891 -33.688 -19.469 1 98.5 122 PRO B C 1
ATOM 5320 O O . PRO B 1 122 ? 16.547 -33.625 -20.656 1 98.5 122 PRO B O 1
ATOM 5323 N N . VAL B 1 123 ? 16.031 -33.844 -18.484 1 98.81 123 VAL B N 1
ATOM 5324 C CA . VAL B 1 123 ? 14.617 -34.156 -18.688 1 98.81 123 VAL B CA 1
ATOM 5325 C C . VAL B 1 123 ? 13.758 -33.062 -18.047 1 98.81 123 VAL B C 1
ATOM 5327 O O . VAL B 1 123 ? 14.008 -32.656 -16.906 1 98.81 123 VAL B O 1
ATOM 5330 N N . ALA B 1 124 ? 12.836 -32.562 -18.75 1 98.88 124 ALA B N 1
ATOM 5331 C CA . ALA B 1 124 ? 11.805 -31.641 -18.25 1 98.88 124 ALA B CA 1
ATOM 5332 C C . ALA B 1 124 ? 10.438 -32.312 -18.234 1 98.88 124 ALA B C 1
ATOM 5334 O O . ALA B 1 124 ? 9.992 -32.844 -19.25 1 98.88 124 ALA B O 1
ATOM 5335 N N . VAL B 1 125 ? 9.805 -32.312 -17.094 1 98.94 125 VAL B N 1
ATOM 5336 C CA . VAL B 1 125 ? 8.5 -32.969 -16.938 1 98.94 125 VAL B CA 1
ATOM 5337 C C . VAL B 1 125 ? 7.43 -31.891 -16.719 1 98.94 125 VAL B C 1
ATOM 5339 O O . VAL B 1 125 ? 7.434 -31.219 -15.688 1 98.94 125 VAL B O 1
ATOM 5342 N N . TRP B 1 126 ? 6.461 -31.828 -17.625 1 98.88 126 TRP B N 1
ATOM 5343 C CA . TRP B 1 126 ? 5.398 -30.828 -17.594 1 98.88 126 TRP B CA 1
ATOM 5344 C C . TRP B 1 126 ? 4.164 -31.359 -16.859 1 98.88 126 TRP B C 1
ATOM 5346 O O . TRP B 1 126 ? 3.658 -32.438 -17.203 1 98.88 126 TRP B O 1
ATOM 5356 N N . ILE B 1 127 ? 3.75 -30.625 -15.867 1 98.88 127 ILE B N 1
ATOM 5357 C CA . ILE B 1 127 ? 2.475 -30.859 -15.195 1 98.88 127 ILE B CA 1
ATOM 5358 C C . ILE B 1 127 ? 1.506 -29.719 -15.523 1 98.88 127 ILE B C 1
ATOM 5360 O O . ILE B 1 127 ? 1.704 -28.578 -15.102 1 98.88 127 ILE B O 1
ATOM 5364 N N . TYR B 1 128 ? 0.433 -30.031 -16.266 1 98.38 128 TYR B N 1
ATOM 5365 C CA . TYR B 1 128 ? -0.437 -29 -16.797 1 98.38 128 TYR B CA 1
ATOM 5366 C C . TYR B 1 128 ? -1.322 -28.406 -15.711 1 98.38 128 TYR B C 1
ATOM 5368 O O . TYR B 1 128 ? -1.483 -29 -14.641 1 98.38 128 TYR B O 1
ATOM 5376 N N . GLY B 1 129 ? -1.849 -27.219 -16.031 1 98.19 129 GLY B N 1
ATOM 5377 C CA . GLY B 1 129 ? -2.805 -26.562 -15.148 1 98.19 129 GLY B CA 1
ATOM 5378 C C . GLY B 1 129 ? -4.238 -26.969 -15.422 1 98.19 129 GLY B C 1
ATOM 5379 O O . GLY B 1 129 ? -4.492 -28.047 -15.969 1 98.19 129 GLY B O 1
ATOM 5380 N N . GLY B 1 130 ? -5.152 -26.094 -14.906 1 98 130 GLY B N 1
ATOM 5381 C CA . GLY B 1 130 ? -6.566 -26.375 -15.086 1 98 130 GLY B CA 1
ATOM 5382 C C . GLY B 1 130 ? -7.32 -26.516 -13.781 1 98 130 GLY B C 1
ATOM 5383 O O . GLY B 1 130 ? -8.391 -27.125 -13.734 1 98 130 GLY B O 1
ATOM 5384 N N . GLY B 1 131 ? -6.789 -26 -12.719 1 98 131 GLY B N 1
ATOM 5385 C CA . GLY B 1 131 ? -7.477 -25.938 -11.438 1 98 131 GLY B CA 1
ATOM 5386 C C . GLY B 1 131 ? -7.801 -27.297 -10.867 1 98 131 GLY B C 1
ATOM 5387 O O . GLY B 1 131 ? -8.805 -27.453 -10.164 1 98 131 GLY B O 1
ATOM 5388 N N . PHE B 1 132 ? -7.094 -28.281 -11.32 1 98.56 132 PHE B N 1
ATOM 5389 C CA . PHE B 1 132 ? -7.27 -29.672 -10.883 1 98.56 132 PHE B CA 1
ATOM 5390 C C . PHE B 1 132 ? -8.586 -30.234 -11.398 1 98.56 132 PHE B C 1
ATOM 5392 O O . PHE B 1 132 ? -9.062 -31.25 -10.898 1 98.56 132 PHE B O 1
ATOM 5399 N N . SER B 1 133 ? -9.156 -29.594 -12.414 1 97.94 133 SER B N 1
ATOM 5400 C CA . SER B 1 133 ? -10.461 -30.031 -12.898 1 97.94 133 SER B CA 1
ATOM 5401 C C . SER B 1 133 ? -10.438 -30.297 -14.398 1 97.94 133 SER B C 1
ATOM 5403 O O . SER B 1 133 ? -11.289 -31.016 -14.922 1 97.94 133 SER B O 1
ATOM 5405 N N . ILE B 1 134 ? -9.508 -29.656 -15.031 1 97.94 134 ILE B N 1
ATOM 5406 C CA . ILE B 1 134 ? -9.445 -29.828 -16.484 1 97.94 134 ILE B CA 1
ATOM 5407 C C . ILE B 1 134 ? -7.988 -29.922 -16.922 1 97.94 134 ILE B C 1
ATOM 5409 O O . ILE B 1 134 ? -7.078 -29.594 -16.156 1 97.94 134 ILE B O 1
ATOM 5413 N N . GLY B 1 135 ? -7.781 -30.438 -18.156 1 97.75 135 GLY B N 1
ATOM 5414 C CA . GLY B 1 135 ? -6.465 -30.484 -18.766 1 97.75 135 GLY B CA 1
ATOM 5415 C C . GLY B 1 135 ? -6.129 -31.859 -19.344 1 97.75 135 GLY B C 1
ATOM 5416 O O . GLY B 1 135 ? -6.816 -32.844 -19.078 1 97.75 135 GLY B O 1
ATOM 5417 N N . PHE B 1 136 ? -5.148 -31.844 -20.188 1 97.81 136 PHE B N 1
ATOM 5418 C CA . PHE B 1 136 ? -4.625 -33.062 -20.797 1 97.81 136 PHE B CA 1
ATOM 5419 C C . PHE B 1 136 ? -3.199 -32.844 -21.297 1 97.81 136 PHE B C 1
ATOM 5421 O O . PHE B 1 136 ? -2.744 -31.703 -21.422 1 97.81 136 PHE B O 1
ATOM 5428 N N . SER B 1 137 ? -2.502 -33.906 -21.641 1 97.88 137 SER B N 1
ATOM 5429 C CA . SER B 1 137 ? -1.057 -33.812 -21.828 1 97.88 137 SER B CA 1
ATOM 5430 C C . SER B 1 137 ? -0.689 -33.875 -23.312 1 97.88 137 SER B C 1
ATOM 5432 O O . SER B 1 137 ? 0.485 -33.75 -23.672 1 97.88 137 SER B O 1
ATOM 5434 N N . GLY B 1 138 ? -1.589 -33.875 -24.172 1 97.12 138 GLY B N 1
ATOM 5435 C CA . GLY B 1 138 ? -1.327 -34.125 -25.578 1 97.12 138 GLY B CA 1
ATOM 5436 C C . GLY B 1 138 ? -0.736 -32.938 -26.312 1 97.12 138 GLY B C 1
ATOM 5437 O O . GLY B 1 138 ? -0.76 -31.828 -25.812 1 97.12 138 GLY B O 1
ATOM 5438 N N . ARG B 1 139 ? -0.303 -33.219 -27.578 1 97 139 ARG B N 1
ATOM 5439 C CA . ARG B 1 139 ? 0.415 -32.25 -28.406 1 97 139 ARG B CA 1
ATOM 5440 C C . ARG B 1 139 ? -0.533 -31.203 -28.969 1 97 139 ARG B C 1
ATOM 5442 O O . ARG B 1 139 ? -0.09 -30.172 -29.484 1 97 139 ARG B O 1
ATOM 5449 N N . TYR B 1 140 ? -1.804 -31.5 -28.766 1 95.5 140 TYR B N 1
ATOM 5450 C CA . TYR B 1 140 ? -2.736 -30.453 -29.188 1 95.5 140 TYR B CA 1
ATOM 5451 C C . TYR B 1 140 ? -2.393 -29.125 -28.547 1 95.5 140 TYR B C 1
ATOM 5453 O O . TYR B 1 140 ? -2.432 -28.078 -29.203 1 95.5 140 TYR B O 1
ATOM 5461 N N . LEU B 1 141 ? -2.039 -29.141 -27.328 1 96.75 141 LEU B N 1
ATOM 5462 C CA . LEU B 1 141 ? -1.672 -27.922 -26.625 1 96.75 141 LEU B CA 1
ATOM 5463 C C . LEU B 1 141 ? -0.168 -27.859 -26.375 1 96.75 141 LEU B C 1
ATOM 5465 O O . LEU B 1 141 ? 0.426 -26.781 -26.359 1 96.75 141 LEU B O 1
ATOM 5469 N N . TYR B 1 142 ? 0.38 -29.031 -26.156 1 98.06 142 TYR B N 1
ATOM 5470 C CA . TYR B 1 142 ? 1.76 -29.031 -25.688 1 98.06 142 TYR B CA 1
ATOM 5471 C C . TYR B 1 142 ? 2.691 -29.641 -26.719 1 98.06 142 TYR B C 1
ATOM 5473 O O . TYR B 1 142 ? 3.379 -30.625 -26.438 1 98.06 142 TYR B O 1
ATOM 5481 N N . GLY B 1 143 ? 2.742 -28.953 -27.891 1 97.62 143 GLY B N 1
ATOM 5482 C CA . GLY B 1 143 ? 3.699 -29.359 -28.906 1 97.62 143 GLY B CA 1
ATOM 5483 C C . GLY B 1 143 ? 5.141 -29.234 -28.453 1 97.62 143 GLY B C 1
ATOM 5484 O O . GLY B 1 143 ? 5.559 -28.188 -27.953 1 97.62 143 GLY B O 1
ATOM 5485 N N . PRO B 1 144 ? 5.938 -30.25 -28.625 1 97.88 144 PRO B N 1
ATOM 5486 C CA . PRO B 1 144 ? 7.23 -30.344 -27.953 1 97.88 144 PRO B CA 1
ATOM 5487 C C . PRO B 1 144 ? 8.352 -29.641 -28.703 1 97.88 144 PRO B C 1
ATOM 5489 O O . PRO B 1 144 ? 9.453 -29.469 -28.188 1 97.88 144 PRO B O 1
ATOM 5492 N N . ARG B 1 145 ? 8.133 -29.172 -29.859 1 96.31 145 ARG B N 1
ATOM 5493 C CA . ARG B 1 145 ? 9.172 -28.781 -30.812 1 96.31 145 ARG B CA 1
ATOM 5494 C C . ARG B 1 145 ? 10.109 -27.75 -30.188 1 96.31 145 ARG B C 1
ATOM 5496 O O . ARG B 1 145 ? 11.328 -27.859 -30.297 1 96.31 145 ARG B O 1
ATOM 5503 N N . TYR B 1 146 ? 9.562 -26.75 -29.516 1 96.12 146 TYR B N 1
ATOM 5504 C CA . TYR B 1 146 ? 10.359 -25.641 -29.016 1 96.12 146 TYR B CA 1
ATOM 5505 C C . TYR B 1 146 ? 11.359 -26.125 -27.969 1 96.12 146 TYR B C 1
ATOM 5507 O O . TYR B 1 146 ? 12.516 -25.688 -27.953 1 96.12 146 TYR B O 1
ATOM 5515 N N . PHE B 1 147 ? 10.984 -27.062 -27.094 1 95.75 147 PHE B N 1
ATOM 5516 C CA . PHE B 1 147 ? 11.852 -27.547 -26.031 1 95.75 147 PHE B CA 1
ATOM 5517 C C . PHE B 1 147 ? 12.828 -28.594 -26.562 1 95.75 147 PHE B C 1
ATOM 5519 O O . PHE B 1 147 ? 14 -28.594 -26.188 1 95.75 147 PHE B O 1
ATOM 5526 N N . VAL B 1 148 ? 12.391 -29.469 -27.422 1 96.88 148 VAL B N 1
ATOM 5527 C CA . VAL B 1 148 ? 13.242 -30.547 -27.906 1 96.88 148 VAL B CA 1
ATOM 5528 C C . VAL B 1 148 ? 14.383 -29.953 -28.734 1 96.88 148 VAL B C 1
ATOM 5530 O O . VAL B 1 148 ? 15.492 -30.5 -28.75 1 96.88 148 VAL B O 1
ATOM 5533 N N . ASP B 1 149 ? 14.133 -28.828 -29.344 1 95.75 149 ASP B N 1
ATOM 5534 C CA . ASP B 1 149 ? 15.156 -28.141 -30.125 1 95.75 149 ASP B CA 1
ATOM 5535 C C . ASP B 1 149 ? 16.281 -27.625 -29.219 1 95.75 149 ASP B C 1
ATOM 5537 O O . ASP B 1 149 ? 17.344 -27.266 -29.703 1 95.75 149 ASP B O 1
ATOM 5541 N N . GLN B 1 150 ? 16.062 -27.641 -27.969 1 96.5 150 GLN B N 1
ATOM 5542 C CA . GLN B 1 150 ? 17.047 -27.156 -27 1 96.5 150 GLN B CA 1
ATOM 5543 C C . GLN B 1 150 ? 17.844 -28.312 -26.406 1 96.5 150 GLN B C 1
ATOM 5545 O O . GLN B 1 150 ? 18.547 -28.141 -25.406 1 96.5 150 GLN B O 1
ATOM 5550 N N . ASP B 1 151 ? 17.734 -29.5 -26.891 1 96.19 151 ASP B N 1
ATOM 5551 C CA . ASP B 1 151 ? 18.438 -30.703 -26.453 1 96.19 151 ASP B CA 1
ATOM 5552 C C . ASP B 1 151 ? 18.031 -31.109 -25.031 1 96.19 151 ASP B C 1
ATOM 5554 O O . ASP B 1 151 ? 18.891 -31.344 -24.172 1 96.19 151 ASP B O 1
ATOM 5558 N N . ILE B 1 152 ? 16.781 -31.109 -24.812 1 97.5 152 ILE B N 1
ATOM 5559 C CA . ILE B 1 152 ? 16.203 -31.656 -23.594 1 97.5 152 ILE B CA 1
ATOM 5560 C C . ILE B 1 152 ? 15.078 -32.625 -23.938 1 97.5 152 ILE B C 1
ATOM 5562 O O . ILE B 1 152 ? 14.422 -32.469 -24.984 1 97.5 152 ILE B O 1
ATOM 5566 N N . ILE B 1 153 ? 14.906 -33.625 -23.156 1 98.69 153 ILE B N 1
ATOM 5567 C CA . ILE B 1 153 ? 13.766 -34.531 -23.297 1 98.69 153 ILE B CA 1
ATOM 5568 C C . ILE B 1 153 ? 12.555 -33.938 -22.562 1 98.69 153 ILE B C 1
ATOM 5570 O O . ILE B 1 153 ? 12.664 -33.5 -21.422 1 98.69 153 ILE B O 1
ATOM 5574 N N . LEU B 1 154 ? 11.453 -33.812 -23.297 1 98.81 154 LEU B N 1
ATOM 5575 C CA . LEU B 1 154 ? 10.211 -33.312 -22.703 1 98.81 154 LEU B CA 1
ATOM 5576 C C . LEU B 1 154 ? 9.281 -34.5 -22.375 1 98.81 154 LEU B C 1
ATOM 5578 O O . LEU B 1 154 ? 9.094 -35.375 -23.203 1 98.81 154 LEU B O 1
ATOM 5582 N N . VAL B 1 155 ? 8.781 -34.531 -21.188 1 98.94 155 VAL B N 1
ATOM 5583 C CA . VAL B 1 155 ? 7.766 -35.5 -20.781 1 98.94 155 VAL B CA 1
ATOM 5584 C C . VAL B 1 155 ? 6.5 -34.75 -20.344 1 98.94 155 VAL B C 1
ATOM 5586 O O . VAL B 1 155 ? 6.57 -33.75 -19.625 1 98.94 155 VAL B O 1
ATOM 5589 N N . THR B 1 156 ? 5.348 -35.156 -20.828 1 98.81 156 THR B N 1
ATOM 5590 C CA . THR B 1 156 ? 4.051 -34.688 -20.359 1 98.81 156 THR B CA 1
ATOM 5591 C C . THR B 1 156 ? 3.254 -35.844 -19.75 1 98.81 156 THR B C 1
ATOM 5593 O O . THR B 1 156 ? 3.49 -37 -20.094 1 98.81 156 THR B O 1
ATOM 5596 N N . LEU B 1 157 ? 2.322 -35.562 -18.828 1 98.81 157 LEU B N 1
ATOM 5597 C CA . LEU B 1 157 ? 1.606 -36.656 -18.172 1 98.81 157 LEU B CA 1
ATOM 5598 C C . LEU B 1 157 ? 0.178 -36.25 -17.828 1 98.81 157 LEU B C 1
ATOM 5600 O O . LEU B 1 157 ? -0.101 -35.062 -17.641 1 98.81 157 LEU B O 1
ATOM 5604 N N . ASN B 1 158 ? -0.705 -37.219 -17.812 1 98.75 158 ASN B N 1
ATOM 5605 C CA . ASN B 1 158 ? -2.057 -37.062 -17.281 1 98.75 158 ASN B CA 1
ATOM 5606 C C . ASN B 1 158 ? -2.145 -37.5 -15.828 1 98.75 158 ASN B C 1
ATOM 5608 O O . ASN B 1 158 ? -1.309 -38.281 -15.359 1 98.75 158 ASN B O 1
ATOM 5612 N N . TYR B 1 159 ? -3.068 -37.031 -15.141 1 98.81 159 TYR B N 1
ATOM 5613 C CA . TYR B 1 159 ? -3.457 -37.438 -13.789 1 98.81 159 TYR B CA 1
ATOM 5614 C C . TYR B 1 159 ? -4.953 -37.25 -13.578 1 98.81 159 TYR B C 1
ATOM 5616 O O . TYR B 1 159 ? -5.609 -36.531 -14.312 1 98.81 159 TYR B O 1
ATOM 5624 N N . ARG B 1 160 ? -5.516 -37.938 -12.641 1 98.69 160 ARG B N 1
ATOM 5625 C CA . ARG B 1 160 ? -6.957 -37.875 -12.422 1 98.69 160 ARG B CA 1
ATOM 5626 C C . ARG B 1 160 ? -7.348 -36.5 -11.883 1 98.69 160 ARG B C 1
ATOM 5628 O O . ARG B 1 160 ? -6.602 -35.875 -11.109 1 98.69 160 ARG B O 1
ATOM 5635 N N . LEU B 1 161 ? -8.578 -36.062 -12.266 1 98.38 161 LEU B N 1
ATOM 5636 C CA . LEU B 1 161 ? -9.086 -34.719 -11.992 1 98.38 161 LEU B CA 1
ATOM 5637 C C . LEU B 1 161 ? -10.406 -34.781 -11.227 1 98.38 161 LEU B C 1
ATOM 5639 O O . LEU B 1 161 ? -11 -35.844 -11.102 1 98.38 161 LEU B O 1
ATOM 5643 N N . GLY B 1 162 ? -10.812 -33.594 -10.742 1 98 162 GLY B N 1
ATOM 5644 C CA . GLY B 1 162 ? -12.133 -33.469 -10.156 1 98 162 GLY B CA 1
ATOM 5645 C C . GLY B 1 162 ? -12.414 -34.5 -9.086 1 98 162 GLY B C 1
ATOM 5646 O O . GLY B 1 162 ? -11.578 -34.75 -8.219 1 98 162 GLY B O 1
ATOM 5647 N N . PRO B 1 163 ? -13.578 -35.062 -9.172 1 97.88 163 PRO B N 1
ATOM 5648 C CA . PRO B 1 163 ? -13.961 -36.031 -8.125 1 97.88 163 PRO B CA 1
ATOM 5649 C C . PRO B 1 163 ? -13.07 -37.281 -8.109 1 97.88 163 PRO B C 1
ATOM 5651 O O . PRO B 1 163 ? -12.844 -37.875 -7.055 1 97.88 163 PRO B O 1
ATOM 5654 N N . TYR B 1 164 ? -12.539 -37.625 -9.234 1 98.19 164 TYR B N 1
ATOM 5655 C CA . TYR B 1 164 ? -11.719 -38.844 -9.289 1 98.19 164 TYR B CA 1
ATOM 5656 C C . TYR B 1 164 ? -10.328 -38.594 -8.734 1 98.19 164 TYR B C 1
ATOM 5658 O O . TYR B 1 164 ? -9.664 -39.5 -8.25 1 98.19 164 TYR B O 1
ATOM 5666 N N . GLY B 1 165 ? -9.906 -37.375 -8.797 1 98.19 165 GLY B N 1
ATOM 5667 C CA . GLY B 1 165 ? -8.555 -37.062 -8.375 1 98.19 165 GLY B CA 1
ATOM 5668 C C . GLY B 1 165 ? -8.484 -36.562 -6.949 1 98.19 165 GLY B C 1
ATOM 5669 O O . GLY B 1 165 ? -7.445 -36.656 -6.293 1 98.19 165 GLY B O 1
ATOM 5670 N N . PHE B 1 166 ? -9.664 -36 -6.43 1 98 166 PHE B N 1
ATOM 5671 C CA . PHE B 1 166 ? -9.469 -35.219 -5.219 1 98 166 PHE B CA 1
ATOM 5672 C C . PHE B 1 166 ? -10.641 -35.406 -4.258 1 98 166 PHE B C 1
ATOM 5674 O O . PHE B 1 166 ? -10.797 -34.656 -3.305 1 98 166 PHE B O 1
ATOM 5681 N N . MET B 1 167 ? -11.445 -36.406 -4.484 1 95.75 167 MET B N 1
ATOM 5682 C CA . MET B 1 167 ? -12.414 -36.844 -3.477 1 95.75 167 MET B CA 1
ATOM 5683 C C . MET B 1 167 ? -11.703 -37.281 -2.205 1 95.75 167 MET B C 1
ATOM 5685 O O . MET B 1 167 ? -10.703 -38 -2.27 1 95.75 167 MET B O 1
ATOM 5689 N N . SER B 1 168 ? -12.258 -36.781 -1.041 1 94.19 168 SER B N 1
ATOM 5690 C CA . SER B 1 168 ? -11.633 -37.188 0.215 1 94.19 168 SER B CA 1
ATOM 5691 C C . SER B 1 168 ? -12.688 -37.531 1.268 1 94.19 168 SER B C 1
ATOM 5693 O O . SER B 1 168 ? -13.625 -36.75 1.481 1 94.19 168 SER B O 1
ATOM 5695 N N . LEU B 1 169 ? -12.57 -38.656 1.914 1 90.88 169 LEU B N 1
ATOM 5696 C CA . LEU B 1 169 ? -13.32 -39.031 3.107 1 90.88 169 LEU B CA 1
ATOM 5697 C C . LEU B 1 169 ? -12.406 -39.125 4.32 1 90.88 169 LEU B C 1
ATOM 5699 O O . LEU B 1 169 ? -12.844 -39.5 5.41 1 90.88 169 LEU B O 1
ATOM 5703 N N . ASN B 1 170 ? -11.172 -38.844 4.082 1 89.94 170 ASN B N 1
ATOM 5704 C CA . ASN B 1 170 ? -10.156 -38.938 5.129 1 89.94 170 ASN B CA 1
ATOM 5705 C C . ASN B 1 170 ? -10.117 -40.344 5.719 1 89.94 170 ASN B C 1
ATOM 5707 O O . ASN B 1 170 ? -10.148 -40.531 6.941 1 89.94 170 ASN B O 1
ATOM 5711 N N . THR B 1 171 ? -10.156 -41.312 4.875 1 88.19 171 THR B N 1
ATOM 5712 C CA . THR B 1 171 ? -9.969 -42.719 5.195 1 88.19 171 THR B CA 1
ATOM 5713 C C . THR B 1 171 ? -8.844 -43.344 4.355 1 88.19 171 THR B C 1
ATOM 5715 O O . THR B 1 171 ? -8.453 -42.75 3.334 1 88.19 171 THR B O 1
ATOM 5718 N N . PRO B 1 172 ? -8.328 -44.406 4.754 1 86.38 172 PRO B N 1
ATOM 5719 C CA . PRO B 1 172 ? -7.27 -45.031 3.965 1 86.38 172 PRO B CA 1
ATOM 5720 C C . PRO B 1 172 ? -7.719 -45.375 2.553 1 86.38 172 PRO B C 1
ATOM 5722 O O . PRO B 1 172 ? -6.91 -45.375 1.621 1 86.38 172 PRO B O 1
ATOM 5725 N N . ASP B 1 173 ? -8.992 -45.656 2.432 1 88 173 ASP B N 1
ATOM 5726 C CA . ASP B 1 173 ? -9.508 -46.094 1.135 1 88 173 ASP B CA 1
ATOM 5727 C C . ASP B 1 173 ? -9.734 -44.906 0.21 1 88 173 ASP B C 1
ATOM 5729 O O . ASP B 1 173 ? -9.648 -45.031 -1.014 1 88 173 ASP B O 1
ATOM 5733 N N . VAL B 1 174 ? -10.031 -43.781 0.768 1 91.62 174 VAL B N 1
ATOM 5734 C CA . VAL B 1 174 ? -10.234 -42.562 0.018 1 91.62 174 VAL B CA 1
ATOM 5735 C C . VAL B 1 174 ? -9.594 -41.375 0.764 1 91.62 174 VAL B C 1
ATOM 5737 O O . VAL B 1 174 ? -10.289 -40.469 1.212 1 91.62 174 VAL B O 1
ATOM 5740 N N . PRO B 1 175 ? -8.297 -41.375 0.819 1 90.31 175 PRO B N 1
ATOM 5741 C CA . PRO B 1 175 ? -7.574 -40.406 1.643 1 90.31 175 PRO B CA 1
ATOM 5742 C C . PRO B 1 175 ? -7.617 -39 1.066 1 90.31 175 PRO B C 1
ATOM 5744 O O . PRO B 1 175 ? -7.43 -38 1.798 1 90.31 175 PRO B O 1
ATOM 5747 N N . GLY B 1 176 ? -7.836 -38.938 -0.275 1 93.12 176 GLY B N 1
ATOM 5748 C CA . GLY B 1 176 ? -7.691 -37.688 -0.99 1 93.12 176 GLY B CA 1
ATOM 5749 C C . GLY B 1 176 ? -6.426 -37.594 -1.824 1 93.12 176 GLY B C 1
ATOM 5750 O O . GLY B 1 176 ? -5.574 -38.5 -1.745 1 93.12 176 GLY B O 1
ATOM 5751 N N . ASN B 1 177 ? -6.41 -36.688 -2.693 1 97.44 177 ASN B N 1
ATOM 5752 C CA . ASN B 1 177 ? -5.23 -36.25 -3.439 1 97.44 177 ASN B CA 1
ATOM 5753 C C . ASN B 1 177 ? -4.75 -37.344 -4.395 1 97.44 177 ASN B C 1
ATOM 5755 O O . ASN B 1 177 ? -3.545 -37.531 -4.57 1 97.44 177 ASN B O 1
ATOM 5759 N N . GLN B 1 178 ? -5.668 -38.125 -4.91 1 97.56 178 GLN B N 1
ATOM 5760 C CA . GLN B 1 178 ? -5.273 -39.125 -5.871 1 97.56 178 GLN B CA 1
ATOM 5761 C C . GLN B 1 178 ? -4.59 -38.531 -7.086 1 97.56 178 GLN B C 1
ATOM 5763 O O . GLN B 1 178 ? -3.678 -39.125 -7.664 1 97.56 178 GLN B O 1
ATOM 5768 N N . GLY B 1 179 ? -5.059 -37.344 -7.496 1 98.5 179 GLY B N 1
ATOM 5769 C CA . GLY B 1 179 ? -4.391 -36.656 -8.594 1 98.5 179 GLY B CA 1
ATOM 5770 C C . GLY B 1 179 ? -2.916 -36.406 -8.336 1 98.5 179 GLY B C 1
ATOM 5771 O O . GLY B 1 179 ? -2.082 -36.625 -9.219 1 98.5 179 GLY B O 1
ATOM 5772 N N . LEU B 1 180 ? -2.568 -36 -7.148 1 98.38 180 LEU B N 1
ATOM 5773 C CA . LEU B 1 180 ? -1.176 -35.75 -6.785 1 98.38 180 LEU B CA 1
ATOM 5774 C C . LEU B 1 180 ? -0.421 -37.094 -6.652 1 98.38 180 LEU B C 1
ATOM 5776 O O . LEU B 1 180 ? 0.758 -37.156 -7.004 1 98.38 180 LEU B O 1
ATOM 5780 N N . LYS B 1 181 ? -1.083 -38.062 -6.121 1 97 181 LYS B N 1
ATOM 5781 C CA . LYS B 1 181 ? -0.477 -39.406 -6.016 1 97 181 LYS B CA 1
ATOM 5782 C C . LYS B 1 181 ? -0.229 -40 -7.395 1 97 181 LYS B C 1
ATOM 5784 O O . LYS B 1 181 ? 0.761 -40.719 -7.602 1 97 181 LYS B O 1
ATOM 5789 N N . ASP B 1 182 ? -1.178 -39.75 -8.305 1 98.5 182 ASP B N 1
ATOM 5790 C CA . ASP B 1 182 ? -0.944 -40.156 -9.695 1 98.5 182 ASP B CA 1
ATOM 5791 C C . ASP B 1 182 ? 0.314 -39.5 -10.25 1 98.5 182 ASP B C 1
ATOM 5793 O O . ASP B 1 182 ? 1.133 -40.156 -10.898 1 98.5 182 ASP B O 1
ATOM 5797 N N . GLN B 1 183 ? 0.482 -38.219 -10.055 1 98.56 183 GLN B N 1
ATOM 5798 C CA . GLN B 1 183 ? 1.677 -37.5 -10.484 1 98.56 183 GLN B CA 1
ATOM 5799 C C . GLN B 1 183 ? 2.938 -38.125 -9.906 1 98.56 183 GLN B C 1
ATOM 5801 O O . GLN B 1 183 ? 3.936 -38.312 -10.609 1 98.56 183 GLN B O 1
ATOM 5806 N N . ARG B 1 184 ? 2.9 -38.438 -8.617 1 97.81 184 ARG B N 1
ATOM 5807 C CA . ARG B 1 184 ? 4.043 -39.094 -7.969 1 97.81 184 ARG B CA 1
ATOM 5808 C C . ARG B 1 184 ? 4.375 -40.406 -8.625 1 97.81 184 ARG B C 1
ATOM 5810 O O . ARG B 1 184 ? 5.543 -40.75 -8.828 1 97.81 184 ARG B O 1
ATOM 5817 N N . LEU B 1 185 ? 3.359 -41.188 -8.914 1 97.75 185 LEU B N 1
ATOM 5818 C CA . LEU B 1 185 ? 3.568 -42.469 -9.602 1 97.75 185 LEU B CA 1
ATOM 5819 C C . LEU B 1 185 ? 4.211 -42.25 -10.969 1 97.75 185 LEU B C 1
ATOM 5821 O O . LEU B 1 185 ? 5.086 -43 -11.375 1 97.75 185 LEU B O 1
ATOM 5825 N N . ALA B 1 186 ? 3.734 -41.25 -11.664 1 98.75 186 ALA B N 1
ATOM 5826 C CA . ALA B 1 186 ? 4.328 -40.938 -12.953 1 98.75 186 ALA B CA 1
ATOM 5827 C C . ALA B 1 186 ? 5.797 -40.562 -12.805 1 98.75 186 ALA B C 1
ATOM 5829 O O . ALA B 1 186 ? 6.641 -41 -13.594 1 98.75 186 ALA B O 1
ATOM 5830 N N . LEU B 1 187 ? 6.102 -39.75 -11.828 1 98.69 187 LEU B N 1
ATOM 5831 C CA . LEU B 1 187 ? 7.473 -39.312 -11.586 1 98.69 187 LEU B CA 1
ATOM 5832 C C . LEU B 1 187 ? 8.367 -40.469 -11.242 1 98.69 187 LEU B C 1
ATOM 5834 O O . LEU B 1 187 ? 9.523 -40.531 -11.68 1 98.69 187 LEU B O 1
ATOM 5838 N N . LYS B 1 188 ? 7.863 -41.406 -10.469 1 98.06 188 LYS B N 1
ATOM 5839 C CA . LYS B 1 188 ? 8.609 -42.625 -10.18 1 98.06 188 LYS B CA 1
ATOM 5840 C C . LYS B 1 188 ? 8.867 -43.438 -11.453 1 98.06 188 LYS B C 1
ATOM 5842 O O . LYS B 1 188 ? 9.977 -43.906 -11.672 1 98.06 188 LYS B O 1
ATOM 5847 N N . TRP B 1 189 ? 7.824 -43.531 -12.227 1 98.62 189 TRP B N 1
ATOM 5848 C CA . TRP B 1 189 ? 7.957 -44.25 -13.5 1 98.62 189 TRP B CA 1
ATOM 5849 C C . TRP B 1 189 ? 9.031 -43.594 -14.367 1 98.62 189 TRP B C 1
ATOM 5851 O O . TRP B 1 189 ? 9.852 -44.312 -14.961 1 98.62 189 TRP B O 1
ATOM 5861 N N . ILE B 1 190 ? 9.047 -42.344 -14.492 1 98.81 190 ILE B N 1
ATOM 5862 C CA . ILE B 1 190 ? 10.016 -41.594 -15.289 1 98.81 190 ILE B CA 1
ATOM 5863 C C . ILE B 1 190 ? 11.422 -41.812 -14.75 1 98.81 190 ILE B C 1
ATOM 5865 O O . ILE B 1 190 ? 12.344 -42.125 -15.508 1 98.81 190 ILE B O 1
ATOM 5869 N N . LYS B 1 191 ? 11.562 -41.688 -13.484 1 98.19 191 LYS B N 1
ATOM 5870 C CA . LYS B 1 191 ? 12.859 -41.906 -12.844 1 98.19 191 LYS B CA 1
ATOM 5871 C C . LYS B 1 191 ? 13.406 -43.281 -13.188 1 98.19 191 LYS B C 1
ATOM 5873 O O . LYS B 1 191 ? 14.586 -43.438 -13.5 1 98.19 191 LYS B O 1
ATOM 5878 N N . ASP B 1 192 ? 12.578 -44.219 -13.25 1 97.81 192 ASP B N 1
ATOM 5879 C CA . ASP B 1 192 ? 12.977 -45.625 -13.422 1 97.81 192 ASP B CA 1
ATOM 5880 C C . ASP B 1 192 ? 13.25 -45.938 -14.891 1 97.81 192 ASP B C 1
ATOM 5882 O O . ASP B 1 192 ? 14.055 -46.812 -15.203 1 97.81 192 ASP B O 1
ATOM 5886 N N . ASN B 1 193 ? 12.625 -45.188 -15.82 1 98.44 193 ASN B N 1
ATOM 5887 C CA . ASN B 1 193 ? 12.602 -45.688 -17.188 1 98.44 193 ASN B CA 1
ATOM 5888 C C . ASN B 1 193 ? 13.25 -44.688 -18.156 1 98.44 193 ASN B C 1
ATOM 5890 O O . ASN B 1 193 ? 13.57 -45.062 -19.297 1 98.44 193 ASN B O 1
ATOM 5894 N N . ILE B 1 194 ? 13.516 -43.531 -17.797 1 98.62 194 ILE B N 1
ATOM 5895 C CA . ILE B 1 194 ? 13.797 -42.438 -18.734 1 98.62 194 ILE B CA 1
ATOM 5896 C C . ILE B 1 194 ? 15.148 -42.688 -19.406 1 98.62 194 ILE B C 1
ATOM 5898 O O . ILE B 1 194 ? 15.391 -42.188 -20.516 1 98.62 194 ILE B O 1
ATOM 5902 N N . GLU B 1 195 ? 16.016 -43.438 -18.781 1 98.25 195 GLU B N 1
ATOM 5903 C CA . GLU B 1 195 ? 17.328 -43.719 -19.359 1 98.25 195 GLU B CA 1
ATOM 5904 C C . GLU B 1 195 ? 17.188 -44.5 -20.656 1 98.25 195 GLU B C 1
ATOM 5906 O O . GLU B 1 195 ? 18 -44.344 -21.562 1 98.25 195 GLU B O 1
ATOM 5911 N N . ALA B 1 196 ? 16.172 -45.312 -20.75 1 97.75 196 ALA B N 1
ATOM 5912 C CA . ALA B 1 196 ? 15.922 -46.094 -21.969 1 97.75 196 ALA B CA 1
ATOM 5913 C C . ALA B 1 196 ? 15.617 -45.156 -23.141 1 97.75 196 ALA B C 1
ATOM 5915 O O . ALA B 1 196 ? 15.805 -45.531 -24.312 1 97.75 196 ALA B O 1
ATOM 5916 N N . PHE B 1 197 ? 15.266 -43.969 -22.891 1 98.06 197 PHE B N 1
ATOM 5917 C CA . PHE B 1 197 ? 14.906 -43 -23.906 1 98.06 197 PHE B CA 1
ATOM 5918 C C . PHE B 1 197 ? 16.016 -41.969 -24.094 1 98.06 197 PHE B C 1
ATOM 5920 O O . PHE B 1 197 ? 15.828 -40.969 -24.797 1 98.06 197 PHE B O 1
ATOM 5927 N N . GLY B 1 198 ? 17.125 -42.219 -23.406 1 97.94 198 GLY B N 1
ATOM 5928 C CA . GLY B 1 198 ? 18.266 -41.312 -23.516 1 97.94 198 GLY B CA 1
ATOM 5929 C C . GLY B 1 198 ? 18.25 -40.188 -22.5 1 97.94 198 GLY B C 1
ATOM 5930 O O . GLY B 1 198 ? 19.047 -39.25 -22.594 1 97.94 198 GLY B O 1
ATOM 5931 N N . GLY B 1 199 ? 17.375 -40.281 -21.547 1 98.5 199 GLY B N 1
ATOM 5932 C CA . GLY B 1 199 ? 17.281 -39.281 -20.516 1 98.5 199 GLY B CA 1
ATOM 5933 C C . GLY B 1 199 ? 18.234 -39.5 -19.359 1 98.5 199 GLY B C 1
ATOM 5934 O O . GLY B 1 199 ? 18.578 -40.656 -19.062 1 98.5 199 GLY B O 1
ATOM 5935 N N . ASP B 1 200 ? 18.672 -38.469 -18.688 1 98.38 200 ASP B N 1
ATOM 5936 C CA . ASP B 1 200 ? 19.469 -38.531 -17.469 1 98.38 200 ASP B CA 1
ATOM 5937 C C . ASP B 1 200 ? 18.562 -38.562 -16.234 1 98.38 200 ASP B C 1
ATOM 5939 O O . ASP B 1 200 ? 17.969 -37.562 -15.867 1 98.38 200 ASP B O 1
ATOM 5943 N N . SER B 1 201 ? 18.484 -39.688 -15.555 1 97.75 201 SER B N 1
ATOM 5944 C CA . SER B 1 201 ? 17.578 -39.875 -14.43 1 97.75 201 SER B CA 1
ATOM 5945 C C . SER B 1 201 ? 18 -39.031 -13.227 1 97.75 201 SER B C 1
ATOM 5947 O O . SER B 1 201 ? 17.234 -38.875 -12.273 1 97.75 201 SER B O 1
ATOM 5949 N N . ASP B 1 202 ? 19.172 -38.406 -13.289 1 96.81 202 ASP B N 1
ATOM 5950 C CA . ASP B 1 202 ? 19.656 -37.562 -12.195 1 96.81 202 ASP B CA 1
ATOM 5951 C C . ASP B 1 202 ? 19.438 -36.094 -12.516 1 96.81 202 ASP B C 1
ATOM 5953 O O . ASP B 1 202 ? 19.719 -35.219 -11.688 1 96.81 202 ASP B O 1
ATOM 5957 N N . LYS B 1 203 ? 18.953 -35.781 -13.68 1 98 203 LYS B N 1
ATOM 5958 C CA . LYS B 1 203 ? 18.688 -34.406 -14.109 1 98 203 LYS B CA 1
ATOM 5959 C C . LYS B 1 203 ? 17.25 -34.25 -14.609 1 98 203 LYS B C 1
ATOM 5961 O O . LYS B 1 203 ? 17.031 -33.938 -15.773 1 98 203 LYS B O 1
ATOM 5966 N N . ILE B 1 204 ? 16.344 -34.406 -13.656 1 98.75 204 ILE B N 1
ATOM 5967 C CA . ILE B 1 204 ? 14.922 -34.25 -13.945 1 98.75 204 ILE B CA 1
ATOM 5968 C C . ILE B 1 204 ? 14.398 -32.969 -13.312 1 98.75 204 ILE B C 1
ATOM 5970 O O . ILE B 1 204 ? 14.578 -32.75 -12.109 1 98.75 204 ILE B O 1
ATOM 5974 N N . THR B 1 205 ? 13.891 -32.094 -14.094 1 98.81 205 THR B N 1
ATOM 5975 C CA . THR B 1 205 ? 13.211 -30.875 -13.648 1 98.81 205 THR B CA 1
ATOM 5976 C C . THR B 1 205 ? 11.703 -31 -13.859 1 98.81 205 THR B C 1
ATOM 5978 O O . THR B 1 205 ? 11.25 -31.328 -14.961 1 98.81 205 THR B O 1
ATOM 5981 N N . ILE B 1 206 ? 10.93 -30.781 -12.828 1 98.88 206 ILE B N 1
ATOM 5982 C CA . ILE B 1 206 ? 9.484 -30.734 -13.016 1 98.88 206 ILE B CA 1
ATOM 5983 C C . ILE B 1 206 ? 9.031 -29.281 -13.109 1 98.88 206 ILE B C 1
ATOM 5985 O O . ILE B 1 206 ? 9.578 -28.406 -12.43 1 98.88 206 ILE B O 1
ATOM 5989 N N . PHE B 1 207 ? 8.18 -28.938 -14.031 1 98.81 207 PHE B N 1
ATOM 5990 C CA . PHE B 1 207 ? 7.648 -27.594 -14.195 1 98.81 207 PHE B CA 1
ATOM 5991 C C . PHE B 1 207 ? 6.168 -27.641 -14.562 1 98.81 207 PHE B C 1
ATOM 5993 O O . PHE B 1 207 ? 5.676 -28.641 -15.07 1 98.81 207 PHE B O 1
ATOM 6000 N N . GLY B 1 208 ? 5.43 -26.641 -14.203 1 98.81 208 GLY B N 1
ATOM 6001 C CA . GLY B 1 208 ? 4 -26.562 -14.453 1 98.81 208 GLY B CA 1
ATOM 6002 C C . GLY B 1 208 ? 3.432 -25.172 -14.258 1 98.81 208 GLY B C 1
ATOM 6003 O O . GLY B 1 208 ? 4.125 -24.281 -13.766 1 98.81 208 GLY B O 1
ATOM 6004 N N . GLU B 1 209 ? 2.203 -24.953 -14.734 1 98.62 209 GLU B N 1
ATOM 6005 C CA . GLU B 1 209 ? 1.507 -23.672 -14.688 1 98.62 209 GLU B CA 1
ATOM 6006 C C . GLU B 1 209 ? 0.189 -23.781 -13.93 1 98.62 209 GLU B C 1
ATOM 6008 O O . GLU B 1 209 ? -0.515 -24.781 -14.039 1 98.62 209 GLU B O 1
ATOM 6013 N N . SER B 1 210 ? -0.171 -22.734 -13.109 1 98.56 210 SER B N 1
ATOM 6014 C CA . SER B 1 210 ? -1.423 -22.688 -12.359 1 98.56 210 SER B CA 1
ATOM 6015 C C . SER B 1 210 ? -1.531 -23.875 -11.398 1 98.56 210 SER B C 1
ATOM 6017 O O . SER B 1 210 ? -0.638 -24.094 -10.578 1 98.56 210 SER B O 1
ATOM 6019 N N . ALA B 1 211 ? -2.518 -24.781 -11.609 1 98.81 211 ALA B N 1
ATOM 6020 C CA . ALA B 1 211 ? -2.605 -26 -10.797 1 98.81 211 ALA B CA 1
ATOM 6021 C C . ALA B 1 211 ? -1.381 -26.875 -11.008 1 98.81 211 ALA B C 1
ATOM 6023 O O . ALA B 1 211 ? -0.938 -27.562 -10.078 1 98.81 211 ALA B O 1
ATOM 6024 N N . GLY B 1 212 ? -0.809 -26.797 -12.203 1 98.88 212 GLY B N 1
ATOM 6025 C CA . GLY B 1 212 ? 0.438 -27.516 -12.445 1 98.88 212 GLY B CA 1
ATOM 6026 C C . GLY B 1 212 ? 1.603 -26.953 -11.648 1 98.88 212 GLY B C 1
ATOM 6027 O O . GLY B 1 212 ? 2.416 -27.719 -11.117 1 98.88 212 GLY B O 1
ATOM 6028 N N . GLY B 1 213 ? 1.703 -25.578 -11.617 1 98.88 213 GLY B N 1
ATOM 6029 C CA . GLY B 1 213 ? 2.703 -24.969 -10.758 1 98.88 213 GLY B CA 1
ATOM 6030 C C . GLY B 1 213 ? 2.51 -25.312 -9.289 1 98.88 213 GLY B C 1
ATOM 6031 O O . GLY B 1 213 ? 3.477 -25.594 -8.578 1 98.88 213 GLY B O 1
ATOM 6032 N N . ALA B 1 214 ? 1.308 -25.297 -8.844 1 98.88 214 ALA B N 1
ATOM 6033 C CA . ALA B 1 214 ? 0.99 -25.703 -7.48 1 98.88 214 ALA B CA 1
ATOM 6034 C C . ALA B 1 214 ? 1.355 -27.156 -7.25 1 98.88 214 ALA B C 1
ATOM 6036 O O . ALA B 1 214 ? 1.852 -27.516 -6.18 1 98.88 214 ALA B O 1
ATOM 6037 N N . SER B 1 215 ? 1.107 -28 -8.219 1 98.88 215 SER B N 1
ATOM 6038 C CA . SER B 1 215 ? 1.472 -29.406 -8.133 1 98.88 215 SER B CA 1
ATOM 6039 C C . SER B 1 215 ? 2.977 -29.578 -7.965 1 98.88 215 SER B C 1
ATOM 6041 O O . SER B 1 215 ? 3.428 -30.391 -7.148 1 98.88 215 SER B O 1
ATOM 6043 N N . VAL B 1 216 ? 3.695 -28.828 -8.727 1 98.88 216 VAL B N 1
ATOM 6044 C CA . VAL B 1 216 ? 5.148 -28.875 -8.625 1 98.88 216 VAL B CA 1
ATOM 6045 C C . VAL B 1 216 ? 5.574 -28.531 -7.199 1 98.88 216 VAL B C 1
ATOM 6047 O O . VAL B 1 216 ? 6.398 -29.234 -6.605 1 98.88 216 VAL B O 1
ATOM 6050 N N . ASP B 1 217 ? 4.98 -27.484 -6.668 1 98.75 217 ASP B N 1
ATOM 6051 C CA . ASP B 1 217 ? 5.324 -27.047 -5.32 1 98.75 217 ASP B CA 1
ATOM 6052 C C . ASP B 1 217 ? 4.914 -28.094 -4.281 1 98.75 217 ASP B C 1
ATOM 6054 O O . ASP B 1 217 ? 5.664 -28.359 -3.34 1 98.75 217 ASP B O 1
ATOM 6058 N N . LEU B 1 218 ? 3.771 -28.656 -4.43 1 98.62 218 LEU B N 1
ATOM 6059 C CA . LEU B 1 218 ? 3.295 -29.688 -3.502 1 98.62 218 LEU B CA 1
ATOM 6060 C C . LEU B 1 218 ? 4.176 -30.922 -3.566 1 98.62 218 LEU B C 1
ATOM 6062 O O . LEU B 1 218 ? 4.5 -31.516 -2.533 1 98.62 218 LEU B O 1
ATOM 6066 N N . GLN B 1 219 ? 4.531 -31.344 -4.777 1 98.25 219 GLN B N 1
ATOM 6067 C CA . GLN B 1 219 ? 5.473 -32.438 -4.91 1 98.25 219 GLN B CA 1
ATOM 6068 C C . GLN B 1 219 ? 6.797 -32.125 -4.223 1 98.25 219 GLN B C 1
ATOM 6070 O O . GLN B 1 219 ? 7.391 -33 -3.574 1 98.25 219 GLN B O 1
ATOM 6075 N N . PHE B 1 220 ? 7.242 -30.906 -4.367 1 97.75 220 PHE B N 1
ATOM 6076 C CA . PHE B 1 220 ? 8.516 -30.453 -3.811 1 97.75 220 PHE B CA 1
ATOM 6077 C C . PHE B 1 220 ? 8.461 -30.453 -2.287 1 97.75 220 PHE B C 1
ATOM 6079 O O . PHE B 1 220 ? 9.414 -30.875 -1.628 1 97.75 220 PHE B O 1
ATOM 6086 N N . LEU B 1 221 ? 7.355 -30.094 -1.71 1 96.19 221 LEU B N 1
ATOM 6087 C CA . LEU B 1 221 ? 7.203 -29.938 -0.267 1 96.19 221 LEU B CA 1
ATOM 6088 C C . LEU B 1 221 ? 7.027 -31.297 0.406 1 96.19 221 LEU B C 1
ATOM 6090 O O . LEU B 1 221 ? 7.551 -31.516 1.501 1 96.19 221 LEU B O 1
ATOM 6094 N N . TYR B 1 222 ? 6.32 -32.125 -0.249 1 92.62 222 TYR B N 1
ATOM 6095 C CA . TYR B 1 222 ? 5.816 -33.281 0.493 1 92.62 222 TYR B CA 1
ATOM 6096 C C . TYR B 1 222 ? 6.492 -34.562 0.03 1 92.62 222 TYR B C 1
ATOM 6098 O O . TYR B 1 222 ? 6.402 -35.594 0.7 1 92.62 222 TYR B O 1
ATOM 6106 N N . ASN B 1 223 ? 7.09 -34.469 -1.102 1 82.25 223 ASN B N 1
ATOM 6107 C CA . ASN B 1 223 ? 7.773 -35.688 -1.542 1 82.25 223 ASN B CA 1
ATOM 6108 C C . ASN B 1 223 ? 9.047 -35.938 -0.738 1 82.25 223 ASN B C 1
ATOM 6110 O O . ASN B 1 223 ? 9.867 -35.031 -0.562 1 82.25 223 ASN B O 1
ATOM 6114 N N . GLN B 1 224 ? 9.188 -37.188 -0.378 1 79 224 GLN B N 1
ATOM 6115 C CA . GLN B 1 224 ? 10.344 -37.562 0.426 1 79 224 GLN B CA 1
ATOM 6116 C C . GLN B 1 224 ? 11.422 -38.219 -0.435 1 79 224 GLN B C 1
ATOM 6118 O O . GLN B 1 224 ? 12.594 -38.25 -0.058 1 79 224 GLN B O 1
ATOM 6123 N N . GLU B 1 225 ? 11.008 -38.719 -1.534 1 87.06 225 GLU B N 1
ATOM 6124 C CA . GLU B 1 225 ? 11.961 -39.344 -2.449 1 87.06 225 GLU B CA 1
ATOM 6125 C C . GLU B 1 225 ? 12.57 -38.312 -3.4 1 87.06 225 GLU B C 1
ATOM 6127 O O . GLU B 1 225 ? 11.93 -37.312 -3.729 1 87.06 225 GLU B O 1
ATOM 6132 N N . LYS B 1 226 ? 13.781 -38.594 -3.754 1 91.62 226 LYS B N 1
ATOM 6133 C CA . LYS B 1 226 ? 14.422 -37.719 -4.73 1 91.62 226 LYS B CA 1
ATOM 6134 C C . LYS B 1 226 ? 14.047 -38.125 -6.156 1 91.62 226 LYS B C 1
ATOM 6136 O O . LYS B 1 226 ? 14.797 -38.844 -6.832 1 91.62 226 LYS B O 1
ATOM 6141 N N . LEU B 1 227 ? 12.953 -37.625 -6.621 1 97 227 LEU B N 1
ATOM 6142 C CA . LEU B 1 227 ? 12.414 -38 -7.93 1 97 227 LEU B CA 1
ATOM 6143 C C . LEU B 1 227 ? 12.797 -36.938 -8.977 1 97 227 LEU B C 1
ATOM 6145 O O . LEU B 1 227 ? 12.688 -37.188 -10.18 1 97 227 LEU B O 1
ATOM 6149 N N . PHE B 1 228 ? 13.266 -35.844 -8.539 1 97.56 228 PHE B N 1
ATOM 6150 C CA . PHE B 1 228 ? 13.68 -34.719 -9.398 1 97.56 228 PHE B CA 1
ATOM 6151 C C . PHE B 1 228 ? 14.711 -33.844 -8.703 1 97.56 228 PHE B C 1
ATOM 6153 O O . PHE B 1 228 ? 14.93 -34 -7.496 1 97.56 228 PHE B O 1
ATOM 6160 N N . ASP B 1 229 ? 15.336 -32.969 -9.5 1 95.94 229 ASP B N 1
ATOM 6161 C CA . ASP B 1 229 ? 16.453 -32.219 -8.914 1 95.94 229 ASP B CA 1
ATOM 6162 C C . ASP B 1 229 ? 16.188 -30.719 -8.961 1 95.94 229 ASP B C 1
ATOM 6164 O O . ASP B 1 229 ? 16.812 -29.953 -8.227 1 95.94 229 ASP B O 1
ATOM 6168 N N . LYS B 1 230 ? 15.297 -30.234 -9.875 1 98.38 230 LYS B N 1
ATOM 6169 C CA . LYS B 1 230 ? 14.945 -28.812 -10 1 98.38 230 LYS B CA 1
ATOM 6170 C C . LYS B 1 230 ? 13.438 -28.641 -10.172 1 98.38 230 LYS B C 1
ATOM 6172 O O . LYS B 1 230 ? 12.734 -29.578 -10.531 1 98.38 230 LYS B O 1
ATOM 6177 N N . VAL B 1 231 ? 12.969 -27.375 -9.828 1 98.69 231 VAL B N 1
ATOM 6178 C CA . VAL B 1 231 ? 11.531 -27.156 -9.93 1 98.69 231 VAL B CA 1
ATOM 6179 C C . VAL B 1 231 ? 11.273 -25.797 -10.57 1 98.69 231 VAL B C 1
ATOM 6181 O O . VAL B 1 231 ? 12.008 -24.828 -10.328 1 98.69 231 VAL B O 1
ATOM 6184 N N . ILE B 1 232 ? 10.25 -25.703 -11.43 1 98.94 232 ILE B N 1
ATOM 6185 C CA . ILE B 1 232 ? 9.75 -24.453 -12.008 1 98.94 232 ILE B CA 1
ATOM 6186 C C . ILE B 1 232 ? 8.258 -24.312 -11.711 1 98.94 232 ILE B C 1
ATOM 6188 O O . ILE B 1 232 ? 7.457 -25.172 -12.102 1 98.94 232 ILE B O 1
ATOM 6192 N N . MET B 1 233 ? 7.875 -23.266 -11.008 1 98.88 233 MET B N 1
ATOM 6193 C CA . MET B 1 233 ? 6.488 -22.984 -10.648 1 98.88 233 MET B CA 1
ATOM 6194 C C . MET B 1 233 ? 5.973 -21.75 -11.383 1 98.88 233 MET B C 1
ATOM 6196 O O . MET B 1 233 ? 6.375 -20.625 -11.086 1 98.88 233 MET B O 1
ATOM 6200 N N . GLN B 1 234 ? 4.98 -21.984 -12.281 1 98.88 234 GLN B N 1
ATOM 6201 C CA . GLN B 1 234 ? 4.457 -20.891 -13.078 1 98.88 234 GLN B CA 1
ATOM 6202 C C . GLN B 1 234 ? 3.035 -20.531 -12.656 1 98.88 234 GLN B C 1
ATOM 6204 O O . GLN B 1 234 ? 2.104 -21.312 -12.875 1 98.88 234 GLN B O 1
ATOM 6209 N N . SER B 1 235 ? 2.779 -19.375 -12.102 1 98.56 235 SER B N 1
ATOM 6210 C CA . SER B 1 235 ? 1.485 -18.828 -11.719 1 98.56 235 SER B CA 1
ATOM 6211 C C . SER B 1 235 ? 0.73 -19.766 -10.789 1 98.56 235 SER B C 1
ATOM 6213 O O . SER B 1 235 ? -0.47 -19.984 -10.961 1 98.56 235 SER B O 1
ATOM 6215 N N . GLY B 1 236 ? 1.392 -20.453 -9.898 1 98.69 236 GLY B N 1
ATOM 6216 C CA . GLY B 1 236 ? 0.787 -21.344 -8.922 1 98.69 236 GLY B CA 1
ATOM 6217 C C . GLY B 1 236 ? 1.792 -21.938 -7.953 1 98.69 236 GLY B C 1
ATOM 6218 O O . GLY B 1 236 ? 2.844 -22.422 -8.367 1 98.69 236 GLY B O 1
ATOM 6219 N N . THR B 1 237 ? 1.511 -21.797 -6.676 1 98.75 237 THR B N 1
ATOM 6220 C CA . THR B 1 237 ? 2.297 -22.391 -5.598 1 98.75 237 THR B CA 1
ATOM 6221 C C . THR B 1 237 ? 1.386 -23 -4.531 1 98.75 237 THR B C 1
ATOM 6223 O O . THR B 1 237 ? 0.176 -22.766 -4.535 1 98.75 237 THR B O 1
ATOM 6226 N N . ALA B 1 238 ? 1.966 -23.734 -3.648 1 98.56 238 ALA B N 1
ATOM 6227 C CA . ALA B 1 238 ? 1.213 -24.422 -2.604 1 98.56 238 ALA B CA 1
ATOM 6228 C C . ALA B 1 238 ? 0.521 -23.422 -1.677 1 98.56 238 ALA B C 1
ATOM 6230 O O . ALA B 1 238 ? -0.476 -23.766 -1.031 1 98.56 238 ALA B O 1
ATOM 6231 N N . LEU B 1 239 ? 0.988 -22.188 -1.673 1 98.06 239 LEU B N 1
ATOM 6232 C CA . LEU B 1 239 ? 0.476 -21.203 -0.722 1 98.06 239 LEU B CA 1
ATOM 6233 C C . LEU B 1 239 ? -0.658 -20.391 -1.338 1 98.06 239 LEU B C 1
ATOM 6235 O O . LEU B 1 239 ? -1.257 -19.547 -0.667 1 98.06 239 LEU B O 1
ATOM 6239 N N . CYS B 1 240 ? -0.949 -20.625 -2.611 1 98.38 240 CYS B N 1
ATOM 6240 C CA . CYS B 1 240 ? -2.135 -19.984 -3.172 1 98.38 240 CYS B CA 1
ATOM 6241 C C . CYS B 1 240 ? -3.389 -20.406 -2.414 1 98.38 240 CYS B C 1
ATOM 6243 O O . CYS B 1 240 ? -3.578 -21.578 -2.127 1 98.38 240 CYS B O 1
ATOM 6245 N N . PRO B 1 241 ? -4.297 -19.438 -2.158 1 96.81 241 PRO B N 1
ATOM 6246 C CA . PRO B 1 241 ? -5.457 -19.75 -1.316 1 96.81 241 PRO B CA 1
ATOM 6247 C C . PRO B 1 241 ? -6.375 -20.797 -1.933 1 96.81 241 PRO B C 1
ATOM 6249 O O . PRO B 1 241 ? -7.094 -21.5 -1.211 1 96.81 241 PRO B O 1
ATOM 6252 N N . TRP B 1 242 ? -6.297 -20.984 -3.184 1 96.25 242 TRP B N 1
ATOM 6253 C CA . TRP B 1 242 ? -7.219 -21.859 -3.904 1 96.25 242 TRP B CA 1
ATOM 6254 C C . TRP B 1 242 ? -6.664 -23.266 -4 1 96.25 242 TRP B C 1
ATOM 6256 O O . TRP B 1 242 ? -7.32 -24.172 -4.531 1 96.25 242 TRP B O 1
ATOM 6266 N N . VAL B 1 243 ? -5.492 -23.578 -3.496 1 98.12 243 VAL B N 1
ATOM 6267 C CA . VAL B 1 243 ? -4.801 -24.828 -3.777 1 98.12 243 VAL B CA 1
ATOM 6268 C C . VAL B 1 243 ? -5.203 -25.875 -2.752 1 98.12 243 VAL B C 1
ATOM 6270 O O . VAL B 1 243 ? -5.898 -26.844 -3.082 1 98.12 243 VAL B O 1
ATOM 6273 N N . VAL B 1 244 ? -4.926 -25.672 -1.459 1 97.56 244 VAL B N 1
ATOM 6274 C CA . VAL B 1 244 ? -5.293 -26.609 -0.412 1 97.56 244 VAL B CA 1
ATOM 6275 C C . VAL B 1 244 ? -6.496 -26.078 0.367 1 97.56 244 VAL B C 1
ATOM 6277 O O . VAL B 1 244 ? -6.418 -25.031 0.995 1 97.56 244 VAL B O 1
ATOM 6280 N N . VAL B 1 245 ? -7.566 -26.844 0.272 1 94.44 245 VAL B N 1
ATOM 6281 C CA . VAL B 1 245 ? -8.805 -26.391 0.896 1 94.44 245 VAL B CA 1
ATOM 6282 C C . VAL B 1 245 ? -9.367 -27.484 1.793 1 94.44 245 VAL B C 1
ATOM 6284 O O . VAL B 1 245 ? -8.891 -28.625 1.768 1 94.44 245 VAL B O 1
ATOM 6287 N N . GLU B 1 246 ? -10.328 -27.141 2.576 1 92.19 246 GLU B N 1
ATOM 6288 C CA . GLU B 1 246 ? -11.055 -28.141 3.357 1 92.19 246 GLU B CA 1
ATOM 6289 C C . GLU B 1 246 ? -11.938 -29 2.463 1 92.19 246 GLU B C 1
ATOM 6291 O O . GLU B 1 246 ? -12.641 -28.484 1.588 1 92.19 246 GLU B O 1
ATOM 6296 N N . PRO B 1 247 ? -11.859 -30.281 2.678 1 91.62 247 PRO B N 1
ATOM 6297 C CA . PRO B 1 247 ? -12.672 -31.156 1.83 1 91.62 247 PRO B CA 1
ATOM 6298 C C . PRO B 1 247 ? -14.164 -31.078 2.16 1 91.62 247 PRO B C 1
ATOM 6300 O O . PRO B 1 247 ? -14.531 -30.859 3.318 1 91.62 247 PRO B O 1
ATOM 6303 N N . ASP B 1 248 ? -14.969 -31.172 1.131 1 92.81 248 ASP B N 1
ATOM 6304 C CA . ASP B 1 248 ? -16.406 -31.344 1.325 1 92.81 248 ASP B CA 1
ATOM 6305 C C . ASP B 1 248 ? -16.75 -32.812 1.569 1 92.81 248 ASP B C 1
ATOM 6307 O O . ASP B 1 248 ? -17.016 -33.562 0.625 1 92.81 248 ASP B O 1
ATOM 6311 N N . SER B 1 249 ? -16.938 -33.188 2.762 1 89.38 249 SER B N 1
ATOM 6312 C CA . SER B 1 249 ? -17.172 -34.594 3.131 1 89.38 249 SER B CA 1
ATOM 6313 C C . SER B 1 249 ? -18.562 -35.031 2.695 1 89.38 249 SER B C 1
ATOM 6315 O O . SER B 1 249 ? -18.828 -36.25 2.666 1 89.38 249 SER B O 1
ATOM 6317 N N . SER B 1 250 ? -19.391 -34.125 2.365 1 95.38 250 SER B N 1
ATOM 6318 C CA . SER B 1 250 ? -20.75 -34.5 1.957 1 95.38 250 SER B CA 1
ATOM 6319 C C . SER B 1 250 ? -20.828 -34.688 0.447 1 95.38 250 SER B C 1
ATOM 6321 O O . SER B 1 250 ? -21.875 -35.062 -0.072 1 95.38 250 SER B O 1
ATOM 6323 N N . ALA B 1 251 ? -19.781 -34.469 -0.245 1 96.88 251 ALA B N 1
ATOM 6324 C CA . ALA B 1 251 ? -19.797 -34.469 -1.705 1 96.88 251 ALA B CA 1
ATOM 6325 C C . ALA B 1 251 ? -20.266 -35.812 -2.236 1 96.88 251 ALA B C 1
ATOM 6327 O O . ALA B 1 251 ? -21.109 -35.875 -3.133 1 96.88 251 ALA B O 1
ATOM 6328 N N . PRO B 1 252 ? -19.812 -37 -1.715 1 97.12 252 PRO B N 1
ATOM 6329 C CA . PRO B 1 252 ? -20.297 -38.281 -2.225 1 97.12 252 PRO B CA 1
ATOM 6330 C C . PRO B 1 252 ? -21.797 -38.438 -2.051 1 97.12 252 PRO B C 1
ATOM 6332 O O . PRO B 1 252 ? -22.469 -39 -2.934 1 97.12 252 PRO B O 1
ATOM 6335 N N . LEU B 1 253 ? -22.297 -37.969 -0.891 1 97.88 253 LEU B N 1
ATOM 6336 C CA . LEU B 1 253 ? -23.734 -38.062 -0.612 1 97.88 253 LEU B CA 1
ATOM 6337 C C . LEU B 1 253 ? -24.531 -37.219 -1.585 1 97.88 253 LEU B C 1
ATOM 6339 O O . LEU B 1 253 ? -25.547 -37.688 -2.115 1 97.88 253 LEU B O 1
ATOM 6343 N N . LYS B 1 254 ? -24.031 -36.031 -1.811 1 98.31 254 LYS B N 1
ATOM 6344 C CA . LYS B 1 254 ? -24.703 -35.125 -2.73 1 98.31 254 LYS B CA 1
ATOM 6345 C C . LYS B 1 254 ? -24.734 -35.688 -4.145 1 98.31 254 LYS B C 1
ATOM 6347 O O . LYS B 1 254 ? -25.766 -35.656 -4.812 1 98.31 254 LYS B O 1
ATOM 6352 N N . LEU B 1 255 ? -23.672 -36.188 -4.59 1 98.38 255 LEU B N 1
ATOM 6353 C CA . LEU B 1 255 ? -23.562 -36.719 -5.938 1 98.38 255 LEU B CA 1
ATOM 6354 C C . LEU B 1 255 ? -24.438 -37.969 -6.094 1 98.38 255 LEU B C 1
ATOM 6356 O O . LEU B 1 255 ? -25.141 -38.125 -7.094 1 98.38 255 LEU B O 1
ATOM 6360 N N . SER B 1 256 ? -24.359 -38.906 -5.168 1 98.31 256 SER B N 1
ATOM 6361 C CA . SER B 1 256 ? -25.156 -40.125 -5.211 1 98.31 256 SER B CA 1
ATOM 6362 C C . SER B 1 256 ? -26.641 -39.844 -5.273 1 98.31 256 SER B C 1
ATOM 6364 O O . SER B 1 256 ? -27.375 -40.438 -6.055 1 98.31 256 SER B O 1
ATOM 6366 N N . GLU B 1 257 ? -27.031 -38.906 -4.41 1 98.38 257 GLU B N 1
ATOM 6367 C CA . GLU B 1 257 ? -28.438 -38.531 -4.398 1 98.38 257 GLU B CA 1
ATOM 6368 C C . GLU B 1 257 ? -28.859 -37.906 -5.73 1 98.38 257 GLU B C 1
ATOM 6370 O O . GLU B 1 257 ? -29.922 -38.219 -6.27 1 98.38 257 GLU B O 1
ATOM 6375 N N . HIS B 1 258 ? -28.047 -37.031 -6.238 1 98.44 258 HIS B N 1
ATOM 6376 C CA . HIS B 1 258 ? -28.312 -36.375 -7.512 1 98.44 258 HIS B CA 1
ATOM 6377 C C . HIS B 1 258 ? -28.453 -37.406 -8.641 1 98.44 258 HIS B C 1
ATOM 6379 O O . HIS B 1 258 ? -29.219 -37.188 -9.586 1 98.44 258 HIS B O 1
ATOM 6385 N N . LEU B 1 259 ? -27.781 -38.531 -8.516 1 98.12 259 LEU B N 1
ATOM 6386 C CA . LEU B 1 259 ? -27.766 -39.531 -9.57 1 98.12 259 LEU B CA 1
ATOM 6387 C C . LEU B 1 259 ? -28.766 -40.656 -9.273 1 98.12 259 LEU B C 1
ATOM 6389 O O . LEU B 1 259 ? -28.766 -41.688 -9.953 1 98.12 259 LEU B O 1
ATOM 6393 N N . GLY B 1 260 ? -29.531 -40.5 -8.172 1 97.38 260 GLY B N 1
ATOM 6394 C CA . GLY B 1 260 ? -30.703 -41.375 -7.98 1 97.38 260 GLY B CA 1
ATOM 6395 C C . GLY B 1 260 ? -30.516 -42.375 -6.875 1 97.38 260 GLY B C 1
ATOM 6396 O O . GLY B 1 260 ? -31.344 -43.281 -6.703 1 97.38 260 GLY B O 1
ATOM 6397 N N . PHE B 1 261 ? -29.453 -42.312 -6.137 1 98.06 261 PHE B N 1
ATOM 6398 C CA . PHE B 1 261 ? -29.219 -43.219 -5.02 1 98.06 261 PHE B CA 1
ATOM 6399 C C . PHE B 1 261 ? -29.062 -42.438 -3.717 1 98.06 261 PHE B C 1
ATOM 6401 O O . PHE B 1 261 ? -27.953 -42 -3.381 1 98.06 261 PHE B O 1
ATOM 6408 N N . LYS B 1 262 ? -30.047 -42.344 -2.93 1 97.62 262 LYS B N 1
ATOM 6409 C CA . LYS B 1 262 ? -30.016 -41.625 -1.663 1 97.62 262 LYS B CA 1
ATOM 6410 C C . LYS B 1 262 ? -29.516 -42.5 -0.531 1 97.62 262 LYS B C 1
ATOM 6412 O O . LYS B 1 262 ? -30 -43.625 -0.351 1 97.62 262 LYS B O 1
ATOM 6417 N N . THR B 1 263 ? -28.516 -42.094 0.135 1 97.56 263 THR B N 1
ATOM 6418 C CA . THR B 1 263 ? -27.969 -42.781 1.306 1 97.56 263 THR B CA 1
ATOM 6419 C C . THR B 1 263 ? -27.344 -41.781 2.27 1 97.56 263 THR B C 1
ATOM 6421 O O . THR B 1 263 ? -27.062 -40.625 1.891 1 97.56 263 THR B O 1
ATOM 6424 N N . SER B 1 264 ? -27.25 -42.188 3.545 1 96.44 264 SER B N 1
ATOM 6425 C CA . SER B 1 264 ? -26.578 -41.344 4.543 1 96.44 264 SER B CA 1
ATOM 6426 C C . SER B 1 264 ? -25.188 -41.875 4.855 1 96.44 264 SER B C 1
ATOM 6428 O O . SER B 1 264 ? -24.484 -41.312 5.707 1 96.44 264 SER B O 1
ATOM 6430 N N . ASN B 1 265 ? -24.828 -42.906 4.164 1 96.12 265 ASN B N 1
ATOM 6431 C CA . ASN B 1 265 ? -23.531 -43.531 4.34 1 96.12 265 ASN B CA 1
ATOM 6432 C C . ASN B 1 265 ? -22.578 -43.188 3.189 1 96.12 265 ASN B C 1
ATOM 6434 O O . ASN B 1 265 ? -22.797 -43.625 2.055 1 96.12 265 ASN B O 1
ATOM 6438 N N . ALA B 1 266 ? -21.5 -42.562 3.506 1 94.81 266 ALA B N 1
ATOM 6439 C CA . ALA B 1 266 ? -20.562 -42.062 2.496 1 94.81 266 ALA B CA 1
ATOM 6440 C C . ALA B 1 266 ? -19.906 -43.219 1.746 1 94.81 266 ALA B C 1
ATOM 6442 O O . ALA B 1 266 ? -19.641 -43.125 0.546 1 94.81 266 ALA B O 1
ATOM 6443 N N . GLU B 1 267 ? -19.625 -44.281 2.408 1 92.69 267 GLU B N 1
ATOM 6444 C CA . GLU B 1 267 ? -19 -45.438 1.769 1 92.69 267 GLU B CA 1
ATOM 6445 C C . GLU B 1 267 ? -19.938 -46.062 0.763 1 92.69 267 GLU B C 1
ATOM 6447 O O . GLU B 1 267 ? -19.516 -46.5 -0.318 1 92.69 267 GLU B O 1
ATOM 6452 N N . GLU B 1 268 ? -21.172 -46.094 1.184 1 95.56 268 GLU B N 1
ATOM 6453 C CA . GLU B 1 268 ? -22.172 -46.625 0.27 1 95.56 268 GLU B CA 1
ATOM 6454 C C . GLU B 1 268 ? -22.344 -45.75 -0.957 1 95.56 268 GLU B C 1
ATOM 6456 O O . GLU B 1 268 ? -22.484 -46.219 -2.076 1 95.56 268 GLU B O 1
ATOM 6461 N N . ALA B 1 269 ? -22.328 -44.531 -0.68 1 97 269 ALA B N 1
ATOM 6462 C CA . ALA B 1 269 ? -22.422 -43.594 -1.774 1 97 269 ALA B CA 1
ATOM 6463 C C . ALA B 1 269 ? -21.281 -43.75 -2.76 1 97 269 ALA B C 1
ATOM 6465 O O . ALA B 1 269 ? -21.484 -43.75 -3.975 1 97 269 ALA B O 1
ATOM 6466 N N . LEU B 1 270 ? -20.109 -43.938 -2.27 1 95.81 270 LEU B N 1
ATOM 6467 C CA . LEU B 1 270 ? -18.938 -44.062 -3.117 1 95.81 270 LEU B CA 1
ATOM 6468 C C . LEU B 1 270 ? -18.984 -45.375 -3.914 1 95.81 270 LEU B C 1
ATOM 6470 O O . LEU B 1 270 ? -18.547 -45.406 -5.07 1 95.81 270 LEU B O 1
ATOM 6474 N N . ALA B 1 271 ? -19.422 -46.344 -3.262 1 95.38 271 ALA B N 1
ATOM 6475 C CA . ALA B 1 271 ? -19.562 -47.625 -3.959 1 95.38 271 ALA B CA 1
ATOM 6476 C C . ALA B 1 271 ? -20.516 -47.5 -5.137 1 95.38 271 ALA B C 1
ATOM 6478 O O . ALA B 1 271 ? -20.266 -48.062 -6.207 1 95.38 271 ALA B O 1
ATOM 6479 N N . PHE B 1 272 ? -21.547 -46.875 -4.867 1 97.31 272 PHE B N 1
ATOM 6480 C CA . PHE B 1 272 ? -22.516 -46.625 -5.934 1 97.31 272 PHE B CA 1
ATOM 6481 C C . PHE B 1 272 ? -21.875 -45.781 -7.039 1 97.31 272 PHE B C 1
ATOM 6483 O O . PHE B 1 272 ? -21.969 -46.125 -8.219 1 97.31 272 PHE B O 1
ATOM 6490 N N . LEU B 1 273 ? -21.219 -44.719 -6.707 1 97.75 273 LEU B N 1
ATOM 6491 C CA . LEU B 1 273 ? -20.609 -43.812 -7.668 1 97.75 273 LEU B CA 1
ATOM 6492 C C . LEU B 1 273 ? -19.562 -44.5 -8.508 1 97.75 273 LEU B C 1
ATOM 6494 O O . LEU B 1 273 ? -19.359 -44.188 -9.672 1 97.75 273 LEU B O 1
ATOM 6498 N N . ALA B 1 274 ? -18.906 -45.469 -7.922 1 96.56 274 ALA B N 1
ATOM 6499 C CA . ALA B 1 274 ? -17.891 -46.25 -8.641 1 96.56 274 ALA B CA 1
ATOM 6500 C C . ALA B 1 274 ? -18.5 -47 -9.812 1 96.56 274 ALA B C 1
ATOM 6502 O O . ALA B 1 274 ? -17.812 -47.344 -10.766 1 96.56 274 ALA B O 1
ATOM 6503 N N . THR B 1 275 ? -19.766 -47.219 -9.734 1 96.69 275 THR B N 1
ATOM 6504 C CA . THR B 1 275 ? -20.438 -48 -10.773 1 96.69 275 THR B CA 1
ATOM 6505 C C . THR B 1 275 ? -21.047 -47.094 -11.828 1 96.69 275 THR B C 1
ATOM 6507 O O . THR B 1 275 ? -21.469 -47.531 -12.891 1 96.69 275 THR B O 1
ATOM 6510 N N . VAL B 1 276 ? -21.109 -45.844 -11.531 1 96.88 276 VAL B N 1
ATOM 6511 C CA . VAL B 1 276 ? -21.75 -44.875 -12.406 1 96.88 276 VAL B CA 1
ATOM 6512 C C . VAL B 1 276 ? -20.828 -44.531 -13.578 1 96.88 276 VAL B C 1
ATOM 6514 O O . VAL B 1 276 ? -19.609 -44.5 -13.414 1 96.88 276 VAL B O 1
ATOM 6517 N N . ASP B 1 277 ? -21.469 -44.312 -14.672 1 96.75 277 ASP B N 1
ATOM 6518 C CA . ASP B 1 277 ? -20.734 -43.875 -15.844 1 96.75 277 ASP B CA 1
ATOM 6519 C C . ASP B 1 277 ? -19.969 -42.562 -15.547 1 96.75 277 ASP B C 1
ATOM 6521 O O . ASP B 1 277 ? -20.5 -41.656 -14.898 1 96.75 277 ASP B O 1
ATOM 6525 N N . THR B 1 278 ? -18.734 -42.469 -16.031 1 97.12 278 THR B N 1
ATOM 6526 C CA . THR B 1 278 ? -17.875 -41.344 -15.711 1 97.12 278 THR B CA 1
ATOM 6527 C C . THR B 1 278 ? -18.484 -40.062 -16.219 1 97.12 278 THR B C 1
ATOM 6529 O O . THR B 1 278 ? -18.375 -39 -15.547 1 97.12 278 THR B O 1
ATOM 6532 N N . ASN B 1 279 ? -19.109 -40.062 -17.391 1 97.81 279 ASN B N 1
ATOM 6533 C CA . ASN B 1 279 ? -19.688 -38.844 -17.938 1 97.81 279 ASN B CA 1
ATOM 6534 C C . ASN B 1 279 ? -20.828 -38.312 -17.062 1 97.81 279 ASN B C 1
ATOM 6536 O O . ASN B 1 279 ? -20.953 -37.094 -16.859 1 97.81 279 ASN B O 1
ATOM 6540 N N . LEU B 1 280 ? -21.578 -39.188 -16.578 1 97.62 280 LEU B N 1
ATOM 6541 C CA . LEU B 1 280 ? -22.703 -38.781 -15.711 1 97.62 280 LEU B CA 1
ATOM 6542 C C . LEU B 1 280 ? -22.188 -38.188 -14.406 1 97.62 280 LEU B C 1
ATOM 6544 O O . LEU B 1 280 ? -22.75 -37.188 -13.922 1 97.62 280 LEU B O 1
ATOM 6548 N N . LEU B 1 281 ? -21.172 -38.812 -13.891 1 98 281 LEU B N 1
ATOM 6549 C CA . LEU B 1 281 ? -20.625 -38.312 -12.633 1 98 281 LEU B CA 1
ATOM 6550 C C . LEU B 1 281 ? -20.031 -36.906 -12.828 1 98 281 LEU B C 1
ATOM 6552 O O . LEU B 1 281 ? -20.219 -36.031 -11.977 1 98 281 LEU B O 1
ATOM 6556 N N . ILE B 1 282 ? -19.344 -36.688 -13.93 1 98.44 282 ILE B N 1
ATOM 6557 C CA . ILE B 1 282 ? -18.75 -35.406 -14.227 1 98.44 282 ILE B CA 1
ATOM 6558 C C . ILE B 1 282 ? -19.844 -34.375 -14.43 1 98.44 282 ILE B C 1
ATOM 6560 O O . ILE B 1 282 ? -19.75 -33.25 -13.914 1 98.44 282 ILE B O 1
ATOM 6564 N N . ALA B 1 283 ? -20.828 -34.688 -15.141 1 97.94 283 ALA B N 1
ATOM 6565 C CA . ALA B 1 283 ? -21.938 -33.781 -15.359 1 97.94 283 ALA B CA 1
ATOM 6566 C C . ALA B 1 283 ? -22.609 -33.406 -14.039 1 97.94 283 ALA B C 1
ATOM 6568 O O . ALA B 1 283 ? -22.953 -32.25 -13.812 1 97.94 283 ALA B O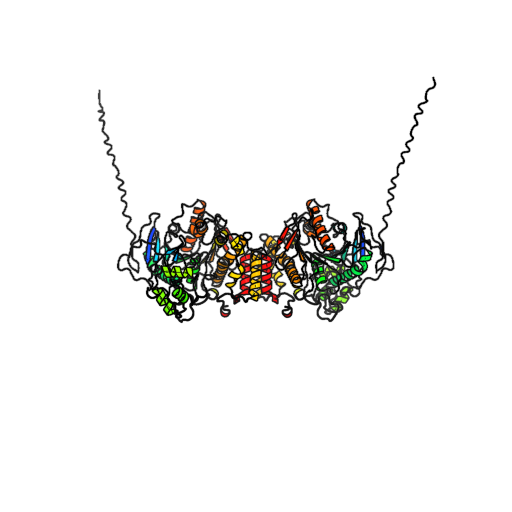 1
ATOM 6569 N N . ALA B 1 284 ? -22.828 -34.406 -13.172 1 98.25 284 ALA B N 1
ATOM 6570 C CA . ALA B 1 284 ? -23.453 -34.156 -11.875 1 98.25 284 ALA B CA 1
ATOM 6571 C C . ALA B 1 284 ? -22.609 -33.219 -11.023 1 98.25 284 ALA B C 1
ATOM 6573 O O . ALA B 1 284 ? -23.156 -32.375 -10.297 1 98.25 284 ALA B O 1
ATOM 6574 N N . THR B 1 285 ? -21.344 -33.438 -11.039 1 98.19 285 THR B N 1
ATOM 6575 C CA . THR B 1 285 ? -20.422 -32.594 -10.305 1 98.19 285 THR B CA 1
ATOM 6576 C C . THR B 1 285 ? -20.594 -31.141 -10.719 1 98.19 285 THR B C 1
ATOM 6578 O O . THR B 1 285 ? -20.641 -30.25 -9.867 1 98.19 285 THR B O 1
ATOM 6581 N N . SER B 1 286 ? -20.656 -30.891 -12.008 1 97.38 286 SER B N 1
ATOM 6582 C CA . SER B 1 286 ? -20.859 -29.547 -12.547 1 97.38 286 SER B CA 1
ATOM 6583 C C . SER B 1 286 ? -22.219 -28.984 -12.164 1 97.38 286 SER B C 1
ATOM 6585 O O . SER B 1 286 ? -22.328 -27.828 -11.758 1 97.38 286 SER B O 1
ATOM 6587 N N . ASP B 1 287 ? -23.266 -29.75 -12.227 1 97.5 287 ASP B N 1
ATOM 6588 C CA . ASP B 1 287 ? -24.641 -29.328 -11.906 1 97.5 287 ASP B CA 1
ATOM 6589 C C . ASP B 1 287 ? -24.734 -28.875 -10.453 1 97.5 287 ASP B C 1
ATOM 6591 O O . ASP B 1 287 ? -25.484 -27.938 -10.148 1 97.5 287 ASP B O 1
ATOM 6595 N N . LEU B 1 288 ? -24.016 -29.562 -9.625 1 97.88 288 LEU B N 1
ATOM 6596 C CA . LEU B 1 288 ? -24.109 -29.297 -8.195 1 97.88 288 LEU B CA 1
ATOM 6597 C C . LEU B 1 288 ? -23.125 -28.219 -7.777 1 97.88 288 LEU B C 1
ATOM 6599 O O . LEU B 1 288 ? -23.109 -27.797 -6.617 1 97.88 288 LEU B O 1
ATOM 6603 N N . GLY B 1 289 ? -22.281 -27.812 -8.695 1 96.31 289 GLY B N 1
ATOM 6604 C CA . GLY B 1 289 ? -21.297 -26.781 -8.406 1 96.31 289 GLY B CA 1
ATOM 6605 C C . GLY B 1 289 ? -20.219 -27.25 -7.426 1 96.31 289 GLY B C 1
ATOM 6606 O O . GLY B 1 289 ? -19.734 -26.453 -6.621 1 96.31 289 GLY B O 1
ATOM 6607 N N . LEU B 1 290 ? -19.875 -28.531 -7.438 1 96.69 290 LEU B N 1
ATOM 6608 C CA . LEU B 1 290 ? -18.891 -29.078 -6.508 1 96.69 290 LEU B CA 1
ATOM 6609 C C . LEU B 1 290 ? -17.484 -28.859 -7.039 1 96.69 290 LEU B C 1
ATOM 6611 O O . LEU B 1 290 ? -17.234 -28.984 -8.242 1 96.69 290 LEU B O 1
ATOM 6615 N N . MET B 1 291 ? -16.656 -28.484 -6.148 1 95 291 MET B N 1
ATOM 6616 C CA . MET B 1 291 ? -15.242 -28.297 -6.469 1 95 291 MET B CA 1
ATOM 6617 C C . MET B 1 291 ? -14.367 -29.234 -5.648 1 95 291 MET B C 1
ATOM 6619 O O . MET B 1 291 ? -14.586 -29.406 -4.449 1 95 291 MET B O 1
ATOM 6623 N N . PHE B 1 292 ? -13.422 -29.844 -6.316 1 97.25 292 PHE B N 1
ATOM 6624 C CA . PHE B 1 292 ? -12.484 -30.766 -5.676 1 97.25 292 PHE B CA 1
ATOM 6625 C C . PHE B 1 292 ? -11.055 -30.25 -5.816 1 97.25 292 PHE B C 1
ATOM 6627 O O . PHE B 1 292 ? -10.586 -30 -6.926 1 97.25 292 PHE B O 1
ATOM 6634 N N . ARG B 1 293 ? -10.406 -30.078 -4.691 1 97.62 293 ARG B N 1
ATOM 6635 C CA . ARG B 1 293 ? -9.047 -29.562 -4.605 1 97.62 293 ARG B CA 1
ATOM 6636 C C . ARG B 1 293 ? -8.195 -30.406 -3.662 1 97.62 293 ARG B C 1
ATOM 6638 O O . ARG B 1 293 ? -8.719 -31.25 -2.926 1 97.62 293 ARG B O 1
ATOM 6645 N N . PRO B 1 294 ? -6.844 -30.234 -3.713 1 98.12 294 PRO B N 1
ATOM 6646 C CA . PRO B 1 294 ? -6.012 -30.875 -2.695 1 98.12 294 PRO B CA 1
ATOM 6647 C C . PRO B 1 294 ? -6.457 -30.547 -1.272 1 98.12 294 PRO B C 1
ATOM 6649 O O . PRO B 1 294 ? -6.93 -29.438 -1.012 1 98.12 294 PRO B O 1
ATOM 6652 N N . THR B 1 295 ? -6.336 -31.531 -0.414 1 96.94 295 THR B N 1
ATOM 6653 C CA . THR B 1 295 ? -6.77 -31.375 0.97 1 96.94 295 THR B CA 1
ATOM 6654 C C . THR B 1 295 ? -5.758 -32 1.927 1 96.94 295 THR B C 1
ATOM 6656 O O . THR B 1 295 ? -4.953 -32.844 1.524 1 96.94 295 THR B O 1
ATOM 6659 N N . VAL B 1 296 ? -5.762 -31.516 3.107 1 95.62 296 VAL B N 1
ATOM 6660 C CA . VAL B 1 296 ? -4.953 -32.156 4.141 1 95.62 296 VAL B CA 1
ATOM 6661 C C . VAL B 1 296 ? -5.543 -33.531 4.5 1 95.62 296 VAL B C 1
ATOM 6663 O O . VAL B 1 296 ? -6.75 -33.625 4.723 1 95.62 296 VAL B O 1
ATOM 6666 N N . GLU B 1 297 ? -4.684 -34.531 4.422 1 94.06 297 GLU B N 1
ATOM 6667 C CA . GLU B 1 297 ? -5.086 -35.875 4.781 1 94.06 297 GLU B CA 1
ATOM 6668 C C . GLU B 1 297 ? -4.941 -36.125 6.281 1 94.06 297 GLU B C 1
ATOM 6670 O O . GLU B 1 297 ? -3.828 -36.312 6.781 1 94.06 297 GLU B O 1
ATOM 6675 N N . ASN B 1 298 ? -6.102 -36.031 6.879 1 83.88 298 ASN B N 1
ATOM 6676 C CA . ASN B 1 298 ? -6.121 -36.188 8.328 1 83.88 298 ASN B CA 1
ATOM 6677 C C . ASN B 1 298 ? -7.102 -37.281 8.742 1 83.88 298 ASN B C 1
ATOM 6679 O O . ASN B 1 298 ? -7.887 -37.781 7.922 1 83.88 298 ASN B O 1
ATOM 6683 N N . GLY B 1 299 ? -6.867 -37.969 9.836 1 73.94 299 GLY B N 1
ATOM 6684 C CA . GLY B 1 299 ? -7.887 -38.844 10.383 1 73.94 299 GLY B CA 1
ATOM 6685 C C . GLY B 1 299 ? -7.5 -40.312 10.32 1 73.94 299 GLY B C 1
ATOM 6686 O O . GLY B 1 299 ? -8.273 -41.188 10.719 1 73.94 299 GLY B O 1
ATOM 6687 N N . PHE B 1 300 ? -6.457 -40.5 9.633 1 76.12 300 PHE B N 1
ATOM 6688 C CA . PHE B 1 300 ? -6.016 -41.875 9.586 1 76.12 300 PHE B CA 1
ATOM 6689 C C . PHE B 1 300 ? -4.496 -41.969 9.656 1 76.12 300 PHE B C 1
ATOM 6691 O O . PHE B 1 300 ? -3.799 -41 9.367 1 76.12 300 PHE B O 1
ATOM 6698 N N . ASP B 1 301 ? -4.059 -43.062 10.211 1 75.38 301 ASP B N 1
ATOM 6699 C CA . ASP B 1 301 ? -2.623 -43.312 10.289 1 75.38 301 ASP B CA 1
ATOM 6700 C C . ASP B 1 301 ? -2.123 -44.031 9.047 1 75.38 301 ASP B C 1
ATOM 6702 O O . ASP B 1 301 ? -2.625 -45.125 8.719 1 75.38 301 ASP B O 1
ATOM 6706 N N . SER B 1 302 ? -1.513 -43.375 8.266 1 74.94 302 SER B N 1
ATOM 6707 C CA . SER B 1 302 ? -0.892 -44 7.105 1 74.94 302 SER B CA 1
ATOM 6708 C C . SER B 1 302 ? 0.418 -43.312 6.742 1 74.94 302 SER B C 1
ATOM 6710 O O . SER B 1 302 ? 0.529 -42.094 6.832 1 74.94 302 SER B O 1
ATOM 6712 N N . ASP B 1 303 ? 1.29 -44.188 6.445 1 70.94 303 ASP B N 1
ATOM 6713 C CA . ASP B 1 303 ? 2.586 -43.688 6.004 1 70.94 303 ASP B CA 1
ATOM 6714 C C . ASP B 1 303 ? 2.502 -43.125 4.586 1 70.94 303 ASP B C 1
ATOM 6716 O O . ASP B 1 303 ? 3.42 -42.438 4.133 1 70.94 303 ASP B O 1
ATOM 6720 N N . ASP B 1 304 ? 1.312 -43.281 4.066 1 77.88 304 ASP B N 1
ATOM 6721 C CA . ASP B 1 304 ? 1.262 -42.906 2.65 1 77.88 304 ASP B CA 1
ATOM 6722 C C . ASP B 1 304 ? 0.483 -41.625 2.441 1 77.88 304 ASP B C 1
ATOM 6724 O O . ASP B 1 304 ? 0.041 -41.312 1.328 1 77.88 304 ASP B O 1
ATOM 6728 N N . LYS B 1 305 ? 0.369 -40.844 3.459 1 89.25 305 LYS B N 1
ATOM 6729 C CA . LYS B 1 305 ? -0.276 -39.531 3.301 1 89.25 305 LYS B CA 1
ATOM 6730 C C . LYS B 1 305 ? 0.561 -38.594 2.424 1 89.25 305 LYS B C 1
ATOM 6732 O O . LYS B 1 305 ? 1.775 -38.5 2.605 1 89.25 305 LYS B O 1
ATOM 6737 N N . PHE B 1 306 ? -0.129 -38.031 1.5 1 94.06 306 PHE B N 1
ATOM 6738 C CA . PHE B 1 306 ? 0.586 -37.094 0.656 1 94.06 306 PHE B CA 1
ATOM 6739 C C . PHE B 1 306 ? 0.705 -35.75 1.345 1 94.06 306 PHE B C 1
ATOM 6741 O O . PHE B 1 306 ? 1.797 -35.344 1.756 1 94.06 306 PHE B O 1
ATOM 6748 N N . ILE B 1 307 ? -0.428 -35.031 1.615 1 96.12 307 ILE B N 1
ATOM 6749 C CA . ILE B 1 307 ? -0.436 -33.781 2.334 1 96.12 307 ILE B CA 1
ATOM 6750 C C . ILE B 1 307 ? -0.787 -34 3.801 1 96.12 307 ILE B C 1
ATOM 6752 O O . ILE B 1 307 ? -1.962 -34.125 4.152 1 96.12 307 ILE B O 1
ATOM 6756 N N . TYR B 1 308 ? 0.163 -33.969 4.652 1 93.31 308 TYR B N 1
ATOM 6757 C CA . TYR B 1 308 ? -0.061 -34.344 6.047 1 93.31 308 TYR B CA 1
ATOM 6758 C C . TYR B 1 308 ? -0.341 -33.094 6.898 1 93.31 308 TYR B C 1
ATOM 6760 O O . TYR B 1 308 ? -0.797 -33.219 8.039 1 93.31 308 TYR B O 1
ATOM 6768 N N . ASP B 1 309 ? -0.03 -31.906 6.387 1 94 309 ASP B N 1
ATOM 6769 C CA . ASP B 1 309 ? -0.282 -30.625 7.039 1 94 309 ASP B CA 1
ATOM 6770 C C . ASP B 1 309 ? -0.423 -29.516 6.008 1 94 309 ASP B C 1
ATOM 6772 O O . ASP B 1 309 ? -0.048 -29.672 4.848 1 94 309 ASP B O 1
ATOM 6776 N N . TYR B 1 310 ? -1.049 -28.438 6.422 1 95.88 310 TYR B N 1
ATOM 6777 C CA . TYR B 1 310 ? -1.162 -27.312 5.508 1 95.88 310 TYR B CA 1
ATOM 6778 C C . TYR B 1 310 ? 0.213 -26.797 5.102 1 95.88 310 TYR B C 1
ATOM 6780 O O . TYR B 1 310 ? 1.138 -26.766 5.914 1 95.88 310 TYR B O 1
ATOM 6788 N N . PRO B 1 311 ? 0.314 -26.328 3.857 1 96.88 311 PRO B N 1
ATOM 6789 C CA . PRO B 1 311 ? 1.61 -25.859 3.35 1 96.88 311 PRO B CA 1
ATOM 6790 C C . PRO B 1 311 ? 2.227 -24.766 4.207 1 96.88 311 PRO B C 1
ATOM 6792 O O . PRO B 1 311 ? 3.451 -24.672 4.32 1 96.88 311 PRO B O 1
ATOM 6795 N N . ILE B 1 312 ? 1.418 -23.922 4.82 1 95.12 312 ILE B N 1
ATOM 6796 C CA . ILE B 1 312 ? 1.912 -22.781 5.602 1 95.12 312 ILE B CA 1
ATOM 6797 C C . ILE B 1 312 ? 2.691 -23.297 6.812 1 95.12 312 ILE B C 1
ATOM 6799 O O . ILE B 1 312 ? 3.572 -22.594 7.328 1 95.12 312 ILE B O 1
ATOM 6803 N N . ASN B 1 313 ? 2.463 -24.531 7.223 1 95.31 313 ASN B N 1
ATOM 6804 C CA . ASN B 1 313 ? 3.074 -25.078 8.43 1 95.31 313 ASN B CA 1
ATOM 6805 C C . ASN B 1 313 ? 4.27 -25.969 8.094 1 95.31 313 ASN B C 1
ATOM 6807 O O . ASN B 1 313 ? 5.02 -26.375 8.984 1 95.31 313 ASN B O 1
ATOM 6811 N N . VAL B 1 314 ? 4.402 -26.328 6.84 1 94.88 314 VAL B N 1
ATOM 6812 C CA . VAL B 1 314 ? 5.426 -27.297 6.438 1 94.88 314 VAL B CA 1
ATOM 6813 C C . VAL B 1 314 ? 6.719 -26.547 6.094 1 94.88 314 VAL B C 1
ATOM 6815 O O . VAL B 1 314 ? 6.715 -25.625 5.285 1 94.88 314 VAL B O 1
ATOM 6818 N N . LYS B 1 315 ? 7.777 -26.969 6.75 1 92.38 315 LYS B N 1
ATOM 6819 C CA . LYS B 1 315 ? 9.086 -26.375 6.48 1 92.38 315 LYS B CA 1
ATOM 6820 C C . LYS B 1 315 ? 9.945 -27.312 5.637 1 92.38 315 LYS B C 1
ATOM 6822 O O . LYS B 1 315 ? 9.938 -28.531 5.844 1 92.38 315 LYS B O 1
ATOM 6827 N N . LYS B 1 316 ? 10.445 -26.828 4.613 1 91.56 316 LYS B N 1
ATOM 6828 C CA . LYS B 1 316 ? 11.445 -27.516 3.807 1 91.56 316 LYS B CA 1
ATOM 6829 C C . LYS B 1 316 ? 12.828 -26.922 4.004 1 91.56 316 LYS B C 1
ATOM 6831 O O . LYS B 1 316 ? 13.031 -25.719 3.773 1 91.56 316 LYS B O 1
ATOM 6836 N N . THR B 1 317 ? 13.766 -27.734 4.48 1 92.44 317 THR B N 1
ATOM 6837 C CA . THR B 1 317 ? 15.102 -27.234 4.82 1 92.44 317 THR B CA 1
ATOM 6838 C C . THR B 1 317 ? 16.156 -27.844 3.891 1 92.44 317 THR B C 1
ATOM 6840 O O . THR B 1 317 ? 15.82 -28.594 2.977 1 92.44 317 THR B O 1
ATOM 6843 N N . ASN B 1 318 ? 17.359 -27.438 3.996 1 91.44 318 ASN B N 1
ATOM 6844 C CA . ASN B 1 318 ? 18.5 -27.938 3.244 1 91.44 318 ASN B CA 1
ATOM 6845 C C . ASN B 1 318 ? 18.312 -27.734 1.742 1 91.44 318 ASN B C 1
ATOM 6847 O O . ASN B 1 318 ? 18.469 -28.672 0.962 1 91.44 318 ASN B O 1
ATOM 6851 N N . LEU B 1 319 ? 17.922 -26.516 1.433 1 95.12 319 LEU B N 1
ATOM 6852 C CA . LEU B 1 319 ? 17.594 -26.219 0.044 1 95.12 319 LEU B CA 1
ATOM 6853 C C . LEU B 1 319 ? 18.75 -25.516 -0.647 1 95.12 319 LEU B C 1
ATOM 6855 O O . LEU B 1 319 ? 18.594 -24.969 -1.743 1 95.12 319 LEU B O 1
ATOM 6859 N N . ARG B 1 320 ? 19.906 -25.516 -0.089 1 93.69 320 ARG B N 1
ATOM 6860 C CA . ARG B 1 320 ? 21.031 -24.719 -0.552 1 93.69 320 ARG B CA 1
ATOM 6861 C C . ARG B 1 320 ? 21.359 -25.031 -2.014 1 93.69 320 ARG B C 1
ATOM 6863 O O . ARG B 1 320 ? 21.703 -24.125 -2.775 1 93.69 320 ARG B O 1
ATOM 6870 N N . ASN B 1 321 ? 21.203 -26.312 -2.381 1 93.69 321 ASN B N 1
ATOM 6871 C CA . ASN B 1 321 ? 21.641 -26.719 -3.713 1 93.69 321 ASN B CA 1
ATOM 6872 C C . ASN B 1 321 ? 20.453 -27.047 -4.617 1 93.69 321 ASN B C 1
ATOM 6874 O O . ASN B 1 321 ? 20.609 -27.719 -5.641 1 93.69 321 ASN B O 1
ATOM 6878 N N . VAL B 1 322 ? 19.344 -26.641 -4.316 1 95.88 322 VAL B N 1
ATOM 6879 C CA . VAL B 1 322 ? 18.156 -26.922 -5.125 1 95.88 322 VAL B CA 1
ATOM 6880 C C . VAL B 1 322 ? 17.766 -25.688 -5.926 1 95.88 322 VAL B C 1
ATOM 6882 O O . VAL B 1 322 ? 17.297 -24.703 -5.355 1 95.88 322 VAL B O 1
ATOM 6885 N N . PRO B 1 323 ? 17.938 -25.703 -7.242 1 98.5 323 PRO B N 1
ATOM 6886 C CA . PRO B 1 323 ? 17.484 -24.562 -8.055 1 98.5 323 PRO B CA 1
ATOM 6887 C C . PRO B 1 323 ? 15.969 -24.484 -8.156 1 98.5 323 PRO B C 1
ATOM 6889 O O . PRO B 1 323 ? 15.305 -25.5 -8.383 1 98.5 323 PRO B O 1
ATOM 6892 N N . ILE B 1 324 ? 15.477 -23.297 -7.934 1 98.81 324 ILE B N 1
ATOM 6893 C CA . ILE B 1 324 ? 14.047 -23.016 -7.996 1 98.81 324 ILE B CA 1
ATOM 6894 C C . ILE B 1 324 ? 13.789 -21.859 -8.953 1 98.81 324 ILE B C 1
ATOM 6896 O O . ILE B 1 324 ? 14.445 -20.812 -8.867 1 98.81 324 ILE B O 1
ATOM 6900 N N . LEU B 1 325 ? 12.914 -22.031 -9.891 1 98.94 325 LEU B N 1
ATOM 6901 C CA . LEU B 1 325 ? 12.438 -20.984 -10.789 1 98.94 325 LEU B CA 1
ATOM 6902 C C . LEU B 1 325 ? 10.93 -20.797 -10.648 1 98.94 325 LEU B C 1
ATOM 6904 O O . LEU B 1 325 ? 10.172 -21.766 -10.703 1 98.94 325 LEU B O 1
ATOM 6908 N N . LEU B 1 326 ? 10.484 -19.578 -10.32 1 98.81 326 LEU B N 1
ATOM 6909 C CA . LEU B 1 326 ? 9.055 -19.359 -10.172 1 98.81 326 LEU B CA 1
ATOM 6910 C C . LEU B 1 326 ? 8.68 -17.938 -10.609 1 98.81 326 LEU B C 1
ATOM 6912 O O . LEU B 1 326 ? 9.531 -17.062 -10.664 1 98.81 326 LEU B O 1
ATOM 6916 N N . GLY B 1 327 ? 7.449 -17.766 -10.938 1 98.69 327 GLY B N 1
ATOM 6917 C CA . GLY B 1 327 ? 6.969 -16.469 -11.352 1 98.69 327 GLY B CA 1
ATOM 6918 C C . GLY B 1 327 ? 5.492 -16.453 -11.711 1 98.69 327 GLY B C 1
ATOM 6919 O O . GLY B 1 327 ? 4.762 -17.391 -11.367 1 98.69 327 GLY B O 1
ATOM 6920 N N . TYR B 1 328 ? 5.039 -15.336 -12.234 1 98.75 328 TYR B N 1
ATOM 6921 C CA . TYR B 1 328 ? 3.652 -15.109 -12.633 1 98.75 328 TYR B CA 1
ATOM 6922 C C . TYR B 1 328 ? 3.566 -14.102 -13.773 1 98.75 328 TYR B C 1
ATOM 6924 O O . TYR B 1 328 ? 4.59 -13.609 -14.258 1 98.75 328 TYR B O 1
ATOM 6932 N N . ASN B 1 329 ? 2.357 -13.953 -14.273 1 98.88 329 ASN B N 1
ATOM 6933 C CA . ASN B 1 329 ? 2.127 -13.008 -15.359 1 98.88 329 ASN B CA 1
ATOM 6934 C C . ASN B 1 329 ? 1.724 -11.633 -14.828 1 98.88 329 ASN B C 1
ATOM 6936 O O . ASN B 1 329 ? 1.238 -11.516 -13.703 1 98.88 329 ASN B O 1
ATOM 6940 N N . SER B 1 330 ? 1.876 -10.648 -15.602 1 98.56 330 SER B N 1
ATOM 6941 C CA . SER B 1 330 ? 1.729 -9.258 -15.172 1 98.56 330 SER B CA 1
ATOM 6942 C C . SER B 1 330 ? 0.301 -8.961 -14.727 1 98.56 330 SER B C 1
ATOM 6944 O O . SER B 1 330 ? 0.079 -8.141 -13.836 1 98.56 330 SER B O 1
ATOM 6946 N N . ASP B 1 331 ? -0.673 -9.578 -15.359 1 98.56 331 ASP B N 1
ATOM 6947 C CA . ASP B 1 331 ? -2.088 -9.336 -15.094 1 98.56 331 ASP B CA 1
ATOM 6948 C C . ASP B 1 331 ? -2.873 -10.648 -15.07 1 98.56 331 ASP B C 1
ATOM 6950 O O . ASP B 1 331 ? -3.771 -10.859 -15.883 1 98.56 331 ASP B O 1
ATOM 6954 N N . GLU B 1 332 ? -2.582 -11.422 -14.039 1 98.75 332 GLU B N 1
ATOM 6955 C CA . GLU B 1 332 ? -3.09 -12.789 -13.93 1 98.75 332 GLU B CA 1
ATOM 6956 C C . GLU B 1 332 ? -4.602 -12.836 -14.133 1 98.75 332 GLU B C 1
ATOM 6958 O O . GLU B 1 332 ? -5.109 -13.68 -14.867 1 98.75 332 GLU B O 1
ATOM 6963 N N . GLN B 1 333 ? -5.352 -11.898 -13.578 1 98.62 333 GLN B N 1
ATOM 6964 C CA . GLN B 1 333 ? -6.805 -12 -13.578 1 98.62 333 GLN B CA 1
ATOM 6965 C C . GLN B 1 333 ? -7.422 -11.055 -14.609 1 98.62 333 GLN B C 1
ATOM 6967 O O . GLN B 1 333 ? -8.594 -10.68 -14.492 1 98.62 333 GLN B O 1
ATOM 6972 N N . LEU B 1 334 ? -6.672 -10.695 -15.625 1 98.69 334 LEU B N 1
ATOM 6973 C CA . LEU B 1 334 ? -7.086 -9.766 -16.656 1 98.69 334 LEU B CA 1
ATOM 6974 C C . LEU B 1 334 ? -8.359 -10.25 -17.359 1 98.69 334 LEU B C 1
ATOM 6976 O O . LEU B 1 334 ? -9.305 -9.477 -17.516 1 98.69 334 LEU B O 1
ATOM 6980 N N . ILE B 1 335 ? -8.445 -11.539 -17.719 1 98.19 335 ILE B N 1
ATOM 6981 C CA . ILE B 1 335 ? -9.523 -12.086 -18.547 1 98.19 335 ILE B CA 1
ATOM 6982 C C . ILE B 1 335 ? -10.844 -11.992 -17.797 1 98.19 335 ILE B C 1
ATOM 6984 O O . ILE B 1 335 ? -11.875 -11.656 -18.375 1 98.19 335 ILE B O 1
ATOM 6988 N N . LYS B 1 336 ? -10.805 -12.273 -16.516 1 96.81 336 LYS B N 1
ATOM 6989 C CA . LYS B 1 336 ? -12.008 -12.266 -15.703 1 96.81 336 LYS B CA 1
ATOM 6990 C C . LYS B 1 336 ? -12.727 -10.922 -15.797 1 96.81 336 LYS B C 1
ATOM 6992 O O . LYS B 1 336 ? -13.945 -10.875 -15.977 1 96.81 336 LYS B O 1
ATOM 6997 N N . TYR B 1 337 ? -12.047 -9.844 -15.75 1 97.88 337 TYR B N 1
ATOM 6998 C CA . TYR B 1 337 ? -12.664 -8.531 -15.625 1 97.88 337 TYR B CA 1
ATOM 6999 C C . TYR B 1 337 ? -12.852 -7.887 -17 1 97.88 337 TYR B C 1
ATOM 7001 O O . TYR B 1 337 ? -13.75 -7.055 -17.172 1 97.88 337 TYR B O 1
ATOM 7009 N N . GLU B 1 338 ? -11.992 -8.297 -17.953 1 96.81 338 GLU B N 1
ATOM 7010 C CA . GLU B 1 338 ? -12.156 -7.773 -19.297 1 96.81 338 GLU B CA 1
ATOM 7011 C C . GLU B 1 338 ? -13.398 -8.359 -19.969 1 96.81 338 GLU B C 1
ATOM 7013 O O . GLU B 1 338 ? -13.938 -7.773 -20.906 1 96.81 338 GLU B O 1
ATOM 7018 N N . THR B 1 339 ? -13.836 -9.484 -19.516 1 96.31 339 THR B N 1
ATOM 7019 C CA . THR B 1 339 ? -14.961 -10.148 -20.156 1 96.31 339 THR B CA 1
ATOM 7020 C C . THR B 1 339 ? -16.25 -9.922 -19.375 1 96.31 339 THR B C 1
ATOM 7022 O O . THR B 1 339 ? -17.297 -10.438 -19.734 1 96.31 339 THR B O 1
ATOM 7025 N N . LEU B 1 340 ? -16.219 -9.156 -18.281 1 96 340 LEU B N 1
ATOM 7026 C CA . LEU B 1 340 ? -17.391 -8.859 -17.484 1 96 340 LEU B CA 1
ATOM 7027 C C . LEU B 1 340 ? -18.203 -7.73 -18.109 1 96 340 LEU B C 1
ATOM 7029 O O . LEU B 1 340 ? -17.641 -6.75 -18.609 1 96 340 LEU B O 1
ATOM 7033 N N . SER B 1 341 ? -19.594 -7.828 -18.062 1 95.38 341 SER B N 1
ATOM 7034 C CA . SER B 1 341 ? -20.469 -6.734 -18.469 1 95.38 341 SER B CA 1
ATOM 7035 C C . SER B 1 341 ? -20.531 -5.652 -17.391 1 95.38 341 SER B C 1
ATOM 7037 O O . SER B 1 341 ? -20.297 -5.926 -16.219 1 95.38 341 SER B O 1
ATOM 7039 N N . PRO B 1 342 ? -20.875 -4.473 -17.734 1 93.88 342 PRO B N 1
ATOM 7040 C CA . PRO B 1 342 ? -21.016 -3.414 -16.734 1 93.88 342 PRO B CA 1
ATOM 7041 C C . PRO B 1 342 ? -22 -3.787 -15.625 1 93.88 342 PRO B C 1
ATOM 7043 O O . PRO B 1 342 ? -21.75 -3.479 -14.461 1 93.88 342 PRO B O 1
ATOM 7046 N N . ALA B 1 343 ? -23.062 -4.469 -15.961 1 94.88 343 ALA B N 1
ATOM 7047 C CA . ALA B 1 343 ? -24.062 -4.883 -14.977 1 94.88 343 ALA B CA 1
ATOM 7048 C C . ALA B 1 343 ? -23.469 -5.906 -14.008 1 94.88 343 ALA B C 1
ATOM 7050 O O . ALA B 1 343 ? -23.844 -5.934 -12.828 1 94.88 343 ALA B O 1
ATOM 7051 N N . ASP B 1 344 ? -22.547 -6.66 -14.438 1 95.56 344 ASP B N 1
ATOM 7052 C CA . ASP B 1 344 ? -21.984 -7.719 -13.602 1 95.56 344 ASP B CA 1
ATOM 7053 C C . ASP B 1 344 ? -20.969 -7.156 -12.617 1 95.56 344 ASP B C 1
ATOM 7055 O O . ASP B 1 344 ? -20.766 -7.719 -11.539 1 95.56 344 ASP B O 1
ATOM 7059 N N . PHE B 1 345 ? -20.375 -6.051 -12.961 1 96 345 PHE B N 1
ATOM 7060 C CA . PHE B 1 345 ? -19.469 -5.391 -12.023 1 96 345 PHE B CA 1
ATOM 7061 C C . PHE B 1 345 ? -20.203 -5 -10.742 1 96 345 PHE B C 1
ATOM 7063 O O . PHE B 1 345 ? -19.688 -5.18 -9.641 1 96 345 PHE B O 1
ATOM 7070 N N . ALA B 1 346 ? -21.359 -4.504 -10.883 1 92.19 346 ALA B N 1
ATOM 7071 C CA . ALA B 1 346 ? -22.141 -3.969 -9.766 1 92.19 346 ALA B CA 1
ATOM 7072 C C . ALA B 1 346 ? -22.547 -5.078 -8.797 1 92.19 346 ALA B C 1
ATOM 7074 O O . ALA B 1 346 ? -22.859 -4.812 -7.633 1 92.19 346 ALA B O 1
ATOM 7075 N N . LYS B 1 347 ? -22.484 -6.301 -9.25 1 94 347 LYS B N 1
ATOM 7076 C CA . LYS B 1 347 ? -22.922 -7.438 -8.453 1 94 347 LYS B CA 1
ATOM 7077 C C . LYS B 1 347 ? -21.766 -8.047 -7.672 1 94 347 LYS B C 1
ATOM 7079 O O . LYS B 1 347 ? -21.969 -8.883 -6.789 1 94 347 LYS B O 1
ATOM 7084 N N . LEU B 1 348 ? -20.641 -7.574 -7.938 1 95 348 LEU B N 1
ATOM 7085 C CA . LEU B 1 348 ? -19.469 -8.195 -7.336 1 95 348 LEU B CA 1
ATOM 7086 C C . LEU B 1 348 ? -19.359 -7.836 -5.859 1 95 348 LEU B C 1
ATOM 7088 O O . LEU B 1 348 ? -19.5 -6.668 -5.484 1 95 348 LEU B O 1
ATOM 7092 N N . ASP B 1 349 ? -19.203 -8.812 -5.016 1 94.38 349 ASP B N 1
ATOM 7093 C CA . ASP B 1 349 ? -18.781 -8.656 -3.631 1 94.38 349 ASP B CA 1
ATOM 7094 C C . ASP B 1 349 ? -17.359 -9.188 -3.436 1 94.38 349 ASP B C 1
ATOM 7096 O O . ASP B 1 349 ? -17.125 -10.047 -2.58 1 94.38 349 ASP B O 1
ATOM 7100 N N . LEU B 1 350 ? -16.484 -8.641 -4.133 1 95.69 350 LEU B N 1
ATOM 7101 C CA . LEU B 1 350 ? -15.156 -9.195 -4.395 1 95.69 350 LEU B CA 1
ATOM 7102 C C . LEU B 1 350 ? -14.328 -9.242 -3.117 1 95.69 350 LEU B C 1
ATOM 7104 O O . LEU B 1 350 ? -13.773 -10.289 -2.768 1 95.69 350 LEU B O 1
ATOM 7108 N N . PHE B 1 351 ? -14.18 -8.102 -2.412 1 97.5 351 PHE B N 1
ATOM 7109 C CA . PHE B 1 351 ? -13.297 -7.992 -1.256 1 97.5 351 PHE B CA 1
ATOM 7110 C C . PHE B 1 351 ? -13.773 -8.898 -0.126 1 97.5 351 PHE B C 1
ATOM 7112 O O . PHE B 1 351 ? -12.969 -9.609 0.489 1 97.5 351 PHE B O 1
ATOM 7119 N N . ASN B 1 352 ? -15.078 -8.875 0.132 1 96.31 352 ASN B N 1
ATOM 7120 C CA . ASN B 1 352 ? -15.648 -9.742 1.154 1 96.31 352 ASN B CA 1
ATOM 7121 C C . ASN B 1 352 ? -15.445 -11.219 0.811 1 96.31 352 ASN B C 1
ATOM 7123 O O . ASN B 1 352 ? -15.055 -12.016 1.669 1 96.31 352 ASN B O 1
ATOM 7127 N N . ASN B 1 353 ? -15.719 -11.555 -0.455 1 96.38 353 ASN B N 1
ATOM 7128 C CA . ASN B 1 353 ? -15.586 -12.945 -0.895 1 96.38 353 ASN B CA 1
ATOM 7129 C C . ASN B 1 353 ? -14.156 -13.445 -0.713 1 96.38 353 ASN B C 1
ATOM 7131 O O . ASN B 1 353 ? -13.945 -14.578 -0.261 1 96.38 353 ASN B O 1
ATOM 7135 N N . HIS B 1 354 ? -13.211 -12.68 -1.067 1 97.38 354 HIS B N 1
ATOM 7136 C CA . HIS B 1 354 ? -11.805 -13.078 -0.979 1 97.38 354 HIS B CA 1
ATOM 7137 C C . HIS B 1 354 ? -11.367 -13.219 0.473 1 97.38 354 HIS B C 1
ATOM 7139 O O . HIS B 1 354 ? -10.625 -14.141 0.814 1 97.38 354 HIS B O 1
ATOM 7145 N N . LEU B 1 355 ? -11.836 -12.344 1.303 1 97.31 355 LEU B N 1
ATOM 7146 C CA . LEU B 1 355 ? -11.383 -12.352 2.689 1 97.31 355 LEU B CA 1
ATOM 7147 C C . LEU B 1 355 ? -12.031 -13.5 3.461 1 97.31 355 LEU B C 1
ATOM 7149 O O . LEU B 1 355 ? -11.625 -13.797 4.586 1 97.31 355 LEU B O 1
ATOM 7153 N N . GLN B 1 356 ? -12.961 -14.242 2.787 1 94.44 356 GLN B N 1
ATOM 7154 C CA . GLN B 1 356 ? -13.508 -15.453 3.387 1 94.44 356 GLN B CA 1
ATOM 7155 C C . GLN B 1 356 ? -12.477 -16.562 3.42 1 94.44 356 GLN B C 1
ATOM 7157 O O . GLN B 1 356 ? -12.664 -17.578 4.102 1 94.44 356 GLN B O 1
ATOM 7162 N N . TYR B 1 357 ? -11.43 -16.391 2.727 1 94.81 357 TYR B N 1
ATOM 7163 C CA . TYR B 1 357 ? -10.336 -17.359 2.766 1 94.81 357 TYR B CA 1
ATOM 7164 C C . TYR B 1 357 ? -9.477 -17.156 4.008 1 94.81 357 TYR B C 1
ATOM 7166 O O . TYR B 1 357 ? -8.43 -17.781 4.152 1 94.81 357 TYR B O 1
ATOM 7174 N N . PHE B 1 358 ? -9.883 -16.266 4.922 1 95.38 358 PHE B N 1
ATOM 7175 C CA . PHE B 1 358 ? -9.336 -16.094 6.262 1 95.38 358 PHE B CA 1
ATOM 7176 C C . PHE B 1 358 ? -10.406 -16.344 7.32 1 95.38 358 PHE B C 1
ATOM 7178 O O . PHE B 1 358 ? -11.594 -16.141 7.07 1 95.38 358 PHE B O 1
ATOM 7185 N N . ASN B 1 359 ? -9.977 -16.859 8.438 1 94.5 359 ASN B N 1
ATOM 7186 C CA . ASN B 1 359 ? -10.859 -16.984 9.594 1 94.5 359 ASN B CA 1
ATOM 7187 C C . ASN B 1 359 ? -10.859 -15.719 10.438 1 94.5 359 ASN B C 1
ATOM 7189 O O . ASN B 1 359 ? -10.461 -15.742 11.602 1 94.5 359 ASN B O 1
ATOM 7193 N N . ILE B 1 360 ? -11.383 -14.695 9.859 1 95.5 360 ILE B N 1
ATOM 7194 C CA . ILE B 1 360 ? -11.461 -13.414 10.555 1 95.5 360 ILE B CA 1
ATOM 7195 C C . ILE B 1 360 ? -12.828 -13.25 11.203 1 95.5 360 ILE B C 1
ATOM 7197 O O . ILE B 1 360 ? -13.859 -13.539 10.578 1 95.5 360 ILE B O 1
ATOM 7201 N N . ASP B 1 361 ? -12.812 -12.852 12.469 1 94.19 361 ASP B N 1
ATOM 7202 C CA . ASP B 1 361 ? -14.094 -12.641 13.133 1 94.19 361 ASP B CA 1
ATOM 7203 C C . ASP B 1 361 ? -14.891 -11.531 12.453 1 94.19 361 ASP B C 1
ATOM 7205 O O . ASP B 1 361 ? -14.32 -10.68 11.773 1 94.19 361 ASP B O 1
ATOM 7209 N N . ASP B 1 362 ? -16.125 -11.469 12.648 1 91.81 362 ASP B N 1
ATOM 7210 C CA . ASP B 1 362 ? -17.062 -10.625 11.906 1 91.81 362 ASP B CA 1
ATOM 7211 C C . ASP B 1 362 ? -16.719 -9.148 12.07 1 91.81 362 ASP B C 1
ATOM 7213 O O . ASP B 1 362 ? -16.734 -8.391 11.102 1 91.81 362 ASP B O 1
ATOM 7217 N N . GLU B 1 363 ? -16.469 -8.742 13.25 1 90.81 363 GLU B N 1
ATOM 7218 C CA . GLU B 1 363 ? -16.172 -7.332 13.492 1 90.81 363 GLU B CA 1
ATOM 7219 C C . GLU B 1 363 ? -14.883 -6.906 12.789 1 90.81 363 GLU B C 1
ATOM 7221 O O . GLU B 1 363 ? -14.844 -5.855 12.148 1 90.81 363 GLU B O 1
ATOM 7226 N N . SER B 1 364 ? -13.906 -7.734 12.898 1 93.75 364 SER B N 1
ATOM 7227 C CA . SER B 1 364 ? -12.625 -7.445 12.258 1 93.75 364 SER B CA 1
ATOM 7228 C C . SER B 1 364 ? -12.734 -7.547 10.742 1 93.75 364 SER B C 1
ATOM 7230 O O . SER B 1 364 ? -12.016 -6.855 10.016 1 93.75 364 SER B O 1
ATOM 7232 N N . LEU B 1 365 ? -13.633 -8.391 10.297 1 96.5 365 LEU B N 1
ATOM 7233 C CA . LEU B 1 365 ? -13.781 -8.602 8.867 1 96.5 365 LEU B CA 1
ATOM 7234 C C . LEU B 1 365 ? -14.266 -7.332 8.172 1 96.5 365 LEU B C 1
ATOM 7236 O O . LEU B 1 365 ? -13.82 -7.016 7.066 1 96.5 365 LEU B O 1
ATOM 7240 N N . VAL B 1 366 ? -15.219 -6.652 8.797 1 95.94 366 VAL B N 1
ATOM 7241 C CA . VAL B 1 366 ? -15.734 -5.41 8.234 1 95.94 366 VAL B CA 1
ATOM 7242 C C . VAL B 1 366 ? -14.602 -4.398 8.078 1 95.94 366 VAL B C 1
ATOM 7244 O O . VAL B 1 366 ? -14.477 -3.746 7.039 1 95.94 366 VAL B O 1
ATOM 7247 N N . GLU B 1 367 ? -13.766 -4.289 9.055 1 95.56 367 GLU B N 1
ATOM 7248 C CA . GLU B 1 367 ? -12.641 -3.357 9.039 1 95.56 367 GLU B CA 1
ATOM 7249 C C . GLU B 1 367 ? -11.602 -3.773 8 1 95.56 367 GLU B C 1
ATOM 7251 O O . GLU B 1 367 ? -11.07 -2.932 7.27 1 95.56 367 GLU B O 1
ATOM 7256 N N . MET B 1 368 ? -11.305 -5.043 7.977 1 97.88 368 MET B N 1
ATOM 7257 C CA . MET B 1 368 ? -10.312 -5.551 7.035 1 97.88 368 MET B CA 1
ATOM 7258 C C . MET B 1 368 ? -10.781 -5.363 5.594 1 97.88 368 MET B C 1
ATOM 7260 O O . MET B 1 368 ? -9.984 -5.004 4.723 1 97.88 368 MET B O 1
ATOM 7264 N N . GLU B 1 369 ? -12.07 -5.605 5.402 1 97.81 369 GLU B N 1
ATOM 7265 C CA . GLU B 1 369 ? -12.633 -5.406 4.07 1 97.81 369 GLU B CA 1
ATOM 7266 C C . GLU B 1 369 ? -12.492 -3.951 3.627 1 97.81 369 GLU B C 1
ATOM 7268 O O . GLU B 1 369 ? -12.117 -3.678 2.486 1 97.81 369 GLU B O 1
ATOM 7273 N N . ALA B 1 370 ? -12.797 -3.078 4.512 1 96.62 370 ALA B N 1
ATOM 7274 C CA . ALA B 1 370 ? -12.711 -1.654 4.199 1 96.62 370 ALA B CA 1
ATOM 7275 C C . ALA B 1 370 ? -11.273 -1.255 3.861 1 96.62 370 ALA B C 1
ATOM 7277 O O . ALA B 1 370 ? -11.039 -0.504 2.91 1 96.62 370 ALA B O 1
ATOM 7278 N N . LEU B 1 371 ? -10.305 -1.721 4.633 1 97.38 371 LEU B N 1
ATOM 7279 C CA . LEU B 1 371 ? -8.906 -1.372 4.43 1 97.38 371 LEU B CA 1
ATOM 7280 C C . LEU B 1 371 ? -8.406 -1.87 3.078 1 97.38 371 LEU B C 1
ATOM 7282 O O . LEU B 1 371 ? -7.719 -1.144 2.357 1 97.38 371 LEU B O 1
ATOM 7286 N N . VAL B 1 372 ? -8.758 -3.111 2.721 1 98.69 372 VAL B N 1
ATOM 7287 C CA . VAL B 1 372 ? -8.336 -3.68 1.443 1 98.69 372 VAL B CA 1
ATOM 7288 C C . VAL B 1 372 ? -9 -2.918 0.297 1 98.69 372 VAL B C 1
ATOM 7290 O O . VAL B 1 372 ? -8.344 -2.592 -0.697 1 98.69 372 VAL B O 1
ATOM 7293 N N . ARG B 1 373 ? -10.289 -2.658 0.442 1 98.25 373 ARG B N 1
ATOM 7294 C CA . ARG B 1 373 ? -11.008 -1.888 -0.566 1 98.25 373 ARG B CA 1
ATOM 7295 C C . ARG B 1 373 ? -10.383 -0.509 -0.753 1 98.25 373 ARG B C 1
ATOM 7297 O O . ARG B 1 373 ? -10.141 -0.08 -1.883 1 98.25 373 ARG B O 1
ATOM 7304 N N . HIS B 1 374 ? -10.102 0.201 0.35 1 98.12 374 HIS B N 1
ATOM 7305 C CA . HIS B 1 374 ? -9.5 1.527 0.298 1 98.12 374 HIS B CA 1
ATOM 7306 C C . HIS B 1 374 ? -8.148 1.491 -0.407 1 98.12 374 HIS B C 1
ATOM 7308 O O . HIS B 1 374 ? -7.82 2.395 -1.179 1 98.12 374 HIS B O 1
ATOM 7314 N N . PHE B 1 375 ? -7.371 0.52 -0.149 1 98.62 375 PHE B N 1
ATOM 7315 C CA . PHE B 1 375 ? -6.039 0.405 -0.73 1 98.62 375 PHE B CA 1
ATOM 7316 C C . PHE B 1 375 ? -6.117 0.336 -2.25 1 98.62 375 PHE B C 1
ATOM 7318 O O . PHE B 1 375 ? -5.32 0.97 -2.947 1 98.62 375 PHE B O 1
ATOM 7325 N N . TYR B 1 376 ? -7.07 -0.402 -2.73 1 98.69 376 TYR B N 1
ATOM 7326 C CA . TYR B 1 376 ? -7.055 -0.699 -4.156 1 98.69 376 TYR B CA 1
ATOM 7327 C C . TYR B 1 376 ? -7.949 0.267 -4.926 1 98.69 376 TYR B C 1
ATOM 7329 O O . TYR B 1 376 ? -7.582 0.742 -6.004 1 98.69 376 TYR B O 1
ATOM 7337 N N . ILE B 1 377 ? -9.211 0.605 -4.371 1 97.94 377 ILE B N 1
ATOM 7338 C CA . ILE B 1 377 ? -10.102 1.379 -5.223 1 97.94 377 ILE B CA 1
ATOM 7339 C C . ILE B 1 377 ? -10.602 2.611 -4.469 1 97.94 377 ILE B C 1
ATOM 7341 O O . ILE B 1 377 ? -11.438 3.359 -4.973 1 97.94 377 ILE B O 1
ATOM 7345 N N . GLY B 1 378 ? -10.078 2.816 -3.297 1 97.31 378 GLY B N 1
ATOM 7346 C CA . GLY B 1 378 ? -10.531 3.965 -2.527 1 97.31 378 GLY B CA 1
ATOM 7347 C C . GLY B 1 378 ? -12.016 3.932 -2.23 1 97.31 378 GLY B C 1
ATOM 7348 O O . GLY B 1 378 ? -12.539 2.922 -1.751 1 97.31 378 GLY B O 1
ATOM 7349 N N . ASP B 1 379 ? -12.641 5.004 -2.506 1 96.81 379 ASP B N 1
ATOM 7350 C CA . ASP B 1 379 ? -14.062 5.113 -2.227 1 96.81 379 ASP B CA 1
ATOM 7351 C C . ASP B 1 379 ? -14.883 4.984 -3.508 1 96.81 379 ASP B C 1
ATOM 7353 O O . ASP B 1 379 ? -16.078 5.305 -3.523 1 96.81 379 ASP B O 1
ATOM 7357 N N . GLU B 1 380 ? -14.203 4.574 -4.566 1 95.88 380 GLU B N 1
ATOM 7358 C CA . GLU B 1 380 ? -14.922 4.406 -5.824 1 95.88 380 GLU B CA 1
ATOM 7359 C C . GLU B 1 380 ? -15.883 3.219 -5.754 1 95.88 380 GLU B C 1
ATOM 7361 O O . GLU B 1 380 ? -15.617 2.242 -5.047 1 95.88 380 GLU B O 1
ATOM 7366 N N . GLU B 1 381 ? -16.953 3.305 -6.504 1 94.44 381 GLU B N 1
ATOM 7367 C CA . GLU B 1 381 ? -17.844 2.158 -6.656 1 94.44 381 GLU B CA 1
ATOM 7368 C C . GLU B 1 381 ? -17.219 1.104 -7.574 1 94.44 381 GLU B C 1
ATOM 7370 O O . GLU B 1 381 ? -16.484 1.435 -8.5 1 94.44 381 GLU B O 1
ATOM 7375 N N . ILE B 1 382 ? -17.547 -0.106 -7.305 1 96.62 382 ILE B N 1
ATOM 7376 C CA . ILE B 1 382 ? -17.109 -1.166 -8.203 1 96.62 382 ILE B CA 1
ATOM 7377 C C . ILE B 1 382 ? -17.812 -1.027 -9.555 1 96.62 382 ILE B C 1
ATOM 7379 O O . ILE B 1 382 ? -19.047 -1.082 -9.625 1 96.62 382 ILE B O 1
ATOM 7383 N N . SER B 1 383 ? -17.094 -0.796 -10.562 1 96.94 383 SER B N 1
ATOM 7384 C CA . SER B 1 383 ? -17.547 -0.615 -11.938 1 96.94 383 SER B CA 1
ATOM 7385 C C . SER B 1 383 ? -16.406 -0.811 -12.93 1 96.94 383 SER B C 1
ATOM 7387 O O . SER B 1 383 ? -15.281 -1.129 -12.531 1 96.94 383 SER B O 1
ATOM 7389 N N . GLU B 1 384 ? -16.688 -0.629 -14.148 1 96.19 384 GLU B N 1
ATOM 7390 C CA . GLU B 1 384 ? -15.672 -0.729 -15.188 1 96.19 384 GLU B CA 1
ATOM 7391 C C . GLU B 1 384 ? -14.594 0.336 -15.008 1 96.19 384 GLU B C 1
ATOM 7393 O O . GLU B 1 384 ? -13.453 0.158 -15.453 1 96.19 384 GLU B O 1
ATOM 7398 N N . ASN B 1 385 ? -14.914 1.381 -14.273 1 95.88 385 ASN B N 1
ATOM 7399 C CA . ASN B 1 385 ? -14 2.5 -14.102 1 95.88 385 ASN B CA 1
ATOM 7400 C C . ASN B 1 385 ? -12.812 2.127 -13.211 1 95.88 385 ASN B C 1
ATOM 7402 O O . ASN B 1 385 ? -11.781 2.801 -13.227 1 95.88 385 ASN B O 1
ATOM 7406 N N . VAL B 1 386 ? -12.984 1.086 -12.414 1 97.44 386 VAL B N 1
ATOM 7407 C CA . VAL B 1 386 ? -11.898 0.653 -11.547 1 97.44 386 VAL B CA 1
ATOM 7408 C C . VAL B 1 386 ? -11.453 -0.757 -11.93 1 97.44 386 VAL B C 1
ATOM 7410 O O . VAL B 1 386 ? -10.938 -1.503 -11.094 1 97.44 386 VAL B O 1
ATOM 7413 N N . LYS B 1 387 ? -11.695 -1.18 -13.125 1 97.75 387 LYS B N 1
ATOM 7414 C CA . LYS B 1 387 ? -11.414 -2.52 -13.633 1 97.75 387 LYS B CA 1
ATOM 7415 C C . LYS B 1 387 ? -9.945 -2.885 -13.43 1 97.75 387 LYS B C 1
ATOM 7417 O O . LYS B 1 387 ? -9.625 -3.988 -12.984 1 97.75 387 LYS B O 1
ATOM 7422 N N . ASN B 1 388 ? -9.039 -1.996 -13.758 1 98.06 388 ASN B N 1
ATOM 7423 C CA . ASN B 1 388 ? -7.613 -2.266 -13.633 1 98.06 388 ASN B CA 1
ATOM 7424 C C . ASN B 1 388 ? -7.211 -2.521 -12.188 1 98.06 388 ASN B C 1
ATOM 7426 O O . ASN B 1 388 ? -6.375 -3.385 -11.914 1 98.06 388 ASN B O 1
ATOM 7430 N N . GLU B 1 389 ? -7.77 -1.756 -11.258 1 98.44 389 GLU B N 1
ATOM 7431 C CA . GLU B 1 389 ? -7.488 -1.947 -9.836 1 98.44 389 GLU B CA 1
ATOM 7432 C C . GLU B 1 389 ? -8.031 -3.285 -9.344 1 98.44 389 GLU B C 1
ATOM 7434 O O . GLU B 1 389 ? -7.406 -3.945 -8.508 1 98.44 389 GLU B O 1
ATOM 7439 N N . LEU B 1 390 ? -9.188 -3.643 -9.844 1 98.62 390 LEU B N 1
ATOM 7440 C CA . LEU B 1 390 ? -9.758 -4.93 -9.469 1 98.62 390 LEU B CA 1
ATOM 7441 C C . LEU B 1 390 ? -8.906 -6.078 -9.992 1 98.62 390 LEU B C 1
ATOM 7443 O O . LEU B 1 390 ? -8.734 -7.09 -9.312 1 98.62 390 LEU B O 1
ATOM 7447 N N . ILE B 1 391 ? -8.344 -5.934 -11.219 1 98.75 391 ILE B N 1
ATOM 7448 C CA . ILE B 1 391 ? -7.434 -6.922 -11.789 1 98.75 391 ILE B CA 1
ATOM 7449 C C . ILE B 1 391 ? -6.207 -7.07 -10.891 1 98.75 391 ILE B C 1
ATOM 7451 O O . ILE B 1 391 ? -5.785 -8.188 -10.586 1 98.75 391 ILE B O 1
ATOM 7455 N N . LYS B 1 392 ? -5.668 -5.961 -10.43 1 98.75 392 LYS B N 1
ATOM 7456 C CA . LYS B 1 392 ? -4.496 -5.984 -9.555 1 98.75 392 LYS B CA 1
ATOM 7457 C C . LYS B 1 392 ? -4.801 -6.707 -8.25 1 98.75 392 LYS B C 1
ATOM 7459 O O . LYS B 1 392 ? -4.035 -7.578 -7.824 1 98.75 392 LYS B O 1
ATOM 7464 N N . PHE B 1 393 ? -5.941 -6.348 -7.648 1 98.75 393 PHE B N 1
ATOM 7465 C CA . PHE B 1 393 ? -6.32 -6.965 -6.383 1 98.75 393 PHE B CA 1
ATOM 7466 C C . PHE B 1 393 ? -6.465 -8.477 -6.535 1 98.75 393 PHE B C 1
ATOM 7468 O O . PHE B 1 393 ? -5.879 -9.234 -5.77 1 98.75 393 PHE B O 1
ATOM 7475 N N . ASP B 1 394 ? -7.238 -8.789 -7.477 1 98.75 394 ASP B N 1
ATOM 7476 C CA . ASP B 1 394 ? -7.562 -10.195 -7.695 1 98.75 394 ASP B CA 1
ATOM 7477 C C . ASP B 1 394 ? -6.309 -11 -8.047 1 98.75 394 ASP B C 1
ATOM 7479 O O . ASP B 1 394 ? -6.137 -12.125 -7.574 1 98.75 394 ASP B O 1
ATOM 7483 N N . SER B 1 395 ? -5.391 -10.484 -8.852 1 98.81 395 SER B N 1
ATOM 7484 C CA . SER B 1 395 ? -4.125 -11.125 -9.203 1 98.81 395 SER B CA 1
ATOM 7485 C C . SER B 1 395 ? -3.229 -11.281 -7.977 1 98.81 395 SER B C 1
ATOM 7487 O O . SER B 1 395 ? -2.598 -12.32 -7.793 1 98.81 395 SER B O 1
ATOM 7489 N N . ASP B 1 396 ? -3.172 -10.195 -7.168 1 98.81 396 ASP B N 1
ATOM 7490 C CA . ASP B 1 396 ? -2.322 -10.211 -5.98 1 98.81 396 ASP B CA 1
ATOM 7491 C C . ASP B 1 396 ? -2.758 -11.305 -5.008 1 98.81 396 ASP B C 1
ATOM 7493 O O . ASP B 1 396 ? -1.92 -12.016 -4.457 1 98.81 396 ASP B O 1
ATOM 7497 N N . PHE B 1 397 ? -4.066 -11.398 -4.828 1 98.75 397 PHE B N 1
ATOM 7498 C CA . PHE B 1 397 ? -4.613 -12.305 -3.822 1 98.75 397 PHE B CA 1
ATOM 7499 C C . PHE B 1 397 ? -4.41 -13.758 -4.23 1 98.75 397 PHE B C 1
ATOM 7501 O O . PHE B 1 397 ? -3.977 -14.578 -3.422 1 98.75 397 PHE B O 1
ATOM 7508 N N . TRP B 1 398 ? -4.617 -14.039 -5.461 1 98.5 398 TRP B N 1
ATOM 7509 C CA . TRP B 1 398 ? -4.684 -15.43 -5.891 1 98.5 398 TRP B CA 1
ATOM 7510 C C . TRP B 1 398 ? -3.309 -15.938 -6.32 1 98.5 398 TRP B C 1
ATOM 7512 O O . TRP B 1 398 ? -3.027 -17.125 -6.242 1 98.5 398 TRP B O 1
ATOM 7522 N N . PHE B 1 399 ? -2.404 -15 -6.793 1 98.69 399 PHE B N 1
ATOM 7523 C CA . PHE B 1 399 ? -1.208 -15.516 -7.449 1 98.69 399 PHE B CA 1
ATOM 7524 C C . PHE B 1 399 ? 0.032 -14.758 -6.988 1 98.69 399 PHE B C 1
ATOM 7526 O O . PHE B 1 399 ? 0.971 -15.359 -6.461 1 98.69 399 PHE B O 1
ATOM 7533 N N . ASN B 1 400 ? 0.044 -13.43 -7.082 1 98.69 400 ASN B N 1
ATOM 7534 C CA . ASN B 1 400 ? 1.267 -12.648 -6.918 1 98.69 400 ASN B CA 1
ATOM 7535 C C . ASN B 1 400 ? 1.813 -12.766 -5.496 1 98.69 400 ASN B C 1
ATOM 7537 O O . ASN B 1 400 ? 2.992 -13.07 -5.301 1 98.69 400 ASN B O 1
ATOM 7541 N N . HIS B 1 401 ? 0.969 -12.469 -4.516 1 98.69 401 HIS B N 1
ATOM 7542 C CA . HIS B 1 401 ? 1.463 -12.469 -3.145 1 98.69 401 HIS B CA 1
ATOM 7543 C C . HIS B 1 401 ? 1.807 -13.883 -2.682 1 98.69 401 HIS B C 1
ATOM 7545 O O . HIS B 1 401 ? 2.787 -14.078 -1.961 1 98.69 401 HIS B O 1
ATOM 7551 N N . PRO B 1 402 ? 1.032 -14.898 -3.064 1 98.5 402 PRO B N 1
ATOM 7552 C CA . PRO B 1 402 ? 1.428 -16.266 -2.715 1 98.5 402 PRO B CA 1
ATOM 7553 C C . PRO B 1 402 ? 2.801 -16.641 -3.264 1 98.5 402 PRO B C 1
ATOM 7555 O O . PRO B 1 402 ? 3.578 -17.312 -2.584 1 98.5 402 PRO B O 1
ATOM 7558 N N . VAL B 1 403 ? 3.068 -16.25 -4.469 1 98.5 403 VAL B N 1
ATOM 7559 C CA . VAL B 1 403 ? 4.391 -16.516 -5.035 1 98.5 403 VAL B CA 1
ATOM 7560 C C . VAL B 1 403 ? 5.453 -15.789 -4.211 1 98.5 403 VAL B C 1
ATOM 7562 O O . VAL B 1 403 ? 6.5 -16.359 -3.896 1 98.5 403 VAL B O 1
ATOM 7565 N N . HIS B 1 404 ? 5.113 -14.555 -3.873 1 98 404 HIS B N 1
ATOM 7566 C CA . HIS B 1 404 ? 5.988 -13.75 -3.023 1 98 404 HIS B CA 1
ATOM 7567 C C . HIS B 1 404 ? 6.266 -14.453 -1.7 1 98 404 HIS B C 1
ATOM 7569 O O . HIS B 1 404 ? 7.418 -14.547 -1.27 1 98 404 HIS B O 1
ATOM 7575 N N . ARG B 1 405 ? 5.336 -15.039 -1.069 1 97.69 405 ARG B N 1
ATOM 7576 C CA . ARG B 1 405 ? 5.465 -15.766 0.188 1 97.69 405 ARG B CA 1
ATOM 7577 C C . ARG B 1 405 ? 6.27 -17.047 -0.003 1 97.69 405 ARG B C 1
ATOM 7579 O O . ARG B 1 405 ? 7.008 -17.469 0.892 1 97.69 405 ARG B O 1
ATOM 7586 N N . THR B 1 406 ? 6.047 -17.641 -1.116 1 98.62 406 THR B N 1
ATOM 7587 C CA . THR B 1 406 ? 6.754 -18.891 -1.405 1 98.62 406 THR B CA 1
ATOM 7588 C C . THR B 1 406 ? 8.258 -18.641 -1.523 1 98.62 406 THR B C 1
ATOM 7590 O O . THR B 1 406 ? 9.055 -19.453 -1.039 1 98.62 406 THR B O 1
ATOM 7593 N N . ILE B 1 407 ? 8.617 -17.578 -2.162 1 98.31 407 ILE B N 1
ATOM 7594 C CA . ILE B 1 407 ? 10.023 -17.203 -2.264 1 98.31 407 ILE B CA 1
ATOM 7595 C C . ILE B 1 407 ? 10.617 -17.062 -0.864 1 98.31 407 ILE B C 1
ATOM 7597 O O . ILE B 1 407 ? 11.68 -17.625 -0.573 1 98.31 407 ILE B O 1
ATOM 7601 N N . GLN B 1 408 ? 9.93 -16.344 0.006 1 96.75 408 GLN B N 1
ATOM 7602 C CA . GLN B 1 408 ? 10.414 -16.141 1.368 1 96.75 408 GLN B CA 1
ATOM 7603 C C . GLN B 1 408 ? 10.539 -17.469 2.109 1 96.75 408 GLN B C 1
ATOM 7605 O O . GLN B 1 408 ? 11.5 -17.688 2.85 1 96.75 408 GLN B O 1
ATOM 7610 N N . LYS B 1 409 ? 9.578 -18.312 1.923 1 97 409 LYS B N 1
ATOM 7611 C CA . LYS B 1 409 ? 9.586 -19.625 2.559 1 97 409 LYS B CA 1
ATOM 7612 C C . LYS B 1 409 ? 10.844 -20.406 2.186 1 97 409 LYS B C 1
ATOM 7614 O O . LYS B 1 409 ? 11.5 -20.984 3.053 1 97 409 LYS B O 1
ATOM 7619 N N . TYR B 1 410 ? 11.211 -20.406 0.985 1 98.12 410 TYR B N 1
ATOM 7620 C CA . TYR B 1 410 ? 12.344 -21.203 0.534 1 98.12 410 TYR B CA 1
ATOM 7621 C C . TYR B 1 410 ? 13.664 -20.531 0.864 1 98.12 410 TYR B C 1
ATOM 7623 O O . TYR B 1 410 ? 14.664 -21.188 1.148 1 98.12 410 TYR B O 1
ATOM 7631 N N . LEU B 1 411 ? 13.656 -19.188 0.847 1 97.5 411 LEU B N 1
ATOM 7632 C CA . LEU B 1 411 ? 14.82 -18.484 1.372 1 97.5 411 LEU B CA 1
ATOM 7633 C C . LEU B 1 411 ? 15.086 -18.875 2.824 1 97.5 411 LEU B C 1
ATOM 7635 O O . LEU B 1 411 ? 16.219 -19.141 3.205 1 97.5 411 LEU B O 1
ATOM 7639 N N . ASP B 1 412 ? 14.062 -18.906 3.572 1 95.75 412 ASP B N 1
ATOM 7640 C CA . ASP B 1 412 ? 14.172 -19.281 4.98 1 95.75 412 ASP B CA 1
ATOM 7641 C C . ASP B 1 412 ? 14.625 -20.734 5.129 1 95.75 412 ASP B C 1
ATOM 7643 O O . ASP B 1 412 ? 15.242 -21.094 6.137 1 95.75 412 ASP B O 1
ATOM 7647 N N . GLY B 1 413 ? 14.305 -21.516 4.117 1 96.12 413 GLY B N 1
ATOM 7648 C CA . GLY B 1 413 ? 14.734 -22.906 4.109 1 96.12 413 GLY B CA 1
ATOM 7649 C C . GLY B 1 413 ? 16.172 -23.078 3.658 1 96.12 413 GLY B C 1
ATOM 7650 O O . GLY B 1 413 ? 16.688 -24.203 3.662 1 96.12 413 GLY B O 1
ATOM 7651 N N . GLY B 1 414 ? 16.797 -22 3.223 1 96.88 414 GLY B N 1
ATOM 7652 C CA . GLY B 1 414 ? 18.219 -22.031 2.885 1 96.88 414 GLY B CA 1
ATOM 7653 C C . GLY B 1 414 ? 18.469 -22.016 1.391 1 96.88 414 GLY B C 1
ATOM 7654 O O . GLY B 1 414 ? 19.609 -22.094 0.951 1 96.88 414 GLY B O 1
ATOM 7655 N N . ALA B 1 415 ? 17.438 -21.859 0.622 1 97.19 415 ALA B N 1
ATOM 7656 C CA . ALA B 1 415 ? 17.625 -21.828 -0.826 1 97.19 415 ALA B CA 1
ATOM 7657 C C . ALA B 1 415 ? 18.469 -20.625 -1.234 1 97.19 415 ALA B C 1
ATOM 7659 O O . ALA B 1 415 ? 18.328 -19.531 -0.676 1 97.19 415 ALA B O 1
ATOM 7660 N N . ARG B 1 416 ? 19.359 -20.828 -2.254 1 96.75 416 ARG B N 1
ATOM 7661 C CA . ARG B 1 416 ? 20.25 -19.766 -2.699 1 96.75 416 ARG B CA 1
ATOM 7662 C C . ARG B 1 416 ? 20.078 -19.5 -4.195 1 96.75 416 ARG B C 1
ATOM 7664 O O . ARG B 1 416 ? 20.531 -18.469 -4.703 1 96.75 416 ARG B O 1
ATOM 7671 N N . ASN B 1 417 ? 19.484 -20.516 -4.871 1 97.81 417 ASN B N 1
ATOM 7672 C CA . ASN B 1 417 ? 19.312 -20.422 -6.316 1 97.81 417 ASN B CA 1
ATOM 7673 C C . ASN B 1 417 ? 17.844 -20.328 -6.711 1 97.81 417 ASN B C 1
ATOM 7675 O O . ASN B 1 417 ? 17.312 -21.203 -7.398 1 97.81 417 ASN B O 1
ATOM 7679 N N . ILE B 1 418 ? 17.234 -19.234 -6.27 1 98.69 418 ILE B N 1
ATOM 7680 C CA . ILE B 1 418 ? 15.844 -18.953 -6.625 1 98.69 418 ILE B CA 1
ATOM 7681 C C . ILE B 1 418 ? 15.805 -17.859 -7.695 1 98.69 418 ILE B C 1
ATOM 7683 O O . ILE B 1 418 ? 16.328 -16.766 -7.496 1 98.69 418 ILE B O 1
ATOM 7687 N N . TYR B 1 419 ? 15.211 -18.172 -8.789 1 98.88 419 TYR B N 1
ATOM 7688 C CA . TYR B 1 419 ? 15.023 -17.203 -9.875 1 98.88 419 TYR B CA 1
ATOM 7689 C C . TYR B 1 419 ? 13.555 -16.844 -10.039 1 98.88 419 TYR B C 1
ATOM 7691 O O . TYR B 1 419 ? 12.711 -17.734 -10.25 1 98.88 419 TYR B O 1
ATOM 7699 N N . GLN B 1 420 ? 13.242 -15.555 -9.984 1 98.75 420 GLN B N 1
ATOM 7700 C CA . GLN B 1 420 ? 11.875 -15.078 -10.156 1 98.75 420 GLN B CA 1
ATOM 7701 C C . GLN B 1 420 ? 11.695 -14.383 -11.5 1 98.75 420 GLN B C 1
ATOM 7703 O O . GLN B 1 420 ? 12.57 -13.617 -11.93 1 98.75 420 GLN B O 1
ATOM 7708 N N . TYR B 1 421 ? 10.578 -14.625 -12.141 1 98.81 421 TYR B N 1
ATOM 7709 C CA . TYR B 1 421 ? 10.273 -13.906 -13.375 1 98.81 421 TYR B CA 1
ATOM 7710 C C . TYR B 1 421 ? 8.898 -13.25 -13.289 1 98.81 421 TYR B C 1
ATOM 7712 O O . TYR B 1 421 ? 8.062 -13.641 -12.469 1 98.81 421 TYR B O 1
ATOM 7720 N N . VAL B 1 422 ? 8.688 -12.281 -14.055 1 98.81 422 VAL B N 1
ATOM 7721 C CA . VAL B 1 422 ? 7.387 -11.734 -14.414 1 98.81 422 VAL B CA 1
ATOM 7722 C C . VAL B 1 422 ? 7.23 -11.719 -15.93 1 98.81 422 VAL B C 1
ATOM 7724 O O . VAL B 1 422 ? 8.016 -11.078 -16.641 1 98.81 422 VAL B O 1
ATOM 7727 N N . PHE B 1 423 ? 6.277 -12.461 -16.391 1 98.88 423 PHE B N 1
ATOM 7728 C CA . PHE B 1 423 ? 5.988 -12.453 -17.812 1 98.88 423 PHE B CA 1
ATOM 7729 C C . PHE B 1 423 ? 5.047 -11.305 -18.172 1 98.88 423 PHE B C 1
ATOM 7731 O O . PHE B 1 423 ? 3.902 -11.273 -17.719 1 98.88 423 PHE B O 1
ATOM 7738 N N . SER B 1 424 ? 5.5 -10.414 -19.031 1 98.69 424 SER B N 1
ATOM 7739 C CA . SER B 1 424 ? 4.746 -9.195 -19.297 1 98.69 424 SER B CA 1
ATOM 7740 C C . SER B 1 424 ? 4.465 -9.039 -20.781 1 98.69 424 SER B C 1
ATOM 7742 O O . SER B 1 424 ? 3.736 -8.133 -21.188 1 98.69 424 SER B O 1
ATOM 7744 N N . TYR B 1 425 ? 5.016 -9.938 -21.578 1 98.69 425 TYR B N 1
ATOM 7745 C CA . TYR B 1 425 ? 4.879 -9.773 -23.016 1 98.69 425 TYR B CA 1
ATOM 7746 C C . TYR B 1 425 ? 3.434 -9.984 -23.453 1 98.69 425 TYR B C 1
ATOM 7748 O O . TYR B 1 425 ? 2.771 -10.922 -23.016 1 98.69 425 TYR B O 1
ATOM 7756 N N . ASP B 1 426 ? 2.996 -9.062 -24.219 1 98.06 426 ASP B N 1
ATOM 7757 C CA . ASP B 1 426 ? 1.646 -9.055 -24.781 1 98.06 426 ASP B CA 1
ATOM 7758 C C . ASP B 1 426 ? 1.677 -9.117 -26.297 1 98.06 426 ASP B C 1
ATOM 7760 O O . ASP B 1 426 ? 1.647 -8.086 -26.969 1 98.06 426 ASP B O 1
ATOM 7764 N N . GLY B 1 427 ? 1.743 -10.391 -26.797 1 97.69 427 GLY B N 1
ATOM 7765 C CA . GLY B 1 427 ? 1.762 -10.609 -28.234 1 97.69 427 GLY B CA 1
ATOM 7766 C C . GLY B 1 427 ? 0.547 -11.367 -28.734 1 97.69 427 GLY B C 1
ATOM 7767 O O . GLY B 1 427 ? -0.508 -11.352 -28.094 1 97.69 427 GLY B O 1
ATOM 7768 N N . LYS B 1 428 ? 0.695 -11.969 -29.859 1 96.69 428 LYS B N 1
ATOM 7769 C CA . LYS B 1 428 ? -0.44 -12.594 -30.531 1 96.69 428 LYS B CA 1
ATOM 7770 C C . LYS B 1 428 ? -0.622 -14.039 -30.094 1 96.69 428 LYS B C 1
ATOM 7772 O O . LYS B 1 428 ? -1.651 -14.656 -30.375 1 96.69 428 LYS B O 1
ATOM 7777 N N . ARG B 1 429 ? 0.317 -14.516 -29.312 1 97.62 429 ARG B N 1
ATOM 7778 C CA . ARG B 1 429 ? 0.263 -15.922 -28.906 1 97.62 429 ARG B CA 1
ATOM 7779 C C . ARG B 1 429 ? -0.038 -16.062 -27.422 1 97.62 429 ARG B C 1
ATOM 7781 O O . ARG B 1 429 ? 0.221 -17.109 -26.828 1 97.62 429 ARG B O 1
ATOM 7788 N N . ASN B 1 430 ? -0.429 -14.922 -26.859 1 98.56 430 ASN B N 1
ATOM 7789 C CA . ASN B 1 430 ? -0.97 -15.047 -25.5 1 98.56 430 ASN B CA 1
ATOM 7790 C C . ASN B 1 430 ? -2.15 -16.016 -25.469 1 98.56 430 ASN B C 1
ATOM 7792 O O . ASN B 1 430 ? -3.242 -15.688 -25.938 1 98.56 430 ASN B O 1
ATOM 7796 N N . PHE B 1 431 ? -1.965 -17.125 -24.875 1 98.06 431 PHE B N 1
ATOM 7797 C CA . PHE B 1 431 ? -2.787 -18.312 -25.062 1 98.06 431 PHE B CA 1
ATOM 7798 C C . PHE B 1 431 ? -4.246 -18.016 -24.719 1 98.06 431 PHE B C 1
ATOM 7800 O O . PHE B 1 431 ? -5.129 -18.188 -25.562 1 98.06 431 PHE B O 1
ATOM 7807 N N . VAL B 1 432 ? -4.508 -17.562 -23.516 1 97.94 432 VAL B N 1
ATOM 7808 C CA . VAL B 1 432 ? -5.891 -17.391 -23.078 1 97.94 432 VAL B CA 1
ATOM 7809 C C . VAL B 1 432 ? -6.496 -16.172 -23.75 1 97.94 432 VAL B C 1
ATOM 7811 O O . VAL B 1 432 ? -7.664 -16.188 -24.156 1 97.94 432 VAL B O 1
ATOM 7814 N N . LYS B 1 433 ? -5.727 -15.078 -23.875 1 97.88 433 LYS B N 1
ATOM 7815 C CA . LYS B 1 433 ? -6.23 -13.898 -24.562 1 97.88 433 LYS B CA 1
ATOM 7816 C C . LYS B 1 433 ? -6.59 -14.234 -26.016 1 97.88 433 LYS B C 1
ATOM 7818 O O . LYS B 1 433 ? -7.609 -13.773 -26.531 1 97.88 433 LYS B O 1
ATOM 7823 N N . ASP B 1 434 ? -5.723 -15.031 -26.672 1 96.75 434 ASP B N 1
ATOM 7824 C CA . ASP B 1 434 ? -6.008 -15.445 -28.047 1 96.75 434 ASP B CA 1
ATOM 7825 C C . ASP B 1 434 ? -7.281 -16.281 -28.109 1 96.75 434 ASP B C 1
ATOM 7827 O O . ASP B 1 434 ? -8.156 -16.031 -28.938 1 96.75 434 ASP B O 1
ATOM 7831 N N . ARG B 1 435 ? -7.387 -17.266 -27.266 1 95.19 435 ARG B N 1
ATOM 7832 C CA . ARG B 1 435 ? -8.516 -18.188 -27.234 1 95.19 435 ARG B CA 1
ATOM 7833 C C . ARG B 1 435 ? -9.828 -17.438 -27.031 1 95.19 435 ARG B C 1
ATOM 7835 O O . ARG B 1 435 ? -10.852 -17.797 -27.609 1 95.19 435 ARG B O 1
ATOM 7842 N N . LEU B 1 436 ? -9.773 -16.391 -26.234 1 95.62 436 LEU B N 1
ATOM 7843 C CA . LEU B 1 436 ? -11.008 -15.719 -25.859 1 95.62 436 LEU B CA 1
ATOM 7844 C C . LEU B 1 436 ? -11.148 -14.383 -26.578 1 95.62 436 LEU B C 1
ATOM 7846 O O . LEU B 1 436 ? -12.062 -13.609 -26.297 1 95.62 436 LEU B O 1
ATOM 7850 N N . ASN B 1 437 ? -10.273 -14.07 -27.453 1 96 437 ASN B N 1
ATOM 7851 C CA . ASN B 1 437 ? -10.289 -12.875 -28.297 1 96 437 ASN B CA 1
ATOM 7852 C C . ASN B 1 437 ? -10.289 -11.602 -27.453 1 96 437 ASN B C 1
ATOM 7854 O O . ASN B 1 437 ? -11.133 -10.727 -27.641 1 96 437 ASN B O 1
ATOM 7858 N N . VAL B 1 438 ? -9.414 -11.531 -26.484 1 97.12 438 VAL B N 1
ATOM 7859 C CA . VAL B 1 438 ? -9.219 -10.359 -25.641 1 97.12 438 VAL B CA 1
ATOM 7860 C C . VAL B 1 438 ? -7.953 -9.617 -26.078 1 97.12 438 VAL B C 1
ATOM 7862 O O . VAL B 1 438 ? -6.891 -10.227 -26.234 1 97.12 438 VAL B O 1
ATOM 7865 N N . THR B 1 439 ? -8.031 -8.328 -26.172 1 97 439 THR B N 1
ATOM 7866 C CA . THR B 1 439 ? -6.91 -7.578 -26.719 1 97 439 THR B CA 1
ATOM 7867 C C . THR B 1 439 ? -6.359 -6.586 -25.703 1 97 439 THR B C 1
ATOM 7869 O O . THR B 1 439 ? -5.387 -5.883 -25.969 1 97 439 THR B O 1
ATOM 7872 N N . ALA B 1 440 ? -6.98 -6.492 -24.562 1 97 440 ALA B N 1
ATOM 7873 C CA . ALA B 1 440 ? -6.508 -5.574 -23.531 1 97 440 ALA B CA 1
ATOM 7874 C C . ALA B 1 440 ? -5.027 -5.793 -23.25 1 97 440 ALA B C 1
ATOM 7876 O O . ALA B 1 440 ? -4.535 -6.922 -23.297 1 97 440 ALA B O 1
ATOM 7877 N N . ALA B 1 441 ? -4.359 -4.711 -22.906 1 97.25 441 ALA B N 1
ATOM 7878 C CA . ALA B 1 441 ? -2.924 -4.781 -22.641 1 97.25 441 ALA B CA 1
ATOM 7879 C C . ALA B 1 441 ? -2.639 -5.605 -21.391 1 97.25 441 ALA B C 1
ATOM 7881 O O . ALA B 1 441 ? -3.434 -5.613 -20.453 1 97.25 441 ALA B O 1
ATOM 7882 N N . GLY B 1 442 ? -1.433 -6.301 -21.391 1 97.81 442 GLY B N 1
ATOM 7883 C CA . GLY B 1 442 ? -1.014 -7.121 -20.266 1 97.81 442 GLY B CA 1
ATOM 7884 C C . GLY B 1 442 ? -1.006 -8.609 -20.594 1 97.81 442 GLY B C 1
ATOM 7885 O O . GLY B 1 442 ? -1.529 -9.023 -21.625 1 97.81 442 GLY B O 1
ATOM 7886 N N . ALA B 1 443 ? -0.336 -9.359 -19.797 1 98.75 443 ALA B N 1
ATOM 7887 C CA . ALA B 1 443 ? -0.338 -10.812 -19.906 1 98.75 443 ALA B CA 1
ATOM 7888 C C . ALA B 1 443 ? -1.266 -11.453 -18.875 1 98.75 443 ALA B C 1
ATOM 7890 O O . ALA B 1 443 ? -1.075 -11.273 -17.672 1 98.75 443 ALA B O 1
ATOM 7891 N N . ALA B 1 444 ? -2.23 -12.18 -19.391 1 98.75 444 ALA B N 1
ATOM 7892 C CA . ALA B 1 444 ? -3.215 -12.82 -18.516 1 98.75 444 ALA B CA 1
ATOM 7893 C C . ALA B 1 444 ? -2.717 -14.18 -18.031 1 98.75 444 ALA B C 1
ATOM 7895 O O . ALA B 1 444 ? -1.648 -14.641 -18.438 1 98.75 444 ALA B O 1
ATOM 7896 N N . HIS B 1 445 ? -3.49 -14.727 -17.109 1 98.62 445 HIS B N 1
ATOM 7897 C CA . HIS B 1 445 ? -3.217 -16.062 -16.578 1 98.62 445 HIS B CA 1
ATOM 7898 C C . HIS B 1 445 ? -3.07 -17.078 -17.703 1 98.62 445 HIS B C 1
ATOM 7900 O O . HIS B 1 445 ? -3.914 -17.141 -18.609 1 98.62 445 HIS B O 1
ATOM 7906 N N . ALA B 1 446 ? -1.889 -17.781 -17.75 1 98.56 446 ALA B N 1
ATOM 7907 C CA . ALA B 1 446 ? -1.599 -18.891 -18.656 1 98.56 446 ALA B CA 1
ATOM 7908 C C . ALA B 1 446 ? -1.189 -18.391 -20.031 1 98.56 446 ALA B C 1
ATOM 7910 O O . ALA B 1 446 ? -0.892 -19.172 -20.938 1 98.56 446 ALA B O 1
ATOM 7911 N N . ASP B 1 447 ? -1.122 -17.109 -20.203 1 98.69 447 ASP B N 1
ATOM 7912 C CA . ASP B 1 447 ? -0.824 -16.547 -21.516 1 98.69 447 ASP B CA 1
ATOM 7913 C C . ASP B 1 447 ? 0.54 -17.031 -22.016 1 98.69 447 ASP B C 1
ATOM 7915 O O . ASP B 1 447 ? 0.73 -17.234 -23.219 1 98.69 447 ASP B O 1
ATOM 7919 N N . GLU B 1 448 ? 1.507 -17.188 -21.156 1 98.5 448 GLU B N 1
ATOM 7920 C CA . GLU B 1 448 ? 2.877 -17.5 -21.562 1 98.5 448 GLU B CA 1
ATOM 7921 C C . GLU B 1 448 ? 2.971 -18.891 -22.188 1 98.5 448 GLU B C 1
ATOM 7923 O O . GLU B 1 448 ? 3.959 -19.219 -22.844 1 98.5 448 GLU B O 1
ATOM 7928 N N . ILE B 1 449 ? 1.954 -19.734 -22.016 1 98.31 449 ILE B N 1
ATOM 7929 C CA . ILE B 1 449 ? 1.959 -21.094 -22.531 1 98.31 449 ILE B CA 1
ATOM 7930 C C . ILE B 1 449 ? 2.104 -21.078 -24.047 1 98.31 449 ILE B C 1
ATOM 7932 O O . ILE B 1 449 ? 2.764 -21.938 -24.641 1 98.31 449 ILE B O 1
ATOM 7936 N N . GLY B 1 450 ? 1.562 -20.031 -24.688 1 98.31 450 GLY B N 1
ATOM 7937 C CA . GLY B 1 450 ? 1.623 -19.922 -26.125 1 98.31 450 GLY B CA 1
ATOM 7938 C C . GLY B 1 450 ? 3.027 -19.688 -26.656 1 98.31 450 GLY B C 1
ATOM 7939 O O . GLY B 1 450 ? 3.275 -19.781 -27.859 1 98.31 450 GLY B O 1
ATOM 7940 N N . TYR B 1 451 ? 3.947 -19.469 -25.75 1 98.56 451 TYR B N 1
ATOM 7941 C CA . TYR B 1 451 ? 5.328 -19.203 -26.141 1 98.56 451 TYR B CA 1
ATOM 7942 C C . TYR B 1 451 ? 6.238 -20.359 -25.719 1 98.56 451 TYR B C 1
ATOM 7944 O O . TYR B 1 451 ? 7.383 -20.438 -26.172 1 98.56 451 TYR B O 1
ATOM 7952 N N . PHE B 1 452 ? 5.777 -21.25 -24.922 1 98.25 452 PHE B N 1
ATOM 7953 C CA . PHE B 1 452 ? 6.543 -22.391 -24.438 1 98.25 452 PHE B CA 1
ATOM 7954 C C . PHE B 1 452 ? 6.309 -23.609 -25.328 1 98.25 452 PHE B C 1
ATOM 7956 O O . PHE B 1 452 ? 7.188 -24.453 -25.469 1 98.25 452 PHE B O 1
ATOM 7963 N N . PHE B 1 453 ? 5.117 -23.703 -25.938 1 98.31 453 PHE B N 1
ATOM 7964 C CA . PHE B 1 453 ? 4.727 -24.906 -26.672 1 98.31 453 PHE B CA 1
ATOM 7965 C C . PHE B 1 453 ? 4.211 -24.531 -28.062 1 98.31 453 PHE B C 1
ATOM 7967 O O . PHE B 1 453 ? 3.656 -23.453 -28.25 1 98.31 453 PHE B O 1
ATOM 7974 N N . ASP B 1 454 ? 4.461 -25.453 -28.938 1 97.31 454 ASP B N 1
ATOM 7975 C CA . ASP B 1 454 ? 3.934 -25.312 -30.297 1 97.31 454 ASP B CA 1
ATOM 7976 C C . ASP B 1 454 ? 2.477 -25.766 -30.359 1 97.31 454 ASP B C 1
ATOM 7978 O O . ASP B 1 454 ? 2.193 -26.906 -30.766 1 97.31 454 ASP B O 1
ATOM 7982 N N . ILE B 1 455 ? 1.594 -24.891 -30.062 1 97.12 455 ILE B N 1
ATOM 7983 C CA . ILE B 1 455 ? 0.168 -25.188 -30.016 1 97.12 455 ILE B CA 1
ATOM 7984 C C . ILE B 1 455 ? -0.348 -25.484 -31.422 1 97.12 455 ILE B C 1
ATOM 7986 O O . ILE B 1 455 ? -0.139 -24.703 -32.344 1 97.12 455 ILE B O 1
ATOM 7990 N N . SER B 1 456 ? -1.075 -26.531 -31.594 1 95.25 456 SER B N 1
ATOM 7991 C CA . SER B 1 456 ? -1.364 -27.141 -32.875 1 95.25 456 SER B CA 1
ATOM 7992 C C . SER B 1 456 ? -2.238 -26.25 -33.75 1 95.25 456 SER B C 1
ATOM 7994 O O . SER B 1 456 ? -2.16 -26.297 -34.969 1 95.25 456 SER B O 1
ATOM 7996 N N . TYR B 1 457 ? -3.088 -25.469 -33.125 1 94.56 457 TYR B N 1
ATOM 7997 C CA . TYR B 1 457 ? -4.059 -24.719 -33.938 1 94.56 457 TYR B CA 1
ATOM 7998 C C . TYR B 1 457 ? -3.582 -23.297 -34.156 1 94.56 457 TYR B C 1
ATOM 8000 O O . TYR B 1 457 ? -4.242 -22.516 -34.875 1 94.56 457 TYR B O 1
ATOM 8008 N N . MET B 1 458 ? -2.5 -22.922 -33.531 1 95.44 458 MET B N 1
ATOM 8009 C CA . MET B 1 458 ? -1.981 -21.578 -33.75 1 95.44 458 MET B CA 1
ATOM 8010 C C . MET B 1 458 ? -1.136 -21.5 -35.031 1 95.44 458 MET B C 1
ATOM 8012 O O . MET B 1 458 ? -0.366 -22.422 -35.312 1 95.44 458 MET B O 1
ATOM 8016 N N . GLY B 1 459 ? -1.227 -20.422 -35.812 1 94.06 459 GLY B N 1
ATOM 8017 C CA . GLY B 1 459 ? -0.432 -20.203 -37 1 94.06 459 GLY B CA 1
ATOM 8018 C C . GLY B 1 459 ? 1.013 -19.859 -36.688 1 94.06 459 GLY B C 1
ATOM 8019 O O . GLY B 1 459 ? 1.428 -19.844 -35.531 1 94.06 459 GLY B O 1
ATOM 8020 N N . PRO B 1 460 ? 1.793 -19.609 -37.719 1 95.38 460 PRO B N 1
ATOM 8021 C CA . PRO B 1 460 ? 3.193 -19.234 -37.5 1 95.38 460 PRO B CA 1
ATOM 8022 C C . PRO B 1 460 ? 3.344 -17.969 -36.656 1 95.38 460 PRO B C 1
ATOM 8024 O O . PRO B 1 460 ? 2.553 -17.031 -36.812 1 95.38 460 PRO B O 1
ATOM 8027 N N . PRO B 1 461 ? 4.324 -18.016 -35.875 1 97.19 461 PRO B N 1
ATOM 8028 C CA . PRO B 1 461 ? 4.52 -16.828 -35.031 1 97.19 461 PRO B CA 1
ATOM 8029 C C . PRO B 1 461 ? 4.988 -15.609 -35.812 1 97.19 461 PRO B C 1
ATOM 8031 O O . PRO B 1 461 ? 5.664 -15.75 -36.812 1 97.19 461 PRO B O 1
ATOM 8034 N N . SER B 1 462 ? 4.586 -14.383 -35.281 1 97.19 462 SER B N 1
ATOM 8035 C CA . SER B 1 462 ? 5.227 -13.156 -35.75 1 97.19 462 SER B CA 1
ATOM 8036 C C . SER B 1 462 ? 6.703 -13.125 -35.375 1 97.19 462 SER B C 1
ATOM 8038 O O . SER B 1 462 ? 7.172 -13.969 -34.625 1 97.19 462 SER B O 1
ATOM 8040 N N . TRP B 1 463 ? 7.398 -12.156 -35.938 1 97.25 463 TRP B N 1
ATOM 8041 C CA . TRP B 1 463 ? 8.812 -12.008 -35.594 1 97.25 463 TRP B CA 1
ATOM 8042 C C . TRP B 1 463 ? 9.016 -11.781 -34.125 1 97.25 463 TRP B C 1
ATOM 8044 O O . TRP B 1 463 ? 9.867 -12.422 -33.5 1 97.25 463 TRP B O 1
ATOM 8054 N N . GLU B 1 464 ? 8.258 -10.859 -33.562 1 97.88 464 GLU B N 1
ATOM 8055 C CA . GLU B 1 464 ? 8.367 -10.562 -32.125 1 97.88 464 GLU B CA 1
ATOM 8056 C C . GLU B 1 464 ? 8.023 -11.789 -31.297 1 97.88 464 GLU B C 1
ATOM 8058 O O . GLU B 1 464 ? 8.695 -12.078 -30.297 1 97.88 464 GLU B O 1
ATOM 8063 N N . ASP B 1 465 ? 6.996 -12.477 -31.719 1 98.44 465 ASP B N 1
ATOM 8064 C CA . ASP B 1 465 ? 6.59 -13.68 -31 1 98.44 465 ASP B CA 1
ATOM 8065 C C . ASP B 1 465 ? 7.68 -14.742 -31.047 1 98.44 465 ASP B C 1
ATOM 8067 O O . ASP B 1 465 ? 7.914 -15.453 -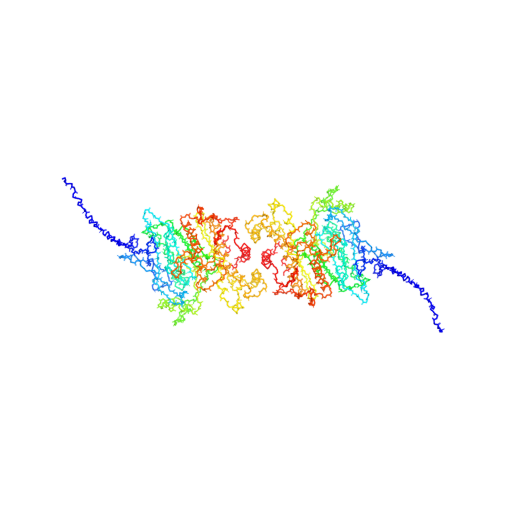30.062 1 98.44 465 ASP B O 1
ATOM 8071 N N . GLN B 1 466 ? 8.312 -14.867 -32.188 1 98.25 466 GLN B N 1
ATOM 8072 C CA . GLN B 1 466 ? 9.383 -15.844 -32.312 1 98.25 466 GLN B CA 1
ATOM 8073 C C . GLN B 1 466 ? 10.562 -15.516 -31.406 1 98.25 466 GLN B C 1
ATOM 8075 O O . GLN B 1 466 ? 11.164 -16.406 -30.812 1 98.25 466 GLN B O 1
ATOM 8080 N N . VAL B 1 467 ? 10.844 -14.227 -31.344 1 98.19 467 VAL B N 1
ATOM 8081 C CA . VAL B 1 467 ? 11.914 -13.797 -30.453 1 98.19 467 VAL B CA 1
ATOM 8082 C C . VAL B 1 467 ? 11.594 -14.227 -29.016 1 98.19 467 VAL B C 1
ATOM 8084 O O . VAL B 1 467 ? 12.469 -14.727 -28.297 1 98.19 467 VAL B O 1
ATOM 8087 N N . ILE B 1 468 ? 10.391 -14.039 -28.609 1 98.62 468 ILE B N 1
ATOM 8088 C CA . ILE B 1 468 ? 9.992 -14.383 -27.25 1 98.62 468 ILE B CA 1
ATOM 8089 C C . ILE B 1 468 ? 10.016 -15.898 -27.078 1 98.62 468 ILE B C 1
ATOM 8091 O O . ILE B 1 468 ? 10.461 -16.391 -26.047 1 98.62 468 ILE B O 1
ATOM 8095 N N . ILE B 1 469 ? 9.555 -16.672 -28.078 1 98.56 469 ILE B N 1
ATOM 8096 C CA . ILE B 1 469 ? 9.617 -18.125 -28.047 1 98.56 469 ILE B CA 1
ATOM 8097 C C . ILE B 1 469 ? 11.062 -18.578 -27.844 1 98.56 469 ILE B C 1
ATOM 8099 O O . ILE B 1 469 ? 11.352 -19.375 -26.953 1 98.56 469 ILE B O 1
ATOM 8103 N N . ASP B 1 470 ? 11.961 -18.016 -28.609 1 98.44 470 ASP B N 1
ATOM 8104 C CA . ASP B 1 470 ? 13.375 -18.391 -28.531 1 98.44 470 ASP B CA 1
ATOM 8105 C C . ASP B 1 470 ? 13.953 -18.047 -27.156 1 98.44 470 ASP B C 1
ATOM 8107 O O . ASP B 1 470 ? 14.688 -18.828 -26.562 1 98.44 470 ASP B O 1
ATOM 8111 N N . ARG B 1 471 ? 13.609 -16.906 -26.672 1 98.44 471 ARG B N 1
ATOM 8112 C CA . ARG B 1 471 ? 14.156 -16.453 -25.406 1 98.44 471 ARG B CA 1
ATOM 8113 C C . ARG B 1 471 ? 13.656 -17.312 -24.25 1 98.44 471 ARG B C 1
ATOM 8115 O O . ARG B 1 471 ? 14.453 -17.844 -23.469 1 98.44 471 ARG B O 1
ATOM 8122 N N . VAL B 1 472 ? 12.328 -17.5 -24.125 1 98.62 472 VAL B N 1
ATOM 8123 C CA . VAL B 1 472 ? 11.789 -18.156 -22.938 1 98.62 472 VAL B CA 1
ATOM 8124 C C . VAL B 1 472 ? 12.156 -19.641 -22.969 1 98.62 472 VAL B C 1
ATOM 8126 O O . VAL B 1 472 ? 12.438 -20.234 -21.922 1 98.62 472 VAL B O 1
ATOM 8129 N N . THR B 1 473 ? 12.188 -20.297 -24.125 1 98.5 473 THR B N 1
ATOM 8130 C CA . THR B 1 473 ? 12.555 -21.703 -24.188 1 98.5 473 THR B CA 1
ATOM 8131 C C . THR B 1 473 ? 14.039 -21.891 -23.906 1 98.5 473 THR B C 1
ATOM 8133 O O . THR B 1 473 ? 14.445 -22.891 -23.297 1 98.5 473 THR B O 1
ATOM 8136 N N . THR B 1 474 ? 14.852 -20.906 -24.328 1 98.62 474 THR B N 1
ATOM 8137 C CA . THR B 1 474 ? 16.281 -20.969 -24 1 98.62 474 THR B CA 1
ATOM 8138 C C . THR B 1 474 ? 16.5 -20.781 -22.5 1 98.62 474 THR B C 1
ATOM 8140 O O . THR B 1 474 ? 17.281 -21.5 -21.891 1 98.62 474 THR B O 1
ATOM 8143 N N . LEU B 1 475 ? 15.852 -19.781 -21.906 1 98.81 475 LEU B N 1
ATOM 8144 C CA . LEU B 1 475 ? 15.953 -19.547 -20.469 1 98.81 475 LEU B CA 1
ATOM 8145 C C . LEU B 1 475 ? 15.57 -20.797 -19.688 1 98.81 475 LEU B C 1
ATOM 8147 O O . LEU B 1 475 ? 16.297 -21.219 -18.781 1 98.81 475 LEU B O 1
ATOM 8151 N N . TRP B 1 476 ? 14.477 -21.406 -19.984 1 98.81 476 TRP B N 1
ATOM 8152 C CA . TRP B 1 476 ? 13.984 -22.594 -19.297 1 98.81 476 TRP B CA 1
ATOM 8153 C C . TRP B 1 476 ? 14.891 -23.781 -19.547 1 98.81 476 TRP B C 1
ATOM 8155 O O . TRP B 1 476 ? 15.18 -24.562 -18.625 1 98.81 476 TRP B O 1
ATOM 8165 N N . ALA B 1 477 ? 15.32 -23.953 -20.781 1 98.62 477 ALA B N 1
ATOM 8166 C CA . ALA B 1 477 ? 16.234 -25.047 -21.109 1 98.62 477 ALA B CA 1
ATOM 8167 C C . ALA B 1 477 ? 17.547 -24.906 -20.344 1 98.62 477 ALA B C 1
ATOM 8169 O O . ALA B 1 477 ? 18.078 -25.891 -19.828 1 98.62 477 ALA B O 1
ATOM 8170 N N . ASN B 1 478 ? 18.094 -23.688 -20.312 1 98.75 478 ASN B N 1
ATOM 8171 C CA . ASN B 1 478 ? 19.297 -23.438 -19.516 1 98.75 478 ASN B CA 1
ATOM 8172 C C . ASN B 1 478 ? 19.094 -23.828 -18.062 1 98.75 478 ASN B C 1
ATOM 8174 O O . ASN B 1 478 ? 19.969 -24.438 -17.438 1 98.75 478 ASN B O 1
ATOM 8178 N N . PHE B 1 479 ? 17.969 -23.453 -17.562 1 98.81 479 PHE B N 1
ATOM 8179 C CA . PHE B 1 479 ? 17.672 -23.797 -16.172 1 98.81 479 PHE B CA 1
ATOM 8180 C C . PHE B 1 479 ? 17.625 -25.312 -15.992 1 98.81 479 PHE B C 1
ATOM 8182 O O . PHE B 1 479 ? 18.156 -25.844 -15.016 1 98.81 479 PHE B O 1
ATOM 8189 N N . VAL B 1 480 ? 16.969 -26.016 -16.859 1 98.75 480 VAL B N 1
ATOM 8190 C CA . VAL B 1 480 ? 16.844 -27.469 -16.828 1 98.75 480 VAL B CA 1
ATOM 8191 C C . VAL B 1 480 ? 18.25 -28.094 -16.891 1 98.75 480 VAL B C 1
ATOM 8193 O O . VAL B 1 480 ? 18.531 -29.047 -16.172 1 98.75 480 VAL B O 1
ATOM 8196 N N . LYS B 1 481 ? 19.109 -27.547 -17.703 1 98.25 481 LYS B N 1
ATOM 8197 C CA . LYS B 1 481 ? 20.422 -28.109 -17.938 1 98.25 481 LYS B CA 1
ATOM 8198 C C . LYS B 1 481 ? 21.391 -27.75 -16.812 1 98.25 481 LYS B C 1
ATOM 8200 O O . LYS B 1 481 ? 22.172 -28.594 -16.359 1 98.25 481 LYS B O 1
ATOM 8205 N N . PHE B 1 482 ? 21.297 -26.438 -16.328 1 97.81 482 PHE B N 1
ATOM 8206 C CA . PHE B 1 482 ? 22.406 -25.922 -15.547 1 97.81 482 PHE B CA 1
ATOM 8207 C C . PHE B 1 482 ? 21.922 -25.422 -14.195 1 97.81 482 PHE B C 1
ATOM 8209 O O . PHE B 1 482 ? 22.719 -25.109 -13.32 1 97.81 482 PHE B O 1
ATOM 8216 N N . GLY B 1 483 ? 20.656 -25.359 -13.992 1 98.19 483 GLY B N 1
ATOM 8217 C CA . GLY B 1 483 ? 20.125 -24.766 -12.773 1 98.19 483 GLY B CA 1
ATOM 8218 C C . GLY B 1 483 ? 20.234 -23.25 -12.773 1 98.19 483 GLY B C 1
ATOM 8219 O O . GLY B 1 483 ? 19.891 -22.594 -11.773 1 98.19 483 GLY B O 1
ATOM 8220 N N . ASN B 1 484 ? 20.719 -22.672 -13.836 1 98.25 484 ASN B N 1
ATOM 8221 C CA . ASN B 1 484 ? 20.875 -21.25 -14.094 1 98.25 484 ASN B CA 1
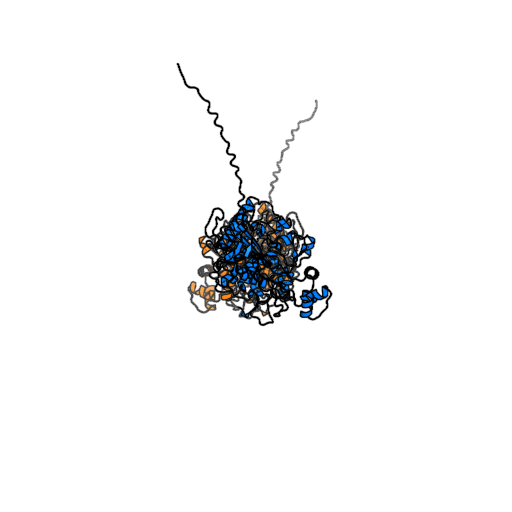ATOM 8222 C C . ASN B 1 484 ? 20.312 -20.859 -15.453 1 98.25 484 ASN B C 1
ATOM 8224 O O . ASN B 1 484 ? 20.812 -21.312 -16.484 1 98.25 484 ASN B O 1
ATOM 8228 N N . PRO B 1 485 ? 19.281 -19.984 -15.477 1 98.62 485 PRO B N 1
ATOM 8229 C CA . PRO B 1 485 ? 18.656 -19.656 -16.766 1 98.62 485 PRO B CA 1
ATOM 8230 C C . PRO B 1 485 ? 19.578 -18.844 -17.672 1 98.62 485 PRO B C 1
ATOM 8232 O O . PRO B 1 485 ? 19.344 -18.766 -18.875 1 98.62 485 PRO B O 1
ATOM 8235 N N . THR B 1 486 ? 20.562 -18.188 -17.062 1 98.38 486 THR B N 1
ATOM 8236 C CA . THR B 1 486 ? 21.5 -17.391 -17.844 1 98.38 486 THR B CA 1
ATOM 8237 C C . THR B 1 486 ? 22.938 -17.688 -17.469 1 98.38 486 THR B C 1
ATOM 8239 O O . THR B 1 486 ? 23.672 -16.812 -17.016 1 98.38 486 THR B O 1
ATOM 8242 N N . PRO B 1 487 ? 23.391 -18.891 -17.734 1 96.94 487 PRO B N 1
ATOM 8243 C CA . PRO B 1 487 ? 24.766 -19.234 -17.391 1 96.94 487 PRO B CA 1
ATOM 8244 C C . PRO B 1 487 ? 25.797 -18.359 -18.109 1 96.94 487 PRO B C 1
ATOM 8246 O O . PRO B 1 487 ? 26.891 -18.156 -17.609 1 96.94 487 PRO B O 1
ATOM 8249 N N . VAL B 1 488 ? 25.422 -17.906 -19.328 1 94.81 488 VAL B N 1
ATOM 8250 C CA . VAL B 1 488 ? 26.234 -16.969 -20.109 1 94.81 488 VAL B CA 1
ATOM 8251 C C . VAL B 1 488 ? 25.328 -15.953 -20.797 1 94.81 488 VAL B C 1
ATOM 8253 O O . VAL B 1 488 ? 24.156 -16.234 -21.062 1 94.81 488 VAL B O 1
ATOM 8256 N N . SER B 1 489 ? 25.906 -14.82 -21 1 94.25 489 SER B N 1
ATOM 8257 C CA . SER B 1 489 ? 25.172 -13.836 -21.797 1 94.25 489 SER B CA 1
ATOM 8258 C C . SER B 1 489 ? 25.359 -14.094 -23.297 1 94.25 489 SER B C 1
ATOM 8260 O O . SER B 1 489 ? 26.453 -14.422 -23.75 1 94.25 489 SER B O 1
ATOM 8262 N N . THR B 1 490 ? 24.297 -13.969 -24.016 1 96.81 490 THR B N 1
ATOM 8263 C CA . THR B 1 490 ? 24.312 -14.102 -25.469 1 96.81 490 THR B CA 1
ATOM 8264 C C . THR B 1 490 ? 23.562 -12.945 -26.125 1 96.81 490 THR B C 1
ATOM 8266 O O . THR B 1 490 ? 22.984 -12.102 -25.438 1 96.81 490 THR B O 1
ATOM 8269 N N . GLU B 1 491 ? 23.562 -12.898 -27.453 1 96.81 491 GLU B N 1
ATOM 8270 C CA . GLU B 1 491 ? 22.781 -11.906 -28.188 1 96.81 491 GLU B CA 1
ATOM 8271 C C . GLU B 1 491 ? 21.281 -12.094 -27.938 1 96.81 491 GLU B C 1
ATOM 8273 O O . GLU B 1 491 ? 20.547 -11.117 -27.828 1 96.81 491 GLU B O 1
ATOM 8278 N N . LEU B 1 492 ? 20.844 -13.328 -27.797 1 97.19 492 LEU B N 1
ATOM 8279 C CA . LEU B 1 492 ? 19.438 -13.656 -27.547 1 97.19 492 LEU B CA 1
ATOM 8280 C C . LEU B 1 492 ? 19.047 -13.312 -26.109 1 97.19 492 LEU B C 1
ATOM 8282 O O . LEU B 1 492 ? 17.922 -12.867 -25.859 1 97.19 492 LEU B O 1
ATOM 8286 N N . LEU B 1 493 ? 19.953 -13.594 -25.203 1 98.19 493 LEU B N 1
ATOM 8287 C CA . LEU B 1 493 ? 19.797 -13.297 -23.781 1 98.19 493 LEU B CA 1
ATOM 8288 C C . LEU B 1 493 ? 20.859 -12.32 -23.312 1 98.19 493 LEU B C 1
ATOM 8290 O O . LEU B 1 493 ? 21.797 -12.719 -22.609 1 98.19 493 LEU B O 1
ATOM 8294 N N . PRO B 1 494 ? 20.656 -11.008 -23.5 1 97.06 494 PRO B N 1
ATOM 8295 C CA . PRO B 1 494 ? 21.703 -10.023 -23.234 1 97.06 494 PRO B CA 1
ATOM 8296 C C . PRO B 1 494 ? 21.719 -9.57 -21.781 1 97.06 494 PRO B C 1
ATOM 8298 O O . PRO B 1 494 ? 22.094 -8.422 -21.5 1 97.06 494 PRO B O 1
ATOM 8301 N N . VAL B 1 495 ? 21.203 -10.367 -20.891 1 96.88 495 VAL B N 1
ATOM 8302 C CA . VAL B 1 495 ? 21.188 -10.016 -19.469 1 96.88 495 VAL B CA 1
ATOM 8303 C C . VAL B 1 495 ? 21.703 -11.195 -18.641 1 96.88 495 VAL B C 1
ATOM 8305 O O . VAL B 1 495 ? 21.719 -12.336 -19.109 1 96.88 495 VAL B O 1
ATOM 8308 N N . GLN B 1 496 ? 22.172 -10.852 -17.438 1 97.12 496 GLN B N 1
ATOM 8309 C CA . GLN B 1 496 ? 22.391 -11.844 -16.391 1 97.12 496 GLN B CA 1
ATOM 8310 C C . GLN B 1 496 ? 21.266 -11.812 -15.359 1 97.12 496 GLN B C 1
ATOM 8312 O O . GLN B 1 496 ? 20.969 -10.766 -14.781 1 97.12 496 GLN B O 1
ATOM 8317 N N . TRP B 1 497 ? 20.625 -12.93 -15.242 1 98 497 TRP B N 1
ATOM 8318 C CA . TRP B 1 497 ? 19.5 -13.07 -14.32 1 98 497 TRP B CA 1
ATOM 8319 C C . TRP B 1 497 ? 19.984 -13.477 -12.93 1 98 497 TRP B C 1
ATOM 8321 O O . TRP B 1 497 ? 20.234 -14.648 -12.672 1 98 497 TRP B O 1
ATOM 8331 N N . PRO B 1 498 ? 20.094 -12.484 -11.969 1 97.75 498 PRO B N 1
ATOM 8332 C CA . PRO B 1 498 ? 20.578 -12.844 -10.633 1 97.75 498 PRO B CA 1
ATOM 8333 C C . PRO B 1 498 ? 19.516 -13.578 -9.805 1 97.75 498 PRO B C 1
ATOM 8335 O O . PRO B 1 498 ? 18.328 -13.297 -9.938 1 97.75 498 PRO B O 1
ATOM 8338 N N . PRO B 1 499 ? 19.922 -14.5 -8.93 1 98.12 499 PRO B N 1
ATOM 8339 C CA . PRO B 1 499 ? 18.969 -15.117 -8.008 1 98.12 499 PRO B CA 1
ATOM 8340 C C . PRO B 1 499 ? 18.422 -14.133 -6.973 1 98.12 499 PRO B C 1
ATOM 8342 O O . PRO B 1 499 ? 19.031 -13.078 -6.742 1 98.12 499 PRO B O 1
ATOM 8345 N N . VAL B 1 500 ? 17.328 -14.5 -6.441 1 97.75 500 VAL B N 1
ATOM 8346 C CA . VAL B 1 500 ? 16.75 -13.75 -5.328 1 97.75 500 VAL B CA 1
ATOM 8347 C C . VAL B 1 500 ? 17.625 -13.906 -4.09 1 97.75 500 VAL B C 1
ATOM 8349 O O . VAL B 1 500 ? 18.203 -14.977 -3.861 1 97.75 500 VAL B O 1
ATOM 8352 N N . THR B 1 501 ? 17.812 -12.852 -3.316 1 95.81 501 THR B N 1
ATOM 8353 C CA . THR B 1 501 ? 18.469 -12.891 -2.018 1 95.81 501 THR B CA 1
ATOM 8354 C C . THR B 1 501 ? 17.578 -12.289 -0.937 1 95.81 501 THR B C 1
ATOM 8356 O O . THR B 1 501 ? 16.531 -11.734 -1.237 1 95.81 501 THR B O 1
ATOM 8359 N N . LYS B 1 502 ? 18 -12.484 0.283 1 91.31 502 LYS B N 1
ATOM 8360 C CA . LYS B 1 502 ? 17.234 -11.898 1.383 1 91.31 502 LYS B CA 1
ATOM 8361 C C . LYS B 1 502 ? 17.234 -10.375 1.307 1 91.31 502 LYS B C 1
ATOM 8363 O O . LYS B 1 502 ? 16.266 -9.727 1.725 1 91.31 502 LYS B O 1
ATOM 8368 N N . GLU B 1 503 ? 18.234 -9.789 0.701 1 91.19 503 GLU B N 1
ATOM 8369 C CA . GLU B 1 503 ? 18.406 -8.336 0.637 1 91.19 503 GLU B CA 1
ATOM 8370 C C . GLU B 1 503 ? 17.734 -7.762 -0.61 1 91.19 503 GLU B C 1
ATOM 8372 O O . GLU B 1 503 ? 17.328 -6.598 -0.621 1 91.19 503 GLU B O 1
ATOM 8377 N N . ALA B 1 504 ? 17.672 -8.633 -1.604 1 95.25 504 ALA B N 1
ATOM 8378 C CA . ALA B 1 504 ? 17.141 -8.141 -2.875 1 95.25 504 ALA B CA 1
ATOM 8379 C C . ALA B 1 504 ? 16.297 -9.203 -3.57 1 95.25 504 ALA B C 1
ATOM 8381 O O . ALA B 1 504 ? 16.812 -10.258 -3.955 1 95.25 504 ALA B O 1
ATOM 8382 N N . LEU B 1 505 ? 15.07 -8.867 -3.756 1 97.38 505 LEU B N 1
ATOM 8383 C CA . LEU B 1 505 ? 14.195 -9.742 -4.523 1 97.38 505 LEU B CA 1
ATOM 8384 C C . LEU B 1 505 ? 14.289 -9.438 -6.016 1 97.38 505 LEU B C 1
ATOM 8386 O O . LEU B 1 505 ? 13.367 -8.867 -6.598 1 97.38 505 LEU B O 1
ATOM 8390 N N . ASN B 1 506 ? 15.344 -9.93 -6.605 1 97.94 506 ASN B N 1
ATOM 8391 C CA . ASN B 1 506 ? 15.578 -9.75 -8.039 1 97.94 506 ASN B CA 1
ATOM 8392 C C . ASN B 1 506 ? 14.562 -10.531 -8.867 1 97.94 506 ASN B C 1
ATOM 8394 O O . ASN B 1 506 ? 14.117 -11.609 -8.461 1 97.94 506 ASN B O 1
ATOM 8398 N N . TYR B 1 507 ? 14.219 -9.984 -10.016 1 98.31 507 TYR B N 1
ATOM 8399 C CA . TYR B 1 507 ? 13.398 -10.727 -10.953 1 98.31 507 TYR B CA 1
ATOM 8400 C C . TYR B 1 507 ? 13.703 -10.32 -12.391 1 98.31 507 TYR B C 1
ATOM 8402 O O . TYR B 1 507 ? 14.281 -9.258 -12.633 1 98.31 507 TYR B O 1
ATOM 8410 N N . LEU B 1 508 ? 13.406 -11.211 -13.258 1 98.75 508 LEU B N 1
ATOM 8411 C CA . LEU B 1 508 ? 13.492 -10.906 -14.68 1 98.75 508 LEU B CA 1
ATOM 8412 C C . LEU B 1 508 ? 12.125 -10.562 -15.25 1 98.75 508 LEU B C 1
ATOM 8414 O O . LEU B 1 508 ? 11.195 -11.375 -15.172 1 98.75 508 LEU B O 1
ATOM 8418 N N . ASN B 1 509 ? 12.008 -9.359 -15.766 1 98.75 509 ASN B N 1
ATOM 8419 C CA . ASN B 1 509 ? 10.82 -8.977 -16.516 1 98.75 509 ASN B CA 1
ATOM 8420 C C . ASN B 1 509 ? 10.93 -9.406 -17.984 1 98.75 509 ASN B C 1
ATOM 8422 O O . ASN B 1 509 ? 11.758 -8.883 -18.719 1 98.75 509 ASN B O 1
ATOM 8426 N N . ILE B 1 510 ? 10.102 -10.336 -18.312 1 98.75 510 ILE B N 1
ATOM 8427 C CA . ILE B 1 510 ? 10.164 -10.914 -19.656 1 98.75 510 ILE B CA 1
ATOM 8428 C C . ILE B 1 510 ? 9.188 -10.188 -20.578 1 98.75 510 ILE B C 1
ATOM 8430 O O . ILE B 1 510 ? 7.977 -10.43 -20.531 1 98.75 510 ILE B O 1
ATOM 8434 N N . ASP B 1 511 ? 9.617 -9.359 -21.312 1 97.94 511 ASP B N 1
ATOM 8435 C CA . ASP B 1 511 ? 8.992 -8.594 -22.375 1 97.94 511 ASP B CA 1
ATOM 8436 C C . ASP B 1 511 ? 9.898 -8.516 -23.609 1 97.94 511 ASP B C 1
ATOM 8438 O O . ASP B 1 511 ? 10.875 -9.258 -23.703 1 97.94 511 ASP B O 1
ATOM 8442 N N . LEU B 1 512 ? 9.477 -7.758 -24.562 1 96.38 512 LEU B N 1
ATOM 8443 C CA . LEU B 1 512 ? 10.328 -7.633 -25.75 1 96.38 512 LEU B CA 1
ATOM 8444 C C . LEU B 1 512 ? 11.75 -7.254 -25.344 1 96.38 512 LEU B C 1
ATOM 8446 O O . LEU B 1 512 ? 12.719 -7.77 -25.906 1 96.38 512 LEU B O 1
ATOM 8450 N N . ASP B 1 513 ? 11.844 -6.344 -24.422 1 96.19 513 ASP B N 1
ATOM 8451 C CA . ASP B 1 513 ? 13.125 -6.062 -23.766 1 96.19 513 ASP B CA 1
ATOM 8452 C C . ASP B 1 513 ? 13.219 -6.77 -22.422 1 96.19 513 ASP B C 1
ATOM 8454 O O . ASP B 1 513 ? 12.383 -6.562 -21.547 1 96.19 513 ASP B O 1
ATOM 8458 N N . LEU B 1 514 ? 14.25 -7.648 -22.266 1 98 514 LEU B N 1
ATOM 8459 C CA . LEU B 1 514 ? 14.484 -8.305 -20.984 1 98 514 LEU B CA 1
ATOM 8460 C C . LEU B 1 514 ? 15.078 -7.32 -19.969 1 98 514 LEU B C 1
ATOM 8462 O O . LEU B 1 514 ? 16.094 -6.668 -20.266 1 98 514 LEU B O 1
ATOM 8466 N N . LYS B 1 515 ? 14.461 -7.199 -18.828 1 98.06 515 LYS B N 1
ATOM 8467 C CA . LYS B 1 515 ? 14.961 -6.273 -17.812 1 98.06 515 LYS B CA 1
ATOM 8468 C C . LYS B 1 515 ? 15.086 -6.953 -16.453 1 98.06 515 LYS B C 1
ATOM 8470 O O . LYS B 1 515 ? 14.172 -7.66 -16.031 1 98.06 515 LYS B O 1
ATOM 8475 N N . VAL B 1 516 ? 16.25 -6.797 -15.82 1 97.75 516 VAL B N 1
ATOM 8476 C CA . VAL B 1 516 ? 16.438 -7.23 -14.438 1 97.75 516 VAL B CA 1
ATOM 8477 C C . VAL B 1 516 ? 16.016 -6.113 -13.484 1 97.75 516 VAL B C 1
ATOM 8479 O O . VAL B 1 516 ? 16.531 -4.996 -13.562 1 97.75 516 VAL B O 1
ATOM 8482 N N . GLU B 1 517 ? 15.078 -6.379 -12.672 1 96.69 517 GLU B N 1
ATOM 8483 C CA . GLU B 1 517 ? 14.547 -5.414 -11.719 1 96.69 517 GLU B CA 1
ATOM 8484 C C . GLU B 1 517 ? 14.414 -6.027 -10.328 1 96.69 517 GLU B C 1
ATOM 8486 O O . GLU B 1 517 ? 14.812 -7.172 -10.109 1 96.69 517 GLU B O 1
ATOM 8491 N N . LYS B 1 518 ? 14.008 -5.148 -9.367 1 96.12 518 LYS B N 1
ATOM 8492 C CA . LYS B 1 518 ? 13.914 -5.66 -8 1 96.12 518 LYS B CA 1
ATOM 8493 C C . LYS B 1 518 ? 12.523 -5.422 -7.418 1 96.12 518 LYS B C 1
ATOM 8495 O O . LYS B 1 518 ? 11.891 -4.402 -7.699 1 96.12 518 LYS B O 1
ATOM 8500 N N . ARG B 1 519 ? 12.117 -6.406 -6.617 1 94.75 519 ARG B N 1
ATOM 8501 C CA . ARG B 1 519 ? 10.906 -6.375 -5.801 1 94.75 519 ARG B CA 1
ATOM 8502 C C . ARG B 1 519 ? 9.727 -5.812 -6.586 1 94.75 519 ARG B C 1
ATOM 8504 O O . ARG B 1 519 ? 9.234 -4.73 -6.277 1 94.75 519 ARG B O 1
ATOM 8511 N N . HIS B 1 520 ? 9.195 -6.594 -7.484 1 90.56 520 HIS B N 1
ATOM 8512 C CA . HIS B 1 520 ? 8.031 -6.258 -8.305 1 90.56 520 HIS B CA 1
ATOM 8513 C C . HIS B 1 520 ? 6.805 -5.992 -7.438 1 90.56 520 HIS B C 1
ATOM 8515 O O . HIS B 1 520 ? 6.535 -6.734 -6.488 1 90.56 520 HIS B O 1
ATOM 8521 N N . TYR B 1 521 ? 6.027 -4.938 -7.738 1 97 521 TYR B N 1
ATOM 8522 C CA . TYR B 1 521 ? 4.797 -4.574 -7.043 1 97 521 TYR B CA 1
ATOM 8523 C C . TYR B 1 521 ? 5.062 -4.328 -5.562 1 97 521 TYR B C 1
ATOM 8525 O O . TYR B 1 521 ? 4.312 -4.801 -4.707 1 97 521 TYR B O 1
ATOM 8533 N N . LYS B 1 522 ? 6.195 -3.617 -5.262 1 96.94 522 LYS B N 1
ATOM 8534 C CA . LYS B 1 522 ? 6.727 -3.443 -3.914 1 96.94 522 LYS B CA 1
ATOM 8535 C C . LYS B 1 522 ? 5.637 -2.992 -2.945 1 96.94 522 LYS B C 1
ATOM 8537 O O . LYS B 1 522 ? 5.441 -3.604 -1.893 1 96.94 522 LYS B O 1
ATOM 8542 N N . SER B 1 523 ? 4.809 -2 -3.281 1 98.38 523 SER B N 1
ATOM 8543 C CA . SER B 1 523 ? 3.828 -1.434 -2.361 1 98.38 523 SER B CA 1
ATOM 8544 C C . SER B 1 523 ? 2.707 -2.426 -2.07 1 98.38 523 SER B C 1
ATOM 8546 O O . SER B 1 523 ? 2.326 -2.619 -0.915 1 98.38 523 SER B O 1
ATOM 8548 N N . ARG B 1 524 ? 2.201 -3.098 -3.154 1 98.69 524 ARG B N 1
ATOM 8549 C CA . ARG B 1 524 ? 1.091 -4.027 -2.988 1 98.69 524 ARG B CA 1
ATOM 8550 C C . ARG B 1 524 ? 1.521 -5.262 -2.197 1 98.69 524 ARG B C 1
ATOM 8552 O O . ARG B 1 524 ? 0.786 -5.738 -1.331 1 98.69 524 ARG B O 1
ATOM 8559 N N . MET B 1 525 ? 2.75 -5.785 -2.447 1 98.56 525 MET B N 1
ATOM 8560 C CA . MET B 1 525 ? 3.258 -6.926 -1.692 1 98.56 525 MET B CA 1
ATOM 8561 C C . MET B 1 525 ? 3.477 -6.559 -0.228 1 98.56 525 MET B C 1
ATOM 8563 O O . MET B 1 525 ? 3.166 -7.348 0.666 1 98.56 525 MET B O 1
ATOM 8567 N N . ALA B 1 526 ? 4.016 -5.32 0.011 1 98.56 526 ALA B N 1
ATOM 8568 C CA . ALA B 1 526 ? 4.242 -4.879 1.385 1 98.56 526 ALA B CA 1
ATOM 8569 C C . ALA B 1 526 ? 2.922 -4.727 2.137 1 98.56 526 ALA B C 1
ATOM 8571 O O . ALA B 1 526 ? 2.842 -5.031 3.33 1 98.56 526 ALA B O 1
ATOM 8572 N N . PHE B 1 527 ? 1.89 -4.211 1.489 1 98.75 527 PHE B N 1
ATOM 8573 C CA . PHE B 1 527 ? 0.568 -4.09 2.094 1 98.75 527 PHE B CA 1
ATOM 8574 C C . PHE B 1 527 ? 0.046 -5.453 2.527 1 98.75 527 PHE B C 1
ATOM 8576 O O . PHE B 1 527 ? -0.429 -5.613 3.654 1 98.75 527 PHE B O 1
ATOM 8583 N N . TRP B 1 528 ? 0.149 -6.445 1.635 1 98.75 528 TRP B N 1
ATOM 8584 C CA . TRP B 1 528 ? -0.355 -7.777 1.947 1 98.75 528 TRP B CA 1
ATOM 8585 C C . TRP B 1 528 ? 0.501 -8.445 3.018 1 98.75 528 TRP B C 1
ATOM 8587 O O . TRP B 1 528 ? -0.008 -9.211 3.84 1 98.75 528 TRP B O 1
ATOM 8597 N N . ASP B 1 529 ? 1.862 -8.211 3.012 1 98.25 529 ASP B N 1
ATOM 8598 C CA . ASP B 1 529 ? 2.693 -8.719 4.098 1 98.25 529 ASP B CA 1
ATOM 8599 C C . ASP B 1 529 ? 2.211 -8.195 5.449 1 98.25 529 ASP B C 1
ATOM 8601 O O . ASP B 1 529 ? 2.131 -8.945 6.422 1 98.25 529 ASP B O 1
ATOM 8605 N N . LEU B 1 530 ? 1.92 -6.914 5.473 1 98.12 530 LEU B N 1
ATOM 8606 C CA . LEU B 1 530 ? 1.43 -6.289 6.695 1 98.12 530 LEU B CA 1
ATOM 8607 C C . LEU B 1 530 ? 0.059 -6.84 7.074 1 98.12 530 LEU B C 1
ATOM 8609 O O . LEU B 1 530 ? -0.209 -7.094 8.25 1 98.12 530 LEU B O 1
ATOM 8613 N N . PHE B 1 531 ? -0.828 -6.965 6.102 1 98.44 531 PHE B N 1
ATOM 8614 C CA . PHE B 1 531 ? -2.158 -7.52 6.32 1 98.44 531 PHE B CA 1
ATOM 8615 C C . PHE B 1 531 ? -2.068 -8.914 6.938 1 98.44 531 PHE B C 1
ATOM 8617 O O . PHE B 1 531 ? -2.779 -9.219 7.895 1 98.44 531 PHE B O 1
ATOM 8624 N N . LEU B 1 532 ? -1.196 -9.734 6.375 1 97.12 532 LEU B N 1
ATOM 8625 C CA . LEU B 1 532 ? -1.043 -11.102 6.855 1 97.12 532 LEU B CA 1
ATOM 8626 C C . LEU B 1 532 ? -0.455 -11.117 8.266 1 97.12 532 LEU B C 1
ATOM 8628 O O . LEU B 1 532 ? -0.831 -11.953 9.086 1 97.12 532 LEU B O 1
ATOM 8632 N N . LYS B 1 533 ? 0.495 -10.242 8.516 1 95.5 533 LYS B N 1
ATOM 8633 C CA . LYS B 1 533 ? 1.07 -10.172 9.859 1 95.5 533 LYS B CA 1
ATOM 8634 C C . LYS B 1 533 ? -0.001 -9.859 10.898 1 95.5 533 LYS B C 1
ATOM 8636 O O . LYS B 1 533 ? -0.039 -10.477 11.961 1 95.5 533 LYS B O 1
ATOM 8641 N N . LEU B 1 534 ? -0.869 -8.898 10.562 1 96 534 LEU B N 1
ATOM 8642 C CA . LEU B 1 534 ? -1.954 -8.523 11.469 1 96 534 LEU B CA 1
ATOM 8643 C C . LEU B 1 534 ? -2.924 -9.688 11.656 1 96 534 LEU B C 1
ATOM 8645 O O . LEU B 1 534 ? -3.473 -9.867 12.75 1 96 534 LEU B O 1
ATOM 8649 N N . ASN B 1 535 ? -3.119 -10.461 10.57 1 96.5 535 ASN B N 1
ATOM 8650 C CA . ASN B 1 535 ? -4.121 -11.523 10.578 1 96.5 535 ASN B CA 1
ATOM 8651 C C . ASN B 1 535 ? -3.471 -12.906 10.531 1 96.5 535 ASN B C 1
ATOM 8653 O O . ASN B 1 535 ? -4.02 -13.828 9.93 1 96.5 535 ASN B O 1
ATOM 8657 N N . GLU B 1 536 ? -2.328 -13.078 11 1 93.38 536 GLU B N 1
ATOM 8658 C CA . GLU B 1 536 ? -1.542 -14.305 10.914 1 93.38 536 GLU B CA 1
ATOM 8659 C C . GLU B 1 536 ? -2.332 -15.5 11.422 1 93.38 536 GLU B C 1
ATOM 8661 O O . GLU B 1 536 ? -2.373 -16.547 10.766 1 93.38 536 GLU B O 1
ATOM 8666 N N . ASN B 1 537 ? -3.027 -15.344 12.523 1 93.88 537 ASN B N 1
ATOM 8667 C CA . ASN B 1 537 ? -3.738 -16.453 13.156 1 93.88 537 ASN B CA 1
ATOM 8668 C C . ASN B 1 537 ? -5.055 -16.75 12.445 1 93.88 537 ASN B C 1
ATOM 8670 O O . ASN B 1 537 ? -5.688 -17.781 12.711 1 93.88 537 ASN B O 1
ATOM 8674 N N . ALA B 1 538 ? -5.406 -15.867 11.562 1 95.19 538 ALA B N 1
ATOM 8675 C CA . ALA B 1 538 ? -6.68 -16.047 10.859 1 95.19 538 ALA B CA 1
ATOM 8676 C C . ALA B 1 538 ? -6.488 -16.844 9.57 1 95.19 538 ALA B C 1
ATOM 8678 O O . ALA B 1 538 ? -7.461 -17.203 8.906 1 95.19 538 ALA B O 1
ATOM 8679 N N . GLN B 1 539 ? -5.27 -17.172 9.18 1 93.56 539 GLN B N 1
ATOM 8680 C CA . GLN B 1 539 ? -5.027 -17.938 7.965 1 93.56 539 GLN B CA 1
ATOM 8681 C C . GLN B 1 539 ? -5.52 -19.375 8.125 1 93.56 539 GLN B C 1
ATOM 8683 O O . GLN B 1 539 ? -5.316 -20 9.164 1 93.56 539 GLN B O 1
ATOM 8688 N N . ILE B 1 540 ? -6.066 -19.812 7.129 1 90.81 540 ILE B N 1
ATOM 8689 C CA . ILE B 1 540 ? -6.602 -21.172 7.168 1 90.81 540 ILE B CA 1
ATOM 8690 C C . ILE B 1 540 ? -5.457 -22.172 7.34 1 90.81 540 ILE B C 1
ATOM 8692 O O . ILE B 1 540 ? -4.469 -22.125 6.602 1 90.81 540 ILE B O 1
ATOM 8696 N N . GLY B 1 541 ? -5.621 -23 8.312 1 90.81 541 GLY B N 1
ATOM 8697 C CA . GLY B 1 541 ? -4.656 -24.062 8.555 1 90.81 541 GLY B CA 1
ATOM 8698 C C . GLY B 1 541 ? -3.475 -23.609 9.398 1 90.81 541 GLY B C 1
ATOM 8699 O O . GLY B 1 541 ? -2.6 -24.422 9.727 1 90.81 541 GLY B O 1
ATOM 8700 N N . TYR B 1 542 ? -3.443 -22.281 9.805 1 91.5 542 TYR B N 1
ATOM 8701 C CA . TYR B 1 542 ? -2.312 -21.75 10.555 1 91.5 542 TYR B CA 1
ATOM 8702 C C . TYR B 1 542 ? -2.24 -22.375 11.945 1 91.5 542 TYR B C 1
ATOM 8704 O O . TYR B 1 542 ? -3.254 -22.484 12.633 1 91.5 542 TYR B O 1
ATOM 8712 N N . GLU B 1 543 ? -1.064 -22.812 12.336 1 86.69 543 GLU B N 1
ATOM 8713 C CA . GLU B 1 543 ? -0.791 -23.312 13.68 1 86.69 543 GLU B CA 1
ATOM 8714 C C . GLU B 1 543 ? 0.313 -22.5 14.359 1 86.69 543 GLU B C 1
ATOM 8716 O O . GLU B 1 543 ? 1.393 -22.312 13.789 1 86.69 543 GLU B O 1
ATOM 8721 N N . GLU B 1 544 ? -0.039 -21.891 15.57 1 73.19 544 GLU B N 1
ATOM 8722 C CA . GLU B 1 544 ? 0.893 -21.031 16.297 1 73.19 544 GLU B CA 1
ATOM 8723 C C . GLU B 1 544 ? 2.195 -21.781 16.594 1 73.19 544 GLU B C 1
ATOM 8725 O O . GLU B 1 544 ? 3.27 -21.172 16.609 1 73.19 544 GLU B O 1
ATOM 8730 N N . SER B 1 545 ? 2.164 -23.109 17.016 1 59.41 545 SER B N 1
ATOM 8731 C CA . SER B 1 545 ? 3.342 -23.875 17.406 1 59.41 545 SER B CA 1
ATOM 8732 C C . SER B 1 545 ? 4.34 -24 16.266 1 59.41 545 SER B C 1
ATOM 8734 O O . SER B 1 545 ? 5.492 -24.375 16.484 1 59.41 545 SER B O 1
ATOM 8736 N N . SER B 1 546 ? 4.059 -23.797 15.219 1 47.31 546 SER B N 1
ATOM 8737 C CA . SER B 1 546 ? 4.945 -24.016 14.078 1 47.31 546 SER B CA 1
ATOM 8738 C C . SER B 1 546 ? 5.91 -22.844 13.898 1 47.31 546 SER B C 1
ATOM 8740 O O . SER B 1 546 ? 6.695 -22.828 12.953 1 47.31 546 SER B O 1
ATOM 8742 N N . LYS B 1 547 ? 5.848 -21.906 14.656 1 42.91 547 LYS B N 1
ATOM 8743 C CA . LYS B 1 547 ? 6.82 -20.828 14.648 1 42.91 547 LYS B CA 1
ATOM 8744 C C . LYS B 1 547 ? 8.047 -21.188 15.484 1 42.91 547 LYS B C 1
ATOM 8746 O O . LYS B 1 547 ? 7.922 -21.781 16.547 1 42.91 547 LYS B O 1
#

Sequence (1094 aa):
MWGDYKYKILFSSLILCLIHNGNGIPRIDPLVDSKVGLIRGLRASDGDYSMFMGIPYATVDKSNPFGPATPHPAFNSIFEAYDDSAICPQIEEFNNTVVGTLDCLHVNIYAPNSADSRNRLPVAVWIYGGGFSIGFSGRYLYGPRYFVDQDIILVTLNYRLGPYGFMSLNTPDVPGNQGLKDQRLALKWIKDNIEAFGGDSDKITIFGESAGGASVDLQFLYNQEKLFDKVIMQSGTALCPWVVVEPDSSAPLKLSEHLGFKTSNAEEALAFLATVDTNLLIAATSDLGLMFRPTVENGFDSDDKFIYDYPINVKKTNLRNVPILLGYNSDEQLIKYETLSPADFAKLDLFNNHLQYFNIDDESLVEMEALVRHFYIGDEEISENVKNELIKFDSDFWFNHPVHRTIQKYLDGGARNIYQYVFSYDGKRNFVKDRLNVTAAGAAHADEIGYFFDISYMGPPSWEDQVIIDRVTTLWANFVKFGNPTPVSTELLPVQWPPVTKEALNYLNIDLDLKVEKRHYKSRMAFWDLFLKLNENAQIGYEESSKMWGDYKYKILFSSLILCLIHNGNGIPRIDPLVDSKVGLIRGLRASDGDYSMFMGIPYATVDKSNPFGPATPHPAFNSIFEAYDDSAICPQIEEFNNTVVGTLDCLHVNIYAPNSADSRNRLPVAVWIYGGGFSIGFSGRYLYGPRYFVDQDIILVTLNYRLGPYGFMSLNTPDVPGNQGLKDQRLALKWIKDNIEAFGGDSDKITIFGESAGGASVDLQFLYNQEKLFDKVIMQSGTALCPWVVVEPDSSAPLKLSEHLGFKTSNAEEALAFLATVDTNLLIAATSDLGLMFRPTVENGFDSDDKFIYDYPINVKKTNLRNVPILLGYNSDEQLIKYETLSPADFAKLDLFNNHLQYFNIDDESLVEMEALVRHFYIGDEEISENVKNELIKFDSDFWFNHPVHRTIQKYLDGGARNIYQYVFSYDGKRNFVKDRLNVTAAGAAHADEIGYFFDISYMGPPSWEDQVIIDRVTTLWANFVKFGNPTPVSTELLPVQWPPVTKEALNYLNIDLDLKVEKRHYKSRMAFWDLFLKLNENAQIGYEESSK

InterPro domains:
  IPR002018 Carboxylesterase, type B [PF00135] (29-528)
  IPR019826 Carboxylesterase type B, active site [PS00122] (197-212)
  IPR029058 Alpha/Beta hydrolase fold [G3DSA:3.40.50.1820] (9-537)
  IPR029058 Alpha/Beta hydrolase fold [SSF53474] (30-529)

Organism: Spodoptera frugiperda (NCBI:txid7108)